Protein AF-A0A812Y363-F1 (afdb_monomer)

Structure (mmCIF, N/CA/C/O backbone):
data_AF-A0A812Y363-F1
#
_entry.id   AF-A0A812Y363-F1
#
loop_
_atom_site.group_PDB
_atom_site.id
_atom_site.type_symbol
_atom_site.label_atom_id
_atom_site.label_alt_id
_atom_site.label_comp_id
_atom_site.label_asym_id
_atom_site.label_entity_id
_atom_site.label_seq_id
_atom_site.pdbx_PDB_ins_code
_atom_site.Cartn_x
_atom_site.Cartn_y
_atom_site.Cartn_z
_atom_site.occupancy
_atom_site.B_iso_or_equiv
_atom_site.auth_seq_id
_atom_site.auth_comp_id
_atom_site.auth_asym_id
_atom_site.auth_atom_id
_atom_site.pdbx_PDB_model_num
ATOM 1 N N . MET A 1 1 ? 39.760 -36.441 30.097 1.00 37.94 1 MET A N 1
ATOM 2 C CA . MET A 1 1 ? 39.696 -36.985 28.723 1.00 37.94 1 MET A CA 1
ATOM 3 C C . MET A 1 1 ? 39.530 -35.816 27.764 1.00 37.94 1 MET A C 1
ATOM 5 O O . MET A 1 1 ? 38.514 -35.136 27.817 1.00 37.94 1 MET A O 1
ATOM 9 N N . SER A 1 2 ? 40.576 -35.492 27.008 1.00 33.28 2 SER A N 1
ATOM 10 C CA . SER A 1 2 ? 40.656 -34.321 26.126 1.00 33.28 2 SER A CA 1
ATOM 11 C C . SER A 1 2 ? 39.736 -34.474 24.907 1.00 33.28 2 SER A C 1
ATOM 13 O O . SER A 1 2 ? 39.828 -35.451 24.169 1.00 33.28 2 SER A O 1
ATOM 15 N N . ARG A 1 3 ? 38.835 -33.502 24.700 1.00 35.97 3 ARG A N 1
ATOM 16 C CA . ARG A 1 3 ? 38.007 -33.381 23.485 1.00 35.97 3 ARG A CA 1
ATOM 17 C C . ARG A 1 3 ? 38.892 -32.998 22.284 1.00 35.97 3 ARG A C 1
ATOM 19 O O . ARG A 1 3 ? 39.783 -32.166 22.458 1.00 35.97 3 ARG A O 1
ATOM 26 N N . PRO A 1 4 ? 38.647 -33.534 21.074 1.00 37.09 4 PRO A N 1
ATOM 27 C CA . PRO A 1 4 ? 39.371 -33.112 19.881 1.00 37.09 4 PRO A CA 1
ATOM 28 C C . PRO A 1 4 ? 38.900 -31.716 19.421 1.00 37.09 4 PRO A C 1
ATOM 30 O O . PRO A 1 4 ? 37.754 -31.333 19.684 1.00 37.09 4 PRO A O 1
ATOM 33 N N . PRO A 1 5 ? 39.760 -30.937 18.740 1.00 40.41 5 PRO A N 1
ATOM 34 C CA . PRO A 1 5 ? 39.480 -29.546 18.401 1.00 40.41 5 PRO A CA 1
ATOM 35 C C . PRO A 1 5 ? 38.419 -29.407 17.297 1.00 40.41 5 PRO A C 1
ATOM 37 O O . PRO A 1 5 ? 38.367 -30.175 16.334 1.00 40.41 5 PRO A O 1
ATOM 40 N N . ALA A 1 6 ? 37.599 -28.356 17.413 1.00 46.00 6 ALA A N 1
ATOM 41 C CA . ALA A 1 6 ? 36.498 -27.995 16.510 1.00 46.00 6 ALA A CA 1
ATOM 42 C C . ALA A 1 6 ? 36.908 -27.761 15.037 1.00 46.00 6 ALA A C 1
ATOM 44 O O . ALA A 1 6 ? 36.050 -27.639 14.161 1.00 46.00 6 ALA A O 1
ATOM 45 N N . THR A 1 7 ? 38.207 -27.726 14.737 1.00 41.59 7 THR A N 1
ATOM 46 C CA . THR A 1 7 ? 38.757 -27.574 13.384 1.00 41.59 7 THR A CA 1
ATOM 47 C C . THR A 1 7 ? 38.504 -28.799 12.500 1.00 41.59 7 THR A C 1
ATOM 49 O O . THR A 1 7 ? 38.258 -28.635 11.308 1.00 41.59 7 THR A O 1
ATOM 52 N N . SER A 1 8 ? 38.437 -30.007 13.071 1.00 41.34 8 SER A N 1
ATOM 53 C CA . SER A 1 8 ? 38.170 -31.250 12.324 1.00 41.34 8 SER A CA 1
ATOM 54 C C . SER A 1 8 ? 36.783 -31.264 11.652 1.00 41.34 8 SER A C 1
ATOM 56 O O . SER A 1 8 ? 36.654 -31.684 10.504 1.00 41.34 8 SER A O 1
ATOM 58 N N . ARG A 1 9 ? 35.750 -30.703 12.302 1.00 51.31 9 ARG A N 1
ATOM 59 C CA . ARG A 1 9 ? 34.360 -30.713 11.795 1.00 51.31 9 ARG A CA 1
ATOM 60 C C . ARG A 1 9 ? 34.139 -29.803 10.583 1.00 51.31 9 ARG A C 1
ATOM 62 O O . ARG A 1 9 ? 33.285 -30.087 9.746 1.00 51.31 9 ARG A O 1
ATOM 69 N N . LYS A 1 10 ? 34.910 -28.715 10.468 1.00 50.72 10 LYS A N 1
ATOM 70 C CA . LYS A 1 10 ? 34.841 -27.802 9.314 1.00 50.72 10 LYS A CA 1
ATOM 71 C C . LYS A 1 10 ? 35.502 -28.413 8.077 1.00 50.72 10 LYS A C 1
ATOM 73 O O . LYS A 1 10 ? 34.978 -28.258 6.980 1.00 50.72 10 LYS A O 1
ATOM 78 N N . VAL A 1 11 ? 36.588 -29.165 8.262 1.00 54.19 11 VAL A N 1
ATOM 79 C CA . VAL A 1 11 ? 37.306 -29.834 7.166 1.00 54.19 11 VAL A CA 1
ATOM 80 C C . VAL A 1 11 ? 36.433 -30.907 6.512 1.00 54.19 11 VAL A C 1
ATOM 82 O O . VAL A 1 11 ? 36.344 -30.943 5.290 1.00 54.19 11 VAL A O 1
ATOM 85 N N . THR A 1 12 ? 35.696 -31.703 7.293 1.00 53.25 12 THR A N 1
ATOM 86 C CA . THR A 1 12 ? 34.799 -32.732 6.738 1.00 53.25 12 THR A CA 1
ATOM 87 C C . THR A 1 12 ? 33.668 -32.133 5.897 1.00 53.25 12 THR A C 1
ATOM 89 O O . THR A 1 12 ? 33.399 -32.623 4.805 1.00 53.25 12 THR A O 1
ATOM 92 N N . ARG A 1 13 ? 33.045 -31.027 6.339 1.00 58.22 13 ARG A N 1
ATOM 93 C CA . ARG A 1 13 ? 31.999 -30.337 5.554 1.00 58.22 13 ARG A CA 1
ATOM 94 C C . ARG A 1 13 ? 32.541 -29.746 4.249 1.00 58.22 13 ARG A C 1
ATOM 96 O O . ARG A 1 13 ? 31.881 -29.845 3.221 1.00 58.22 13 ARG A O 1
ATOM 103 N N . VAL A 1 14 ? 33.749 -29.180 4.275 1.00 61.00 14 VAL A N 1
ATOM 104 C CA . VAL A 1 14 ? 34.405 -28.648 3.069 1.00 61.00 14 VAL A CA 1
ATOM 105 C C . VAL A 1 14 ? 34.758 -29.772 2.092 1.00 61.00 14 VAL A C 1
ATOM 107 O O . VAL A 1 14 ? 34.516 -29.622 0.900 1.00 61.00 14 VAL A O 1
ATOM 110 N N . LEU A 1 15 ? 35.252 -30.916 2.576 1.00 59.03 15 LEU A N 1
ATOM 111 C CA . LEU A 1 15 ? 35.575 -32.069 1.727 1.00 59.03 15 LEU A CA 1
ATOM 112 C C . LEU A 1 15 ? 34.332 -32.688 1.069 1.00 59.03 15 LEU A C 1
ATOM 114 O O . LEU A 1 15 ? 34.393 -33.052 -0.103 1.00 59.03 15 LEU A O 1
ATOM 118 N N . VAL A 1 16 ? 33.197 -32.746 1.775 1.00 64.94 16 VAL A N 1
ATOM 119 C CA . VAL A 1 16 ? 31.916 -33.221 1.214 1.00 64.94 16 VAL A CA 1
ATOM 120 C C . VAL A 1 16 ? 31.408 -32.285 0.113 1.00 64.94 16 VAL A C 1
ATOM 122 O O . VAL A 1 16 ? 31.011 -32.752 -0.952 1.00 64.94 16 VAL A O 1
ATOM 125 N N . LEU A 1 17 ? 31.478 -30.966 0.322 1.00 60.25 17 LEU A N 1
ATOM 126 C CA . LEU A 1 17 ? 31.094 -29.983 -0.697 1.00 60.25 17 LEU A CA 1
ATOM 127 C C . LEU A 1 17 ? 32.031 -30.012 -1.914 1.00 60.25 17 LEU A C 1
ATOM 129 O O . LEU A 1 17 ? 31.566 -29.894 -3.046 1.00 60.25 17 LEU A O 1
ATOM 133 N N . LEU A 1 18 ? 33.335 -30.222 -1.700 1.00 60.25 18 LEU A N 1
ATOM 134 C CA . LEU A 1 18 ? 34.309 -30.354 -2.784 1.00 60.25 18 LEU A CA 1
ATOM 135 C C . LEU A 1 18 ? 34.063 -31.627 -3.612 1.00 60.25 18 LEU A C 1
ATOM 137 O O . LEU A 1 18 ? 34.147 -31.586 -4.837 1.00 60.25 18 LEU A O 1
ATOM 141 N N . ALA A 1 19 ? 33.722 -32.741 -2.956 1.00 64.62 19 ALA A N 1
ATOM 142 C CA . ALA A 1 19 ? 33.373 -33.992 -3.623 1.00 64.62 19 ALA A CA 1
ATOM 143 C C . ALA A 1 19 ? 32.093 -33.847 -4.464 1.00 64.62 19 ALA A C 1
ATOM 145 O O . ALA A 1 19 ? 32.099 -34.210 -5.638 1.00 64.62 19 ALA A O 1
ATOM 146 N N . LEU A 1 20 ? 31.038 -33.233 -3.913 1.00 61.38 20 LEU A N 1
ATOM 147 C CA . LEU A 1 20 ? 29.800 -32.911 -4.640 1.00 61.38 20 LEU A CA 1
ATOM 148 C C . LEU A 1 20 ? 30.060 -32.013 -5.857 1.00 61.38 20 LEU A C 1
ATOM 150 O O . LEU A 1 20 ? 29.570 -32.291 -6.948 1.00 61.38 20 LEU A O 1
ATOM 154 N N . PHE A 1 21 ? 30.886 -30.977 -5.699 1.00 64.94 21 PHE A N 1
ATOM 155 C CA . PHE A 1 21 ? 31.259 -30.086 -6.798 1.00 64.94 21 PHE A CA 1
ATOM 156 C C . PHE A 1 21 ? 32.015 -30.820 -7.918 1.00 64.94 21 PHE A C 1
ATOM 158 O O . PHE A 1 21 ? 31.725 -30.623 -9.101 1.00 64.94 21 PHE A O 1
ATOM 165 N N . LEU A 1 22 ? 32.961 -31.696 -7.564 1.00 65.12 22 LEU A N 1
ATOM 166 C CA . LEU A 1 22 ? 33.711 -32.495 -8.535 1.00 65.12 22 LEU A CA 1
ATOM 167 C C . LEU A 1 22 ? 32.818 -33.507 -9.265 1.00 65.12 22 LEU A C 1
ATOM 169 O O . LEU A 1 22 ? 33.004 -33.701 -10.466 1.00 65.12 22 LEU A O 1
ATOM 173 N N . VAL A 1 23 ? 31.833 -34.096 -8.580 1.00 63.78 23 VAL A N 1
ATOM 174 C CA . VAL A 1 23 ? 30.829 -34.980 -9.193 1.00 63.78 23 VAL A CA 1
ATOM 175 C C . VAL A 1 23 ? 29.971 -34.201 -10.188 1.00 63.78 23 VAL A C 1
ATOM 177 O O . VAL A 1 23 ? 29.952 -34.564 -11.359 1.00 63.78 23 VAL A O 1
ATOM 180 N N . CYS A 1 24 ? 29.369 -33.075 -9.786 1.00 59.78 24 CYS A N 1
ATOM 181 C CA . CYS A 1 24 ? 28.545 -32.246 -10.677 1.00 59.78 24 CYS A CA 1
ATOM 182 C C . CYS A 1 24 ? 29.315 -31.775 -11.918 1.00 59.78 24 CYS A C 1
ATOM 184 O O . CYS A 1 24 ? 28.791 -31.816 -13.031 1.00 59.78 24 CYS A O 1
ATOM 186 N N . ARG A 1 25 ? 30.585 -31.381 -11.752 1.00 61.69 25 ARG A N 1
ATOM 187 C CA . ARG A 1 25 ? 31.450 -30.991 -12.873 1.00 61.69 25 ARG A CA 1
ATOM 188 C C . ARG A 1 25 ? 31.700 -32.153 -13.835 1.00 61.69 25 ARG A C 1
ATOM 190 O O . ARG A 1 25 ? 31.688 -31.943 -15.045 1.00 61.69 25 ARG A O 1
ATOM 197 N N . ARG A 1 26 ? 31.920 -33.365 -13.320 1.00 58.66 26 ARG A N 1
ATOM 198 C CA . ARG A 1 26 ? 32.163 -34.557 -14.145 1.00 58.66 26 ARG A CA 1
ATOM 199 C C . ARG A 1 26 ? 30.892 -34.984 -14.881 1.00 58.66 26 ARG A C 1
ATOM 201 O O . ARG A 1 26 ? 30.965 -35.261 -16.070 1.00 58.66 26 ARG A O 1
ATOM 208 N N . THR A 1 27 ? 29.733 -34.935 -14.225 1.00 57.56 27 THR A N 1
ATOM 209 C CA . THR A 1 27 ? 28.427 -35.218 -14.843 1.00 57.56 27 THR A CA 1
ATOM 210 C C . THR A 1 27 ? 28.096 -34.214 -15.948 1.00 57.56 27 THR A C 1
ATOM 212 O O . THR A 1 27 ? 27.679 -34.616 -17.029 1.00 57.56 27 THR A O 1
ATOM 215 N N . ALA A 1 28 ? 28.367 -32.922 -15.731 1.00 52.16 28 ALA A N 1
ATOM 216 C CA . ALA A 1 28 ? 28.175 -31.885 -16.746 1.00 52.16 28 ALA A CA 1
ATOM 217 C C . ALA A 1 28 ? 29.106 -32.064 -17.959 1.00 52.16 28 ALA A C 1
ATOM 219 O O . ALA A 1 28 ? 28.674 -31.902 -19.097 1.00 52.16 28 ALA A O 1
ATOM 220 N N . GLN A 1 29 ? 30.368 -32.448 -17.736 1.00 54.62 29 GLN A N 1
ATOM 221 C CA . GLN A 1 29 ? 31.315 -32.748 -18.818 1.00 54.62 29 GLN A CA 1
ATOM 222 C C . GLN A 1 29 ? 30.896 -33.982 -19.631 1.00 54.62 29 GLN A C 1
ATOM 224 O O . GLN A 1 29 ? 31.010 -33.968 -20.855 1.00 54.62 29 GLN A O 1
ATOM 229 N N . THR A 1 30 ? 30.360 -35.017 -18.979 1.00 54.44 30 THR A N 1
ATOM 230 C CA . THR A 1 30 ? 29.827 -36.209 -19.657 1.00 54.44 30 THR A CA 1
ATOM 231 C C . THR A 1 30 ? 28.543 -35.897 -20.432 1.00 54.44 30 THR A C 1
ATOM 233 O O . THR A 1 30 ? 28.397 -36.343 -21.565 1.00 54.44 30 THR A O 1
ATOM 236 N N . ALA A 1 31 ? 27.641 -35.081 -19.875 1.00 46.03 31 ALA A N 1
ATOM 237 C CA . ALA A 1 31 ? 26.423 -34.642 -20.559 1.00 46.03 31 ALA A CA 1
ATOM 238 C C . ALA A 1 31 ? 26.731 -33.788 -21.802 1.00 46.03 31 ALA A C 1
ATOM 240 O O . ALA A 1 31 ? 26.140 -34.000 -22.856 1.00 46.03 31 ALA A O 1
ATOM 241 N N . LEU A 1 32 ? 27.713 -32.882 -21.718 1.00 48.62 32 LEU A N 1
ATOM 242 C CA . LEU A 1 32 ? 28.187 -32.092 -22.862 1.00 48.62 32 LEU A CA 1
ATOM 243 C C . LEU A 1 32 ? 28.830 -32.959 -23.955 1.00 48.62 32 LEU A C 1
ATOM 245 O O . LEU A 1 32 ? 28.656 -32.672 -25.135 1.00 48.62 32 LEU A O 1
ATOM 249 N N . ALA A 1 33 ? 29.532 -34.033 -23.582 1.00 48.22 33 ALA A N 1
ATOM 250 C CA . ALA A 1 33 ? 30.085 -34.987 -24.542 1.00 48.22 33 ALA A CA 1
ATOM 251 C C . ALA A 1 33 ? 28.998 -35.837 -25.230 1.00 48.22 33 ALA A C 1
ATOM 253 O O . ALA A 1 33 ? 29.151 -36.190 -26.396 1.00 48.22 33 ALA A O 1
ATOM 254 N N . LEU A 1 34 ? 27.895 -36.136 -24.534 1.00 40.84 34 LEU A N 1
ATOM 255 C CA . LEU A 1 34 ? 26.758 -36.897 -25.070 1.00 40.84 34 LEU A CA 1
ATOM 256 C C . LEU A 1 34 ? 25.835 -36.052 -25.961 1.00 40.84 34 LEU A C 1
ATOM 258 O O . LEU A 1 34 ? 25.282 -36.569 -26.925 1.00 40.84 34 LEU A O 1
ATOM 262 N N . LEU A 1 35 ? 25.697 -34.755 -25.680 1.00 47.16 35 LEU A N 1
ATOM 263 C CA . LEU A 1 35 ? 24.858 -33.834 -26.460 1.00 47.16 35 LEU A CA 1
ATOM 264 C C . LEU A 1 35 ? 25.543 -33.299 -27.734 1.00 47.16 35 LEU A C 1
ATOM 266 O O . LEU A 1 35 ? 24.899 -32.643 -28.547 1.00 47.16 35 LEU A O 1
ATOM 270 N N . GLY A 1 36 ? 26.834 -33.588 -27.932 1.00 39.09 36 GLY A N 1
ATOM 271 C CA . GLY A 1 36 ? 27.614 -33.170 -29.103 1.00 39.09 36 GLY A CA 1
ATOM 272 C C . GLY A 1 36 ? 27.433 -34.026 -30.365 1.00 39.09 36 GLY A C 1
ATOM 273 O O . GLY A 1 36 ? 28.082 -33.746 -31.370 1.00 39.09 36 GLY A O 1
ATOM 274 N N . VAL A 1 37 ? 26.580 -35.056 -30.346 1.00 38.34 37 VAL A N 1
ATOM 275 C CA . VAL A 1 37 ? 26.330 -35.933 -31.503 1.00 38.34 37 VAL A CA 1
ATOM 276 C C . VAL A 1 37 ? 24.834 -35.933 -31.842 1.00 38.34 37 VAL A C 1
ATOM 278 O O . VAL A 1 37 ? 24.033 -36.531 -31.138 1.00 38.34 37 VAL A O 1
ATOM 281 N N . GLY A 1 38 ? 24.493 -35.210 -32.917 1.00 35.12 38 GLY A N 1
ATOM 282 C CA . GLY A 1 38 ? 23.247 -35.213 -33.707 1.00 35.12 38 GLY A CA 1
ATOM 283 C C . GLY A 1 38 ? 21.945 -35.719 -33.068 1.00 35.12 38 GLY A C 1
ATOM 284 O O . GLY A 1 38 ? 21.691 -36.920 -33.025 1.00 35.12 38 GLY A O 1
ATOM 285 N N . ALA A 1 39 ? 21.055 -34.793 -32.701 1.00 30.48 39 ALA A N 1
ATOM 286 C CA . ALA A 1 39 ? 19.689 -35.095 -32.277 1.00 30.48 39 ALA A CA 1
ATOM 287 C C . ALA A 1 39 ? 18.778 -35.478 -33.466 1.00 30.48 39 ALA A C 1
ATOM 289 O O . ALA A 1 39 ? 18.640 -34.720 -34.425 1.00 30.48 39 ALA A O 1
ATOM 290 N N . VAL A 1 40 ? 18.108 -36.630 -33.358 1.00 29.97 40 VAL A N 1
ATOM 291 C CA . VAL A 1 40 ? 16.966 -37.053 -34.192 1.00 29.97 40 VAL A CA 1
ATOM 292 C C . VAL A 1 40 ? 15.673 -36.795 -33.398 1.00 29.97 40 VAL A C 1
ATOM 294 O O . VAL A 1 40 ? 15.645 -37.116 -32.208 1.00 29.97 40 VAL A O 1
ATOM 297 N N . PRO A 1 41 ? 14.594 -36.239 -33.987 1.00 38.56 41 PRO A N 1
ATOM 298 C CA . PRO A 1 41 ? 13.365 -35.953 -33.253 1.00 38.56 41 PRO A CA 1
ATOM 299 C C . PRO A 1 41 ? 12.438 -37.178 -33.207 1.00 38.56 41 PRO A C 1
ATOM 301 O O . PRO A 1 41 ? 12.163 -37.798 -34.232 1.00 38.56 41 PRO A O 1
ATOM 304 N N . PHE A 1 42 ? 11.889 -37.484 -32.029 1.00 28.69 42 PHE A N 1
ATOM 305 C CA . PHE A 1 42 ? 10.744 -38.388 -31.880 1.00 28.69 42 PHE A CA 1
ATOM 306 C C . PHE A 1 42 ? 9.454 -37.591 -31.650 1.00 28.69 42 PHE A C 1
ATOM 308 O O . PHE A 1 42 ? 9.410 -36.668 -30.837 1.00 28.69 42 PHE A O 1
ATOM 315 N N . CYS A 1 43 ? 8.389 -37.977 -32.358 1.00 28.92 43 CYS A N 1
ATOM 316 C CA . CYS A 1 43 ? 7.030 -37.459 -32.201 1.00 28.92 43 CYS A CA 1
ATOM 317 C C . CYS A 1 43 ? 6.084 -38.470 -31.519 1.00 28.92 43 CYS A C 1
ATOM 319 O O . CYS A 1 43 ? 6.247 -39.676 -31.686 1.00 28.92 43 CYS A O 1
ATOM 321 N N . ARG A 1 44 ? 5.002 -37.898 -30.950 1.00 30.64 44 ARG A N 1
ATOM 322 C CA . ARG A 1 44 ? 3.615 -38.399 -30.730 1.00 30.64 44 ARG A CA 1
ATOM 323 C C . ARG A 1 44 ? 3.162 -38.848 -29.320 1.00 30.64 44 ARG A C 1
ATOM 325 O O . ARG A 1 44 ? 3.346 -39.983 -28.915 1.00 30.64 44 ARG A O 1
ATOM 332 N N . SER A 1 45 ? 2.463 -37.908 -28.663 1.00 30.86 45 SER A N 1
ATOM 333 C CA . SER A 1 45 ? 1.036 -37.885 -28.230 1.00 30.86 45 SER A CA 1
ATOM 334 C C . SER A 1 45 ? 0.351 -39.076 -27.529 1.00 30.86 45 SER A C 1
ATOM 336 O O . SER A 1 45 ? 0.258 -40.159 -28.101 1.00 30.86 45 SER A O 1
ATOM 338 N N . VAL A 1 46 ? -0.365 -38.767 -26.430 1.00 29.20 46 VAL A N 1
ATOM 339 C CA . VAL A 1 46 ? -1.549 -39.492 -25.901 1.00 29.20 46 VAL A CA 1
ATOM 340 C C . VAL A 1 46 ? -2.628 -38.466 -25.443 1.00 29.20 46 VAL A C 1
ATOM 342 O O . VAL A 1 46 ? -2.232 -37.409 -24.951 1.00 29.20 46 VAL A O 1
ATOM 345 N N . PRO A 1 47 ? -3.955 -38.703 -25.612 1.00 33.72 47 PRO A N 1
ATOM 346 C CA . PRO A 1 47 ? -5.034 -37.724 -25.365 1.00 33.72 47 PRO A CA 1
ATOM 347 C C . PRO A 1 47 ? -5.647 -37.766 -23.939 1.00 33.72 47 PRO A C 1
ATOM 349 O O . PRO A 1 47 ? -5.357 -38.688 -23.177 1.00 33.72 47 PRO A O 1
ATOM 352 N N . PRO A 1 48 ? -6.523 -36.794 -23.581 1.00 32.47 48 PRO A N 1
ATOM 353 C CA . PRO A 1 48 ? -6.943 -36.503 -22.206 1.00 32.47 48 PRO A CA 1
ATOM 354 C C . PRO A 1 48 ? -8.202 -37.263 -21.744 1.00 32.47 48 PRO A C 1
ATOM 356 O O . PRO A 1 48 ? -9.125 -37.512 -22.520 1.00 32.47 48 PRO A O 1
ATOM 359 N N . GLY A 1 49 ? -8.251 -37.579 -20.444 1.00 28.47 49 GLY A N 1
ATOM 360 C CA . GLY A 1 49 ? -9.376 -38.222 -19.758 1.00 28.47 49 GLY A CA 1
ATOM 361 C C . GLY A 1 49 ? -10.222 -37.240 -18.939 1.00 28.47 49 GLY A C 1
ATOM 362 O O . GLY A 1 49 ? -9.705 -36.476 -18.130 1.00 28.47 49 GLY A O 1
ATOM 363 N N . ALA A 1 50 ? -11.528 -37.297 -19.183 1.00 27.44 50 ALA A N 1
ATOM 364 C CA . ALA A 1 50 ? -12.618 -36.469 -18.676 1.00 27.44 50 ALA A CA 1
ATOM 365 C C . ALA A 1 50 ? -12.865 -36.531 -17.164 1.00 27.44 50 ALA A C 1
ATOM 367 O O . ALA A 1 50 ? -12.956 -37.636 -16.654 1.00 27.44 50 ALA A O 1
ATOM 368 N N . TRP A 1 51 ? -13.178 -35.390 -16.527 1.00 29.81 51 TRP A N 1
ATOM 369 C CA . TRP A 1 51 ? -14.178 -35.277 -15.448 1.00 29.81 51 TRP A CA 1
ATOM 370 C C . TRP A 1 51 ? -14.895 -33.919 -15.563 1.00 29.81 51 TRP A C 1
ATOM 372 O O . TRP A 1 51 ? -14.282 -32.864 -15.430 1.00 29.81 51 TRP A O 1
ATOM 382 N N . ALA A 1 52 ? -16.202 -33.962 -15.826 1.00 29.86 52 ALA A N 1
ATOM 383 C CA . ALA A 1 52 ? -17.138 -32.853 -15.647 1.00 29.86 52 ALA A CA 1
ATOM 384 C C . ALA A 1 52 ? -17.911 -33.054 -14.330 1.00 29.86 52 ALA A C 1
ATOM 386 O O . ALA A 1 52 ? -18.010 -34.186 -13.846 1.00 29.86 52 ALA A O 1
ATOM 387 N N . PRO A 1 53 ? -18.550 -31.995 -13.806 1.00 34.06 53 PRO A N 1
ATOM 388 C CA . PRO A 1 53 ? -20.004 -32.087 -13.695 1.00 34.06 53 PRO A CA 1
ATOM 389 C C . PRO A 1 53 ? -20.770 -30.831 -14.164 1.00 34.06 53 PRO A C 1
ATOM 391 O O . PRO A 1 53 ? -20.416 -29.694 -13.867 1.00 34.06 53 PRO A O 1
ATOM 394 N N . ASN A 1 54 ? -21.860 -31.131 -14.881 1.00 29.28 54 ASN A N 1
ATOM 395 C CA . ASN A 1 54 ? -23.130 -30.416 -15.116 1.00 29.28 54 ASN A CA 1
ATOM 396 C C . ASN A 1 54 ? -23.579 -29.482 -13.963 1.00 29.28 54 ASN A C 1
ATOM 398 O O . ASN A 1 54 ? -23.266 -29.760 -12.814 1.00 29.28 54 ASN A O 1
ATOM 402 N N . SER A 1 55 ? -24.421 -28.448 -14.095 1.00 26.52 55 SER A N 1
ATOM 403 C CA . SER A 1 55 ? -25.278 -27.869 -15.154 1.00 26.52 55 SER A CA 1
ATOM 404 C C . SER A 1 55 ? -26.036 -26.669 -14.547 1.00 26.52 55 SER A C 1
ATOM 406 O O . SER A 1 55 ? -26.261 -26.697 -13.341 1.00 26.52 55 SER A O 1
ATOM 408 N N . LEU A 1 56 ? -26.504 -25.716 -15.374 1.00 27.20 56 LEU A N 1
ATOM 409 C CA . LEU A 1 56 ? -27.790 -24.954 -15.330 1.00 27.20 56 LEU A CA 1
ATOM 410 C C . LEU A 1 56 ? -27.698 -23.858 -16.435 1.00 27.20 56 LEU A C 1
ATOM 412 O O . LEU A 1 56 ? -26.839 -22.992 -16.340 1.00 27.20 56 LEU A O 1
ATOM 416 N N . VAL A 1 57 ? -28.290 -23.984 -17.642 1.00 28.81 57 VAL A N 1
ATOM 417 C CA . VAL A 1 57 ? -29.689 -23.667 -18.070 1.00 28.81 57 VAL A CA 1
ATOM 418 C C . VAL A 1 57 ? -30.120 -22.251 -17.626 1.00 28.81 57 VAL A C 1
ATOM 420 O O . VAL A 1 57 ? -30.073 -21.990 -16.435 1.00 28.81 57 VAL A O 1
ATOM 423 N N . ALA A 1 58 ? -30.592 -21.272 -18.420 1.00 28.00 58 ALA A N 1
ATOM 424 C CA . ALA A 1 58 ? -30.999 -21.064 -19.827 1.00 28.00 58 ALA A CA 1
ATOM 425 C C . ALA A 1 58 ? -30.921 -19.536 -20.125 1.00 28.00 58 ALA A C 1
ATOM 427 O O . ALA A 1 58 ? -31.014 -18.735 -19.201 1.00 28.00 58 ALA A O 1
ATOM 428 N N . SER A 1 59 ? -30.734 -19.030 -21.352 1.00 28.53 59 SER A N 1
ATOM 429 C CA . SER A 1 59 ? -31.769 -18.679 -22.364 1.00 28.53 59 SER A CA 1
ATOM 430 C C . SER A 1 59 ? -31.046 -17.811 -23.427 1.00 28.53 59 SER A C 1
ATOM 432 O O . SER A 1 59 ? -30.265 -16.948 -23.056 1.00 28.53 59 SER A O 1
ATOM 434 N N . ARG A 1 60 ? -30.968 -18.133 -24.726 1.00 27.97 60 ARG A N 1
ATOM 435 C CA . ARG A 1 60 ? -31.931 -18.156 -25.853 1.00 27.97 60 ARG A CA 1
ATOM 436 C C . ARG A 1 60 ? -32.446 -16.782 -26.337 1.00 27.97 60 ARG A C 1
ATOM 438 O O . ARG A 1 60 ? -33.483 -16.327 -25.879 1.00 27.97 60 ARG A O 1
ATOM 445 N N . ALA A 1 61 ? -31.796 -16.262 -27.385 1.00 28.83 61 ALA A N 1
ATOM 446 C CA . ALA A 1 61 ? -32.351 -15.539 -28.550 1.00 28.83 61 ALA A CA 1
ATOM 447 C C . ALA A 1 61 ? -31.263 -15.624 -29.658 1.00 28.83 61 ALA A C 1
ATOM 449 O O . ALA A 1 61 ? -30.137 -15.221 -29.401 1.00 28.83 61 ALA A O 1
ATOM 450 N N . LYS A 1 62 ? -31.370 -16.410 -30.751 1.00 30.00 62 LYS A N 1
ATOM 451 C CA . LYS A 1 62 ? -32.110 -16.183 -32.022 1.00 30.00 62 LYS A CA 1
ATOM 452 C C . LYS A 1 62 ? -32.199 -14.703 -32.400 1.00 30.00 62 LYS A C 1
ATOM 454 O O . LYS A 1 62 ? -32.659 -13.930 -31.578 1.00 30.00 62 LYS A O 1
ATOM 459 N N . ALA A 1 63 ? -31.956 -14.247 -33.617 1.00 29.70 63 ALA A N 1
ATOM 460 C CA . ALA A 1 63 ? -31.397 -14.716 -34.888 1.00 29.70 63 ALA A CA 1
ATOM 461 C C . ALA A 1 63 ? -31.599 -13.489 -35.800 1.00 29.70 63 ALA A C 1
ATOM 463 O O . ALA A 1 63 ? -32.626 -12.844 -35.628 1.00 29.70 63 ALA A O 1
ATOM 464 N N . GLU A 1 64 ? -30.712 -13.187 -36.747 1.00 30.03 64 GLU A N 1
ATOM 465 C CA . GLU A 1 64 ? -31.139 -12.731 -38.081 1.00 30.03 64 GLU A CA 1
ATOM 466 C C . GLU A 1 64 ? -29.952 -12.594 -39.038 1.00 30.03 64 GLU A C 1
ATOM 468 O O . GLU A 1 64 ? -28.946 -11.940 -38.777 1.00 30.03 64 GLU A O 1
ATOM 473 N N . SER A 1 65 ? -30.122 -13.320 -40.132 1.00 32.78 65 SER A N 1
ATOM 474 C CA . SER A 1 65 ? -29.431 -13.336 -41.409 1.00 32.78 65 SER A CA 1
ATOM 475 C C . SER A 1 65 ? -29.742 -12.089 -42.229 1.00 32.78 65 SER A C 1
ATOM 477 O O . SER A 1 65 ? -30.912 -11.715 -42.297 1.00 32.78 65 SER A O 1
ATOM 479 N N . ILE A 1 66 ? -28.760 -11.562 -42.963 1.00 34.09 66 ILE A N 1
ATOM 480 C CA . ILE A 1 66 ? -29.009 -10.871 -44.235 1.00 34.09 66 ILE A CA 1
ATOM 481 C C . ILE A 1 66 ? -27.955 -11.338 -45.248 1.00 34.09 66 ILE A C 1
ATOM 483 O O . ILE A 1 66 ? -26.753 -11.217 -45.013 1.00 34.09 66 ILE A O 1
ATOM 487 N N . GLU A 1 67 ? -28.469 -11.932 -46.322 1.00 33.19 67 GLU A N 1
ATOM 488 C CA . GLU A 1 67 ? -27.813 -12.316 -47.571 1.00 33.19 67 GLU A CA 1
ATOM 489 C C . GLU A 1 67 ? -27.622 -11.110 -48.513 1.00 33.19 67 GLU A C 1
ATOM 491 O O . GLU A 1 67 ? -28.323 -10.106 -48.393 1.00 33.19 67 GLU A O 1
ATOM 496 N N . ASP A 1 68 ? -26.718 -11.317 -49.479 1.00 31.44 68 ASP A N 1
ATOM 497 C CA . ASP A 1 68 ? -26.666 -10.760 -50.841 1.00 31.44 68 ASP A CA 1
ATOM 498 C C . ASP A 1 68 ? -26.421 -9.249 -51.040 1.00 31.44 68 ASP A C 1
ATOM 500 O O . ASP A 1 68 ? -27.152 -8.389 -50.564 1.00 31.44 68 ASP A O 1
ATOM 504 N N . ASP A 1 69 ? -25.423 -8.866 -51.852 1.00 29.80 69 ASP A N 1
ATOM 505 C CA . ASP A 1 69 ? -25.517 -8.964 -53.318 1.00 29.80 69 ASP A CA 1
ATOM 506 C C . ASP A 1 69 ? -24.266 -8.386 -54.039 1.00 29.80 69 ASP A C 1
ATOM 508 O O . ASP A 1 69 ? -23.691 -7.379 -53.631 1.00 29.80 69 ASP A O 1
ATOM 512 N N . LYS A 1 70 ? -23.947 -8.998 -55.190 1.00 31.23 70 LYS A N 1
ATOM 513 C CA . LYS A 1 70 ? -23.362 -8.424 -56.430 1.00 31.23 70 LYS A CA 1
ATOM 514 C C . LYS A 1 70 ? -21.929 -7.851 -56.509 1.00 31.23 70 LYS A C 1
ATOM 516 O O . LYS A 1 70 ? -21.626 -6.726 -56.127 1.00 31.23 70 LYS A O 1
ATOM 521 N N . ALA A 1 71 ? -21.119 -8.586 -57.280 1.00 29.02 71 ALA A N 1
ATOM 522 C CA . ALA A 1 71 ? -20.093 -8.080 -58.209 1.00 29.02 71 ALA A CA 1
ATOM 523 C C . ALA A 1 71 ? -20.751 -7.385 -59.445 1.00 29.02 71 ALA A C 1
ATOM 525 O O . ALA A 1 71 ? -21.973 -7.521 -59.587 1.00 29.02 71 ALA A O 1
ATOM 526 N N . PRO A 1 72 ? -20.028 -6.685 -60.365 1.00 47.09 72 PRO A N 1
ATOM 527 C CA . PRO A 1 72 ? -19.045 -7.335 -61.257 1.00 47.09 72 PRO A CA 1
ATOM 528 C C . PRO A 1 72 ? -17.830 -6.496 -61.758 1.00 47.09 72 PRO A C 1
ATOM 530 O O . PRO A 1 72 ? -17.826 -5.272 -61.733 1.00 47.09 72 PRO A O 1
ATOM 533 N N . SER A 1 73 ? -16.850 -7.253 -62.281 1.00 30.39 73 SER A N 1
ATOM 534 C CA . SER A 1 73 ? -15.998 -7.040 -63.480 1.00 30.39 73 SER A CA 1
ATOM 535 C C . SER A 1 73 ? -15.083 -5.814 -63.646 1.00 30.39 73 SER A C 1
ATOM 537 O O . SER A 1 73 ? -15.571 -4.704 -63.792 1.00 30.39 73 SER A O 1
ATOM 539 N N . GLU A 1 74 ? -13.777 -6.076 -63.822 1.00 31.12 74 GLU A N 1
ATOM 540 C CA . GLU A 1 74 ? -12.938 -5.879 -65.044 1.00 31.12 74 GLU A CA 1
ATOM 541 C C . GLU A 1 74 ? -11.450 -6.037 -64.634 1.00 31.12 74 GLU A C 1
ATOM 543 O O . GLU A 1 74 ? -11.015 -5.444 -63.655 1.00 31.12 74 GLU A O 1
ATOM 548 N N . LYS A 1 75 ? -10.734 -7.082 -65.085 1.00 31.80 75 LYS A N 1
ATOM 549 C CA . LYS A 1 75 ? -9.862 -7.133 -66.283 1.00 31.80 75 LYS A CA 1
ATOM 550 C C . LYS A 1 75 ? -8.752 -6.065 -66.300 1.00 31.80 75 LYS A C 1
ATOM 552 O O . LYS A 1 75 ? -9.033 -4.913 -66.584 1.00 31.80 75 LYS A O 1
ATOM 557 N N . ASP A 1 76 ? -7.508 -6.440 -65.984 1.00 30.52 76 ASP A N 1
ATOM 558 C CA . ASP A 1 76 ? -6.452 -6.736 -66.975 1.00 30.52 76 ASP A CA 1
ATOM 559 C C . ASP A 1 76 ? -5.091 -7.042 -66.301 1.00 30.52 76 ASP A C 1
ATOM 561 O O . ASP A 1 76 ? -4.753 -6.485 -65.260 1.00 30.52 76 ASP A O 1
ATOM 565 N N . GLU A 1 77 ? -4.415 -8.034 -66.896 1.00 33.88 77 GLU A N 1
ATOM 566 C CA . GLU A 1 77 ? -2.972 -8.295 -67.119 1.00 33.88 77 GLU A CA 1
ATOM 567 C C . GLU A 1 77 ? -1.942 -7.521 -66.251 1.00 33.88 77 GLU A C 1
ATOM 569 O O . GLU A 1 77 ? -2.027 -6.315 -66.069 1.00 33.88 77 GLU A O 1
ATOM 574 N N . VAL A 1 78 ? -0.894 -8.134 -65.682 1.00 31.73 78 VAL A N 1
ATOM 575 C CA . VAL A 1 78 ? 0.300 -8.674 -66.371 1.00 31.73 78 VAL A CA 1
ATOM 576 C C . VAL A 1 78 ? 1.135 -9.522 -65.380 1.00 31.73 78 VAL A C 1
ATOM 578 O O . VAL A 1 78 ? 1.292 -9.157 -64.215 1.00 31.73 78 VAL A O 1
ATOM 581 N N . GLU A 1 79 ? 1.671 -10.645 -65.871 1.00 32.28 79 GLU A N 1
ATOM 582 C CA . GLU A 1 79 ? 2.650 -11.544 -65.237 1.00 32.28 79 GLU A CA 1
ATOM 583 C C . GLU A 1 79 ? 4.020 -10.886 -65.000 1.00 32.28 79 GLU A C 1
ATOM 585 O O . GLU A 1 79 ? 4.585 -10.317 -65.927 1.00 32.28 79 GLU A O 1
ATOM 590 N N . GLU A 1 80 ? 4.629 -11.111 -63.830 1.00 31.20 80 GLU A N 1
ATOM 591 C CA . GLU A 1 80 ? 6.066 -11.423 -63.730 1.00 31.20 80 GLU A CA 1
ATOM 592 C C . GLU A 1 80 ? 6.343 -12.115 -62.382 1.00 31.20 80 GLU A C 1
ATOM 594 O O . GLU A 1 80 ? 6.243 -11.509 -61.314 1.00 31.20 80 GLU A O 1
ATOM 599 N N . ALA A 1 81 ? 6.632 -13.419 -62.420 1.00 31.69 81 ALA A N 1
ATOM 600 C CA . ALA A 1 81 ? 6.959 -14.232 -61.253 1.00 31.69 81 ALA A CA 1
ATOM 601 C C . ALA A 1 81 ? 8.432 -14.652 -61.303 1.00 31.69 81 ALA A C 1
ATOM 603 O O . ALA A 1 81 ? 8.861 -15.346 -62.225 1.00 31.69 81 ALA A O 1
ATOM 604 N N . THR A 1 82 ? 9.190 -14.269 -60.276 1.00 31.09 82 THR A N 1
ATOM 605 C CA . THR A 1 82 ? 10.537 -14.762 -59.988 1.00 31.09 82 THR A CA 1
ATOM 606 C C . THR A 1 82 ? 10.489 -15.826 -58.887 1.00 31.09 82 THR A C 1
ATOM 608 O O . THR A 1 82 ? 10.115 -15.587 -57.744 1.00 31.09 82 THR A O 1
ATOM 611 N N . THR A 1 83 ? 10.813 -17.040 -59.321 1.00 28.80 83 THR A N 1
ATOM 612 C CA . THR A 1 83 ? 11.565 -18.129 -58.682 1.00 28.80 83 THR A CA 1
ATOM 613 C C . THR A 1 83 ? 11.974 -17.962 -57.208 1.00 28.80 83 THR A C 1
ATOM 615 O O . THR A 1 83 ? 12.791 -17.107 -56.895 1.00 28.80 83 THR A O 1
ATOM 618 N N . GLU A 1 84 ? 11.513 -18.861 -56.327 1.00 29.80 84 GLU A N 1
ATOM 619 C CA . GLU A 1 84 ? 12.344 -19.852 -55.604 1.00 29.80 84 GLU A CA 1
ATOM 620 C C . GLU A 1 84 ? 11.585 -20.530 -54.440 1.00 29.80 84 GLU A C 1
ATOM 622 O O . GLU A 1 84 ? 10.814 -19.914 -53.712 1.00 29.80 84 GLU A O 1
ATOM 627 N N . ALA A 1 85 ? 11.898 -21.817 -54.245 1.00 28.20 85 ALA A N 1
ATOM 628 C CA . ALA A 1 85 ? 11.701 -22.625 -53.034 1.00 28.20 85 ALA A CA 1
ATOM 629 C C . ALA A 1 85 ? 10.311 -23.237 -52.734 1.00 28.20 85 ALA A C 1
ATOM 631 O O . ALA A 1 85 ? 9.606 -22.805 -51.825 1.00 28.20 85 ALA A O 1
ATOM 632 N N . LYS A 1 86 ? 10.015 -24.393 -53.358 1.00 29.81 86 LYS A N 1
ATOM 633 C CA . LYS A 1 86 ? 9.576 -25.616 -52.637 1.00 29.81 86 LYS A CA 1
ATOM 634 C C . LYS A 1 86 ? 9.419 -26.819 -53.576 1.00 29.81 86 LYS A C 1
ATOM 636 O O . LYS A 1 86 ? 8.440 -26.910 -54.304 1.00 29.81 86 LYS A O 1
ATOM 641 N N . ALA A 1 87 ? 10.336 -27.782 -53.492 1.00 28.95 87 ALA A N 1
ATOM 642 C CA . ALA A 1 87 ? 10.105 -29.144 -53.971 1.00 28.95 87 ALA A CA 1
ATOM 643 C C . ALA A 1 87 ? 10.966 -30.143 -53.180 1.00 28.95 87 ALA A C 1
ATOM 645 O O . ALA A 1 87 ? 12.123 -30.372 -53.511 1.00 28.95 87 ALA A O 1
ATOM 646 N N . ILE A 1 88 ? 10.387 -30.737 -52.133 1.00 32.38 88 ILE A N 1
ATOM 647 C CA . ILE A 1 88 ? 10.750 -32.075 -51.639 1.00 32.38 88 ILE A CA 1
ATOM 648 C C . ILE A 1 88 ? 9.440 -32.753 -51.238 1.00 32.38 88 ILE A C 1
ATOM 650 O O . ILE A 1 88 ? 9.031 -32.644 -50.088 1.00 32.38 88 ILE A O 1
ATOM 654 N N . PHE A 1 89 ? 8.759 -33.364 -52.208 1.00 28.22 89 PHE A N 1
ATOM 655 C CA . PHE A 1 89 ? 7.985 -34.608 -52.086 1.00 28.22 89 PHE A CA 1
ATOM 656 C C . PHE A 1 89 ? 7.256 -34.837 -53.418 1.00 28.22 89 PHE A C 1
ATOM 658 O O . PHE A 1 89 ? 6.283 -34.154 -53.706 1.00 28.22 89 PHE A O 1
ATOM 665 N N . ASP A 1 90 ? 7.773 -35.721 -54.269 1.00 27.67 90 ASP A N 1
ATOM 666 C CA . ASP A 1 90 ? 7.007 -36.902 -54.676 1.00 27.67 90 ASP A CA 1
ATOM 667 C C . ASP A 1 90 ? 7.830 -37.792 -55.607 1.00 27.67 90 ASP A C 1
ATOM 669 O O . ASP A 1 90 ? 8.243 -37.430 -56.709 1.00 27.67 90 ASP A O 1
ATOM 673 N N . GLN A 1 91 ? 8.055 -39.002 -55.113 1.00 31.61 91 GLN A N 1
ATOM 674 C CA . GLN A 1 91 ? 8.546 -40.142 -55.854 1.00 31.61 91 GLN A CA 1
ATOM 675 C C . GLN A 1 91 ? 7.305 -40.925 -56.279 1.00 31.61 91 GLN A C 1
ATOM 677 O O . GLN A 1 91 ? 6.681 -41.601 -55.467 1.00 31.61 91 GLN A O 1
ATOM 682 N N . GLY A 1 92 ? 6.920 -40.830 -57.547 1.00 31.53 92 GLY A N 1
ATOM 683 C CA . GLY A 1 92 ? 5.783 -41.594 -58.034 1.00 31.53 92 GLY A CA 1
ATOM 684 C C . GLY A 1 92 ? 5.566 -41.440 -59.525 1.00 31.53 92 GLY A C 1
ATOM 685 O O . GLY A 1 92 ? 5.091 -40.405 -59.974 1.00 31.53 92 GLY A O 1
ATOM 686 N N . SER A 1 93 ? 5.799 -42.536 -60.251 1.00 32.00 93 SER A N 1
ATOM 687 C CA . SER A 1 93 ? 5.305 -42.828 -61.611 1.00 32.00 93 SER A CA 1
ATOM 688 C C . SER A 1 93 ? 6.304 -42.628 -62.755 1.00 32.00 93 SER A C 1
ATOM 690 O O . SER A 1 93 ? 6.267 -41.666 -63.513 1.00 32.00 93 SER A O 1
ATOM 692 N N . ARG A 1 94 ? 7.135 -43.658 -62.955 1.00 32.78 94 ARG A N 1
ATOM 693 C CA . ARG A 1 94 ? 7.640 -44.051 -64.278 1.00 32.78 94 ARG A CA 1
ATOM 694 C C . ARG A 1 94 ? 6.467 -44.539 -65.134 1.00 32.78 94 ARG A C 1
ATOM 696 O O . ARG A 1 94 ? 5.774 -45.463 -64.723 1.00 32.78 94 ARG A O 1
ATOM 703 N N . THR A 1 95 ? 6.319 -44.023 -66.351 1.00 34.66 95 THR A N 1
ATOM 704 C CA . THR A 1 95 ? 6.040 -44.833 -67.553 1.00 34.66 95 THR A CA 1
ATOM 705 C C . THR A 1 95 ? 6.277 -44.011 -68.824 1.00 34.66 95 THR A C 1
ATOM 707 O O . THR A 1 95 ? 5.657 -42.971 -68.997 1.00 34.66 95 THR A O 1
ATOM 710 N N . LYS A 1 96 ? 7.095 -44.580 -69.730 1.00 35.09 96 LYS A N 1
ATOM 711 C CA . LYS A 1 96 ? 7.334 -44.208 -71.146 1.00 35.09 96 LYS A CA 1
ATOM 712 C C . LYS A 1 96 ? 8.105 -42.885 -71.347 1.00 35.09 96 LYS A C 1
ATOM 714 O O . LYS A 1 96 ? 7.726 -41.871 -70.798 1.00 35.09 96 LYS A O 1
ATOM 719 N N . ALA A 1 97 ? 9.195 -42.795 -72.103 1.00 30.02 97 ALA A N 1
ATOM 720 C CA . ALA A 1 97 ? 9.690 -43.604 -73.208 1.00 30.02 97 ALA A CA 1
ATOM 721 C C . ALA A 1 97 ? 11.230 -43.654 -73.186 1.00 30.02 97 ALA A C 1
ATOM 723 O O . ALA A 1 97 ? 11.885 -42.676 -72.830 1.00 30.02 97 ALA A O 1
ATOM 724 N N . VAL A 1 98 ? 11.774 -44.811 -73.555 1.00 35.44 98 VAL A N 1
ATOM 725 C CA . VAL A 1 98 ? 13.175 -45.031 -73.918 1.00 35.44 98 VAL A CA 1
ATOM 726 C C . VAL A 1 98 ? 13.159 -45.376 -75.398 1.00 35.44 98 VAL A C 1
ATOM 728 O O . VAL A 1 98 ? 12.437 -46.292 -75.767 1.00 35.44 98 VAL A O 1
ATOM 731 N N . ASP A 1 99 ? 13.909 -44.600 -76.168 1.00 34.72 99 ASP A N 1
ATOM 732 C CA . ASP A 1 99 ? 14.512 -44.826 -77.489 1.00 34.72 99 ASP A CA 1
ATOM 733 C C . ASP A 1 99 ? 15.357 -43.541 -77.655 1.00 34.72 99 ASP A C 1
ATOM 735 O O . ASP A 1 99 ? 14.832 -42.449 -77.462 1.00 34.72 99 ASP A O 1
ATOM 739 N N . GLU A 1 100 ? 16.676 -43.492 -77.809 1.00 34.09 100 GLU A N 1
ATOM 740 C CA . GLU A 1 100 ? 17.664 -44.340 -78.464 1.00 34.09 100 GLU A CA 1
ATOM 741 C C . GLU A 1 100 ? 19.071 -43.939 -77.958 1.00 34.09 100 GLU A C 1
ATOM 743 O O . GLU A 1 100 ? 19.250 -42.901 -77.320 1.00 34.09 100 GLU A O 1
ATOM 748 N N . ALA A 1 101 ? 20.070 -44.733 -78.359 1.00 32.34 101 ALA A N 1
ATOM 749 C CA . ALA A 1 101 ? 21.514 -44.469 -78.332 1.00 32.34 101 ALA A CA 1
ATOM 750 C C . ALA A 1 101 ? 22.280 -44.856 -77.054 1.00 32.34 101 ALA A C 1
ATOM 752 O O . ALA A 1 101 ? 22.865 -44.037 -76.348 1.00 32.34 101 ALA A O 1
ATOM 753 N N . ALA A 1 102 ? 22.394 -46.171 -76.854 1.00 37.94 102 ALA A N 1
ATOM 754 C CA . ALA A 1 102 ? 23.600 -46.759 -76.285 1.00 37.94 102 ALA A CA 1
ATOM 755 C C . ALA A 1 102 ? 24.713 -46.789 -77.348 1.00 37.94 102 ALA A C 1
ATOM 757 O O . ALA A 1 102 ? 24.488 -47.246 -78.469 1.00 37.94 102 ALA A O 1
ATOM 758 N N . SER A 1 103 ? 25.927 -46.384 -76.974 1.00 35.84 103 SER A N 1
ATOM 759 C CA . SER A 1 103 ? 27.149 -46.806 -77.663 1.00 35.84 103 SER A CA 1
ATOM 760 C C . SER A 1 103 ? 28.259 -47.072 -76.645 1.00 35.84 103 SER A C 1
ATOM 762 O O . SER A 1 103 ? 28.871 -46.146 -76.133 1.00 35.84 103 SER A O 1
ATOM 764 N N . ALA A 1 104 ? 28.413 -48.370 -76.369 1.00 42.53 104 ALA A N 1
ATOM 765 C CA . ALA A 1 104 ? 29.588 -49.189 -76.046 1.00 42.53 104 ALA A CA 1
ATOM 766 C C . ALA A 1 104 ? 30.830 -48.621 -75.318 1.00 42.53 104 ALA A C 1
ATOM 768 O O . ALA A 1 104 ? 31.342 -47.561 -75.658 1.00 42.53 104 ALA A O 1
ATOM 769 N N . GLN A 1 105 ? 31.413 -49.533 -74.510 1.00 42.56 105 GLN A N 1
ATOM 770 C CA . GLN A 1 105 ? 32.673 -49.517 -73.727 1.00 42.56 105 GLN A CA 1
ATOM 771 C C . GLN A 1 105 ? 32.432 -49.060 -72.274 1.00 42.56 105 GLN A C 1
ATOM 773 O O . GLN A 1 105 ? 31.965 -47.954 -72.067 1.00 42.56 105 GLN A O 1
ATOM 778 N N . THR A 1 106 ? 32.633 -49.824 -71.196 1.00 47.09 106 THR A N 1
ATOM 779 C CA . THR A 1 106 ? 33.430 -51.022 -70.867 1.00 47.09 106 THR A CA 1
ATOM 780 C C . THR A 1 106 ? 32.721 -51.764 -69.717 1.00 47.09 106 THR A C 1
ATOM 782 O O . THR A 1 106 ? 32.455 -51.154 -68.685 1.00 47.09 106 THR A O 1
ATOM 785 N N . ALA A 1 107 ? 32.388 -53.050 -69.876 1.00 51.00 107 ALA A N 1
ATOM 786 C CA . ALA A 1 107 ? 31.608 -53.805 -68.881 1.00 51.00 107 ALA A CA 1
ATOM 787 C C . ALA A 1 107 ? 32.452 -54.466 -67.771 1.00 51.00 107 ALA A C 1
ATOM 789 O O . ALA A 1 107 ? 31.891 -54.845 -66.752 1.00 51.00 107 ALA A O 1
ATOM 790 N N . ASP A 1 108 ? 33.779 -54.529 -67.911 1.00 49.81 108 ASP A N 1
ATOM 791 C CA . ASP A 1 108 ? 34.643 -55.236 -66.948 1.00 49.81 108 ASP A CA 1
ATOM 792 C C . ASP A 1 108 ? 35.114 -54.372 -65.759 1.00 49.81 108 ASP A C 1
ATOM 794 O O . ASP A 1 108 ? 35.753 -54.888 -64.856 1.00 49.81 108 ASP A O 1
ATOM 798 N N . SER A 1 109 ? 34.810 -53.066 -65.713 1.00 54.53 109 SER A N 1
ATOM 799 C CA . SER A 1 109 ? 35.271 -52.166 -64.632 1.00 54.53 109 SER A CA 1
ATOM 800 C C . SER A 1 109 ? 34.187 -51.769 -63.622 1.00 54.53 109 SER A C 1
ATOM 802 O O . SER A 1 109 ? 34.441 -50.943 -62.747 1.00 54.53 109 SER A O 1
ATOM 804 N N . VAL A 1 110 ? 32.957 -52.271 -63.778 1.00 57.06 110 VAL A N 1
ATOM 805 C CA . VAL A 1 110 ? 31.817 -51.905 -62.916 1.00 57.06 110 VAL A CA 1
ATOM 806 C C . VAL A 1 110 ? 31.613 -52.922 -61.791 1.00 57.06 110 VAL A C 1
ATOM 808 O O . VAL A 1 110 ? 31.220 -52.519 -60.700 1.00 57.06 110 VAL A O 1
ATOM 811 N N . GLU A 1 111 ? 31.925 -54.202 -62.018 1.00 57.56 111 GLU A N 1
ATOM 812 C CA . GLU A 1 111 ? 31.839 -55.229 -60.968 1.00 57.56 111 GLU A CA 1
ATOM 813 C C . GLU A 1 111 ? 32.916 -55.020 -59.891 1.00 57.56 111 GLU A C 1
ATOM 815 O O . GLU A 1 111 ? 32.578 -54.977 -58.710 1.00 57.56 111 GLU A O 1
ATOM 820 N N . ASP A 1 112 ? 34.163 -54.720 -60.276 1.00 59.66 112 ASP A N 1
ATOM 821 C CA . ASP A 1 112 ? 35.247 -54.442 -59.316 1.00 59.66 112 ASP A CA 1
ATOM 822 C C . ASP A 1 112 ? 34.960 -53.209 -58.432 1.00 59.66 112 ASP A C 1
ATOM 824 O O . ASP A 1 112 ? 35.224 -53.214 -57.229 1.00 59.66 112 ASP A O 1
ATOM 828 N N . ALA A 1 113 ? 34.356 -52.160 -59.002 1.00 64.12 113 ALA A N 1
ATOM 829 C CA . ALA A 1 113 ? 33.992 -50.950 -58.258 1.00 64.12 113 ALA A CA 1
ATOM 830 C C . ALA A 1 113 ? 32.795 -51.171 -57.313 1.00 64.12 113 ALA A C 1
ATOM 832 O O . ALA A 1 113 ? 32.717 -50.554 -56.249 1.00 64.12 113 ALA A O 1
ATOM 833 N N . GLN A 1 114 ? 31.858 -52.051 -57.682 1.00 68.31 114 GLN A N 1
ATOM 834 C CA . GLN A 1 114 ? 30.745 -52.429 -56.808 1.00 68.31 114 GLN A CA 1
ATOM 835 C C . GLN A 1 114 ? 31.214 -53.308 -55.648 1.00 68.31 114 GLN A C 1
ATOM 837 O O . GLN A 1 114 ? 30.724 -53.134 -54.530 1.00 68.31 114 GLN A O 1
ATOM 842 N N . ASP A 1 115 ? 32.185 -54.189 -55.882 1.00 71.56 115 ASP A N 1
ATOM 843 C CA . ASP A 1 115 ? 32.759 -55.036 -54.840 1.00 71.56 115 ASP A CA 1
ATOM 844 C C . ASP A 1 115 ? 33.627 -54.239 -53.852 1.00 71.56 115 ASP A C 1
ATOM 846 O O . ASP A 1 115 ? 33.499 -54.450 -52.642 1.00 71.56 115 ASP A O 1
ATOM 850 N N . GLU A 1 116 ? 34.418 -53.257 -54.307 1.00 74.19 116 GLU A N 1
ATOM 851 C CA . GLU A 1 116 ? 35.135 -52.333 -53.407 1.00 74.19 116 GLU A CA 1
ATOM 852 C C . GLU A 1 116 ? 34.171 -51.508 -52.547 1.00 74.19 116 GLU A C 1
ATOM 854 O O . GLU A 1 116 ? 34.332 -51.435 -51.325 1.00 74.19 116 GLU A O 1
ATOM 859 N N . GLN A 1 117 ? 33.112 -50.956 -53.144 1.00 75.56 117 GLN A N 1
ATOM 860 C CA . GLN A 1 117 ? 32.129 -50.165 -52.406 1.00 75.56 117 GLN A CA 1
ATOM 861 C C . GLN A 1 117 ? 31.307 -51.025 -51.428 1.00 75.56 117 GLN A C 1
ATOM 863 O O . GLN A 1 117 ? 30.903 -50.565 -50.356 1.00 75.56 117 GLN A O 1
ATOM 868 N N . LEU A 1 118 ? 31.060 -52.297 -51.753 1.00 78.81 118 LEU A N 1
ATOM 869 C CA . LEU A 1 118 ? 30.420 -53.244 -50.840 1.00 78.81 118 LEU A CA 1
ATOM 870 C C . LEU A 1 118 ? 31.346 -53.620 -49.672 1.00 78.81 118 LEU A C 1
ATOM 872 O O . LEU A 1 118 ? 30.867 -53.821 -48.553 1.00 78.81 118 LEU A O 1
ATOM 876 N N . GLN A 1 119 ? 32.654 -53.715 -49.917 1.00 79.38 119 GLN A N 1
ATOM 877 C CA . GLN A 1 119 ? 33.658 -53.986 -48.892 1.00 79.38 119 GLN A CA 1
ATOM 878 C C . GLN A 1 119 ? 33.794 -52.801 -47.921 1.00 79.38 119 GLN A C 1
ATOM 880 O O . GLN A 1 119 ? 33.730 -53.006 -46.709 1.00 79.38 119 GLN A O 1
ATOM 885 N N . GLU A 1 120 ? 33.865 -51.571 -48.437 1.00 80.06 120 GLU A N 1
ATOM 886 C CA . GLU A 1 120 ? 33.923 -50.336 -47.641 1.00 80.06 120 GLU A CA 1
ATOM 887 C C . GLU A 1 120 ? 32.676 -50.184 -46.751 1.00 80.06 120 GLU A C 1
ATOM 889 O O . GLU A 1 120 ? 32.779 -50.013 -45.536 1.00 80.06 120 GLU A O 1
ATOM 894 N N . ASN A 1 121 ? 31.482 -50.413 -47.310 1.00 78.94 121 ASN A N 1
ATOM 895 C CA . ASN A 1 121 ? 30.232 -50.385 -46.542 1.00 78.94 121 ASN A CA 1
ATOM 896 C C . ASN A 1 121 ? 30.178 -51.446 -45.423 1.00 78.94 121 ASN A C 1
ATOM 898 O O . ASN A 1 121 ? 29.567 -51.218 -44.374 1.00 78.94 121 ASN A O 1
ATOM 902 N N . LYS A 1 122 ? 30.797 -52.620 -45.617 1.00 85.56 122 LYS A N 1
ATOM 903 C CA . LYS A 1 122 ? 30.890 -53.654 -44.570 1.00 85.56 122 LYS A CA 1
ATOM 904 C C . LYS A 1 122 ? 31.837 -53.236 -43.447 1.00 85.56 122 LYS A C 1
ATOM 906 O O . LYS A 1 122 ? 31.551 -53.526 -42.282 1.00 85.56 122 LYS A O 1
ATOM 911 N N . GLU A 1 123 ? 32.939 -52.567 -43.773 1.00 86.00 123 GLU A N 1
ATOM 912 C CA . GLU A 1 123 ? 33.883 -52.051 -42.780 1.00 86.00 123 GLU A CA 1
ATOM 913 C C . GLU A 1 123 ? 33.276 -50.909 -41.959 1.00 86.00 123 GLU A C 1
ATOM 915 O O . GLU A 1 123 ? 33.368 -50.937 -40.726 1.00 86.00 123 GLU A O 1
ATOM 920 N N . ASP A 1 124 ? 32.561 -49.987 -42.604 1.00 81.06 124 ASP A N 1
ATOM 921 C CA . ASP A 1 124 ? 31.838 -48.902 -41.936 1.00 81.06 124 ASP A CA 1
ATOM 922 C C . ASP A 1 124 ? 30.729 -49.427 -41.019 1.00 81.06 124 ASP A C 1
ATOM 924 O O . ASP A 1 124 ? 30.592 -48.987 -39.871 1.00 81.06 124 ASP A O 1
ATOM 928 N N . LEU A 1 125 ? 29.977 -50.439 -41.465 1.00 83.31 125 LEU A N 1
ATOM 929 C CA . LEU A 1 125 ? 28.960 -51.086 -40.637 1.00 83.31 125 LEU A CA 1
ATOM 930 C C . LEU A 1 125 ? 29.583 -51.777 -39.413 1.00 83.31 125 LEU A C 1
ATOM 932 O O . LEU A 1 125 ? 29.061 -51.660 -38.299 1.00 83.31 125 LEU A O 1
ATOM 936 N N . ALA A 1 126 ? 30.723 -52.451 -39.586 1.00 85.69 126 ALA A N 1
ATOM 937 C CA . ALA A 1 126 ? 31.456 -53.066 -38.483 1.00 85.69 126 ALA A CA 1
ATOM 938 C C . ALA A 1 126 ? 32.031 -52.013 -37.515 1.00 85.69 126 ALA A C 1
ATOM 940 O O . ALA A 1 126 ? 32.031 -52.218 -36.297 1.00 85.69 126 ALA A O 1
ATOM 941 N N . ALA A 1 127 ? 32.495 -50.866 -38.018 1.00 83.75 127 ALA A N 1
ATOM 942 C CA . ALA A 1 127 ? 32.963 -49.754 -37.196 1.00 83.75 127 ALA A CA 1
ATOM 943 C C . ALA A 1 127 ? 31.820 -49.122 -36.383 1.00 83.75 127 ALA A C 1
ATOM 945 O O . ALA A 1 127 ? 31.987 -48.873 -35.182 1.00 83.75 127 ALA A O 1
ATOM 946 N N . ALA A 1 128 ? 30.647 -48.941 -36.996 1.00 75.88 128 ALA A N 1
ATOM 947 C CA . ALA A 1 128 ? 29.442 -48.445 -36.337 1.00 75.88 128 ALA A CA 1
ATOM 948 C C . ALA A 1 128 ? 28.949 -49.403 -35.238 1.00 75.88 128 ALA A C 1
ATOM 950 O O . ALA A 1 128 ? 28.632 -48.957 -34.133 1.00 75.88 128 ALA A O 1
ATOM 951 N N . GLN A 1 129 ? 28.970 -50.718 -35.484 1.00 82.81 129 GLN A N 1
ATOM 952 C CA . GLN A 1 129 ? 28.644 -51.728 -34.468 1.00 82.81 129 GLN A CA 1
ATOM 953 C C . GLN A 1 129 ? 29.603 -51.661 -33.271 1.00 82.81 129 GLN A C 1
ATOM 955 O O . GLN A 1 129 ? 29.158 -51.543 -32.133 1.00 82.81 129 GLN A O 1
ATOM 960 N N . ARG A 1 130 ? 30.922 -51.582 -33.503 1.00 89.56 130 ARG A N 1
ATOM 961 C CA . ARG A 1 130 ? 31.903 -51.408 -32.412 1.00 89.56 130 ARG A CA 1
ATOM 962 C C . ARG A 1 130 ? 31.730 -50.085 -31.656 1.00 89.56 130 ARG A C 1
ATOM 964 O O . ARG A 1 130 ? 32.089 -49.992 -30.481 1.00 89.56 130 ARG A O 1
ATOM 971 N N . ALA A 1 131 ? 31.267 -49.020 -32.312 1.00 78.31 131 ALA A N 1
ATOM 972 C CA . ALA A 1 131 ? 30.964 -47.751 -31.649 1.00 78.31 131 ALA A CA 1
ATOM 973 C C . ALA A 1 131 ? 29.727 -47.875 -30.746 1.00 78.31 131 ALA A C 1
ATOM 975 O O . ALA A 1 131 ? 29.774 -47.436 -29.595 1.00 78.31 131 ALA A O 1
ATOM 976 N N . ARG A 1 132 ? 28.678 -48.548 -31.228 1.00 86.00 132 ARG A N 1
ATOM 977 C CA . ARG A 1 132 ? 27.476 -48.861 -30.451 1.00 86.00 132 ARG A CA 1
ATOM 978 C C . ARG A 1 132 ? 27.794 -49.724 -29.229 1.00 86.00 132 ARG A C 1
ATOM 980 O O . ARG A 1 132 ? 27.439 -49.331 -28.123 1.00 86.00 132 ARG A O 1
ATOM 987 N N . ASP A 1 133 ? 28.544 -50.811 -29.391 1.00 86.56 133 ASP A N 1
ATOM 988 C CA . ASP A 1 133 ? 28.911 -51.701 -28.278 1.00 86.56 133 ASP A CA 1
ATOM 989 C C . ASP A 1 133 ? 29.737 -50.967 -27.207 1.00 86.56 133 ASP A C 1
ATOM 991 O O . ASP A 1 133 ? 29.617 -51.223 -26.005 1.00 86.56 133 ASP A O 1
ATOM 995 N N . ARG A 1 134 ? 30.583 -50.009 -27.615 1.00 84.00 134 ARG A N 1
ATOM 996 C CA . ARG A 1 134 ? 31.325 -49.147 -26.680 1.00 84.00 134 ARG A CA 1
ATOM 997 C C . ARG A 1 134 ? 30.408 -48.185 -25.927 1.00 84.00 134 ARG A C 1
ATOM 999 O O . ARG A 1 134 ? 30.646 -47.962 -24.738 1.00 84.00 134 ARG A O 1
ATOM 1006 N N . ALA A 1 135 ? 29.390 -47.637 -26.589 1.00 74.75 135 ALA A N 1
ATOM 1007 C CA . ALA A 1 135 ? 28.396 -46.772 -25.964 1.00 74.75 135 ALA A CA 1
ATOM 1008 C C . ALA A 1 135 ? 27.518 -47.552 -24.973 1.00 74.75 135 ALA A C 1
ATOM 1010 O O . ALA A 1 135 ? 27.385 -47.128 -23.828 1.00 74.75 135 ALA A O 1
ATOM 1011 N N . GLU A 1 136 ? 27.019 -48.733 -25.349 1.00 83.44 136 GLU A N 1
ATOM 1012 C CA . GLU A 1 136 ? 26.229 -49.601 -24.462 1.00 83.44 136 GLU A CA 1
ATOM 1013 C C . GLU A 1 136 ? 27.040 -50.005 -23.214 1.00 83.44 136 GLU A C 1
ATOM 1015 O O . GLU A 1 136 ? 26.578 -49.844 -22.084 1.00 83.44 136 GLU A O 1
ATOM 1020 N N . ASN A 1 137 ? 28.313 -50.387 -23.375 1.00 82.81 137 ASN A N 1
ATOM 1021 C CA . ASN A 1 137 ? 29.208 -50.664 -22.241 1.00 82.81 137 ASN A CA 1
ATOM 1022 C C . ASN A 1 137 ? 29.545 -49.427 -21.385 1.00 82.81 137 ASN A C 1
ATOM 1024 O O . ASN A 1 137 ? 29.955 -49.558 -20.226 1.00 82.81 137 ASN A O 1
ATOM 1028 N N . ALA A 1 138 ? 29.461 -48.214 -21.936 1.00 75.38 138 ALA A N 1
ATOM 1029 C CA . ALA A 1 138 ? 29.626 -46.982 -21.166 1.00 75.38 138 ALA A CA 1
ATOM 1030 C C . ALA A 1 138 ? 28.377 -46.684 -20.325 1.00 75.38 138 ALA A C 1
ATOM 1032 O O . ALA A 1 138 ? 28.526 -46.325 -19.158 1.00 75.38 138 ALA A O 1
ATOM 1033 N N . VAL A 1 139 ? 27.181 -46.915 -20.877 1.00 78.62 139 VAL A N 1
ATOM 1034 C CA . VAL A 1 139 ? 25.903 -46.789 -20.158 1.00 78.62 139 VAL A CA 1
ATOM 1035 C C . VAL A 1 139 ? 25.849 -47.763 -18.983 1.00 78.62 139 VAL A C 1
ATOM 1037 O O . VAL A 1 139 ? 25.655 -47.330 -17.854 1.00 78.62 139 VAL A O 1
ATOM 1040 N N . VAL A 1 140 ? 26.174 -49.044 -19.195 1.00 84.50 140 VAL A N 1
ATOM 1041 C CA . VAL A 1 140 ? 26.191 -50.049 -18.110 1.00 84.50 140 VAL A CA 1
ATOM 1042 C C . VAL A 1 140 ? 27.147 -49.658 -16.972 1.00 84.50 140 VAL A C 1
ATOM 1044 O O . VAL A 1 140 ? 26.851 -49.861 -15.794 1.00 84.50 140 VAL A O 1
ATOM 1047 N N . ARG A 1 141 ? 28.304 -49.063 -17.295 1.00 79.88 141 ARG A N 1
ATOM 1048 C CA . ARG A 1 141 ? 29.246 -48.560 -16.279 1.00 79.88 141 ARG A CA 1
ATOM 1049 C C . ARG A 1 141 ? 28.723 -47.320 -15.553 1.00 79.88 141 ARG A C 1
ATOM 1051 O O . ARG A 1 141 ? 28.995 -47.181 -14.363 1.00 79.88 141 ARG A O 1
ATOM 1058 N N . ALA A 1 142 ? 28.004 -46.440 -16.247 1.00 69.56 142 ALA A N 1
ATOM 1059 C CA . ALA A 1 142 ? 27.372 -45.273 -15.643 1.00 69.56 142 ALA A CA 1
ATOM 1060 C C . ALA A 1 142 ? 26.250 -45.689 -14.681 1.00 69.56 142 ALA A C 1
ATOM 1062 O O . ALA A 1 142 ? 26.256 -45.239 -13.540 1.00 69.56 142 ALA A O 1
ATOM 1063 N N . ASP A 1 143 ? 25.380 -46.617 -15.082 1.00 75.00 143 ASP A N 1
ATOM 1064 C CA . ASP A 1 143 ? 24.295 -47.135 -14.236 1.00 75.00 143 ASP A CA 1
ATOM 1065 C C . ASP A 1 143 ? 24.833 -47.814 -12.973 1.00 75.00 143 ASP A C 1
ATOM 1067 O O . ASP A 1 143 ? 24.335 -47.589 -11.866 1.00 75.00 143 ASP A O 1
ATOM 1071 N N . LYS A 1 144 ? 25.920 -48.587 -13.107 1.00 85.19 144 LYS A N 1
ATOM 1072 C CA . LYS A 1 144 ? 26.612 -49.168 -11.952 1.00 85.19 144 LYS A CA 1
ATOM 1073 C C . LYS A 1 144 ? 27.143 -48.087 -11.001 1.00 85.19 144 LYS A C 1
ATOM 1075 O O . LYS A 1 144 ? 26.957 -48.203 -9.795 1.00 85.19 144 LYS A O 1
ATOM 1080 N N . ALA A 1 145 ? 27.765 -47.031 -11.528 1.00 71.31 145 ALA A N 1
ATOM 1081 C CA . ALA A 1 145 ? 28.285 -45.933 -10.713 1.00 71.31 145 ALA A CA 1
ATOM 1082 C C . ALA A 1 145 ? 27.172 -45.117 -10.031 1.00 71.31 145 ALA A C 1
ATOM 1084 O O . ALA A 1 145 ? 27.359 -44.669 -8.903 1.00 71.31 145 ALA A O 1
ATOM 1085 N N . VAL A 1 146 ? 26.020 -44.938 -10.688 1.00 74.38 146 VAL A N 1
ATOM 1086 C CA . VAL A 1 146 ? 24.834 -44.302 -10.090 1.00 74.38 146 VAL A CA 1
ATOM 1087 C C . VAL A 1 146 ? 24.310 -45.145 -8.931 1.00 74.38 146 VAL A C 1
ATOM 1089 O O . VAL A 1 146 ? 24.095 -44.611 -7.849 1.00 74.38 146 VAL A O 1
ATOM 1092 N N . THR A 1 147 ? 24.207 -46.462 -9.119 1.00 79.56 147 THR A N 1
ATOM 1093 C CA . THR A 1 147 ? 23.754 -47.383 -8.064 1.00 79.56 147 THR A CA 1
ATOM 1094 C C . THR A 1 147 ? 24.698 -47.363 -6.853 1.00 79.56 147 THR A C 1
ATOM 1096 O O . THR A 1 147 ? 24.250 -47.237 -5.717 1.00 79.56 147 THR A O 1
ATOM 1099 N N . GLU A 1 148 ? 26.017 -47.398 -7.079 1.00 84.19 148 GLU A N 1
ATOM 1100 C CA . GLU A 1 148 ? 27.016 -47.278 -6.004 1.00 84.19 148 GLU A CA 1
ATOM 1101 C C . GLU A 1 148 ? 26.938 -45.916 -5.282 1.00 84.19 148 GLU A C 1
ATOM 1103 O O . GLU A 1 148 ? 27.177 -45.833 -4.076 1.00 84.19 148 GLU A O 1
ATOM 1108 N N . LEU A 1 149 ? 26.588 -44.837 -5.994 1.00 74.69 149 LEU A N 1
ATOM 1109 C CA . LEU A 1 149 ? 26.396 -43.512 -5.401 1.00 74.69 149 LEU A CA 1
ATOM 1110 C C . LEU A 1 149 ? 25.136 -43.462 -4.525 1.00 74.69 149 LEU A C 1
ATOM 1112 O O . LEU A 1 149 ? 25.183 -42.897 -3.430 1.00 74.69 149 LEU A O 1
ATOM 1116 N N . ASP A 1 150 ? 24.038 -44.062 -4.983 1.00 74.44 150 ASP A N 1
ATOM 1117 C CA . ASP A 1 150 ? 22.786 -44.150 -4.228 1.00 74.44 150 ASP A CA 1
ATOM 1118 C C . ASP A 1 150 ? 22.983 -44.913 -2.912 1.00 74.44 150 ASP A C 1
ATOM 1120 O O . ASP A 1 150 ? 22.515 -44.459 -1.863 1.00 74.44 150 ASP A O 1
ATOM 1124 N N . ASP A 1 151 ? 23.768 -45.994 -2.926 1.00 84.69 151 ASP A N 1
ATOM 1125 C CA . ASP A 1 151 ? 24.139 -46.737 -1.718 1.00 84.69 151 ASP A CA 1
ATOM 1126 C C . ASP A 1 151 ? 24.931 -45.866 -0.724 1.00 84.69 151 ASP A C 1
ATOM 1128 O O . ASP A 1 151 ? 24.646 -45.855 0.481 1.00 84.69 151 ASP A O 1
ATOM 1132 N N . VAL A 1 152 ? 25.890 -45.067 -1.211 1.00 81.94 152 VAL A N 1
ATOM 1133 C CA . VAL A 1 152 ? 26.668 -44.134 -0.375 1.00 81.94 152 VAL A CA 1
ATOM 1134 C C . VAL A 1 152 ? 25.783 -43.026 0.202 1.00 81.94 152 VAL A C 1
ATOM 1136 O O . VAL A 1 152 ? 25.912 -42.678 1.380 1.00 81.94 152 VAL A O 1
ATOM 1139 N N . VAL A 1 153 ? 24.863 -42.471 -0.591 1.00 78.19 153 VAL A N 1
ATOM 1140 C CA . VAL A 1 153 ? 23.908 -41.451 -0.130 1.00 78.19 153 VAL A CA 1
ATOM 1141 C C . VAL A 1 153 ? 22.954 -42.033 0.914 1.00 78.19 153 VAL A C 1
ATOM 1143 O O . VAL A 1 153 ? 22.675 -41.373 1.920 1.00 78.19 153 VAL A O 1
ATOM 1146 N N . ALA A 1 154 ? 22.486 -43.267 0.725 1.00 79.50 154 ALA A N 1
ATOM 1147 C CA . ALA A 1 154 ? 21.641 -43.964 1.686 1.00 79.50 154 ALA A CA 1
ATOM 1148 C C . ALA A 1 154 ? 22.371 -44.211 3.019 1.00 79.50 154 ALA A C 1
ATOM 1150 O O . ALA A 1 154 ? 21.787 -44.003 4.086 1.00 79.50 154 ALA A O 1
ATOM 1151 N N . GLU A 1 155 ? 23.651 -44.594 2.979 1.00 86.00 155 GLU A N 1
ATOM 1152 C CA . GLU A 1 155 ? 24.491 -44.754 4.175 1.00 86.00 155 GLU A CA 1
ATOM 1153 C C . GLU A 1 155 ? 24.714 -43.416 4.899 1.00 86.00 155 GLU A C 1
ATOM 1155 O O . GLU A 1 155 ? 24.535 -43.326 6.115 1.00 86.00 155 GLU A O 1
ATOM 1160 N N . LEU A 1 156 ? 25.026 -42.343 4.162 1.00 78.88 156 LEU A N 1
ATOM 1161 C CA . LEU A 1 156 ? 25.184 -41.002 4.734 1.00 78.88 156 LEU A CA 1
ATOM 1162 C C . LEU A 1 156 ? 23.886 -40.487 5.362 1.00 78.88 156 LEU A C 1
ATOM 1164 O O . LEU A 1 156 ? 23.927 -39.914 6.451 1.00 78.88 156 LEU A O 1
ATOM 1168 N N . ARG A 1 157 ? 22.731 -40.726 4.724 1.00 78.19 157 ARG A N 1
ATOM 1169 C CA . ARG A 1 157 ? 21.417 -40.408 5.302 1.00 78.19 157 ARG A CA 1
ATOM 1170 C C . ARG A 1 157 ? 21.169 -41.180 6.591 1.00 78.19 157 ARG A C 1
ATOM 1172 O O . ARG A 1 157 ? 20.748 -40.563 7.565 1.00 78.19 157 ARG A O 1
ATOM 1179 N N . ARG A 1 158 ? 21.447 -42.490 6.627 1.00 84.25 158 ARG A N 1
ATOM 1180 C CA . ARG A 1 158 ? 21.298 -43.309 7.845 1.00 84.25 158 ARG A CA 1
ATOM 1181 C C . ARG A 1 158 ? 22.170 -42.780 8.982 1.00 84.25 158 ARG A C 1
ATOM 1183 O O . ARG A 1 158 ? 21.667 -42.583 10.085 1.00 84.25 158 ARG A O 1
ATOM 1190 N N . ARG A 1 159 ? 23.437 -42.472 8.700 1.00 79.81 159 ARG A N 1
ATOM 1191 C CA . ARG A 1 159 ? 24.374 -41.933 9.692 1.00 79.81 159 ARG A CA 1
ATOM 1192 C C . ARG A 1 159 ? 23.959 -40.556 10.207 1.00 79.81 159 ARG A C 1
ATOM 1194 O O . ARG A 1 1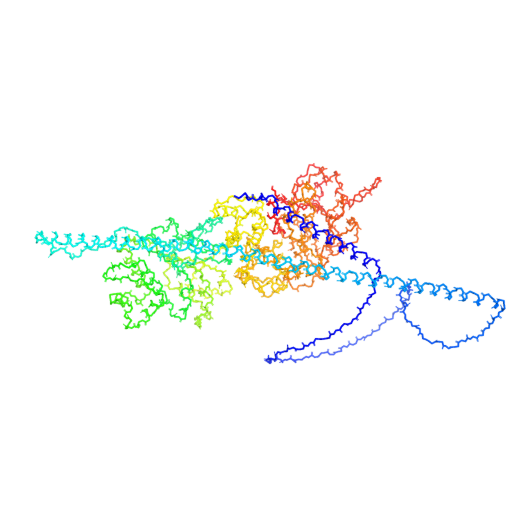59 ? 23.978 -40.330 11.411 1.00 79.81 159 ARG A O 1
ATOM 1201 N N . TRP A 1 160 ? 23.539 -39.660 9.315 1.00 80.25 160 TRP A N 1
ATOM 1202 C CA . TRP A 1 160 ? 23.058 -38.333 9.697 1.00 80.25 160 TRP A CA 1
ATOM 1203 C C . TRP A 1 160 ? 21.786 -38.406 10.550 1.00 80.25 160 TRP A C 1
ATOM 1205 O O . TRP A 1 160 ? 21.687 -37.719 11.561 1.00 80.25 160 TRP A O 1
ATOM 1215 N N . LEU A 1 161 ? 20.837 -39.278 10.187 1.00 76.62 161 LEU A N 1
ATOM 1216 C CA . LEU A 1 161 ? 19.603 -39.472 10.952 1.00 76.62 161 LEU A CA 1
ATOM 1217 C C . LEU A 1 161 ? 19.893 -40.003 12.364 1.00 76.62 161 LEU A C 1
ATOM 1219 O O . LEU A 1 161 ? 19.243 -39.588 13.319 1.00 76.62 161 LEU A O 1
ATOM 1223 N N . GLN A 1 162 ? 20.883 -40.887 12.497 1.00 81.75 162 GLN A N 1
ATOM 1224 C CA . GLN A 1 162 ? 21.311 -41.429 13.783 1.00 81.75 162 GLN A CA 1
ATOM 1225 C C . GLN A 1 162 ? 21.998 -40.367 14.658 1.00 81.75 162 GLN A C 1
ATOM 1227 O O . GLN A 1 162 ? 21.631 -40.214 15.820 1.00 81.75 162 GLN A O 1
ATOM 1232 N N . GLU A 1 163 ? 22.928 -39.585 14.096 1.00 76.50 163 GLU A N 1
ATOM 1233 C CA . GLU A 1 163 ? 23.588 -38.477 14.808 1.00 76.50 163 GLU A CA 1
ATOM 1234 C C . GLU A 1 163 ? 22.569 -37.414 15.265 1.00 76.50 163 GLU A C 1
ATOM 1236 O O . GLU A 1 163 ? 22.618 -36.965 16.409 1.00 76.50 163 GLU A O 1
ATOM 1241 N N . PHE A 1 164 ? 21.588 -37.079 14.420 1.00 72.38 164 PHE A N 1
ATOM 1242 C CA . PHE A 1 164 ? 20.515 -36.140 14.755 1.00 72.38 164 PHE A CA 1
ATOM 1243 C C . PHE A 1 164 ? 19.600 -36.660 15.876 1.00 72.38 164 PHE A C 1
ATOM 1245 O O . PHE A 1 164 ? 19.266 -35.922 16.801 1.00 72.38 164 PHE A O 1
ATOM 1252 N N . GLN A 1 165 ? 19.206 -37.939 15.832 1.00 80.94 165 GLN A N 1
ATOM 1253 C CA . GLN A 1 165 ? 18.390 -38.546 16.890 1.00 80.94 165 GLN A CA 1
ATOM 1254 C C . GLN A 1 165 ? 19.120 -38.578 18.240 1.00 80.94 165 GLN A C 1
ATOM 1256 O O . GLN A 1 165 ? 18.491 -38.350 19.275 1.00 80.94 165 GLN A O 1
ATOM 1261 N N . ASP A 1 166 ? 20.431 -38.829 18.240 1.00 79.69 166 ASP A N 1
ATOM 1262 C CA . ASP A 1 166 ? 21.242 -38.822 19.458 1.00 79.69 166 ASP A CA 1
ATOM 1263 C C . ASP A 1 166 ? 21.416 -37.407 20.036 1.00 79.69 166 ASP A C 1
ATOM 1265 O O . ASP A 1 166 ? 21.347 -37.246 21.257 1.00 79.69 166 ASP A O 1
ATOM 1269 N N . GLU A 1 167 ? 21.579 -36.379 19.193 1.00 75.00 167 GLU A N 1
ATOM 1270 C CA . GLU A 1 167 ? 21.629 -34.970 19.621 1.00 75.00 167 GLU A CA 1
ATOM 1271 C C . GLU A 1 167 ? 20.300 -34.525 20.247 1.00 75.00 167 GLU A C 1
ATOM 1273 O O . GLU A 1 167 ? 20.285 -34.080 21.398 1.00 75.00 167 GLU A O 1
ATOM 1278 N N . VAL A 1 168 ? 19.174 -34.757 19.560 1.00 75.81 168 VAL A N 1
ATOM 1279 C CA . VAL A 1 168 ? 17.833 -34.422 20.076 1.00 75.81 168 VAL A CA 1
ATOM 1280 C C . VAL A 1 168 ? 17.558 -35.146 21.394 1.00 75.81 168 VAL A C 1
ATOM 1282 O O . VAL A 1 168 ? 17.015 -34.562 22.328 1.00 75.81 168 VAL A O 1
ATOM 1285 N N . LYS A 1 169 ? 17.970 -36.412 21.522 1.00 79.38 169 LYS A N 1
ATOM 1286 C CA . LYS A 1 169 ? 17.801 -37.187 22.759 1.00 79.38 169 LYS A CA 1
ATOM 1287 C C . LYS A 1 169 ? 18.634 -36.640 23.924 1.00 79.38 169 LYS A C 1
ATOM 1289 O O . LYS A 1 169 ? 18.217 -36.794 25.074 1.00 79.38 169 LYS A O 1
ATOM 1294 N N . GLN A 1 170 ? 19.798 -36.038 23.664 1.00 77.38 170 GLN A N 1
ATOM 1295 C CA . GLN A 1 170 ? 20.599 -35.389 24.706 1.00 77.38 170 GLN A CA 1
ATOM 1296 C C . GLN A 1 170 ? 20.009 -34.046 25.137 1.00 77.38 170 GLN A C 1
ATOM 1298 O O . GLN A 1 170 ? 19.927 -33.814 26.343 1.00 77.38 170 GLN A O 1
ATOM 1303 N N . GLU A 1 171 ? 19.548 -33.217 24.198 1.00 76.56 171 GLU A N 1
ATOM 1304 C CA . GLU A 1 171 ? 18.865 -31.951 24.508 1.00 76.56 171 GLU A CA 1
ATOM 1305 C C . GLU A 1 171 ? 17.592 -32.200 25.321 1.00 76.56 171 GLU A C 1
ATOM 1307 O O . GLU A 1 171 ? 17.460 -31.682 26.426 1.00 76.56 171 GLU A O 1
ATOM 1312 N N . LEU A 1 172 ? 16.735 -33.132 24.884 1.00 71.75 172 LEU A N 1
ATOM 1313 C CA . LEU A 1 172 ? 15.508 -33.475 25.615 1.00 71.75 172 LEU A CA 1
ATOM 1314 C C . LEU A 1 172 ? 15.782 -33.980 27.038 1.00 71.75 172 LEU A C 1
ATOM 1316 O O . LEU A 1 172 ? 14.958 -33.820 27.937 1.00 71.75 172 LEU A O 1
ATOM 1320 N N . LYS A 1 173 ? 16.927 -34.636 27.255 1.00 83.44 173 LYS A N 1
ATOM 1321 C CA . LYS A 1 173 ? 17.329 -35.110 28.581 1.00 83.44 173 LYS A CA 1
ATOM 1322 C C . LYS A 1 173 ? 17.769 -33.954 29.480 1.00 83.44 173 LYS A C 1
ATOM 1324 O O . LYS A 1 173 ? 17.483 -34.018 30.676 1.00 83.44 173 LYS A O 1
ATOM 1329 N N . HIS A 1 174 ? 18.444 -32.950 28.922 1.00 79.75 174 HIS A N 1
ATOM 1330 C CA . HIS A 1 174 ? 18.824 -31.733 29.636 1.00 79.75 174 HIS A CA 1
ATOM 1331 C C . HIS A 1 174 ? 17.579 -30.916 29.999 1.00 79.75 174 HIS A C 1
ATOM 1333 O O . HIS A 1 174 ? 17.351 -30.662 31.177 1.00 79.75 174 HIS A O 1
ATOM 1339 N N . ASP A 1 175 ? 16.699 -30.659 29.030 1.00 75.62 175 ASP A N 1
ATOM 1340 C CA . ASP A 1 175 ? 15.450 -29.917 29.243 1.00 75.62 175 ASP A CA 1
ATOM 1341 C C . ASP A 1 175 ? 14.546 -30.607 30.274 1.00 75.62 175 ASP A C 1
ATOM 1343 O O . ASP A 1 175 ? 13.938 -29.967 31.129 1.00 75.62 175 ASP A O 1
ATOM 1347 N N . LEU A 1 176 ? 14.493 -31.945 30.261 1.00 81.06 176 LEU A N 1
ATOM 1348 C CA . LEU A 1 176 ? 13.759 -32.712 31.269 1.00 81.06 176 LEU A CA 1
ATOM 1349 C C . LEU A 1 176 ? 14.385 -32.600 32.670 1.00 81.06 176 LEU A C 1
ATOM 1351 O O . LEU A 1 176 ? 13.665 -32.718 33.664 1.00 81.06 176 LEU A O 1
ATOM 1355 N N . GLN A 1 177 ? 15.706 -32.442 32.782 1.00 85.00 177 GLN A N 1
ATOM 1356 C CA . GLN A 1 177 ? 16.364 -32.203 34.070 1.00 85.00 177 GLN A CA 1
ATOM 1357 C C . GLN A 1 177 ? 16.089 -30.787 34.576 1.00 85.00 177 GLN A C 1
ATOM 1359 O O . GLN A 1 177 ? 15.728 -30.650 35.745 1.00 85.00 177 GLN A O 1
ATOM 1364 N N . ASP A 1 178 ? 16.168 -29.786 33.703 1.00 82.12 178 ASP A N 1
ATOM 1365 C CA . ASP A 1 178 ? 15.879 -28.390 34.040 1.00 82.12 178 ASP A CA 1
ATOM 1366 C C . ASP A 1 178 ? 14.416 -28.230 34.474 1.00 82.12 178 ASP A C 1
ATOM 1368 O O . ASP A 1 178 ? 14.146 -27.759 35.577 1.00 82.12 178 ASP A O 1
ATOM 1372 N N . ALA A 1 179 ? 13.467 -28.780 33.710 1.00 73.38 179 ALA A N 1
ATOM 1373 C CA . ALA A 1 179 ? 12.047 -28.760 34.064 1.00 73.38 179 ALA A CA 1
ATOM 1374 C C . ALA A 1 179 ? 11.747 -29.473 35.399 1.00 73.38 179 ALA A C 1
ATOM 1376 O O . ALA A 1 179 ? 10.852 -29.078 36.149 1.00 73.38 179 ALA A O 1
ATOM 1377 N N . LYS A 1 180 ? 12.490 -30.539 35.735 1.00 84.81 180 LYS A N 1
ATOM 1378 C CA . LYS A 1 180 ? 12.372 -31.205 37.045 1.00 84.81 180 LYS A CA 1
ATOM 1379 C C . LYS A 1 180 ? 12.901 -30.339 38.184 1.00 84.81 180 LYS A C 1
ATOM 1381 O O . LYS A 1 180 ? 12.355 -30.423 39.286 1.00 84.81 180 LYS A O 1
ATOM 1386 N N . GLN A 1 181 ? 13.955 -29.568 37.936 1.00 88.38 181 GLN A N 1
ATOM 1387 C CA . GLN A 1 181 ? 14.523 -28.650 38.912 1.00 88.38 181 GLN A CA 1
ATOM 1388 C C . GLN A 1 181 ? 13.583 -27.457 39.137 1.00 88.38 181 GLN A C 1
ATOM 1390 O O . GLN A 1 181 ? 13.214 -27.207 40.280 1.00 88.38 181 GLN A O 1
ATOM 1395 N N . GLU A 1 182 ? 13.057 -26.845 38.073 1.00 80.56 182 GLU A N 1
ATOM 1396 C CA . GLU A 1 182 ? 12.052 -25.773 38.168 1.00 80.56 182 GLU A CA 1
ATOM 1397 C C . GLU A 1 182 ? 10.786 -26.223 38.913 1.00 80.56 182 GLU A C 1
ATOM 1399 O O . GLU A 1 182 ? 10.273 -25.512 39.775 1.00 80.56 182 GLU A O 1
ATOM 1404 N N . LEU A 1 183 ? 10.302 -27.447 38.659 1.00 81.56 183 LEU A N 1
ATOM 1405 C CA . LEU A 1 183 ? 9.164 -28.012 39.394 1.00 81.56 183 LEU A CA 1
ATOM 1406 C C . LEU A 1 183 ? 9.458 -28.167 40.896 1.00 81.56 183 LEU A C 1
ATOM 1408 O O . LEU A 1 183 ? 8.549 -28.061 41.724 1.00 81.56 183 LEU A O 1
ATOM 1412 N N . LYS A 1 184 ? 10.704 -28.490 41.257 1.00 89.00 184 LYS A N 1
ATOM 1413 C CA . LYS A 1 184 ? 11.124 -28.629 42.653 1.00 89.00 184 LYS A CA 1
ATOM 1414 C C . LYS A 1 184 ? 11.161 -27.266 43.342 1.00 89.00 184 LYS A C 1
ATOM 1416 O O . LYS A 1 184 ? 10.651 -27.165 44.455 1.00 89.00 184 LYS A O 1
ATOM 1421 N N . ASP A 1 185 ? 11.688 -26.253 42.665 1.00 85.69 185 ASP A N 1
ATOM 1422 C CA . ASP A 1 185 ? 11.789 -24.890 43.187 1.00 85.69 185 ASP A CA 1
ATOM 1423 C C . ASP A 1 185 ? 10.389 -24.267 43.341 1.00 85.69 185 ASP A C 1
ATOM 1425 O O . ASP A 1 185 ? 10.030 -23.823 44.426 1.00 85.69 185 ASP A O 1
ATOM 1429 N N . ALA A 1 186 ? 9.505 -24.426 42.349 1.00 76.56 186 ALA A N 1
ATOM 1430 C CA . ALA A 1 186 ? 8.113 -23.975 42.444 1.00 76.56 186 ALA A CA 1
ATOM 1431 C C . ALA A 1 186 ? 7.321 -24.645 43.589 1.00 76.56 186 ALA A C 1
ATOM 1433 O O . ALA A 1 186 ? 6.427 -24.042 44.188 1.00 76.56 186 ALA A O 1
ATOM 1434 N N . LYS A 1 187 ? 7.623 -25.911 43.916 1.00 83.75 187 LYS A N 1
ATOM 1435 C CA . LYS A 1 187 ? 7.033 -26.588 45.087 1.00 83.75 187 LYS A CA 1
ATOM 1436 C C . LYS A 1 187 ? 7.545 -26.016 46.405 1.00 83.75 187 LYS A C 1
ATOM 1438 O O . LYS A 1 187 ? 6.789 -26.028 47.375 1.00 83.75 187 LYS A O 1
ATOM 1443 N N . GLN A 1 188 ? 8.799 -25.574 46.445 1.00 88.69 188 GLN A N 1
ATOM 1444 C CA . GLN A 1 188 ? 9.374 -24.920 47.612 1.00 88.69 188 GLN A CA 1
ATOM 1445 C C . GLN A 1 188 ? 8.711 -23.555 47.827 1.00 88.69 188 GLN A C 1
ATOM 1447 O O . GLN A 1 188 ? 8.144 -23.344 48.895 1.00 88.69 188 GLN A O 1
ATOM 1452 N N . ASP A 1 189 ? 8.627 -22.724 46.785 1.00 80.44 189 ASP A N 1
ATOM 1453 C CA . ASP A 1 189 ? 7.967 -21.411 46.837 1.00 80.44 189 ASP A CA 1
ATOM 1454 C C . ASP A 1 189 ? 6.503 -21.517 47.295 1.00 80.44 189 ASP A C 1
ATOM 1456 O O . ASP A 1 189 ? 6.017 -20.723 48.100 1.00 80.44 189 ASP A O 1
ATOM 1460 N N . LEU A 1 190 ? 5.781 -22.546 46.830 1.00 79.94 190 LEU A N 1
ATOM 1461 C CA . LEU A 1 190 ? 4.407 -22.806 47.266 1.00 79.94 190 LEU A CA 1
ATOM 1462 C C . LEU A 1 190 ? 4.314 -23.138 48.764 1.00 79.94 190 LEU A C 1
ATOM 1464 O O . LEU A 1 190 ? 3.316 -22.804 49.406 1.00 79.94 190 LEU A O 1
ATOM 1468 N N . ASN A 1 191 ? 5.299 -23.846 49.317 1.00 86.56 191 ASN A N 1
ATOM 1469 C CA . ASN A 1 191 ? 5.329 -24.155 50.744 1.00 86.56 191 ASN A CA 1
ATOM 1470 C C . ASN A 1 191 ? 5.665 -22.910 51.568 1.00 86.56 191 ASN A C 1
ATOM 1472 O O . ASN A 1 191 ? 5.012 -22.682 52.585 1.00 86.56 191 ASN A O 1
ATOM 1476 N N . ASP A 1 192 ? 6.599 -22.089 51.094 1.00 86.81 192 ASP A N 1
ATOM 1477 C CA . ASP A 1 192 ? 6.988 -20.841 51.749 1.00 86.81 192 ASP A CA 1
ATOM 1478 C C . ASP A 1 192 ? 5.801 -19.857 51.774 1.00 86.81 192 ASP A C 1
ATOM 1480 O O . ASP A 1 192 ? 5.415 -19.374 52.837 1.00 86.81 192 ASP A O 1
ATOM 1484 N N . ALA A 1 193 ? 5.084 -19.695 50.656 1.00 79.00 193 ALA A N 1
ATOM 1485 C CA . ALA A 1 193 ? 3.870 -18.873 50.591 1.00 79.00 193 ALA A CA 1
ATOM 1486 C C . ALA A 1 193 ? 2.737 -19.378 51.510 1.00 79.00 193 ALA A C 1
ATOM 1488 O O . ALA A 1 193 ? 1.968 -18.593 52.072 1.00 79.00 193 ALA A O 1
ATOM 1489 N N . LYS A 1 194 ? 2.603 -20.701 51.690 1.00 84.81 194 LYS A N 1
ATOM 1490 C CA . LYS A 1 194 ? 1.647 -21.272 52.657 1.00 84.81 194 LYS A CA 1
ATOM 1491 C C . LYS A 1 194 ? 2.037 -20.955 54.097 1.00 84.81 194 LYS A C 1
ATOM 1493 O O . LYS A 1 194 ? 1.141 -20.772 54.923 1.00 84.81 194 LYS A O 1
ATOM 1498 N N . GLN A 1 195 ? 3.333 -20.925 54.392 1.00 88.69 195 GLN A N 1
ATOM 1499 C CA . GLN A 1 195 ? 3.837 -20.555 55.706 1.00 88.69 195 GLN A CA 1
ATOM 1500 C C . GLN A 1 195 ? 3.559 -19.074 55.985 1.00 88.69 195 GLN A C 1
ATOM 1502 O O . GLN A 1 195 ? 2.911 -18.775 56.984 1.00 88.69 195 GLN A O 1
ATOM 1507 N N . GLU A 1 196 ? 3.892 -18.179 55.050 1.00 84.94 196 GLU A N 1
ATOM 1508 C CA . GLU A 1 196 ? 3.592 -16.743 55.162 1.00 84.94 196 GLU A CA 1
ATOM 1509 C C . GLU A 1 196 ? 2.092 -16.474 55.358 1.00 84.94 196 GLU A C 1
ATOM 1511 O O . GLU A 1 196 ? 1.697 -15.653 56.185 1.00 84.94 196 GLU A O 1
ATOM 1516 N N . LEU A 1 197 ? 1.224 -17.208 54.651 1.00 83.50 197 LEU A N 1
ATOM 1517 C CA . LEU A 1 197 ? -0.225 -17.099 54.831 1.00 83.50 197 LEU A CA 1
ATOM 1518 C C . LEU A 1 197 ? -0.676 -17.516 56.241 1.00 83.50 197 LEU A C 1
ATOM 1520 O O . LEU A 1 197 ? -1.628 -16.945 56.778 1.00 83.50 197 LEU A O 1
ATOM 1524 N N . ASN A 1 198 ? -0.049 -18.535 56.829 1.00 86.31 198 ASN A N 1
ATOM 1525 C CA . ASN A 1 198 ? -0.358 -18.958 58.193 1.00 86.31 198 ASN A CA 1
ATOM 1526 C C . ASN A 1 198 ? 0.127 -17.932 59.220 1.00 86.31 198 ASN A C 1
ATOM 1528 O O . ASN A 1 198 ? -0.616 -17.634 60.156 1.00 86.31 198 ASN A O 1
ATOM 1532 N N . ASP A 1 199 ? 1.310 -17.361 59.011 1.00 87.25 199 ASP A N 1
ATOM 1533 C CA . ASP A 1 199 ? 1.870 -16.320 59.871 1.00 87.25 199 ASP A CA 1
ATOM 1534 C C . ASP A 1 199 ? 0.984 -15.061 59.825 1.00 87.25 199 ASP A C 1
ATOM 1536 O O . ASP A 1 199 ? 0.521 -14.585 60.862 1.00 87.25 199 ASP A O 1
ATOM 1540 N N . ALA A 1 200 ? 0.579 -14.621 58.628 1.00 80.00 200 AL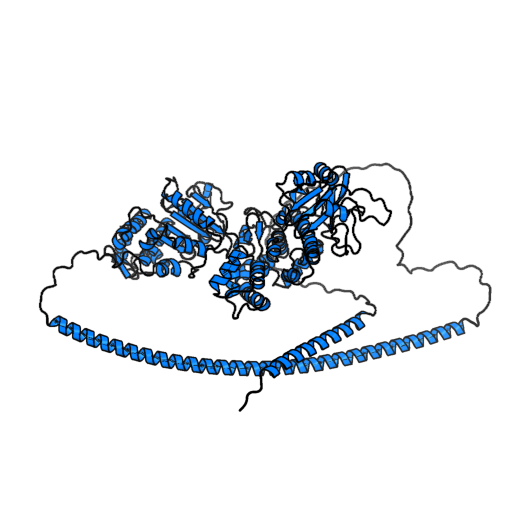A A N 1
ATOM 1541 C CA . ALA A 1 200 ? -0.355 -13.508 58.444 1.00 80.00 200 ALA A CA 1
ATOM 1542 C C . ALA A 1 200 ? -1.731 -13.759 59.092 1.00 80.00 200 ALA A C 1
ATOM 1544 O O . ALA A 1 200 ? -2.356 -12.842 59.629 1.00 80.00 200 ALA A O 1
ATOM 1545 N N . LYS A 1 201 ? -2.227 -15.005 59.080 1.00 83.81 201 LYS A N 1
ATOM 1546 C CA . LYS A 1 201 ? -3.463 -15.372 59.796 1.00 83.81 201 LYS A CA 1
ATOM 1547 C C . LYS A 1 201 ? -3.300 -15.276 61.311 1.00 83.81 201 LYS A C 1
ATOM 1549 O O . LYS A 1 201 ? -4.239 -14.852 61.984 1.00 83.81 201 LYS A O 1
ATOM 1554 N N . GLN A 1 202 ? -2.147 -15.667 61.851 1.00 83.62 202 GLN A N 1
ATOM 1555 C CA . GLN A 1 202 ? -1.866 -15.515 63.278 1.00 83.62 202 GLN A CA 1
ATOM 1556 C C . GLN A 1 202 ? -1.767 -14.041 63.668 1.00 83.62 202 GLN A C 1
ATOM 1558 O O . GLN A 1 202 ? -2.385 -13.643 64.654 1.00 83.62 202 GLN A O 1
ATOM 1563 N N . GLU A 1 203 ? -1.070 -13.225 62.877 1.00 83.56 203 GLU A N 1
ATOM 1564 C CA . GLU A 1 203 ? -1.001 -11.775 63.078 1.00 83.56 203 GLU A CA 1
ATOM 1565 C C . GLU A 1 203 ? -2.388 -11.127 63.015 1.00 83.56 203 GLU A C 1
ATOM 1567 O O . GLU A 1 203 ? -2.729 -10.304 63.865 1.00 83.56 203 GLU A O 1
ATOM 1572 N N . TYR A 1 204 ? -3.231 -11.543 62.066 1.00 82.00 204 TYR A N 1
ATOM 1573 C CA . TYR A 1 204 ? -4.613 -11.079 61.970 1.00 82.00 204 TYR A CA 1
ATOM 1574 C C . TYR A 1 204 ? -5.429 -11.418 63.224 1.00 82.00 204 TYR A C 1
ATOM 1576 O O . TYR A 1 204 ? -6.119 -10.549 63.756 1.00 82.00 204 TYR A O 1
ATOM 1584 N N . GLU A 1 205 ? -5.355 -12.651 63.733 1.00 80.38 205 GLU A N 1
ATOM 1585 C CA . GLU A 1 205 ? -6.078 -13.027 64.954 1.00 80.38 205 GLU A CA 1
ATOM 1586 C C . GLU A 1 205 ? -5.512 -12.326 66.204 1.00 80.38 205 GLU A C 1
ATOM 1588 O O . GLU A 1 205 ? -6.284 -11.924 67.075 1.00 80.38 205 GLU A O 1
ATOM 1593 N N . GLN A 1 206 ? -4.199 -12.070 66.273 1.00 77.56 206 GLN A N 1
ATOM 1594 C CA . GLN A 1 206 ? -3.593 -11.247 67.331 1.00 77.56 206 GLN A CA 1
ATOM 1595 C C . GLN A 1 206 ? -4.058 -9.783 67.264 1.00 77.56 206 GLN A C 1
ATOM 1597 O O . GLN A 1 206 ? -4.410 -9.189 68.288 1.00 77.56 206 GLN A O 1
ATOM 1602 N N . ALA A 1 207 ? -4.115 -9.200 66.064 1.00 72.88 207 ALA A N 1
ATOM 1603 C CA . ALA A 1 207 ? -4.616 -7.847 65.837 1.00 72.88 207 ALA A CA 1
ATOM 1604 C C . ALA A 1 207 ? -6.114 -7.741 66.152 1.00 72.88 207 ALA A C 1
ATOM 1606 O O . ALA A 1 207 ? -6.558 -6.768 66.757 1.00 72.88 207 ALA A O 1
ATOM 1607 N N . LYS A 1 208 ? -6.895 -8.768 65.810 1.00 78.75 208 LYS A N 1
ATOM 1608 C CA . LYS A 1 208 ? -8.323 -8.875 66.125 1.00 78.75 208 LYS A CA 1
ATOM 1609 C C . LYS A 1 208 ? -8.571 -9.014 67.628 1.00 78.75 208 LYS A C 1
ATOM 1611 O O . LYS A 1 208 ? -9.450 -8.331 68.148 1.00 78.75 208 LYS A O 1
ATOM 1616 N N . ALA A 1 209 ? -7.775 -9.814 68.340 1.00 72.19 209 ALA A N 1
ATOM 1617 C CA . ALA A 1 209 ? -7.816 -9.895 69.801 1.00 72.19 209 ALA A CA 1
ATOM 1618 C C . ALA A 1 209 ? -7.425 -8.558 70.461 1.00 72.19 209 ALA A C 1
ATOM 1620 O O . ALA A 1 209 ? -8.064 -8.129 71.421 1.00 72.19 209 ALA A O 1
ATOM 1621 N N . SER A 1 210 ? -6.443 -7.850 69.894 1.00 66.25 210 SER A N 1
ATOM 1622 C CA . SER A 1 210 ? -6.031 -6.511 70.341 1.00 66.25 210 SER A CA 1
ATOM 1623 C C . SER A 1 210 ? -7.105 -5.446 70.074 1.00 66.25 210 SER A C 1
ATOM 1625 O O . SER A 1 210 ? -7.338 -4.575 70.909 1.00 66.25 210 SER A O 1
ATOM 1627 N N . ALA A 1 211 ? -7.823 -5.542 68.951 1.00 60.47 211 ALA A N 1
ATOM 1628 C CA . ALA A 1 211 ? -8.935 -4.656 68.605 1.00 60.47 211 ALA A CA 1
ATOM 1629 C C . ALA A 1 211 ? -10.183 -4.880 69.481 1.00 60.47 211 ALA A C 1
ATOM 1631 O O . ALA A 1 211 ? -10.981 -3.963 69.657 1.00 60.47 211 ALA A O 1
ATOM 1632 N N . GLN A 1 212 ? -10.348 -6.071 70.066 1.00 58.81 212 GLN A N 1
ATOM 1633 C CA . GLN A 1 212 ? -11.451 -6.392 70.983 1.00 58.81 212 GLN A CA 1
ATOM 1634 C C . GLN A 1 212 ? -11.209 -5.925 72.434 1.00 58.81 212 GLN A C 1
ATOM 1636 O O . GLN A 1 212 ? -12.139 -5.960 73.238 1.00 58.81 212 GLN A O 1
ATOM 1641 N N . ALA A 1 213 ? -10.005 -5.439 72.767 1.00 51.19 213 ALA A N 1
ATOM 1642 C CA . ALA A 1 213 ? -9.638 -4.957 74.105 1.00 51.19 213 ALA A CA 1
ATOM 1643 C C . ALA A 1 213 ? -9.691 -3.418 74.281 1.00 51.19 213 ALA A C 1
ATOM 1645 O O . ALA A 1 213 ? -9.518 -2.924 75.394 1.00 51.19 213 ALA A O 1
ATOM 1646 N N . GLY A 1 214 ? -9.950 -2.645 73.221 1.00 46.91 214 GLY A N 1
ATOM 1647 C CA . GLY A 1 214 ? -10.075 -1.181 73.264 1.00 46.91 214 GLY A CA 1
ATOM 1648 C C . GLY A 1 214 ? -11.531 -0.753 73.054 1.00 46.91 214 GLY A C 1
ATOM 1649 O O . GLY A 1 214 ? -12.009 -0.804 71.922 1.00 46.91 214 GLY A O 1
ATOM 1650 N N . PRO A 1 215 ? -12.275 -0.393 74.111 1.00 51.44 215 PRO A N 1
ATOM 1651 C CA . PRO A 1 215 ? -13.730 -0.369 74.088 1.00 51.44 215 PRO A CA 1
ATOM 1652 C C . PRO A 1 215 ? -14.305 0.817 73.305 1.00 51.44 215 PRO A C 1
ATOM 1654 O O . PRO A 1 215 ? -13.781 1.923 73.348 1.00 51.44 215 PRO A O 1
ATOM 1657 N N . ALA A 1 216 ? -15.458 0.555 72.679 1.00 45.72 216 ALA A N 1
ATOM 1658 C CA . ALA A 1 216 ? -16.584 1.473 72.505 1.00 45.72 216 ALA A CA 1
ATOM 1659 C C . ALA A 1 216 ? -16.260 2.924 72.092 1.00 45.72 216 ALA A C 1
ATOM 1661 O O . ALA A 1 216 ? -16.082 3.751 72.975 1.00 45.72 216 ALA A O 1
ATOM 1662 N N . GLN A 1 217 ? -16.315 3.245 70.783 1.00 43.41 217 GLN A N 1
ATOM 1663 C CA . GLN A 1 217 ? -16.792 4.547 70.240 1.00 43.41 217 GLN A CA 1
ATOM 1664 C C . GLN A 1 217 ? -16.577 4.740 68.714 1.00 43.41 217 GLN A C 1
ATOM 1666 O O . GLN A 1 217 ? -16.104 5.785 68.300 1.00 43.41 217 GLN A O 1
ATOM 1671 N N . VAL A 1 218 ? -16.942 3.818 67.809 1.00 43.22 218 VAL A N 1
ATOM 1672 C CA . VAL A 1 218 ? -17.020 4.188 66.365 1.00 43.22 218 VAL A CA 1
ATOM 1673 C C . VAL A 1 218 ? -18.099 3.396 65.624 1.00 43.22 218 VAL A C 1
ATOM 1675 O O . VAL A 1 218 ? -17.835 2.692 64.656 1.00 43.22 218 VAL A O 1
ATOM 1678 N N . LEU A 1 219 ? -19.349 3.482 66.081 1.00 38.56 219 LEU A N 1
ATOM 1679 C CA . LEU A 1 219 ? -20.477 2.876 65.367 1.00 38.56 219 LEU A CA 1
ATOM 1680 C C . LEU A 1 219 ? -21.650 3.852 65.260 1.00 38.56 219 LEU A C 1
ATOM 1682 O O . LEU A 1 219 ? -22.751 3.563 65.708 1.00 38.56 219 LEU A O 1
ATOM 1686 N N . GLN A 1 220 ? -21.393 5.042 64.701 1.00 37.97 220 GLN A N 1
ATOM 1687 C CA . GLN A 1 220 ? -22.457 5.959 64.260 1.00 37.97 220 GLN A CA 1
ATOM 1688 C C . GLN A 1 220 ? -22.001 7.066 63.283 1.00 37.97 220 GLN A C 1
ATOM 1690 O O . GLN A 1 220 ? -22.542 8.166 63.296 1.00 37.97 220 GLN A O 1
ATOM 1695 N N . ALA A 1 221 ? -21.025 6.807 62.402 1.00 37.38 221 ALA A N 1
ATOM 1696 C CA . ALA A 1 221 ? -20.587 7.810 61.417 1.00 37.38 221 ALA A CA 1
ATOM 1697 C C . ALA A 1 221 ? -20.133 7.208 60.076 1.00 37.38 221 ALA A C 1
ATOM 1699 O O . ALA A 1 221 ? -19.056 7.515 59.570 1.00 37.38 221 ALA A O 1
ATOM 1700 N N . THR A 1 222 ? -20.936 6.331 59.470 1.00 37.22 222 THR A N 1
ATOM 1701 C CA . THR A 1 222 ? -20.658 5.863 58.097 1.00 37.22 222 THR A CA 1
ATOM 1702 C C . THR A 1 222 ? -21.936 5.777 57.274 1.00 37.22 222 THR A C 1
ATOM 1704 O O . THR A 1 222 ? -22.314 4.738 56.748 1.00 37.22 222 THR A O 1
ATOM 1707 N N . GLN A 1 223 ? -22.616 6.916 57.156 1.00 38.28 223 GLN A N 1
ATOM 1708 C CA . GLN A 1 223 ? -23.475 7.194 56.013 1.00 38.28 223 GLN A CA 1
ATOM 1709 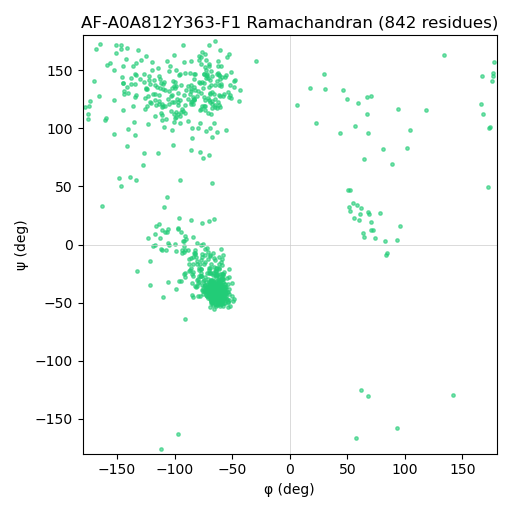C C . GLN A 1 223 ? -22.876 8.356 55.223 1.00 38.28 223 GLN A C 1
ATOM 1711 O O . GLN A 1 223 ? -22.603 9.420 55.769 1.00 38.28 223 GLN A O 1
ATOM 1716 N N . ARG A 1 224 ? -22.732 8.111 53.916 1.00 44.22 224 ARG A N 1
ATOM 1717 C CA . ARG A 1 224 ? -22.520 9.089 52.840 1.00 44.22 224 ARG A CA 1
ATOM 1718 C C . ARG A 1 224 ? -21.209 9.872 52.889 1.00 44.22 224 ARG A C 1
ATOM 1720 O O . ARG A 1 224 ? -21.186 11.085 53.052 1.00 44.22 224 ARG A O 1
ATOM 1727 N N . GLN A 1 225 ? -20.128 9.184 52.545 1.00 36.97 225 GLN A N 1
ATOM 1728 C CA . GLN A 1 225 ? -19.124 9.796 51.682 1.00 36.97 225 GLN A CA 1
ATOM 1729 C C . GLN A 1 225 ? -18.934 8.896 50.470 1.00 36.97 225 GLN A C 1
ATOM 1731 O O . GLN A 1 225 ? -18.566 7.731 50.604 1.00 36.97 225 GLN A O 1
ATOM 1736 N N . VAL A 1 226 ? -19.212 9.448 49.288 1.00 45.56 226 VAL A N 1
ATOM 1737 C CA . VAL A 1 226 ? -18.692 8.933 48.022 1.00 45.56 226 VAL A CA 1
ATOM 1738 C C . VAL A 1 226 ? -17.179 8.909 48.202 1.00 45.56 226 VAL A C 1
ATOM 1740 O O . VAL A 1 226 ? -16.532 9.955 48.129 1.00 45.56 226 VAL A O 1
ATOM 1743 N N . LYS A 1 227 ? -16.605 7.747 48.534 1.00 47.50 227 LYS A N 1
ATOM 1744 C CA . LYS A 1 227 ? -15.159 7.566 48.438 1.00 47.50 227 LYS A CA 1
ATOM 1745 C C . LYS A 1 227 ? -14.856 7.715 46.956 1.00 47.50 227 LYS A C 1
ATOM 1747 O O . LYS A 1 227 ? -15.051 6.776 46.190 1.00 47.50 227 LYS A O 1
ATOM 1752 N N . LYS A 1 228 ? -14.441 8.924 46.556 1.00 54.19 228 LYS A N 1
ATOM 1753 C CA . LYS A 1 228 ? -13.712 9.122 45.305 1.00 54.19 228 LYS A CA 1
ATOM 1754 C C . LYS A 1 228 ? -12.694 7.995 45.228 1.00 54.19 228 LYS A C 1
ATOM 1756 O O . LYS A 1 228 ? -12.034 7.707 46.232 1.00 54.19 228 LYS A O 1
ATOM 1761 N N . LEU A 1 229 ? -12.626 7.352 44.069 1.00 59.59 229 LEU A N 1
ATOM 1762 C CA . LEU A 1 229 ? -11.591 6.375 43.781 1.00 59.59 229 LEU A CA 1
ATOM 1763 C C . LEU A 1 229 ? -10.247 6.946 44.265 1.00 59.59 229 LEU A C 1
ATOM 1765 O O . LEU A 1 229 ? -9.938 8.098 43.937 1.00 59.59 229 LEU A O 1
ATOM 1769 N N . PRO A 1 230 ? -9.512 6.237 45.143 1.00 48.53 230 PRO A N 1
ATOM 1770 C CA . PRO A 1 230 ? -8.234 6.716 45.648 1.00 48.53 230 PRO A CA 1
ATOM 1771 C C . PRO A 1 230 ? -7.247 6.726 44.476 1.00 48.53 230 PRO A C 1
ATOM 1773 O O . PRO A 1 230 ? -6.654 5.710 44.137 1.00 48.53 230 PRO A O 1
ATOM 1776 N N . GLY A 1 231 ? -7.156 7.879 43.815 1.00 56.66 231 GLY A N 1
ATOM 1777 C CA . GLY A 1 231 ? -6.494 8.060 42.526 1.00 56.66 231 GLY A CA 1
ATOM 1778 C C . GLY A 1 231 ? -7.495 8.542 41.476 1.00 56.66 231 GLY A C 1
ATOM 1779 O O . GLY A 1 231 ? -8.434 7.837 41.124 1.00 56.66 231 GLY A O 1
ATOM 1780 N N . SER A 1 232 ? -7.299 9.753 40.953 1.00 59.47 232 SER A N 1
ATOM 1781 C CA . SER A 1 232 ? -8.101 10.356 39.873 1.00 59.47 232 SER A CA 1
ATOM 1782 C C . SER A 1 232 ? -7.888 9.692 38.502 1.00 59.47 232 SER A C 1
ATOM 1784 O O . SER A 1 232 ? -8.110 10.315 37.467 1.00 59.47 232 SER A O 1
ATOM 1786 N N . GLU A 1 233 ? -7.381 8.463 38.472 1.00 65.56 233 GLU A N 1
ATOM 1787 C CA . GLU A 1 233 ? -6.904 7.798 37.268 1.00 65.56 233 GLU A CA 1
ATOM 1788 C C . GLU A 1 233 ? -7.239 6.307 37.336 1.00 65.56 233 GLU A C 1
ATOM 1790 O O . GLU A 1 233 ? -7.018 5.650 38.354 1.00 65.56 233 GLU A O 1
ATOM 1795 N N . ILE A 1 234 ? -7.801 5.774 36.249 1.00 71.19 234 ILE A N 1
ATOM 1796 C CA . ILE A 1 234 ? -8.045 4.338 36.096 1.00 71.19 234 ILE A CA 1
ATOM 1797 C C . ILE A 1 234 ? -6.679 3.642 36.048 1.00 71.19 234 ILE A C 1
ATOM 1799 O O . ILE A 1 234 ? -5.985 3.697 35.029 1.00 71.19 234 ILE A O 1
ATOM 1803 N N . SER A 1 235 ? -6.285 2.980 37.138 1.00 68.88 235 SER A N 1
ATOM 1804 C CA . SER A 1 235 ? -5.077 2.154 37.146 1.00 68.88 235 SER A CA 1
ATOM 1805 C C . SER A 1 235 ? -5.195 1.049 36.088 1.00 68.88 235 SER A C 1
ATOM 1807 O O . SER A 1 235 ? -6.260 0.460 35.880 1.00 68.88 235 SER A O 1
ATOM 1809 N N . ASN A 1 236 ? -4.101 0.792 35.368 1.00 79.94 236 ASN A N 1
ATOM 1810 C CA . ASN A 1 236 ? -4.028 -0.203 34.291 1.00 79.94 236 ASN A CA 1
ATOM 1811 C C . ASN A 1 236 ? -5.040 0.031 33.147 1.00 79.94 236 ASN A C 1
ATOM 1813 O O . ASN A 1 236 ? -5.539 -0.927 32.553 1.00 79.94 236 ASN A O 1
ATOM 1817 N N . TRP A 1 237 ? -5.363 1.291 32.816 1.00 82.69 237 TRP A N 1
ATOM 1818 C CA . TRP A 1 237 ? -6.265 1.610 31.697 1.00 82.69 237 TRP A CA 1
ATOM 1819 C C . TRP A 1 237 ? -5.834 0.942 30.385 1.00 82.69 237 TRP A C 1
ATOM 1821 O O . TRP A 1 237 ? -6.672 0.375 29.681 1.00 82.69 237 TRP A O 1
ATOM 1831 N N . ASP A 1 238 ? -4.530 0.948 30.091 1.00 82.12 238 ASP A N 1
ATOM 1832 C CA . ASP A 1 238 ? -3.971 0.290 28.908 1.00 82.12 238 ASP A CA 1
ATOM 1833 C C . ASP A 1 238 ? -4.346 -1.196 28.869 1.00 82.12 238 ASP A C 1
ATOM 1835 O O . ASP A 1 238 ? -4.738 -1.690 27.816 1.00 82.12 238 ASP A O 1
ATOM 1839 N N . ASP A 1 239 ? -4.323 -1.900 30.002 1.00 82.31 239 ASP A N 1
ATOM 1840 C CA . ASP A 1 239 ? -4.718 -3.308 30.060 1.00 82.31 239 ASP A CA 1
ATOM 1841 C C . ASP A 1 239 ? -6.228 -3.496 29.896 1.00 82.31 239 ASP A C 1
ATOM 1843 O O . ASP A 1 239 ? -6.679 -4.356 29.135 1.00 82.31 239 ASP A O 1
ATOM 1847 N N . ARG A 1 240 ? -7.017 -2.660 30.580 1.00 81.19 240 ARG A N 1
ATOM 1848 C CA . ARG A 1 240 ? -8.484 -2.771 30.638 1.00 81.19 240 ARG A CA 1
ATOM 1849 C C . ARG A 1 240 ? -9.188 -2.325 29.357 1.00 81.19 240 ARG A C 1
ATOM 1851 O O . ARG A 1 240 ? -10.279 -2.820 29.063 1.00 81.19 240 ARG A O 1
ATOM 1858 N N . VAL A 1 241 ? -8.619 -1.371 28.621 1.00 81.12 241 VAL A N 1
ATOM 1859 C CA . VAL A 1 241 ? -9.298 -0.704 27.498 1.00 81.12 241 VAL A CA 1
ATOM 1860 C C . VAL A 1 241 ? -8.556 -0.860 26.178 1.00 81.12 241 VAL A C 1
ATOM 1862 O O . VAL A 1 241 ? -9.222 -1.011 25.159 1.00 81.12 241 VAL A O 1
ATOM 1865 N N . LEU A 1 242 ? -7.221 -0.875 26.157 1.00 83.81 242 LEU A N 1
ATOM 1866 C CA . LEU A 1 242 ? -6.481 -1.133 24.918 1.00 83.81 242 LEU A CA 1
ATOM 1867 C C . LEU A 1 242 ? -6.190 -2.624 24.745 1.00 83.81 242 LEU A C 1
ATOM 1869 O O . LEU A 1 242 ? -6.711 -3.253 23.830 1.00 83.81 242 LEU A O 1
ATOM 1873 N N . ASN A 1 243 ? -5.395 -3.225 25.626 1.00 83.75 243 ASN A N 1
ATOM 1874 C CA . ASN A 1 243 ? -4.858 -4.577 25.445 1.00 83.75 243 ASN A CA 1
ATOM 1875 C C . ASN A 1 243 ? -5.937 -5.666 25.420 1.00 83.75 243 ASN A C 1
ATOM 1877 O O . ASN A 1 243 ? -5.719 -6.715 24.815 1.00 83.75 243 ASN A O 1
ATOM 1881 N N . SER A 1 244 ? -7.081 -5.433 26.066 1.00 79.56 244 SER A N 1
ATOM 1882 C CA . SER A 1 244 ? -8.229 -6.343 26.044 1.00 79.56 244 SER A CA 1
ATOM 1883 C C . SER A 1 244 ? -9.146 -6.155 24.829 1.00 79.56 244 SER A C 1
ATOM 1885 O O . SER A 1 244 ? -9.957 -7.037 24.555 1.00 79.56 244 SER A O 1
ATOM 1887 N N . ARG A 1 245 ? -9.050 -5.026 24.108 1.00 81.94 245 ARG A N 1
ATOM 1888 C CA . ARG A 1 245 ? -10.041 -4.633 23.088 1.00 81.94 245 ARG A CA 1
ATOM 1889 C C . ARG A 1 245 ? -9.495 -4.450 21.687 1.00 81.94 245 ARG A C 1
ATOM 1891 O O . ARG A 1 245 ? -10.302 -4.361 20.775 1.00 81.94 245 ARG A O 1
ATOM 1898 N N . ILE A 1 246 ? -8.179 -4.372 21.511 1.00 83.25 246 ILE A N 1
ATOM 1899 C CA . ILE A 1 246 ? -7.538 -4.381 20.194 1.00 83.25 246 ILE A CA 1
ATOM 1900 C C . ILE A 1 246 ? -6.567 -5.556 20.104 1.00 83.25 246 ILE A C 1
ATOM 1902 O O . ILE A 1 246 ? -5.798 -5.821 21.029 1.00 83.25 246 ILE A O 1
ATOM 1906 N N . ASN A 1 247 ? -6.563 -6.245 18.961 1.00 71.19 247 ASN A N 1
ATOM 1907 C CA . ASN A 1 247 ? -5.725 -7.431 18.739 1.00 71.19 247 ASN A CA 1
ATOM 1908 C C . ASN A 1 247 ? -4.209 -7.150 18.825 1.00 71.19 247 ASN A C 1
ATOM 1910 O O . ASN A 1 247 ? -3.411 -8.071 18.995 1.00 71.19 247 ASN A O 1
ATOM 1914 N N . ASN A 1 248 ? -3.783 -5.885 18.736 1.00 70.69 248 ASN A N 1
ATOM 1915 C CA . ASN A 1 248 ? -2.379 -5.495 18.828 1.00 70.69 248 ASN A CA 1
ATOM 1916 C C . ASN A 1 248 ? -2.029 -4.908 20.206 1.00 70.69 248 ASN A C 1
ATOM 1918 O O . ASN A 1 248 ? -2.232 -3.720 20.476 1.00 70.69 248 ASN A O 1
ATOM 1922 N N . LYS A 1 249 ? -1.458 -5.753 21.069 1.00 71.25 249 LYS A N 1
ATOM 1923 C CA . LYS A 1 249 ? -1.075 -5.385 22.442 1.00 71.25 249 LYS A CA 1
ATOM 1924 C C . LYS A 1 249 ? 0.241 -4.603 22.528 1.00 71.25 249 LYS A C 1
ATOM 1926 O O . LYS A 1 249 ? 0.470 -3.902 23.505 1.00 71.25 249 LYS A O 1
ATOM 1931 N N . ALA A 1 250 ? 1.105 -4.703 21.517 1.00 72.38 250 ALA A N 1
ATOM 1932 C CA . ALA A 1 250 ? 2.414 -4.059 21.541 1.00 72.38 250 ALA A CA 1
ATOM 1933 C C . ALA A 1 250 ? 2.308 -2.569 21.184 1.00 72.38 250 ALA A C 1
ATOM 1935 O O . ALA A 1 250 ? 1.708 -2.212 20.166 1.00 72.38 250 ALA A O 1
ATOM 1936 N N . ASN A 1 251 ? 2.940 -1.705 21.982 1.00 71.88 251 ASN A N 1
ATOM 1937 C CA . ASN A 1 251 ? 3.150 -0.316 21.593 1.00 71.88 251 ASN A CA 1
ATOM 1938 C C . ASN A 1 251 ? 4.245 -0.277 20.519 1.00 71.88 251 ASN A C 1
ATOM 1940 O O . ASN A 1 251 ? 5.350 -0.766 20.747 1.00 71.88 251 ASN A O 1
ATOM 1944 N N . ARG A 1 252 ? 3.918 0.220 19.323 1.00 78.00 252 ARG A N 1
ATOM 1945 C CA . ARG A 1 252 ? 4.826 0.194 18.167 1.00 78.00 252 ARG A CA 1
ATOM 1946 C C . ARG A 1 252 ? 5.229 1.617 17.797 1.00 78.00 252 ARG A C 1
ATOM 1948 O O . ARG A 1 252 ? 4.387 2.510 17.895 1.00 78.00 252 ARG A O 1
ATOM 1955 N N . PRO A 1 253 ? 6.474 1.836 17.343 1.00 75.94 253 PRO A N 1
ATOM 1956 C CA . PRO A 1 253 ? 6.888 3.149 16.883 1.00 75.94 253 PRO A CA 1
ATOM 1957 C C . PRO A 1 253 ? 6.046 3.592 15.686 1.00 75.94 253 PRO A C 1
ATOM 1959 O O . PRO A 1 253 ? 5.745 2.813 14.779 1.00 75.94 253 PRO A O 1
ATOM 1962 N N . ILE A 1 254 ? 5.651 4.860 15.711 1.00 82.31 254 ILE A N 1
ATOM 1963 C CA . ILE A 1 254 ? 4.817 5.492 14.690 1.00 82.31 254 ILE A CA 1
ATOM 1964 C C . ILE A 1 254 ? 5.746 6.305 13.807 1.00 82.31 254 ILE A C 1
ATOM 1966 O O . ILE A 1 254 ? 6.014 7.477 14.051 1.00 82.31 254 ILE A O 1
ATOM 1970 N N . LEU A 1 255 ? 6.309 5.634 12.812 1.00 86.06 255 LEU A N 1
ATOM 1971 C CA . LEU A 1 255 ? 7.240 6.247 11.875 1.00 86.06 255 LEU A CA 1
ATOM 1972 C C . LEU A 1 255 ? 6.475 6.723 10.644 1.00 86.06 255 LEU A C 1
ATOM 1974 O O . LEU A 1 255 ? 5.580 6.029 10.167 1.00 86.06 255 LEU A O 1
ATOM 1978 N N . GLU A 1 256 ? 6.803 7.927 10.171 1.00 88.31 256 GLU A N 1
ATOM 1979 C CA . GLU A 1 256 ? 6.218 8.538 8.963 1.00 88.31 256 GLU A CA 1
ATOM 1980 C C . GLU A 1 256 ? 4.688 8.652 8.969 1.00 88.31 256 GLU A C 1
ATOM 1982 O O . GLU A 1 256 ? 4.055 8.742 7.920 1.00 88.31 256 GLU A O 1
ATOM 1987 N N . ARG A 1 257 ? 4.055 8.648 10.150 1.00 91.62 257 ARG A N 1
ATOM 1988 C CA . ARG A 1 257 ? 2.602 8.875 10.278 1.00 91.62 257 ARG A CA 1
ATOM 1989 C C . ARG A 1 257 ? 2.250 10.177 10.972 1.00 91.62 257 ARG A C 1
ATOM 1991 O O . ARG A 1 257 ? 1.075 10.396 11.236 1.00 91.62 257 ARG A O 1
ATOM 1998 N N . ASN A 1 258 ? 3.227 11.026 11.288 1.00 90.62 258 ASN A N 1
ATOM 1999 C CA . ASN A 1 258 ? 2.976 12.257 12.037 1.00 90.62 258 ASN A CA 1
ATOM 2000 C C . ASN A 1 258 ? 1.942 13.143 11.336 1.00 90.62 258 ASN A C 1
ATOM 2002 O O . ASN A 1 258 ? 1.018 13.605 11.992 1.00 90.62 258 AS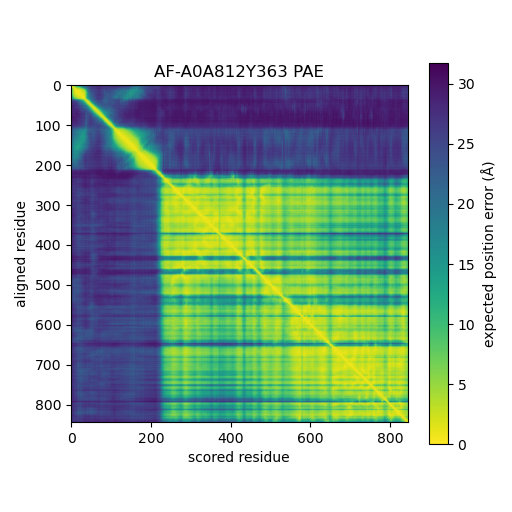N A O 1
ATOM 2006 N N . GLU A 1 259 ? 2.034 13.304 10.015 1.00 91.81 259 GLU A N 1
ATOM 2007 C CA . GLU A 1 259 ? 1.043 14.053 9.233 1.00 91.81 259 GLU A CA 1
ATOM 2008 C C . GLU A 1 259 ? -0.355 13.433 9.341 1.00 91.81 259 GLU A C 1
ATOM 2010 O O . GLU A 1 259 ? -1.316 14.131 9.648 1.00 91.81 259 GLU A O 1
ATOM 2015 N N . THR A 1 260 ? -0.471 12.108 9.192 1.00 92.75 260 THR A N 1
ATOM 2016 C CA . THR A 1 260 ? -1.750 11.402 9.366 1.00 92.75 260 THR A CA 1
ATOM 2017 C C . THR A 1 260 ? -2.303 11.561 10.782 1.00 92.75 260 THR A C 1
ATOM 2019 O O . THR A 1 260 ? -3.501 11.762 10.944 1.00 92.75 260 THR A O 1
ATOM 2022 N N . VAL A 1 261 ? -1.450 11.487 11.810 1.00 94.56 261 VAL A N 1
ATOM 2023 C CA . VAL A 1 261 ? -1.838 11.719 13.208 1.00 94.56 261 VAL A CA 1
ATOM 2024 C C . VAL A 1 261 ? -2.382 13.134 13.367 1.00 94.56 261 VAL A C 1
ATOM 2026 O O . VAL A 1 261 ? -3.493 13.288 13.862 1.00 94.56 261 VAL A O 1
ATOM 2029 N N . GLN A 1 262 ? -1.636 14.152 12.928 1.00 95.25 262 GLN A N 1
ATOM 2030 C CA . GLN A 1 262 ? -2.053 15.550 13.054 1.00 95.25 262 GLN A CA 1
ATOM 2031 C C . GLN A 1 262 ? -3.367 15.820 12.321 1.00 95.25 262 GLN A C 1
ATOM 2033 O O . GLN A 1 262 ? -4.244 16.478 12.875 1.00 95.25 262 GLN A O 1
ATOM 2038 N N . GLU A 1 263 ? -3.545 15.248 11.132 1.00 95.94 263 GLU A N 1
ATOM 2039 C CA . GLU A 1 263 ? -4.792 15.366 10.385 1.00 95.94 263 GLU A CA 1
ATOM 2040 C C . GLU A 1 263 ? -5.959 14.697 11.131 1.00 95.94 263 GLU A C 1
ATOM 2042 O O . GLU A 1 263 ? -7.001 15.319 11.317 1.00 95.94 263 GLU A O 1
ATOM 2047 N N . VAL A 1 264 ? -5.795 13.479 11.668 1.00 95.44 264 VAL A N 1
ATOM 2048 C CA . VAL A 1 264 ? -6.852 12.837 12.477 1.00 95.44 264 VAL A CA 1
ATOM 2049 C C . VAL A 1 264 ? -7.218 13.694 13.694 1.00 95.44 264 VAL A C 1
ATOM 2051 O O . VAL A 1 264 ? -8.405 13.903 13.957 1.00 95.44 264 VAL A O 1
ATOM 2054 N N . LEU A 1 265 ? -6.222 14.224 14.413 1.00 95.62 265 LEU A N 1
ATOM 2055 C CA . LEU A 1 265 ? -6.443 15.105 15.563 1.00 95.62 265 LEU A CA 1
ATOM 2056 C C . LEU A 1 265 ? -7.221 16.366 15.156 1.00 95.62 265 LEU A C 1
ATOM 2058 O O . LEU A 1 265 ? -8.204 16.719 15.813 1.00 95.62 265 LEU A O 1
ATOM 2062 N N . ALA A 1 266 ? -6.826 17.012 14.055 1.00 96.44 266 ALA A N 1
ATOM 2063 C CA . ALA A 1 266 ? -7.489 18.201 13.529 1.00 96.44 266 ALA A CA 1
ATOM 2064 C C . ALA A 1 266 ? -8.949 17.916 13.149 1.00 96.44 266 ALA A C 1
ATOM 2066 O O . ALA A 1 266 ? -9.845 18.688 13.496 1.00 96.44 266 ALA A O 1
ATOM 2067 N N . GLN A 1 267 ? -9.216 16.779 12.504 1.00 96.06 267 GLN A N 1
ATOM 2068 C CA . GLN A 1 267 ? -10.561 16.412 12.066 1.00 96.06 267 GLN A CA 1
ATOM 2069 C C . GLN A 1 267 ? -11.481 16.010 13.227 1.00 96.06 267 GLN A C 1
ATOM 2071 O O . GLN A 1 267 ? -12.667 16.363 13.227 1.00 96.06 267 GLN A O 1
ATOM 2076 N N . ILE A 1 268 ? -10.956 15.331 14.253 1.00 95.44 268 ILE A N 1
ATOM 2077 C CA . ILE A 1 268 ? -11.701 15.048 15.489 1.00 95.44 268 ILE A CA 1
ATOM 2078 C C . ILE A 1 268 ? -12.010 16.350 16.229 1.00 95.44 268 ILE A C 1
ATOM 2080 O O . ILE A 1 268 ? -13.157 16.564 16.616 1.00 95.44 268 ILE A O 1
ATOM 2084 N N . LYS A 1 269 ? -11.030 17.249 16.367 1.00 94.88 269 LYS A N 1
ATOM 2085 C CA . LYS A 1 269 ? -11.231 18.548 17.017 1.00 94.88 269 LYS A CA 1
ATOM 2086 C C . LYS A 1 269 ? -12.278 19.391 16.287 1.00 94.88 269 LYS A C 1
ATOM 2088 O O . LYS A 1 269 ? -13.222 19.873 16.901 1.00 94.88 269 LYS A O 1
ATOM 2093 N N . MET A 1 270 ? -12.197 19.465 14.958 1.00 95.00 270 MET A N 1
ATOM 2094 C CA . MET A 1 270 ? -13.216 20.122 14.134 1.00 95.00 270 MET A CA 1
ATOM 2095 C C . MET A 1 270 ? -14.614 19.530 14.374 1.00 95.00 270 MET A C 1
ATOM 2097 O O . MET A 1 270 ? -15.587 20.273 14.399 1.00 95.00 270 MET A O 1
ATOM 2101 N N . THR A 1 271 ? -14.720 18.210 14.573 1.00 93.19 271 THR A N 1
ATOM 2102 C CA . THR A 1 271 ? -15.988 17.527 14.902 1.00 93.19 271 THR A CA 1
ATOM 2103 C C . THR A 1 271 ? -16.576 17.977 16.241 1.00 93.19 271 THR A C 1
ATOM 2105 O O . THR A 1 271 ? -17.791 18.051 16.383 1.00 93.19 271 THR A O 1
ATOM 2108 N N . GLN A 1 272 ? -15.726 18.292 17.214 1.00 91.56 272 GLN A N 1
ATOM 2109 C CA . GLN A 1 272 ? -16.137 18.727 18.550 1.00 91.56 272 GLN A CA 1
ATOM 2110 C C . GLN A 1 272 ? -16.517 20.213 18.590 1.00 91.56 272 GLN A C 1
ATOM 2112 O O . GLN A 1 272 ? -17.445 20.589 19.310 1.00 91.56 272 GLN A O 1
ATOM 2117 N N . ASP A 1 273 ? -15.811 21.033 17.807 1.00 91.25 273 ASP A N 1
ATOM 2118 C CA . ASP A 1 273 ? -15.937 22.491 17.820 1.00 91.25 273 ASP A CA 1
ATOM 2119 C C . ASP A 1 273 ? -17.076 23.003 16.921 1.00 91.25 273 ASP A C 1
ATOM 2121 O O . ASP A 1 273 ? -17.706 24.013 17.239 1.00 91.25 273 ASP A O 1
ATOM 2125 N N . ALA A 1 274 ? -17.354 22.328 15.800 1.00 89.81 274 ALA A N 1
ATOM 2126 C CA . ALA A 1 274 ? -18.348 22.777 14.828 1.00 89.81 274 ALA A CA 1
ATOM 2127 C C . ALA A 1 274 ? -19.723 22.113 15.015 1.00 89.81 274 ALA A C 1
ATOM 2129 O O . ALA A 1 274 ? -19.845 20.932 15.341 1.00 89.81 274 ALA A O 1
ATOM 2130 N N . ASP A 1 275 ? -20.779 22.879 14.733 1.00 89.44 275 ASP A N 1
ATOM 2131 C CA . ASP A 1 275 ? -22.154 22.383 14.724 1.00 89.44 275 ASP A CA 1
ATOM 2132 C C . ASP A 1 275 ? -22.497 21.754 13.373 1.00 89.44 275 ASP A C 1
ATOM 2134 O O . ASP A 1 275 ? -22.951 22.409 12.433 1.00 89.44 275 ASP A O 1
ATOM 2138 N N . PHE A 1 276 ? -22.275 20.445 13.275 1.00 88.06 276 PHE A N 1
ATOM 2139 C CA . PHE A 1 276 ? -22.743 19.650 12.146 1.00 88.06 276 PHE A CA 1
ATOM 2140 C C . PHE A 1 276 ? -24.198 19.241 12.347 1.00 88.06 276 PHE A C 1
ATOM 2142 O O . PHE A 1 276 ? -24.597 18.826 13.426 1.00 88.06 276 PHE A O 1
ATOM 2149 N N . ASN A 1 277 ? -24.986 19.232 11.275 1.00 89.00 277 ASN A N 1
ATOM 2150 C CA . ASN A 1 277 ? -26.361 18.723 11.313 1.00 89.00 277 ASN A CA 1
ATOM 2151 C C . ASN A 1 277 ? -26.451 17.185 11.395 1.00 89.00 277 ASN A C 1
ATOM 2153 O O . ASN A 1 277 ? -27.553 16.636 11.468 1.00 89.00 277 ASN A O 1
ATOM 2157 N N . LYS A 1 278 ? -25.314 16.482 11.351 1.00 90.12 278 LYS A N 1
ATOM 2158 C CA . LYS A 1 278 ? -25.203 15.019 11.346 1.00 90.12 278 LYS A CA 1
ATOM 2159 C C . LYS A 1 278 ? -23.968 14.577 12.128 1.00 90.12 278 LYS A C 1
ATOM 2161 O O . LYS A 1 278 ? -23.001 15.336 12.180 1.00 90.12 278 LYS A O 1
ATOM 2166 N N . PRO A 1 279 ? -23.968 13.357 12.687 1.00 92.44 279 PRO A N 1
ATOM 2167 C CA . PRO A 1 279 ? -22.766 12.755 13.249 1.00 92.44 279 PRO A CA 1
ATOM 2168 C C . PRO A 1 279 ? -21.655 12.708 12.212 1.00 92.44 279 PRO A C 1
ATOM 2170 O O . PRO A 1 279 ? -21.915 12.537 11.014 1.00 92.44 279 PRO A O 1
ATOM 2173 N N . ARG A 1 280 ? -20.419 12.873 12.677 1.00 92.50 280 ARG A N 1
ATOM 2174 C CA . ARG A 1 280 ? -19.241 12.906 11.822 1.00 92.50 280 ARG A CA 1
ATOM 2175 C C . ARG A 1 280 ? -18.216 11.875 12.272 1.00 92.50 280 ARG A C 1
ATOM 2177 O O . ARG A 1 280 ? -17.919 11.762 13.455 1.00 92.50 280 ARG A O 1
ATOM 2184 N N . VAL A 1 281 ? -17.679 11.127 11.313 1.00 93.00 281 VAL A N 1
ATOM 2185 C CA . VAL A 1 281 ? -16.692 10.068 11.540 1.00 93.00 281 VAL A CA 1
ATOM 2186 C C . VAL A 1 281 ? -15.447 10.342 10.715 1.00 93.00 281 VAL A C 1
ATOM 2188 O O . VAL A 1 281 ? -15.539 10.640 9.524 1.00 93.00 281 VAL A O 1
ATOM 2191 N N . VAL A 1 282 ? -14.283 10.211 11.340 1.00 94.88 282 VAL A N 1
ATOM 2192 C CA . VAL A 1 282 ? -12.982 10.215 10.670 1.00 94.88 282 VAL A CA 1
ATOM 2193 C C . VAL A 1 282 ? -12.601 8.765 10.394 1.00 94.88 282 VAL A C 1
ATOM 2195 O O . VAL A 1 282 ? -12.408 7.991 11.328 1.00 94.88 282 VAL A O 1
ATOM 2198 N N . ALA A 1 283 ? -12.527 8.371 9.125 1.00 93.06 283 ALA A N 1
ATOM 2199 C CA . ALA A 1 283 ? -12.310 6.984 8.727 1.00 93.06 283 ALA A CA 1
ATOM 2200 C C . ALA A 1 283 ? -10.991 6.816 7.965 1.00 93.06 283 ALA A C 1
ATOM 2202 O O . ALA A 1 283 ? -10.773 7.458 6.937 1.00 93.06 283 ALA A O 1
ATOM 2203 N N . LEU A 1 284 ? -10.132 5.921 8.450 1.00 92.75 284 LEU A N 1
ATOM 2204 C CA . LEU A 1 284 ? -8.892 5.509 7.807 1.00 92.75 284 LEU A CA 1
ATOM 2205 C C . LEU A 1 284 ? -9.027 4.095 7.249 1.00 92.75 284 LEU A C 1
ATOM 2207 O O . LEU A 1 284 ? -8.988 3.106 7.984 1.00 92.75 284 LEU A O 1
ATOM 2211 N N . TRP A 1 285 ? -9.095 4.013 5.926 1.00 88.69 285 TRP A N 1
ATOM 2212 C CA . TRP A 1 285 ? -9.107 2.754 5.197 1.00 88.69 285 TRP A CA 1
ATOM 2213 C C . TRP A 1 285 ? -7.742 2.525 4.560 1.00 88.69 285 TRP A C 1
ATOM 2215 O O . TRP A 1 285 ? -7.262 3.361 3.801 1.00 88.69 285 TRP A O 1
ATOM 2225 N N . SER A 1 286 ? -7.072 1.427 4.893 1.00 88.00 286 SER A N 1
ATOM 2226 C CA . SER A 1 286 ? -5.720 1.148 4.389 1.00 88.00 286 SER A CA 1
ATOM 2227 C C . SER A 1 286 ? -5.457 -0.358 4.334 1.00 88.00 286 SER A C 1
ATOM 2229 O O . SER A 1 286 ? -6.001 -1.071 5.172 1.00 88.00 286 SER A O 1
ATOM 2231 N N . PRO A 1 287 ? -4.623 -0.879 3.416 1.00 86.62 287 PRO A N 1
ATOM 2232 C CA . PRO A 1 287 ? -4.402 -2.318 3.270 1.00 86.62 287 PRO A CA 1
ATOM 2233 C C . PRO A 1 287 ? -4.006 -3.063 4.544 1.00 86.62 287 PRO A C 1
ATOM 2235 O O . PRO A 1 287 ? -3.579 -2.504 5.564 1.00 86.62 287 PRO A O 1
ATOM 2238 N N . ARG A 1 288 ? -4.130 -4.386 4.493 1.00 84.62 288 ARG A N 1
ATOM 2239 C CA . ARG A 1 288 ? -3.803 -5.246 5.629 1.00 84.62 288 ARG A CA 1
ATOM 2240 C C . ARG A 1 288 ? -2.307 -5.158 5.941 1.00 84.62 288 ARG A C 1
ATOM 2242 O O . ARG A 1 288 ? -1.477 -5.431 5.091 1.00 84.62 288 ARG A O 1
ATOM 2249 N N . GLY A 1 289 ? -1.954 -4.834 7.186 1.00 86.38 289 GLY A N 1
ATOM 2250 C CA . GLY A 1 289 ? -0.556 -4.828 7.640 1.00 86.38 289 GLY A CA 1
ATOM 2251 C C . GLY A 1 289 ? 0.196 -3.494 7.540 1.00 86.38 289 GLY A C 1
ATOM 2252 O O . GLY A 1 289 ? 1.363 -3.441 7.919 1.00 86.38 289 GLY A O 1
ATOM 2253 N N . THR A 1 290 ? -0.462 -2.406 7.134 1.00 88.69 290 THR A N 1
ATOM 2254 C CA . THR A 1 290 ? 0.133 -1.054 7.030 1.00 88.69 290 THR A CA 1
ATOM 2255 C C . THR A 1 290 ? 0.307 -0.303 8.360 1.00 88.69 290 THR A C 1
ATOM 2257 O O . THR A 1 290 ? 0.811 0.821 8.378 1.00 88.69 290 THR A O 1
ATOM 2260 N N . GLY A 1 291 ? -0.094 -0.908 9.485 1.00 89.62 291 GLY A N 1
ATOM 2261 C CA . GLY A 1 291 ? 0.058 -0.327 10.826 1.00 89.62 291 GLY A CA 1
ATOM 2262 C C . GLY A 1 291 ? -1.163 0.429 11.367 1.00 89.62 291 GLY A C 1
ATOM 2263 O O . GLY A 1 291 ? -1.032 1.154 12.346 1.00 89.62 291 GLY A O 1
ATOM 2264 N N . LYS A 1 292 ? -2.356 0.247 10.785 1.00 91.00 292 LYS A N 1
ATOM 2265 C CA . LYS A 1 292 ? -3.605 0.905 11.224 1.00 91.00 292 LYS A CA 1
ATOM 2266 C C . LYS A 1 292 ? -3.912 0.758 12.719 1.00 91.00 292 LYS A C 1
ATOM 2268 O O . LYS A 1 292 ? -4.103 1.758 13.399 1.00 91.00 292 LYS A O 1
ATOM 2273 N N . THR A 1 293 ? -3.912 -0.470 13.243 1.00 91.06 293 THR A N 1
ATOM 2274 C CA . THR A 1 293 ? -4.179 -0.719 14.669 1.00 91.06 293 THR A CA 1
ATOM 2275 C C . THR A 1 293 ? -3.130 -0.049 15.558 1.00 91.06 293 THR A C 1
ATOM 2277 O O . THR A 1 293 ? -3.459 0.468 16.620 1.00 91.06 293 THR A O 1
ATOM 2280 N N . SER A 1 294 ? -1.865 -0.007 15.118 1.00 90.50 294 SER A N 1
ATOM 2281 C CA . SER A 1 294 ? -0.810 0.722 15.832 1.00 90.50 294 SER A CA 1
ATOM 2282 C C . SER A 1 294 ? -1.068 2.223 15.839 1.00 90.50 294 SER A C 1
ATOM 2284 O O . SER A 1 294 ? -0.925 2.839 16.888 1.00 90.50 294 SER A O 1
ATOM 2286 N N . LEU A 1 295 ? -1.511 2.797 14.716 1.00 92.69 295 LEU A N 1
ATOM 2287 C CA . LEU A 1 295 ? -1.918 4.199 14.643 1.00 92.69 295 LEU A CA 1
ATOM 2288 C C . LEU A 1 295 ? -3.084 4.506 15.585 1.00 92.69 295 LEU A C 1
ATOM 2290 O O . LEU A 1 295 ? -3.006 5.468 16.342 1.00 92.69 295 LEU A O 1
ATOM 2294 N N . LEU A 1 296 ? -4.133 3.679 15.578 1.00 93.75 296 LEU A N 1
ATOM 2295 C CA . LEU A 1 296 ? -5.276 3.831 16.480 1.00 93.75 296 LEU A CA 1
ATOM 2296 C C . LEU A 1 296 ? -4.835 3.773 17.946 1.00 93.75 296 LEU A C 1
ATOM 2298 O O . LEU A 1 296 ? -5.229 4.626 18.741 1.00 93.75 296 LEU A O 1
ATOM 2302 N N . ARG A 1 297 ? -3.975 2.809 18.297 1.00 92.44 297 ARG A N 1
ATOM 2303 C CA . ARG A 1 297 ? -3.402 2.694 19.642 1.00 92.44 297 ARG A CA 1
ATOM 2304 C C . ARG A 1 297 ? -2.611 3.941 20.025 1.00 92.44 297 ARG A C 1
ATOM 2306 O O . ARG A 1 297 ? -2.809 4.479 21.108 1.00 92.44 297 ARG A O 1
ATOM 2313 N N . HIS A 1 298 ? -1.740 4.410 19.137 1.00 92.31 298 HIS A N 1
ATOM 2314 C CA . HIS A 1 298 ? -0.936 5.599 19.381 1.00 92.31 298 HIS A CA 1
ATOM 2315 C C . HIS A 1 298 ? -1.805 6.832 19.587 1.00 92.31 298 HIS A C 1
ATOM 2317 O O . HIS A 1 298 ? -1.600 7.550 20.558 1.00 92.31 298 HIS A O 1
ATOM 2323 N N . LEU A 1 299 ? -2.813 7.036 18.731 1.00 93.44 299 LEU A N 1
ATOM 2324 C CA . LEU A 1 299 ? -3.803 8.096 18.903 1.00 93.44 299 LEU A CA 1
ATOM 2325 C C . LEU A 1 299 ? -4.459 7.990 20.281 1.00 93.44 299 LEU A C 1
ATOM 2327 O O . LEU A 1 299 ? -4.513 8.981 20.996 1.00 93.44 299 LEU A O 1
ATOM 2331 N N . ALA A 1 300 ? -4.880 6.796 20.705 1.00 92.50 300 ALA A N 1
ATOM 2332 C CA . ALA A 1 300 ? -5.518 6.597 22.007 1.00 92.50 300 ALA A CA 1
ATOM 2333 C C . ALA A 1 300 ? -4.594 6.927 23.199 1.00 92.50 300 ALA A C 1
ATOM 2335 O O . ALA A 1 300 ? -5.071 7.293 24.275 1.00 92.50 300 ALA A O 1
ATOM 2336 N N . GLN A 1 301 ? -3.276 6.820 23.005 1.00 91.69 301 GLN A N 1
ATOM 2337 C CA . GLN A 1 301 ? -2.242 7.098 24.006 1.00 91.69 301 GLN A CA 1
ATOM 2338 C C . GLN A 1 301 ? -1.695 8.539 23.962 1.00 91.69 301 GLN A C 1
ATOM 2340 O O . GLN A 1 301 ? -0.934 8.920 24.849 1.00 91.69 301 GLN A O 1
ATOM 2345 N N . ARG A 1 302 ? -2.103 9.370 22.992 1.00 92.00 302 ARG A N 1
ATOM 2346 C CA . ARG A 1 302 ? -1.677 10.777 22.878 1.00 92.00 302 ARG A CA 1
ATOM 2347 C C . ARG A 1 302 ? -2.053 11.615 24.105 1.00 92.00 302 ARG A C 1
ATOM 2349 O O . ARG A 1 302 ? -3.033 11.324 24.798 1.00 92.00 302 ARG A O 1
ATOM 2356 N N . GLU A 1 303 ? -1.284 12.678 24.339 1.00 91.00 303 GLU A N 1
ATOM 2357 C CA . GLU A 1 303 ? -1.527 13.644 25.420 1.00 91.00 303 GLU A CA 1
ATOM 2358 C C . GLU A 1 303 ? -2.805 14.459 25.193 1.00 91.00 303 GLU A C 1
ATOM 2360 O O . GLU A 1 303 ? -3.535 14.731 26.140 1.00 91.00 303 GLU A O 1
ATOM 2365 N N . GLU A 1 304 ? -3.161 14.757 23.939 1.00 91.62 304 GLU A N 1
ATOM 2366 C CA . GLU A 1 304 ? -4.408 15.459 23.602 1.00 91.62 304 GLU A CA 1
ATOM 2367 C C . GLU A 1 304 ? -5.663 14.738 24.104 1.00 91.62 304 GLU A C 1
ATOM 2369 O O . GLU A 1 304 ? -6.686 15.371 24.353 1.00 91.62 304 GLU A O 1
ATOM 2374 N N . TYR A 1 305 ? -5.585 13.416 24.266 1.00 91.81 305 TYR A N 1
ATOM 2375 C CA . TYR A 1 305 ? -6.670 12.590 24.788 1.00 91.81 305 TYR A CA 1
ATOM 2376 C C . TYR A 1 305 ? -6.360 12.024 26.172 1.00 91.81 305 TYR A C 1
ATOM 2378 O O . TYR A 1 305 ? -7.085 11.147 26.638 1.00 91.81 305 TYR A O 1
ATOM 2386 N N . ALA A 1 306 ? -5.316 12.515 26.852 1.00 90.12 306 ALA A N 1
ATOM 2387 C CA . ALA A 1 306 ? -4.953 12.051 28.186 1.00 90.12 306 ALA A CA 1
ATOM 2388 C C . ALA A 1 306 ? -6.091 12.265 29.185 1.00 90.12 306 ALA A C 1
ATOM 2390 O O . ALA A 1 306 ? -6.385 11.358 29.955 1.00 90.12 306 ALA A O 1
ATOM 2391 N N . GLU A 1 307 ? -6.781 13.408 29.146 1.00 90.31 307 GLU A N 1
ATOM 2392 C CA . GLU A 1 307 ? -7.931 13.648 30.025 1.00 90.31 307 GLU A CA 1
ATOM 2393 C C . GLU A 1 307 ? -9.064 12.659 29.729 1.00 90.31 307 GLU A C 1
ATOM 2395 O O . GLU A 1 307 ? -9.494 11.937 30.630 1.00 90.31 307 GLU A O 1
ATOM 2400 N N . SER A 1 308 ? -9.485 12.542 28.462 1.00 92.94 308 SER A N 1
ATOM 2401 C CA . SER A 1 308 ? -10.532 11.598 28.052 1.00 92.94 308 SER A CA 1
ATOM 2402 C C . SER A 1 308 ? -10.180 10.150 28.397 1.00 92.94 308 SER A C 1
ATOM 2404 O O . SER A 1 308 ? -11.049 9.370 28.781 1.00 92.94 308 SER A O 1
ATOM 2406 N N . ARG A 1 309 ? -8.903 9.777 28.295 1.00 91.06 309 ARG A N 1
ATOM 2407 C CA . ARG A 1 309 ? -8.386 8.466 28.690 1.00 91.06 309 ARG A CA 1
ATOM 2408 C C . ARG A 1 309 ? -8.499 8.259 30.202 1.00 91.06 309 ARG A C 1
ATOM 2410 O O . ARG A 1 309 ? -9.146 7.306 30.634 1.00 91.06 309 ARG A O 1
ATOM 2417 N N . LYS A 1 310 ? -7.935 9.176 30.997 1.00 88.06 310 LYS A N 1
ATOM 2418 C CA . LYS A 1 310 ? -7.885 9.108 32.469 1.00 88.06 310 LYS A CA 1
ATOM 2419 C C . LYS A 1 310 ? -9.264 9.000 33.102 1.00 88.06 310 LYS A C 1
ATOM 2421 O O . LYS A 1 310 ? -9.445 8.237 34.047 1.00 88.06 310 LYS A O 1
ATOM 2426 N N . CYS A 1 311 ? -10.239 9.721 32.554 1.00 90.56 311 CYS A N 1
ATOM 2427 C CA . CYS A 1 311 ? -11.594 9.740 33.085 1.00 90.56 311 CYS A CA 1
ATOM 2428 C C . CYS A 1 311 ? -12.566 8.787 32.365 1.00 90.56 311 CYS A C 1
ATOM 2430 O O . CYS A 1 311 ? -13.775 8.885 32.556 1.00 90.56 311 CYS A O 1
ATOM 2432 N N . GLY A 1 312 ? -12.066 7.849 31.550 1.00 91.69 312 GLY A N 1
ATOM 2433 C CA . GLY A 1 312 ? -12.896 6.808 30.932 1.00 91.69 312 GLY A CA 1
ATOM 2434 C C . GLY A 1 312 ? -13.891 7.328 29.889 1.00 91.69 312 GLY A C 1
ATOM 2435 O O . GLY A 1 312 ? -14.950 6.741 29.709 1.00 91.69 312 GLY A O 1
ATOM 2436 N N . ARG A 1 313 ? -13.584 8.439 29.215 1.00 94.88 313 ARG A N 1
ATOM 2437 C CA . ARG A 1 313 ? -14.361 9.045 28.113 1.00 94.88 313 ARG A CA 1
ATOM 2438 C C . ARG A 1 313 ? -13.920 8.607 26.725 1.00 94.88 313 ARG A C 1
ATOM 2440 O O . ARG A 1 313 ? -14.571 8.951 25.741 1.00 94.88 313 ARG A O 1
ATOM 2447 N N . LEU A 1 314 ? -12.817 7.872 26.650 1.00 95.88 314 LEU A N 1
ATOM 2448 C CA . LEU A 1 314 ? -12.322 7.247 25.436 1.00 95.88 314 LEU A CA 1
ATOM 2449 C C . LEU A 1 314 ? -12.736 5.774 25.405 1.00 95.88 314 LEU A C 1
ATOM 2451 O O . LEU A 1 314 ? -12.216 4.951 26.162 1.00 95.88 314 LEU A O 1
ATOM 2455 N N . LEU A 1 315 ? -13.655 5.443 24.502 1.00 95.94 315 LEU A N 1
ATOM 2456 C CA . LEU A 1 315 ? -14.072 4.076 24.221 1.00 95.94 315 LEU A CA 1
ATOM 2457 C C . LEU A 1 315 ? -13.280 3.538 23.037 1.00 95.94 315 LEU A C 1
ATOM 2459 O O . LEU A 1 315 ? -13.310 4.110 21.953 1.00 95.94 315 LEU A O 1
ATOM 2463 N N . VAL A 1 316 ? -12.616 2.404 23.241 1.00 95.56 316 VAL A N 1
ATOM 2464 C CA . VAL A 1 316 ? -11.948 1.650 22.176 1.00 95.56 316 VAL A CA 1
ATOM 2465 C C . VAL A 1 316 ? -12.707 0.347 21.931 1.00 95.56 316 VAL A C 1
ATOM 2467 O O . VAL A 1 316 ? -13.163 -0.288 22.890 1.00 95.56 316 VAL A O 1
ATOM 2470 N N . LEU A 1 317 ? -12.883 -0.023 20.662 1.00 94.19 317 LEU A N 1
ATOM 2471 C CA . LEU A 1 317 ? -13.640 -1.198 20.230 1.00 94.19 317 LEU A CA 1
ATOM 2472 C C . LEU A 1 317 ? -12.998 -1.847 18.998 1.00 94.19 317 LEU A C 1
ATOM 2474 O O . LEU A 1 317 ? -12.804 -1.171 17.996 1.00 94.19 317 LEU A O 1
ATOM 2478 N N . ASP A 1 318 ? -12.755 -3.154 19.024 1.00 94.19 318 ASP A N 1
ATOM 2479 C CA . ASP A 1 318 ? -12.583 -3.944 17.799 1.00 94.19 318 ASP A CA 1
ATOM 2480 C C . ASP A 1 318 ? -13.968 -4.381 17.300 1.00 94.19 318 ASP A C 1
ATOM 2482 O O . ASP A 1 318 ? -14.732 -5.032 18.020 1.00 94.19 318 ASP A O 1
ATOM 2486 N N . ALA A 1 319 ? -14.313 -3.994 16.072 1.00 94.19 319 ALA A N 1
ATOM 2487 C CA . ALA A 1 319 ? -15.593 -4.300 15.444 1.00 94.19 319 ALA A CA 1
ATOM 2488 C C . ALA A 1 319 ? -15.900 -5.804 15.374 1.00 94.19 319 ALA A C 1
ATOM 2490 O O . ALA A 1 319 ? -17.071 -6.186 15.344 1.00 94.19 319 ALA A O 1
ATOM 2491 N N . GLN A 1 320 ? -14.880 -6.666 15.404 1.00 92.69 320 GLN A N 1
ATOM 2492 C CA . GLN A 1 320 ? -15.063 -8.115 15.445 1.00 92.69 320 GLN A CA 1
ATOM 2493 C C . GLN A 1 320 ? -15.873 -8.565 16.674 1.00 92.69 320 GLN A C 1
ATOM 2495 O O . GLN A 1 320 ? -16.591 -9.556 16.589 1.00 92.69 320 GLN A O 1
ATOM 2500 N N . VAL A 1 321 ? -15.820 -7.821 17.788 1.00 92.81 321 VAL A N 1
ATOM 2501 C CA . VAL A 1 321 ? -16.578 -8.119 19.021 1.00 92.81 321 VAL A CA 1
ATOM 2502 C C . VAL A 1 321 ? -18.088 -7.978 18.818 1.00 92.81 321 VAL A C 1
ATOM 2504 O O . VAL A 1 321 ? -18.870 -8.683 19.454 1.00 92.81 321 VAL A O 1
ATOM 2507 N N . VAL A 1 322 ? -18.509 -7.064 17.942 1.00 93.88 322 VAL A N 1
ATOM 2508 C CA . VAL A 1 322 ? -19.928 -6.724 17.749 1.00 93.88 322 VAL A CA 1
ATOM 2509 C C . VAL A 1 322 ? -20.494 -7.257 16.436 1.00 93.88 322 VAL A C 1
ATOM 2511 O O . VAL A 1 322 ? -21.696 -7.145 16.205 1.00 93.88 322 VAL A O 1
ATOM 2514 N N . ARG A 1 323 ? -19.644 -7.863 15.597 1.00 92.25 323 ARG A N 1
ATOM 2515 C CA . ARG A 1 323 ? -20.000 -8.379 14.273 1.00 92.25 323 ARG A CA 1
ATOM 2516 C C . ARG A 1 323 ? -21.170 -9.361 14.319 1.00 92.25 323 ARG A C 1
ATOM 2518 O O . ARG A 1 323 ? -22.100 -9.211 13.542 1.00 92.25 323 ARG A O 1
ATOM 2525 N N . ASP A 1 324 ? -21.184 -10.290 15.269 1.00 93.12 324 ASP A N 1
ATOM 2526 C CA . ASP A 1 324 ? -22.242 -11.312 15.367 1.00 93.12 324 ASP A CA 1
ATOM 2527 C C . ASP A 1 324 ? -23.599 -10.745 15.838 1.00 93.12 324 ASP A C 1
ATOM 2529 O O . ASP A 1 324 ? -24.599 -11.457 15.920 1.00 93.12 324 ASP A O 1
ATOM 2533 N N . TYR A 1 325 ? -23.650 -9.449 16.160 1.00 93.69 325 TYR A N 1
ATOM 2534 C CA . TYR A 1 325 ? -24.830 -8.755 16.672 1.00 93.69 325 TYR A CA 1
ATOM 2535 C C . TYR A 1 325 ? -25.315 -7.640 15.738 1.00 93.69 325 TYR A C 1
ATOM 2537 O O . TYR A 1 325 ? -26.204 -6.880 16.121 1.00 93.69 325 TYR A O 1
ATOM 2545 N N . VAL A 1 326 ? -24.768 -7.535 14.522 1.00 89.94 326 VAL A N 1
ATOM 2546 C CA . VAL A 1 326 ? -25.139 -6.493 13.546 1.00 89.94 326 VAL A CA 1
ATOM 2547 C C . VAL A 1 326 ? -26.589 -6.575 13.077 1.00 89.94 326 VAL A C 1
ATOM 2549 O O . VAL A 1 326 ? -27.134 -5.554 12.672 1.00 89.94 326 VAL A O 1
ATOM 2552 N N . ASP A 1 327 ? -27.234 -7.739 13.176 1.00 87.44 327 ASP A N 1
ATOM 2553 C CA . ASP A 1 327 ? -28.660 -7.914 12.855 1.00 87.44 327 ASP A CA 1
ATOM 2554 C C . ASP A 1 327 ? -29.595 -7.358 13.939 1.00 87.44 327 ASP A C 1
ATOM 2556 O O . ASP A 1 327 ? -30.816 -7.324 13.779 1.00 87.44 327 ASP A O 1
ATOM 2560 N N . GLN A 1 328 ? -29.042 -6.947 15.082 1.00 89.50 328 GLN A N 1
ATOM 2561 C CA . GLN A 1 328 ? -29.814 -6.320 16.143 1.00 89.50 328 GLN A CA 1
ATOM 2562 C C . GLN A 1 328 ? -30.135 -4.863 15.801 1.00 89.50 328 GLN A C 1
ATOM 2564 O O . GLN A 1 328 ? -29.480 -4.211 14.989 1.00 89.50 328 GLN A O 1
ATOM 2569 N N . ASP A 1 329 ? -31.143 -4.333 16.491 1.00 91.25 329 ASP A N 1
ATOM 2570 C CA . ASP A 1 329 ? -31.472 -2.911 16.455 1.00 91.25 329 ASP A CA 1
ATOM 2571 C C . ASP A 1 329 ? -30.224 -2.042 16.766 1.00 91.25 329 ASP A C 1
ATOM 2573 O O . ASP A 1 329 ? -29.547 -2.291 17.772 1.00 91.25 329 ASP A O 1
ATOM 2577 N N . PRO A 1 330 ? -29.885 -1.036 15.936 1.00 91.31 330 PRO A N 1
ATOM 2578 C CA . PRO A 1 330 ? -28.650 -0.263 16.085 1.00 91.31 330 PRO A CA 1
ATOM 2579 C C . PRO A 1 330 ? -28.596 0.537 17.391 1.00 91.31 330 PRO A C 1
ATOM 2581 O O . PRO A 1 330 ? -27.523 0.655 17.985 1.00 91.31 330 PRO A O 1
ATOM 2584 N N . GLU A 1 331 ? -29.732 1.038 17.891 1.00 94.06 331 GLU A N 1
ATOM 2585 C CA . GLU A 1 331 ? -29.774 1.692 19.203 1.00 94.06 331 GLU A CA 1
ATOM 2586 C C . GLU A 1 331 ? -29.486 0.701 20.329 1.00 94.06 331 GLU A C 1
ATOM 2588 O O . GLU A 1 331 ? -28.750 1.010 21.269 1.00 94.06 331 GLU A O 1
ATOM 2593 N N . ARG A 1 332 ? -30.050 -0.509 20.255 1.00 95.06 332 ARG A N 1
ATOM 2594 C CA . ARG A 1 332 ? -29.738 -1.601 21.184 1.00 95.06 332 ARG A CA 1
ATOM 2595 C C . ARG A 1 332 ? -28.248 -1.938 21.164 1.00 95.06 332 ARG A C 1
ATOM 2597 O O . ARG A 1 332 ? -27.647 -2.037 22.233 1.00 95.06 332 ARG A O 1
ATOM 2604 N N . LEU A 1 333 ? -27.656 -2.078 19.980 1.00 95.44 333 LEU A N 1
ATOM 2605 C CA . LEU A 1 333 ? -26.241 -2.412 19.835 1.00 95.44 333 LEU A CA 1
ATOM 2606 C C . LEU A 1 333 ? -25.340 -1.315 20.417 1.00 95.44 333 LEU A C 1
ATOM 2608 O O . LEU A 1 333 ? -24.430 -1.604 21.193 1.00 95.44 333 LEU A O 1
ATOM 2612 N N . LEU A 1 334 ? -25.633 -0.047 20.120 1.00 95.94 334 LEU A N 1
ATOM 2613 C CA . LEU A 1 334 ? -24.881 1.090 20.648 1.00 95.94 334 LEU A CA 1
ATOM 2614 C C . LEU A 1 334 ? -24.980 1.193 22.176 1.00 95.94 334 LEU A C 1
ATOM 2616 O O . LEU A 1 334 ? -23.973 1.412 22.852 1.00 95.94 334 LEU A O 1
ATOM 2620 N N . ARG A 1 335 ? -26.174 0.978 22.742 1.00 96.50 335 ARG A N 1
ATOM 2621 C CA . ARG A 1 335 ? -26.350 0.907 24.199 1.00 96.50 335 ARG A CA 1
ATOM 2622 C C . ARG A 1 335 ? -25.503 -0.200 24.812 1.00 96.50 335 ARG A C 1
ATOM 2624 O O . ARG A 1 335 ? -24.834 0.049 25.810 1.00 96.50 335 ARG A O 1
ATOM 2631 N N . ALA A 1 336 ? -25.493 -1.389 24.210 1.00 96.44 336 ALA A N 1
ATOM 2632 C CA . ALA A 1 336 ? -24.678 -2.499 24.687 1.00 96.44 336 ALA A CA 1
ATOM 2633 C C . ALA A 1 336 ? -23.179 -2.180 24.640 1.00 96.44 336 ALA A C 1
ATOM 2635 O O . ALA A 1 336 ? -22.476 -2.468 25.602 1.00 96.44 336 ALA A O 1
ATOM 2636 N N . ILE A 1 337 ? -22.692 -1.520 23.584 1.00 96.50 337 ILE A N 1
ATOM 2637 C CA . ILE A 1 337 ? -21.288 -1.087 23.469 1.00 96.50 337 ILE A CA 1
ATOM 2638 C C . ILE A 1 337 ? -20.898 -0.146 24.613 1.00 96.50 337 ILE A C 1
ATOM 2640 O O . ILE A 1 337 ? -19.859 -0.344 25.248 1.00 96.50 337 ILE A O 1
ATOM 2644 N N . ILE A 1 338 ? -21.732 0.855 24.913 1.00 96.75 338 ILE A N 1
ATOM 2645 C CA . ILE A 1 338 ? -21.438 1.822 25.978 1.00 96.75 338 ILE A CA 1
ATOM 2646 C C . ILE A 1 338 ? -21.548 1.161 27.359 1.00 96.75 338 ILE A C 1
ATOM 2648 O O . ILE A 1 338 ? -20.658 1.338 28.188 1.00 96.75 338 ILE A O 1
ATOM 2652 N N . VAL A 1 339 ? -22.587 0.356 27.610 1.00 95.94 339 VAL A N 1
ATOM 2653 C CA . VAL A 1 339 ? -22.744 -0.381 28.878 1.00 95.94 339 VAL A CA 1
ATOM 2654 C C . VAL A 1 339 ? -21.581 -1.344 29.095 1.00 95.94 339 VAL A C 1
ATOM 2656 O O . VAL A 1 339 ? -21.011 -1.380 30.184 1.00 95.94 339 VAL A O 1
ATOM 2659 N N . TRP A 1 340 ? -21.173 -2.074 28.057 1.00 95.62 340 TRP A N 1
ATOM 2660 C CA . TRP A 1 340 ? -19.999 -2.935 28.112 1.00 95.62 340 TRP A CA 1
ATOM 2661 C C . TRP A 1 340 ? -18.742 -2.127 28.436 1.00 95.62 340 TRP A C 1
ATOM 2663 O O . TRP A 1 340 ? -17.984 -2.516 29.317 1.00 95.62 340 TRP A O 1
ATOM 2673 N N . HIS A 1 341 ? -18.547 -0.955 27.822 1.00 95.50 341 HIS A N 1
ATOM 2674 C CA . HIS A 1 341 ? -17.428 -0.081 28.170 1.00 95.50 341 HIS A CA 1
ATOM 2675 C C . HIS A 1 341 ? -17.443 0.343 29.649 1.00 95.50 341 HIS A C 1
ATOM 2677 O O . HIS A 1 341 ? -16.402 0.227 30.298 1.00 95.50 341 HIS A O 1
ATOM 2683 N N . LEU A 1 342 ? -18.600 0.748 30.184 1.00 95.06 342 LEU A N 1
ATOM 2684 C CA . LEU A 1 342 ? -18.771 1.131 31.592 1.00 95.06 342 LEU A CA 1
ATOM 2685 C C . LEU A 1 342 ? -18.451 -0.021 32.555 1.00 95.06 342 LEU A C 1
ATOM 2687 O O . LEU A 1 342 ? -17.736 0.178 33.537 1.00 95.06 342 LEU A O 1
ATOM 2691 N N . LEU A 1 343 ? -18.915 -1.235 32.245 1.00 93.50 343 LEU A N 1
ATOM 2692 C CA . LEU A 1 343 ? -18.654 -2.434 33.051 1.00 93.50 343 LEU A CA 1
ATOM 2693 C C . LEU A 1 343 ? -17.167 -2.775 33.143 1.00 93.50 343 LEU A C 1
ATOM 2695 O O . LEU A 1 343 ? -16.711 -3.265 34.172 1.00 93.50 343 LEU A O 1
ATOM 2699 N N . GLN A 1 344 ? -16.406 -2.490 32.088 1.00 91.75 344 GLN A N 1
ATOM 2700 C CA . GLN A 1 344 ? -14.964 -2.719 32.067 1.00 91.75 344 GLN A CA 1
ATOM 2701 C C . GLN A 1 344 ? -14.191 -1.629 32.825 1.00 91.75 344 GLN A C 1
ATOM 2703 O O . GLN A 1 344 ? -13.292 -1.950 33.601 1.00 91.75 344 GLN A O 1
ATOM 2708 N N . ILE A 1 345 ? -14.521 -0.342 32.634 1.00 92.75 345 ILE A N 1
ATOM 2709 C CA . ILE A 1 345 ? -13.779 0.741 33.310 1.00 92.75 345 ILE A CA 1
ATOM 2710 C C . ILE A 1 345 ? -14.043 0.760 34.819 1.00 92.75 345 ILE A C 1
ATOM 2712 O O . ILE A 1 345 ? -13.123 1.016 35.590 1.00 92.75 345 ILE A O 1
ATOM 2716 N N . PHE A 1 346 ? -15.262 0.414 35.244 1.00 92.50 346 PHE A N 1
ATOM 2717 C CA . PHE A 1 346 ? -15.644 0.352 36.654 1.00 92.50 346 PHE A CA 1
ATOM 2718 C C . PHE A 1 346 ? -15.568 -1.056 37.244 1.00 92.50 346 PHE A C 1
ATOM 2720 O O . PHE A 1 346 ? -16.074 -1.273 38.338 1.00 92.50 346 PHE A O 1
ATOM 2727 N N . HIS A 1 347 ? -14.928 -2.016 36.571 1.00 90.69 347 HIS A N 1
ATOM 2728 C CA . HIS A 1 347 ? -14.804 -3.377 37.090 1.00 90.69 347 HIS A CA 1
ATOM 2729 C C . HIS A 1 347 ? -14.275 -3.381 38.533 1.00 90.69 347 HIS A C 1
ATOM 2731 O O . HIS A 1 347 ? -13.234 -2.772 38.794 1.00 90.69 347 HIS A O 1
ATOM 2737 N N . GLU A 1 348 ? -15.021 -4.049 39.425 1.00 88.62 348 GLU A N 1
ATOM 2738 C CA . GLU A 1 348 ? -14.779 -4.180 40.877 1.00 88.62 348 GLU A CA 1
ATOM 2739 C C . GLU A 1 348 ? -15.050 -2.910 41.696 1.00 88.62 348 GLU A C 1
ATOM 2741 O O . GLU A 1 348 ? -14.734 -2.841 42.881 1.00 88.62 348 GLU A O 1
ATOM 2746 N N . HIS A 1 349 ? -15.697 -1.913 41.094 1.00 90.12 349 HIS A N 1
ATOM 2747 C CA . HIS A 1 349 ? -16.033 -0.658 41.751 1.00 90.12 349 HIS A CA 1
ATOM 2748 C C . HIS A 1 349 ? -17.540 -0.482 41.892 1.00 90.12 349 HIS A C 1
ATOM 2750 O O . HIS A 1 349 ? -18.336 -0.975 41.091 1.00 90.12 349 HIS A O 1
ATOM 2756 N N . THR A 1 350 ? -17.928 0.258 42.930 1.00 92.44 350 THR A N 1
ATOM 2757 C CA . THR A 1 350 ? -19.312 0.682 43.144 1.00 92.44 350 THR A CA 1
ATOM 2758 C C . THR A 1 350 ? -19.411 2.184 42.921 1.00 92.44 350 THR A C 1
ATOM 2760 O O . THR A 1 350 ? -18.754 2.954 43.619 1.00 92.44 350 THR A O 1
ATOM 2763 N N . VAL A 1 351 ? -20.220 2.600 41.946 1.00 92.31 351 VAL A N 1
ATOM 2764 C CA . VAL A 1 351 ? -20.461 4.010 41.606 1.00 92.31 351 VAL A CA 1
ATOM 2765 C C . VAL A 1 351 ? -21.963 4.252 41.646 1.00 92.31 351 VAL A C 1
ATOM 2767 O O . VAL A 1 351 ? -22.709 3.528 40.996 1.00 92.31 351 VAL A O 1
ATOM 2770 N N . ASN A 1 352 ? -22.414 5.252 42.410 1.00 91.00 352 ASN A N 1
ATOM 2771 C CA . ASN A 1 352 ? -23.841 5.550 42.608 1.00 91.00 352 ASN A CA 1
ATOM 2772 C C . ASN A 1 352 ? -24.661 4.309 43.015 1.00 91.00 352 ASN A C 1
ATOM 2774 O O . ASN A 1 352 ? -25.696 4.022 42.422 1.00 91.00 352 ASN A O 1
ATOM 2778 N N . ASP A 1 353 ? -24.156 3.547 43.992 1.00 91.25 353 ASP A N 1
ATOM 2779 C CA . ASP A 1 353 ? -24.761 2.306 44.513 1.00 91.25 353 ASP A CA 1
ATOM 2780 C C . ASP A 1 353 ? -24.874 1.146 43.496 1.00 91.25 353 ASP A C 1
ATOM 2782 O O . ASP A 1 353 ? -25.466 0.099 43.780 1.00 91.25 353 ASP A O 1
ATOM 2786 N N . VAL A 1 354 ? -24.242 1.286 42.327 1.00 91.56 354 VAL A N 1
ATOM 2787 C CA . VAL A 1 354 ? -24.147 0.249 41.297 1.00 91.56 354 VAL A CA 1
ATOM 2788 C C . VAL A 1 354 ? -22.767 -0.383 41.336 1.00 91.56 354 VAL A C 1
ATOM 2790 O O . VAL A 1 354 ? -21.770 0.276 41.049 1.00 91.56 354 VAL A O 1
ATOM 2793 N N . THR A 1 355 ? -22.700 -1.669 41.675 1.00 92.12 355 THR A N 1
ATOM 2794 C CA . THR A 1 355 ? -21.461 -2.451 41.595 1.00 92.12 355 THR A CA 1
ATOM 2795 C C . THR A 1 355 ? -21.274 -2.966 40.171 1.00 92.12 355 THR A C 1
ATOM 2797 O O . THR A 1 355 ? -22.124 -3.699 39.658 1.00 92.12 355 THR A O 1
ATOM 2800 N N . PHE A 1 356 ? -20.168 -2.595 39.530 1.00 92.88 356 PHE A N 1
ATOM 2801 C CA . PHE A 1 356 ? -19.856 -2.973 38.154 1.00 92.88 356 PHE A CA 1
ATOM 2802 C C . PHE A 1 356 ? -18.928 -4.194 38.124 1.00 92.88 356 PHE A C 1
ATOM 2804 O O . PHE A 1 356 ? -17.884 -4.236 38.779 1.00 92.88 356 PHE A O 1
ATOM 2811 N N . GLN A 1 357 ? -19.298 -5.193 37.324 1.00 91.44 357 GLN A N 1
ATOM 2812 C CA . GLN A 1 357 ? -18.516 -6.406 37.101 1.00 91.44 357 GLN A CA 1
ATOM 2813 C C . GLN A 1 357 ? -18.241 -6.552 35.604 1.00 91.44 357 GLN A C 1
ATOM 2815 O O . GLN A 1 357 ? -19.169 -6.492 34.796 1.00 91.44 357 GLN A O 1
ATOM 2820 N N . ALA A 1 358 ? -16.971 -6.733 35.234 1.00 91.19 358 ALA A N 1
ATOM 2821 C CA . ALA A 1 358 ? -16.594 -7.009 33.859 1.00 91.19 358 ALA A CA 1
ATOM 2822 C C . ALA A 1 358 ? -17.266 -8.306 33.394 1.00 91.19 358 ALA A C 1
ATOM 2824 O O . ALA A 1 358 ? -17.301 -9.301 34.116 1.00 91.19 358 ALA A O 1
ATOM 2825 N N . THR A 1 359 ? -17.802 -8.283 32.180 1.00 92.06 359 THR A N 1
ATOM 2826 C CA . THR A 1 359 ? -18.478 -9.430 31.574 1.00 92.06 359 THR A CA 1
ATOM 2827 C C . THR A 1 359 ? -18.257 -9.448 30.061 1.00 92.06 359 THR A C 1
ATOM 2829 O O . THR A 1 359 ? -17.701 -8.500 29.485 1.00 92.06 359 THR A O 1
ATOM 2832 N N . SER A 1 360 ? -18.681 -10.529 29.409 1.00 93.00 360 SER A N 1
ATOM 2833 C CA . SER A 1 360 ? -18.610 -10.658 27.958 1.00 93.00 360 SER A CA 1
ATOM 2834 C C . SER A 1 360 ? -19.600 -9.715 27.264 1.00 93.00 360 SER A C 1
ATOM 2836 O O . SER A 1 360 ? -20.643 -9.351 27.812 1.00 93.00 360 SER A O 1
ATOM 2838 N N . PHE A 1 361 ? -19.297 -9.322 26.025 1.00 94.56 361 PHE A N 1
ATOM 2839 C CA . PHE A 1 361 ? -20.225 -8.513 25.230 1.00 94.56 361 PHE A CA 1
ATOM 2840 C C . PHE A 1 361 ? -21.557 -9.246 24.978 1.00 94.56 361 PHE A C 1
ATOM 2842 O O . PHE A 1 361 ? -22.616 -8.622 24.997 1.00 94.56 361 PHE A O 1
ATOM 2849 N N . ALA A 1 362 ? -21.512 -10.575 24.825 1.00 94.75 362 ALA A N 1
ATOM 2850 C CA . ALA A 1 362 ? -22.690 -11.425 24.662 1.00 94.75 362 ALA A CA 1
ATOM 2851 C C . ALA A 1 362 ? -23.664 -11.296 25.842 1.00 94.75 362 ALA A C 1
ATOM 2853 O O . ALA A 1 362 ? -24.867 -11.131 25.648 1.00 94.75 362 ALA A O 1
ATOM 2854 N N . ASP A 1 363 ? -23.141 -11.293 27.068 1.00 93.69 363 ASP A N 1
ATOM 2855 C CA . ASP A 1 363 ? -23.964 -11.169 28.272 1.00 93.69 363 ASP A CA 1
ATOM 2856 C C . ASP A 1 363 ? -24.599 -9.781 28.364 1.00 93.69 363 ASP A C 1
ATOM 2858 O O . ASP A 1 363 ? -25.778 -9.656 28.695 1.00 93.69 363 ASP A O 1
ATOM 2862 N N . VAL A 1 364 ? -23.852 -8.728 28.006 1.00 94.38 364 VAL A N 1
ATOM 2863 C CA . VAL A 1 364 ? -24.411 -7.369 27.923 1.00 94.38 364 VAL A CA 1
ATOM 2864 C C . VAL A 1 364 ? -25.518 -7.307 26.874 1.00 94.38 364 VAL A C 1
ATOM 2866 O O . VAL A 1 364 ? -26.558 -6.702 27.118 1.00 94.38 364 VAL A O 1
ATOM 2869 N N . MET A 1 365 ? -25.354 -7.965 25.726 1.00 95.19 365 MET A N 1
ATOM 2870 C CA . MET A 1 365 ? -26.408 -8.031 24.715 1.00 95.19 365 MET A CA 1
ATOM 2871 C C . MET A 1 365 ? -27.680 -8.703 25.245 1.00 95.19 365 MET A C 1
ATOM 2873 O O . MET A 1 365 ? -28.778 -8.224 24.955 1.00 95.19 365 MET A O 1
ATOM 2877 N N . GLU A 1 366 ? -27.569 -9.760 26.052 1.00 92.88 366 GLU A N 1
ATOM 2878 C CA . GLU A 1 366 ? -28.728 -10.391 26.698 1.00 92.88 366 GLU A CA 1
ATOM 2879 C C . GLU A 1 366 ? -29.381 -9.480 27.756 1.00 92.88 366 GLU A C 1
ATOM 2881 O O . GLU A 1 366 ? -30.614 -9.406 27.815 1.00 92.88 366 GLU A O 1
ATOM 2886 N N . LEU A 1 367 ? -28.584 -8.707 28.507 1.00 91.94 367 LEU A N 1
ATOM 2887 C CA . LEU A 1 367 ? -29.078 -7.683 29.436 1.00 91.94 367 LEU A CA 1
ATOM 2888 C C . LEU A 1 367 ? -29.890 -6.602 28.705 1.00 91.94 367 LEU A C 1
ATOM 2890 O O . LEU A 1 367 ? -31.017 -6.297 29.096 1.00 91.94 367 LEU A O 1
ATOM 2894 N N . VAL A 1 368 ? -29.361 -6.051 27.607 1.00 92.88 368 VAL A N 1
ATOM 2895 C CA . VAL A 1 368 ? -30.033 -4.987 26.835 1.00 92.88 368 VAL A CA 1
ATOM 2896 C C . VAL A 1 368 ? -31.282 -5.514 26.105 1.00 92.88 368 VAL A C 1
ATOM 2898 O O . VAL A 1 368 ? -32.224 -4.754 25.864 1.00 92.88 368 VAL A O 1
ATOM 2901 N N . LYS A 1 369 ? -31.359 -6.819 25.802 1.00 91.75 369 LYS A N 1
ATOM 2902 C CA . LYS A 1 369 ? -32.579 -7.470 25.279 1.00 91.75 369 LYS A CA 1
ATOM 2903 C C . LYS A 1 369 ? -33.700 -7.598 26.321 1.00 91.75 369 LYS A C 1
ATOM 2905 O O . LYS A 1 369 ? -34.830 -7.885 25.933 1.00 91.75 369 LYS A O 1
ATOM 2910 N N . GLY A 1 370 ? -33.424 -7.373 27.608 1.00 85.31 370 GLY A N 1
ATOM 2911 C CA . GLY A 1 370 ? -34.436 -7.388 28.667 1.00 85.31 370 GLY A CA 1
ATOM 2912 C C . GLY A 1 370 ? -34.862 -8.786 29.120 1.00 85.31 370 GLY A C 1
ATOM 2913 O O . GLY A 1 370 ? -35.985 -8.956 29.597 1.00 85.31 370 GLY A O 1
ATOM 2914 N N . LYS A 1 371 ? -33.999 -9.805 28.986 1.00 76.25 371 LYS A N 1
ATOM 2915 C CA . LYS A 1 371 ? -34.262 -11.117 29.600 1.00 76.25 371 LYS A CA 1
ATOM 2916 C C . LYS A 1 371 ? -34.139 -10.988 31.125 1.00 76.25 371 LYS A C 1
ATOM 2918 O O . LYS A 1 371 ? -33.047 -10.938 31.678 1.00 76.25 371 LYS A O 1
ATOM 2923 N N . ALA A 1 372 ? -35.288 -10.881 31.793 1.00 54.84 372 ALA A N 1
ATOM 2924 C CA . ALA A 1 372 ? -35.422 -10.385 33.167 1.00 54.84 372 ALA A CA 1
ATOM 2925 C C . ALA A 1 372 ? -34.762 -11.241 34.274 1.00 54.84 372 ALA A C 1
ATOM 2927 O O . ALA A 1 372 ? -34.414 -10.697 35.323 1.00 54.84 372 ALA A O 1
ATOM 2928 N N . ASN A 1 373 ? -34.536 -12.539 34.042 1.00 65.12 373 ASN A N 1
ATOM 2929 C CA . ASN A 1 373 ? -34.109 -13.499 35.075 1.00 65.12 373 ASN A CA 1
ATOM 2930 C C . ASN A 1 373 ? -32.660 -13.981 34.929 1.00 65.12 373 ASN A C 1
ATOM 2932 O O . ASN A 1 373 ? -32.346 -15.123 35.249 1.00 65.12 373 ASN A O 1
ATOM 2936 N N . ASP A 1 374 ? -31.771 -13.133 34.421 1.00 70.94 374 ASP A N 1
ATOM 2937 C CA . ASP A 1 374 ? -30.364 -13.496 34.317 1.00 70.94 374 ASP A CA 1
ATOM 2938 C C . ASP A 1 374 ? -29.611 -13.207 35.626 1.00 70.94 374 ASP A C 1
ATOM 2940 O O . ASP A 1 374 ? -29.244 -12.064 35.919 1.00 70.94 374 ASP A O 1
ATOM 2944 N N . ASP A 1 375 ? -29.390 -14.255 36.421 1.00 80.81 375 ASP A N 1
ATOM 2945 C CA . ASP A 1 375 ? -28.657 -14.194 37.692 1.00 80.81 375 ASP A CA 1
ATOM 2946 C C . ASP A 1 375 ? -27.166 -13.856 37.519 1.00 80.81 375 ASP A C 1
ATOM 2948 O O . ASP A 1 375 ? -26.482 -13.574 38.503 1.00 80.81 375 ASP A O 1
ATOM 2952 N N . ARG A 1 376 ? -26.661 -13.798 36.275 1.00 84.25 376 ARG A N 1
ATOM 2953 C CA . ARG A 1 376 ? -25.289 -13.364 35.964 1.00 84.25 376 ARG A CA 1
ATOM 2954 C C . ARG A 1 376 ? -25.029 -11.891 36.296 1.00 84.25 376 ARG A C 1
ATOM 2956 O O . ARG A 1 376 ? -23.873 -11.503 36.439 1.00 84.25 376 ARG A O 1
ATOM 2963 N N . PHE A 1 377 ? -26.075 -11.070 36.430 1.00 86.62 377 PHE A N 1
ATOM 2964 C CA . PHE A 1 377 ? -25.961 -9.655 36.788 1.00 86.62 377 PHE A CA 1
ATOM 2965 C C . PHE A 1 377 ? -26.538 -9.377 38.175 1.00 86.62 377 PHE A C 1
ATOM 2967 O O . PHE A 1 377 ? -27.663 -9.778 38.494 1.00 86.62 377 PHE A O 1
ATOM 2974 N N . ASN A 1 378 ? -25.816 -8.606 38.992 1.00 87.94 378 ASN A N 1
ATOM 2975 C CA . ASN A 1 378 ? -26.341 -8.193 40.291 1.00 87.94 378 ASN A CA 1
ATOM 2976 C C . ASN A 1 378 ? -27.614 -7.328 40.142 1.00 87.94 378 ASN A C 1
ATOM 2978 O O . ASN A 1 378 ? -27.852 -6.678 39.116 1.00 87.94 378 ASN A O 1
ATOM 2982 N N . THR A 1 379 ? -28.460 -7.343 41.173 1.00 88.62 379 THR A N 1
ATOM 2983 C CA . THR A 1 379 ? -29.769 -6.672 41.165 1.00 88.62 379 THR A CA 1
ATOM 2984 C C . THR A 1 379 ? -29.650 -5.158 40.967 1.00 88.62 379 THR A C 1
ATOM 2986 O O . THR A 1 379 ? -30.478 -4.563 40.276 1.00 88.62 379 THR A O 1
ATOM 2989 N N . ASN A 1 380 ? -28.598 -4.533 41.505 1.00 89.75 380 ASN A N 1
ATOM 2990 C CA . ASN A 1 380 ? -28.394 -3.084 41.425 1.00 89.75 380 ASN A CA 1
ATOM 2991 C C . ASN A 1 380 ? -28.061 -2.630 39.998 1.00 89.75 380 ASN A C 1
ATOM 2993 O O . ASN A 1 380 ? -28.642 -1.663 39.517 1.00 89.75 380 ASN A O 1
ATOM 2997 N N . LEU A 1 381 ? -27.191 -3.355 39.292 1.00 90.62 381 LEU A N 1
ATOM 2998 C CA . LEU A 1 381 ? -26.826 -3.092 37.901 1.00 90.62 381 LEU A CA 1
ATOM 2999 C C . LEU A 1 381 ? -28.020 -3.283 36.966 1.00 90.62 381 LEU A C 1
ATOM 3001 O O . LEU A 1 381 ? -28.255 -2.444 36.097 1.00 90.62 381 LEU A O 1
ATOM 3005 N N . ARG A 1 382 ? -28.807 -4.348 37.171 1.00 90.69 382 ARG A N 1
ATOM 3006 C CA . ARG A 1 382 ? -30.061 -4.559 36.432 1.00 90.69 382 ARG A CA 1
ATOM 3007 C C . ARG A 1 382 ? -31.017 -3.390 36.647 1.00 90.69 382 ARG A C 1
ATOM 3009 O O . ARG A 1 382 ? -31.498 -2.810 35.678 1.00 90.69 382 ARG A O 1
ATOM 3016 N N . SER A 1 383 ? -31.256 -3.021 37.905 1.00 91.06 383 SER A N 1
ATOM 3017 C CA . SER A 1 383 ? -32.133 -1.902 38.265 1.00 91.06 383 SER A CA 1
ATOM 3018 C C . SER A 1 383 ? -31.669 -0.589 37.627 1.00 91.06 383 SER A C 1
ATOM 3020 O O . SER A 1 383 ? -32.456 0.078 36.956 1.00 91.06 383 SER A O 1
ATOM 3022 N N . TRP A 1 384 ? -30.376 -0.270 37.734 1.00 93.94 384 TRP A N 1
ATOM 3023 C CA . TRP A 1 384 ? -29.772 0.902 37.100 1.00 93.94 384 TRP A CA 1
ATOM 3024 C C . TRP A 1 384 ? -29.968 0.904 35.584 1.00 93.94 384 TRP A C 1
ATOM 3026 O O . TRP A 1 384 ? -30.418 1.903 35.023 1.00 93.94 384 TRP A O 1
ATOM 3036 N N . PHE A 1 385 ? -29.708 -0.219 34.912 1.00 92.06 385 PHE A N 1
ATOM 3037 C CA . PHE A 1 385 ? -29.889 -0.315 33.468 1.00 92.06 385 PHE A CA 1
ATOM 3038 C C . PHE A 1 385 ? -31.364 -0.145 33.063 1.00 92.06 385 PHE A C 1
ATOM 3040 O O . PHE A 1 385 ? -31.671 0.581 32.117 1.00 92.06 385 PHE A O 1
ATOM 3047 N N . TYR A 1 386 ? -32.311 -0.737 33.795 1.00 90.50 386 TYR A N 1
ATOM 3048 C CA . TYR A 1 386 ? -33.740 -0.581 33.500 1.00 90.50 386 TYR A CA 1
ATOM 3049 C C . TYR A 1 386 ? -34.277 0.830 33.767 1.00 90.50 386 TYR A C 1
ATOM 3051 O O . TYR A 1 386 ? -35.284 1.216 33.161 1.00 90.50 386 TYR A O 1
ATOM 3059 N N . GLN A 1 387 ? -33.635 1.594 34.650 1.00 90.19 387 GLN A N 1
ATOM 3060 C CA . GLN A 1 387 ? -33.992 2.984 34.939 1.00 90.19 387 GLN A CA 1
ATOM 3061 C C . GLN A 1 387 ? -33.353 3.957 33.941 1.00 90.19 387 GLN A C 1
ATOM 3063 O O . GLN A 1 387 ? -34.044 4.820 33.402 1.00 90.19 387 GLN A O 1
ATOM 3068 N N . SER A 1 388 ? -32.067 3.770 33.640 1.00 89.50 388 SER A N 1
ATOM 3069 C CA . SER A 1 388 ? -31.232 4.777 32.971 1.00 89.50 388 SER A CA 1
ATOM 3070 C C . SER A 1 388 ? -30.591 4.296 31.663 1.00 89.50 388 SER A C 1
ATOM 3072 O O . SER A 1 388 ? -29.787 5.008 31.070 1.00 89.50 388 SER A O 1
ATOM 3074 N N . GLY A 1 389 ? -30.926 3.092 31.194 1.00 87.56 389 GLY A N 1
ATOM 3075 C CA . GLY A 1 389 ? -30.332 2.449 30.018 1.00 87.56 389 GLY A CA 1
ATOM 3076 C C . GLY A 1 389 ? -31.293 2.188 28.853 1.00 87.56 389 GLY A C 1
ATOM 3077 O O . GLY A 1 389 ? -30.998 1.379 27.967 1.00 87.56 389 GLY A O 1
ATOM 3078 N N . ARG A 1 390 ? -32.473 2.824 28.826 1.00 89.69 390 ARG A N 1
ATOM 3079 C CA . ARG A 1 390 ? -33.519 2.506 27.830 1.00 89.69 390 ARG A CA 1
ATOM 3080 C C . ARG A 1 390 ? -33.272 3.115 26.456 1.00 89.69 390 ARG A C 1
ATOM 3082 O O . ARG A 1 390 ? -33.724 2.549 25.468 1.00 89.69 390 ARG A O 1
ATOM 3089 N N . THR A 1 391 ? -32.554 4.229 26.386 1.00 94.19 391 THR A N 1
ATOM 3090 C CA . THR A 1 391 ? -32.235 4.927 25.131 1.00 94.19 391 THR A CA 1
ATOM 3091 C C . THR A 1 391 ? -30.740 5.209 25.036 1.00 94.19 391 THR A C 1
ATOM 3093 O O . THR A 1 391 ? -30.040 5.231 26.051 1.00 94.19 391 THR A O 1
ATOM 3096 N N . VAL A 1 392 ? -30.237 5.430 23.820 1.00 94.56 392 VAL A N 1
ATOM 3097 C CA . VAL A 1 392 ? -28.834 5.820 23.597 1.00 94.56 392 VAL A CA 1
ATOM 3098 C C . VAL A 1 392 ? -28.502 7.110 24.355 1.00 94.56 392 VAL A C 1
ATOM 3100 O O . VAL A 1 392 ? -27.473 7.176 25.022 1.00 94.56 392 VAL A O 1
ATOM 3103 N N . GLY A 1 393 ? -29.399 8.103 24.325 1.00 95.62 393 GLY A N 1
ATOM 3104 C CA . GLY A 1 393 ? -29.223 9.376 25.030 1.00 95.62 393 GLY A CA 1
ATOM 3105 C C . GLY A 1 393 ? -29.052 9.207 26.540 1.00 95.62 393 GLY A C 1
ATOM 3106 O O . GLY A 1 393 ? -28.110 9.752 27.109 1.00 95.62 393 GLY A O 1
ATOM 3107 N N . GLN A 1 394 ? -29.893 8.383 27.173 1.00 95.44 394 GLN A N 1
ATOM 3108 C CA . GLN A 1 394 ? -29.777 8.102 28.608 1.00 95.44 394 GLN A CA 1
ATOM 3109 C C . GLN A 1 394 ? -28.478 7.362 28.946 1.00 95.44 394 GLN A C 1
ATOM 3111 O O . GLN A 1 394 ? -27.807 7.720 29.906 1.00 95.44 394 GLN A O 1
ATOM 3116 N N . VAL A 1 395 ? -28.069 6.373 28.141 1.00 95.62 395 VAL A N 1
ATOM 3117 C CA . VAL A 1 395 ? -26.803 5.656 28.375 1.00 95.62 395 VAL A CA 1
ATOM 3118 C C . VAL A 1 395 ? -25.593 6.584 28.207 1.00 95.62 395 VAL A C 1
ATOM 3120 O O . VAL A 1 395 ? -24.637 6.482 28.971 1.00 95.62 395 VAL A O 1
ATOM 3123 N N . LEU A 1 396 ? -25.628 7.523 27.257 1.00 95.75 396 LEU A N 1
ATOM 3124 C CA . LEU A 1 396 ? -24.588 8.546 27.093 1.00 95.75 396 LEU A CA 1
ATOM 3125 C C . LEU A 1 396 ? -24.552 9.532 28.267 1.00 95.75 396 LEU A C 1
ATOM 3127 O O . LEU A 1 396 ? -23.473 9.909 28.727 1.00 95.75 396 LEU A O 1
ATOM 3131 N N . GLU A 1 397 ? -25.715 9.938 28.771 1.00 95.50 397 GLU A N 1
ATOM 3132 C CA . GLU A 1 397 ? -25.823 10.764 29.972 1.00 95.50 397 GLU A CA 1
ATOM 3133 C C . GLU A 1 397 ? -25.297 10.019 31.201 1.00 95.50 397 GLU A C 1
ATOM 3135 O O . GLU A 1 397 ? -24.540 10.590 31.978 1.00 95.50 397 GLU A O 1
ATOM 3140 N N . GLN A 1 398 ? -25.594 8.726 31.338 1.00 95.56 398 GLN A N 1
ATOM 3141 C CA . GLN A 1 398 ? -25.029 7.892 32.394 1.00 95.56 398 GLN A CA 1
ATOM 3142 C C . GLN A 1 398 ? -23.526 7.710 32.244 1.00 95.56 398 GLN A C 1
ATOM 3144 O O . GLN A 1 398 ? -22.810 7.800 33.237 1.00 95.56 398 GLN A O 1
ATOM 3149 N N . TRP A 1 399 ? -23.024 7.526 31.020 1.00 96.12 399 TRP A N 1
ATOM 3150 C CA . TRP A 1 399 ? -21.588 7.545 30.778 1.00 96.12 399 TRP A CA 1
ATOM 3151 C C . TRP A 1 399 ? -21.004 8.863 31.283 1.00 96.12 399 TRP A C 1
ATOM 3153 O O . TRP A 1 399 ? -19.975 8.841 31.944 1.00 96.12 399 TRP A O 1
ATOM 3163 N N . ARG A 1 400 ? -21.696 10.001 31.096 1.00 95.88 400 ARG A N 1
ATOM 3164 C CA . ARG A 1 400 ? -21.286 11.288 31.677 1.00 95.88 400 ARG A CA 1
ATOM 3165 C C . ARG A 1 400 ? -21.346 11.406 33.178 1.00 95.88 400 ARG A C 1
ATOM 3167 O O . ARG A 1 400 ? -20.335 11.769 33.780 1.00 95.88 400 ARG A O 1
ATOM 3174 N N . SER A 1 401 ? -22.479 11.075 33.753 1.00 95.31 401 SER A N 1
ATOM 3175 C CA . SER A 1 401 ? -22.684 11.152 35.183 1.00 95.31 401 SER A CA 1
ATOM 3176 C C . SER A 1 401 ? -21.696 10.248 35.922 1.00 95.31 401 SER A C 1
ATOM 3178 O O . SER A 1 401 ? -20.957 10.729 36.773 1.00 95.31 401 SER A O 1
ATOM 3180 N N . LEU A 1 402 ? -21.584 8.972 35.535 1.00 94.88 402 LEU A N 1
ATOM 3181 C CA . LEU A 1 402 ? -20.752 7.997 36.243 1.00 94.88 402 LEU A CA 1
ATOM 3182 C C . LEU A 1 402 ? -19.265 8.353 36.197 1.00 94.88 402 LEU A C 1
ATOM 3184 O O . LEU A 1 402 ? -18.604 8.314 37.232 1.00 94.88 402 LEU A O 1
ATOM 3188 N N . THR A 1 403 ? -18.724 8.746 35.039 1.00 94.62 403 THR A N 1
ATOM 3189 C CA . THR A 1 403 ? -17.313 9.162 34.954 1.00 94.62 403 THR A CA 1
ATOM 3190 C C . THR A 1 403 ? -17.057 10.498 35.647 1.00 94.62 403 THR A C 1
ATOM 3192 O O . THR A 1 403 ? -15.999 10.679 36.242 1.00 94.62 403 THR A O 1
ATOM 3195 N N . GLY A 1 404 ? -18.017 11.431 35.617 1.00 93.88 404 GLY A N 1
ATOM 3196 C CA . GLY A 1 404 ? -17.924 12.688 36.364 1.00 93.88 404 GLY A CA 1
ATOM 3197 C C . GLY A 1 404 ? -17.875 12.438 37.872 1.00 93.88 404 GLY A C 1
ATOM 3198 O O . GLY A 1 404 ? -16.990 12.937 38.564 1.00 93.88 404 GLY A O 1
ATOM 3199 N N . THR A 1 405 ? -18.769 11.586 38.379 1.00 92.12 405 THR A N 1
ATOM 3200 C CA . THR A 1 405 ? -18.841 11.243 39.803 1.00 92.12 405 THR A CA 1
ATOM 3201 C C . THR A 1 405 ? -17.642 10.424 40.274 1.00 92.12 405 THR A C 1
ATOM 3203 O O . THR A 1 405 ? -17.051 10.746 41.304 1.00 92.12 405 THR A O 1
ATOM 3206 N N . ALA A 1 406 ? -17.276 9.365 39.549 1.00 91.38 406 ALA A N 1
ATOM 3207 C CA . ALA A 1 406 ? -16.253 8.423 39.996 1.00 91.38 406 ALA A CA 1
ATOM 3208 C C . ALA A 1 406 ? -14.823 8.910 39.734 1.00 91.38 406 ALA A C 1
ATOM 3210 O O . ALA A 1 406 ? -13.940 8.663 40.554 1.00 91.38 406 ALA A O 1
ATOM 3211 N N . LEU A 1 407 ? -14.599 9.588 38.604 1.00 91.25 407 LEU A N 1
ATOM 3212 C CA . LEU A 1 407 ? -13.264 9.919 38.092 1.00 91.25 407 LEU A CA 1
ATOM 3213 C C . LEU A 1 407 ? -13.019 11.431 37.992 1.00 91.25 407 LEU A C 1
ATOM 3215 O O . LEU A 1 407 ? -11.931 11.845 37.610 1.00 91.25 407 LEU A O 1
ATOM 3219 N N . GLY A 1 408 ? -14.005 12.266 38.339 1.00 89.75 408 GLY A N 1
ATOM 3220 C CA . GLY A 1 408 ? -13.866 13.722 38.285 1.00 89.75 408 GLY A CA 1
ATOM 3221 C C . GLY A 1 408 ? -13.765 14.281 36.865 1.00 89.75 408 GLY A C 1
ATOM 3222 O O . GLY A 1 408 ? -13.152 15.329 36.683 1.00 89.75 408 GLY A O 1
ATOM 3223 N N . ALA A 1 409 ? -14.326 13.588 35.867 1.00 89.12 409 ALA A N 1
ATOM 3224 C CA . ALA A 1 409 ? -14.356 14.068 34.485 1.00 89.12 409 ALA A CA 1
ATOM 3225 C C . ALA A 1 409 ? -15.039 15.443 34.397 1.00 89.12 409 ALA A C 1
ATOM 3227 O O . ALA A 1 409 ? -16.170 15.580 34.867 1.00 89.12 409 ALA A O 1
ATOM 3228 N N . SER A 1 410 ? -14.404 16.423 33.747 1.00 89.69 410 SER A N 1
ATOM 3229 C CA . SER A 1 410 ? -15.074 17.682 33.403 1.00 89.69 410 SER A CA 1
ATOM 3230 C C . SER A 1 410 ? -16.249 17.425 32.452 1.00 89.69 410 SER A C 1
ATOM 3232 O O . SER A 1 410 ? -16.176 16.549 31.585 1.00 89.69 410 SER A O 1
ATOM 3234 N N . ASP A 1 411 ? -17.306 18.232 32.546 1.00 87.75 411 ASP A N 1
ATOM 3235 C CA . ASP A 1 411 ? -18.409 18.221 31.574 1.00 87.75 411 ASP A CA 1
ATOM 3236 C C . ASP A 1 411 ? -17.954 18.648 30.170 1.00 87.75 411 ASP A C 1
ATOM 3238 O O . ASP A 1 411 ? -18.576 18.286 29.170 1.00 87.75 411 ASP A O 1
ATOM 3242 N N . THR A 1 412 ? -16.841 19.384 30.086 1.00 88.81 412 THR A N 1
ATOM 3243 C CA . THR A 1 412 ? -16.204 19.776 28.822 1.00 88.81 412 THR A CA 1
ATOM 3244 C C . THR A 1 412 ? -15.320 18.678 28.234 1.00 88.81 412 THR A C 1
ATOM 3246 O O . THR A 1 412 ? -14.872 18.814 27.097 1.00 88.81 412 THR A O 1
ATOM 3249 N N . CYS A 1 413 ? -15.040 17.605 28.983 1.00 91.44 413 CYS A N 1
ATOM 3250 C CA . CYS A 1 413 ? -14.193 16.521 28.508 1.00 91.44 413 CYS A CA 1
ATOM 3251 C C . CYS A 1 413 ? -14.919 15.743 27.394 1.00 91.44 413 CYS A C 1
ATOM 3253 O O . CYS A 1 413 ? -16.029 15.235 27.613 1.00 91.44 413 CYS A O 1
ATOM 3255 N N . PRO A 1 414 ? -14.335 15.629 26.189 1.00 92.25 414 PRO A N 1
ATOM 3256 C CA . PRO A 1 414 ? -15.041 15.051 25.063 1.00 92.25 414 PRO A CA 1
ATOM 3257 C C . PRO A 1 414 ? -15.205 13.537 25.198 1.00 92.25 414 PRO A C 1
ATOM 3259 O O . PRO A 1 414 ? -14.298 12.823 25.633 1.00 92.25 414 PRO A O 1
ATOM 3262 N N . LEU A 1 415 ? -16.359 13.052 24.735 1.00 94.81 415 LEU A N 1
ATOM 3263 C CA . LEU A 1 415 ? -16.610 11.635 24.492 1.00 94.81 415 LEU A CA 1
ATOM 3264 C C . LEU A 1 415 ? -16.003 11.222 23.149 1.00 94.81 415 LEU A C 1
ATOM 3266 O O . LEU A 1 415 ? -16.285 11.846 22.120 1.00 94.81 415 LEU A O 1
ATOM 3270 N N . LEU A 1 416 ? -15.207 10.157 23.169 1.00 96.75 416 LEU A N 1
ATOM 3271 C CA . LEU A 1 416 ? -14.472 9.654 22.014 1.00 96.75 416 LEU A CA 1
ATOM 3272 C C . LEU A 1 416 ? -14.763 8.168 21.784 1.00 96.75 416 LEU A C 1
ATOM 3274 O O . LEU A 1 416 ? -14.817 7.390 22.738 1.00 96.75 416 LEU A O 1
ATOM 3278 N N . ILE A 1 417 ? -14.908 7.768 20.519 1.00 96.94 417 ILE A N 1
ATOM 3279 C CA . ILE A 1 417 ? -15.022 6.363 20.103 1.00 96.94 417 ILE A CA 1
ATOM 3280 C C . ILE A 1 417 ? -13.962 6.059 19.054 1.00 96.94 417 ILE A C 1
ATOM 3282 O O . ILE A 1 417 ? -13.996 6.620 17.959 1.00 96.94 417 ILE A O 1
ATOM 3286 N N . PHE A 1 418 ? -13.043 5.151 19.373 1.00 96.94 418 PHE A N 1
ATOM 3287 C CA . PHE A 1 418 ? -12.050 4.621 18.444 1.00 96.94 418 PHE A CA 1
ATOM 3288 C C . PHE A 1 418 ? -12.404 3.176 18.096 1.00 96.94 418 PHE A C 1
ATOM 3290 O O . PHE A 1 418 ? -12.462 2.315 18.973 1.00 96.94 418 PHE A O 1
ATOM 3297 N N . MET A 1 419 ? -12.645 2.912 16.815 1.00 95.62 419 MET A N 1
ATOM 3298 C CA . MET A 1 419 ? -13.071 1.606 16.320 1.00 95.62 419 MET A CA 1
ATOM 3299 C C . MET A 1 419 ? -12.014 1.008 15.391 1.00 95.62 419 MET A C 1
ATOM 3301 O O . MET A 1 419 ? -11.693 1.608 14.367 1.00 95.62 419 MET A O 1
ATOM 3305 N N . ASP A 1 420 ? -11.486 -0.163 15.735 1.00 94.44 420 ASP A N 1
ATOM 3306 C CA . ASP A 1 420 ? -10.633 -0.963 14.853 1.00 94.44 420 ASP A CA 1
ATOM 3307 C C . ASP A 1 420 ? -11.473 -1.970 14.057 1.00 94.44 420 ASP A C 1
ATOM 3309 O O . ASP A 1 420 ? -12.579 -2.332 14.461 1.00 94.44 420 ASP A O 1
ATOM 3313 N N . GLN A 1 421 ? -10.944 -2.415 12.919 1.00 92.06 421 GLN A N 1
ATOM 3314 C CA . GLN A 1 421 ? -11.607 -3.328 11.979 1.00 92.06 421 GLN A CA 1
ATOM 3315 C C . GLN A 1 421 ? -13.020 -2.885 11.549 1.00 92.06 421 GLN A C 1
ATOM 3317 O O . GLN A 1 421 ? -13.894 -3.713 11.275 1.00 92.06 421 GLN A O 1
ATOM 3322 N N . ALA A 1 422 ? -13.264 -1.573 11.472 1.00 92.56 422 ALA A N 1
ATOM 3323 C CA . ALA A 1 422 ? -14.585 -1.010 11.186 1.00 92.56 422 ALA A CA 1
ATOM 3324 C C . ALA A 1 422 ? -15.176 -1.478 9.838 1.00 92.56 422 ALA A C 1
ATOM 3326 O O . ALA A 1 422 ? -16.390 -1.414 9.635 1.00 92.56 422 ALA A O 1
ATOM 3327 N N . GLU A 1 423 ? -14.344 -2.004 8.931 1.00 87.62 423 GLU A N 1
ATOM 3328 C CA . GLU A 1 423 ? -14.786 -2.603 7.676 1.00 87.62 423 GLU A CA 1
ATOM 3329 C C . GLU A 1 423 ? -15.738 -3.778 7.900 1.00 87.62 423 GLU A C 1
ATOM 3331 O O . GLU A 1 423 ? -16.618 -4.003 7.077 1.00 87.62 423 GLU A O 1
ATOM 3336 N N . LEU A 1 424 ? -15.612 -4.504 9.014 1.00 89.19 424 LEU A N 1
ATOM 3337 C CA . LEU A 1 424 ? -16.492 -5.626 9.323 1.00 89.19 424 LEU A CA 1
ATOM 3338 C C . LEU A 1 424 ? -17.942 -5.161 9.461 1.00 89.19 424 LEU A C 1
ATOM 3340 O O . LEU A 1 424 ? -18.827 -5.797 8.913 1.00 89.19 424 LEU A O 1
ATOM 3344 N N . LEU A 1 425 ? -18.189 -4.010 10.092 1.00 89.50 425 LEU A N 1
ATOM 3345 C CA . LEU A 1 425 ? -19.543 -3.451 10.201 1.00 89.50 425 LEU A CA 1
ATOM 3346 C C . LEU A 1 425 ? -20.004 -2.794 8.902 1.00 89.50 425 LEU A C 1
ATOM 3348 O O . LEU A 1 425 ? -21.202 -2.677 8.651 1.00 89.50 425 LEU A O 1
ATOM 3352 N N . ALA A 1 426 ? -19.067 -2.314 8.088 1.00 86.12 426 ALA A N 1
ATOM 3353 C CA . ALA A 1 426 ? -19.404 -1.700 6.815 1.00 86.12 426 ALA A CA 1
ATOM 3354 C C . ALA A 1 426 ? -19.758 -2.745 5.736 1.00 86.12 426 ALA A C 1
ATOM 3356 O O . ALA A 1 426 ? -20.556 -2.421 4.860 1.00 86.12 426 ALA A O 1
ATOM 3357 N N . LYS A 1 427 ? -19.230 -3.984 5.813 1.00 81.88 427 LYS A N 1
ATOM 3358 C CA . LYS A 1 427 ? -19.583 -5.096 4.899 1.00 81.88 427 LYS A CA 1
ATOM 3359 C C . LYS A 1 427 ? -20.990 -5.627 5.128 1.00 81.88 427 LYS A C 1
ATOM 3361 O O . LYS A 1 427 ? -21.648 -6.019 4.170 1.00 81.88 427 LYS A O 1
ATOM 3366 N N . GLU A 1 428 ? -21.417 -5.684 6.384 1.00 82.50 428 GLU A N 1
ATOM 3367 C CA . GLU A 1 428 ? -22.695 -6.280 6.763 1.00 82.50 428 GLU A CA 1
ATOM 3368 C C . GLU A 1 428 ? -23.830 -5.337 6.324 1.00 82.50 428 GLU A C 1
ATOM 3370 O O . GLU A 1 428 ? -24.130 -4.315 6.956 1.00 82.50 428 GLU A O 1
ATOM 3375 N N . GLN A 1 429 ? -24.411 -5.649 5.164 1.00 73.12 429 GLN A N 1
ATOM 3376 C CA . GLN A 1 429 ? -25.574 -4.962 4.620 1.00 73.12 429 GLN A CA 1
ATOM 3377 C C . GLN A 1 429 ? -26.817 -5.424 5.374 1.00 73.12 429 GLN A C 1
ATOM 3379 O O . GLN A 1 429 ? -27.181 -6.597 5.328 1.00 73.12 429 GLN A O 1
ATOM 3384 N N . GLN A 1 430 ? -27.507 -4.500 6.039 1.00 62.94 430 GLN A N 1
ATOM 3385 C CA . GLN A 1 430 ? -28.788 -4.834 6.647 1.00 62.94 430 GLN A CA 1
ATOM 3386 C C . GLN A 1 430 ? -29.865 -4.870 5.557 1.00 62.94 430 GLN A C 1
ATOM 3388 O O . GLN A 1 430 ? -29.936 -3.978 4.712 1.00 62.94 430 GLN A O 1
ATOM 3393 N N . ALA A 1 431 ? -30.771 -5.851 5.611 1.00 57.28 431 ALA A N 1
ATOM 3394 C CA . ALA A 1 431 ? -31.901 -5.985 4.676 1.00 57.28 431 ALA A CA 1
ATOM 3395 C C . ALA A 1 431 ? -32.873 -4.776 4.675 1.00 57.28 431 ALA A C 1
ATOM 3397 O O . ALA A 1 431 ? -33.821 -4.716 3.889 1.00 57.28 431 ALA A O 1
ATOM 3398 N N . ILE A 1 432 ? -32.647 -3.798 5.555 1.00 58.97 432 ILE A N 1
ATOM 3399 C CA . ILE A 1 432 ? -33.450 -2.594 5.720 1.00 58.97 432 ILE A CA 1
ATOM 3400 C C . ILE A 1 432 ? -33.081 -1.586 4.625 1.00 58.97 432 ILE A C 1
ATOM 3402 O O . ILE A 1 432 ? -32.098 -0.845 4.718 1.00 58.97 432 ILE A O 1
ATOM 3406 N N . ARG A 1 433 ? -33.915 -1.523 3.582 1.00 57.22 433 ARG A N 1
ATOM 3407 C CA . ARG A 1 433 ? -33.850 -0.458 2.575 1.00 57.22 433 ARG A CA 1
ATOM 3408 C C . ARG A 1 433 ? -34.243 0.874 3.211 1.00 57.22 433 ARG A C 1
ATOM 3410 O O . ARG A 1 433 ? -35.268 0.978 3.882 1.00 57.22 433 ARG A O 1
ATOM 3417 N N . SER A 1 434 ? -33.441 1.911 2.992 1.00 61.28 434 SER A N 1
ATOM 3418 C CA . SER A 1 434 ? -33.817 3.274 3.370 1.00 61.28 434 SER A CA 1
ATOM 3419 C C . SER A 1 434 ? -35.073 3.723 2.612 1.00 61.28 434 SER A C 1
ATOM 3421 O O . SER A 1 434 ? -35.350 3.251 1.509 1.00 61.28 434 SER A O 1
ATOM 3423 N N . SER A 1 435 ? -35.794 4.713 3.148 1.00 58.47 435 SER A N 1
ATOM 3424 C CA . SER A 1 435 ? -36.933 5.350 2.460 1.00 58.47 435 SER A CA 1
ATOM 3425 C C . SER A 1 435 ? -36.563 5.985 1.110 1.00 58.47 435 SER A C 1
ATOM 3427 O O . SER A 1 435 ? -37.446 6.322 0.329 1.00 58.47 435 SER A O 1
ATOM 3429 N N . LYS A 1 436 ? -35.260 6.128 0.824 1.00 62.06 436 LYS A N 1
ATOM 3430 C CA . LYS A 1 436 ? -34.698 6.611 -0.444 1.00 62.06 436 LYS A CA 1
ATOM 3431 C C . LYS A 1 436 ? -34.069 5.498 -1.299 1.00 62.06 436 LYS A C 1
ATOM 3433 O O . LYS A 1 436 ? -33.349 5.800 -2.242 1.00 62.06 436 LYS A O 1
ATOM 3438 N N . GLY A 1 437 ? -34.312 4.226 -0.974 1.00 58.09 437 GLY A N 1
ATOM 3439 C CA . GLY A 1 437 ? -33.951 3.070 -1.801 1.00 58.09 437 GLY A CA 1
ATOM 3440 C C . GLY A 1 437 ? -32.525 2.525 -1.652 1.00 58.09 437 GLY A C 1
ATOM 3441 O O . GLY A 1 437 ? -32.256 1.459 -2.193 1.00 58.09 437 GLY A O 1
ATOM 3442 N N . GLY A 1 438 ? -31.633 3.189 -0.908 1.00 64.25 438 GLY A N 1
ATOM 3443 C CA . GLY A 1 438 ? -30.276 2.688 -0.630 1.00 64.25 438 GLY A CA 1
ATOM 3444 C C . GLY A 1 438 ? -30.228 1.680 0.527 1.00 64.25 438 GLY A C 1
ATOM 3445 O O . GLY A 1 438 ? -31.025 1.804 1.468 1.00 64.25 438 GLY A O 1
ATOM 3446 N N . ILE A 1 439 ? -29.324 0.701 0.458 1.00 65.62 439 ILE A N 1
ATOM 3447 C CA . ILE A 1 439 ? -29.109 -0.334 1.485 1.00 65.62 439 ILE A CA 1
ATOM 3448 C C . ILE A 1 439 ? -28.179 0.245 2.551 1.00 65.62 439 ILE A C 1
ATOM 3450 O O . ILE A 1 439 ? -27.116 0.755 2.237 1.00 65.62 439 ILE A O 1
ATOM 3454 N N . LYS A 1 440 ? -28.561 0.204 3.829 1.00 75.00 440 LYS A N 1
ATOM 3455 C CA . LYS A 1 440 ? -27.703 0.755 4.887 1.00 75.00 440 LYS A CA 1
ATOM 3456 C C . LYS A 1 440 ? -26.755 -0.313 5.430 1.00 75.00 440 LYS A C 1
ATOM 3458 O O . LYS A 1 440 ? -27.191 -1.409 5.781 1.00 75.00 440 LYS A O 1
ATOM 3463 N N . SER A 1 441 ? -25.472 0.024 5.558 1.00 84.50 441 SER A N 1
ATOM 3464 C CA . SER A 1 441 ? -24.520 -0.813 6.296 1.00 84.50 441 SER A CA 1
ATOM 3465 C C . SER A 1 441 ? -24.755 -0.720 7.803 1.00 84.50 441 SER A C 1
ATOM 3467 O O . SER A 1 441 ? -25.165 0.333 8.311 1.00 84.50 441 SER A O 1
ATOM 3469 N N . ALA A 1 442 ? -24.451 -1.796 8.536 1.00 88.19 442 ALA A N 1
ATOM 3470 C CA . ALA A 1 442 ? -24.516 -1.800 9.997 1.00 88.19 442 ALA A CA 1
ATOM 3471 C C . ALA A 1 442 ? -23.650 -0.683 10.609 1.00 88.19 442 ALA A C 1
ATOM 3473 O O . ALA A 1 442 ? -24.072 -0.028 11.559 1.00 88.19 442 ALA A O 1
ATOM 3474 N N . PHE A 1 443 ? -22.494 -0.386 10.005 1.00 89.69 443 PHE A N 1
ATOM 3475 C CA . PHE A 1 443 ? -21.643 0.751 10.373 1.00 89.69 443 PHE A CA 1
ATOM 3476 C C . PHE A 1 443 ? -22.382 2.094 10.316 1.00 89.69 443 PHE A C 1
ATOM 3478 O O . PHE A 1 443 ? -22.369 2.861 11.278 1.00 89.69 443 PHE A O 1
ATOM 3485 N N . THR A 1 444 ? -23.062 2.375 9.202 1.00 87.44 444 THR A N 1
ATOM 3486 C CA . THR A 1 444 ? -23.753 3.658 9.001 1.00 87.44 444 THR A CA 1
ATOM 3487 C C . THR A 1 444 ? -24.929 3.795 9.952 1.00 87.44 444 THR A C 1
ATOM 3489 O O . THR A 1 444 ? -25.114 4.857 10.545 1.00 87.44 444 THR A O 1
ATOM 3492 N N . ASN A 1 445 ? -25.683 2.709 10.138 1.00 88.12 445 ASN A N 1
ATOM 3493 C CA . ASN A 1 445 ? -26.786 2.657 11.089 1.00 88.12 445 ASN A CA 1
ATOM 3494 C C . ASN A 1 445 ? -26.313 2.835 12.529 1.00 88.12 445 ASN A C 1
ATOM 3496 O O . ASN A 1 445 ? -26.947 3.560 13.286 1.00 88.12 445 ASN A O 1
ATOM 3500 N N . LEU A 1 446 ? -25.199 2.222 12.922 1.00 92.06 446 LEU A N 1
ATOM 3501 C CA . LEU A 1 446 ? -24.650 2.392 14.263 1.00 92.06 446 LEU A CA 1
ATOM 3502 C C . LEU A 1 446 ? -24.201 3.844 14.491 1.00 92.06 446 LEU A C 1
ATOM 3504 O O . LEU A 1 446 ? -24.608 4.481 15.462 1.00 92.06 446 LEU A O 1
ATOM 3508 N N . CYS A 1 447 ? -23.398 4.392 13.576 1.00 92.75 447 CYS A N 1
ATOM 3509 C CA . CYS A 1 447 ? -22.813 5.721 13.735 1.00 92.75 447 CYS A CA 1
ATOM 3510 C C . CYS A 1 447 ? -23.826 6.867 13.579 1.00 92.75 447 CYS A C 1
ATOM 3512 O O . CYS A 1 447 ? -23.615 7.932 14.155 1.00 92.75 447 CYS A O 1
ATOM 3514 N N . SER A 1 448 ? -24.941 6.675 12.864 1.00 91.75 448 SER A N 1
ATOM 3515 C CA . SER A 1 448 ? -25.980 7.707 12.725 1.00 91.75 448 SER A CA 1
ATOM 3516 C C . SER A 1 448 ? -26.741 8.006 14.022 1.00 91.75 448 SER A C 1
ATOM 3518 O O . SER A 1 448 ? -27.400 9.038 14.100 1.00 91.75 448 SER A O 1
ATOM 3520 N N . HIS A 1 449 ? -26.669 7.121 15.024 1.00 93.00 449 HIS A N 1
ATOM 3521 C CA . HIS A 1 449 ? -27.289 7.321 16.342 1.00 93.00 449 HIS A CA 1
ATOM 3522 C C . HIS A 1 449 ? -26.342 7.985 17.357 1.00 93.00 449 HIS A C 1
ATOM 3524 O O . HIS A 1 449 ? -26.730 8.225 18.501 1.00 93.00 449 HIS A O 1
ATOM 3530 N N . LEU A 1 450 ? -25.097 8.280 16.965 1.00 94.25 450 LEU A N 1
ATOM 3531 C CA . LEU A 1 450 ? -24.141 8.980 17.821 1.00 94.25 450 LEU A CA 1
ATOM 3532 C C . LEU A 1 450 ? -24.454 10.486 17.884 1.00 94.25 450 LEU A C 1
ATOM 3534 O O . LEU A 1 450 ? -25.042 11.033 16.954 1.00 94.25 450 LEU A O 1
ATOM 3538 N N . PRO A 1 451 ? -24.055 11.202 18.948 1.00 93.31 451 PRO A N 1
ATOM 3539 C CA . PRO A 1 451 ? -24.175 12.658 18.995 1.00 93.31 451 PRO A CA 1
ATOM 3540 C C . PRO A 1 451 ? -23.326 13.352 17.922 1.00 93.31 451 PRO A C 1
ATOM 3542 O O . PRO A 1 451 ? -22.210 12.928 17.634 1.00 93.31 451 PRO A O 1
ATOM 3545 N N . GLN A 1 452 ? -23.812 14.484 17.402 1.00 92.50 452 GLN A N 1
ATOM 3546 C CA . GLN A 1 452 ? -23.154 15.248 16.329 1.00 92.50 452 GLN A CA 1
ATOM 3547 C C . GLN A 1 452 ? -21.724 15.696 16.673 1.00 92.50 452 GLN A C 1
ATOM 3549 O O . GLN A 1 452 ? -20.841 15.623 15.826 1.00 92.50 452 GLN A O 1
ATOM 3554 N N . ARG A 1 453 ? -21.498 16.103 17.928 1.00 91.88 453 ARG A N 1
ATOM 3555 C CA . ARG A 1 453 ? -20.202 16.586 18.438 1.00 91.88 453 ARG A CA 1
ATOM 3556 C C . ARG A 1 453 ? -19.310 15.488 19.036 1.00 91.88 453 ARG A C 1
ATOM 3558 O O . ARG A 1 453 ? -18.305 15.786 19.679 1.00 91.88 453 ARG A O 1
ATOM 3565 N N . MET A 1 454 ? -19.692 14.215 18.913 1.00 94.44 454 MET A N 1
ATOM 3566 C CA . MET A 1 454 ? -18.879 13.109 19.423 1.00 94.44 454 MET A CA 1
ATOM 3567 C C . MET A 1 454 ? -17.709 12.845 18.473 1.00 94.44 454 MET A C 1
ATOM 3569 O O . MET A 1 454 ? -17.908 12.701 17.270 1.00 94.44 454 MET A O 1
ATOM 3573 N N . GLY A 1 455 ? -16.490 12.756 19.006 1.00 94.19 455 GLY A N 1
ATOM 3574 C CA . GLY A 1 455 ? -15.317 12.438 18.194 1.00 94.19 455 GLY A CA 1
ATOM 3575 C C . GLY A 1 455 ? -15.262 10.944 17.893 1.00 94.19 455 GLY A C 1
ATOM 3576 O O . GLY A 1 455 ? -15.107 10.139 18.810 1.00 94.19 455 GLY A O 1
ATOM 3577 N N . VAL A 1 456 ? -15.371 10.563 16.621 1.00 96.25 456 VAL A N 1
ATOM 3578 C CA . VAL A 1 456 ? -15.323 9.156 16.204 1.00 96.25 456 VAL A CA 1
ATOM 3579 C C . VAL A 1 456 ? -14.186 8.952 15.213 1.00 96.25 456 VAL A C 1
ATOM 3581 O O . VAL A 1 456 ? -14.158 9.590 14.159 1.00 96.25 456 VAL A O 1
ATOM 3584 N N . PHE A 1 457 ? -13.270 8.045 15.543 1.00 96.50 457 PHE A N 1
ATOM 3585 C CA . PHE A 1 457 ? -12.209 7.593 14.651 1.00 96.50 457 PHE A CA 1
ATOM 3586 C C . PHE A 1 457 ? -12.377 6.110 14.355 1.00 96.50 457 PHE A C 1
ATOM 3588 O O . PHE A 1 457 ? -12.511 5.293 15.264 1.00 96.50 457 PHE A O 1
ATOM 3595 N N . CYS A 1 458 ? -12.347 5.751 13.082 1.00 95.12 458 CYS A N 1
ATOM 3596 C CA . CYS A 1 458 ? -12.471 4.374 12.642 1.00 95.12 458 CYS A CA 1
ATOM 3597 C C . CYS A 1 458 ? -11.271 4.010 11.779 1.00 95.12 458 CYS A C 1
ATOM 3599 O O . CYS A 1 458 ? -10.896 4.758 10.878 1.00 95.12 458 CYS A O 1
ATOM 3601 N N . ALA A 1 459 ? -10.692 2.845 12.029 1.00 93.81 459 ALA A N 1
ATOM 3602 C CA . ALA A 1 459 ? -9.650 2.267 11.206 1.00 93.81 459 ALA A CA 1
ATOM 3603 C C . ALA A 1 459 ? -10.137 0.941 10.626 1.00 93.81 459 ALA A C 1
ATOM 3605 O O . ALA A 1 459 ? -10.821 0.167 11.299 1.00 93.81 459 ALA A O 1
ATOM 3606 N N . GLY A 1 460 ? -9.775 0.673 9.375 1.00 90.25 460 GLY A N 1
ATOM 3607 C CA . GLY A 1 460 ? -10.147 -0.576 8.737 1.00 90.25 460 GLY A CA 1
ATOM 3608 C C . GLY A 1 460 ? -9.432 -0.868 7.430 1.00 90.25 460 GLY A C 1
ATOM 3609 O O . GLY A 1 460 ? -8.700 -0.040 6.890 1.00 90.25 460 GLY A O 1
ATOM 3610 N N . THR A 1 461 ? -9.562 -2.096 6.944 1.00 82.75 461 THR A N 1
ATOM 3611 C CA . THR A 1 461 ? -8.797 -2.586 5.793 1.00 82.75 461 THR A CA 1
ATOM 3612 C C . THR A 1 461 ? -9.389 -2.191 4.445 1.00 82.75 461 THR A C 1
ATOM 3614 O O . THR A 1 461 ? -8.646 -1.924 3.505 1.00 82.75 461 THR A O 1
ATOM 3617 N N . LEU A 1 462 ? -10.713 -2.146 4.340 1.00 69.06 462 LEU A N 1
ATOM 3618 C CA . LEU A 1 462 ? -11.405 -1.853 3.090 1.00 69.06 462 LEU A CA 1
ATOM 3619 C C . LEU A 1 462 ? -12.065 -0.490 3.151 1.00 69.06 462 LEU A C 1
ATOM 3621 O O . LEU A 1 462 ? -12.813 -0.227 4.090 1.00 69.06 462 LEU A O 1
ATOM 3625 N N . ASN A 1 463 ? -11.896 0.316 2.103 1.00 67.50 463 ASN A N 1
ATOM 3626 C CA . ASN A 1 463 ? -12.788 1.449 1.922 1.00 67.50 463 ASN A CA 1
ATOM 3627 C C . ASN A 1 463 ? -14.130 0.987 1.348 1.00 67.50 463 ASN A C 1
ATOM 3629 O O . ASN A 1 463 ? -14.403 1.121 0.160 1.00 67.50 463 ASN A O 1
ATOM 3633 N N . LEU A 1 464 ? -14.988 0.458 2.213 1.00 62.06 464 LEU A N 1
ATOM 3634 C CA . LEU A 1 464 ? -16.343 0.027 1.842 1.00 62.06 464 LEU A CA 1
ATOM 3635 C C . LEU A 1 464 ? -17.306 1.195 1.642 1.00 62.06 464 LEU A C 1
ATOM 3637 O O . LEU A 1 464 ? -18.476 0.989 1.342 1.00 62.06 464 LEU A O 1
ATOM 3641 N N . MET A 1 465 ? -16.809 2.419 1.812 1.00 61.59 465 MET A N 1
ATOM 3642 C CA . MET A 1 465 ? -17.554 3.644 1.565 1.00 61.59 465 MET A CA 1
ATOM 3643 C C . MET A 1 465 ? -17.379 4.135 0.121 1.00 61.59 465 MET A C 1
ATOM 3645 O O . MET A 1 465 ? -17.986 5.125 -0.285 1.00 61.59 465 MET A O 1
ATOM 3649 N N . GLU A 1 466 ? -16.527 3.466 -0.661 1.00 57.59 466 GLU A N 1
ATOM 3650 C CA . GLU A 1 466 ? -16.257 3.783 -2.057 1.00 57.59 466 GLU A CA 1
ATOM 3651 C C . GLU A 1 466 ? -17.312 3.170 -2.980 1.00 57.59 466 GLU A C 1
ATOM 3653 O O . GLU A 1 466 ? -17.548 1.968 -2.950 1.00 57.59 466 GLU A O 1
ATOM 3658 N N . GLY A 1 467 ? -17.947 3.990 -3.820 1.00 51.31 467 GLY A N 1
ATOM 3659 C CA . GLY A 1 467 ? -18.955 3.519 -4.782 1.00 51.31 467 GLY A CA 1
ATOM 3660 C C . GLY A 1 467 ? -20.366 3.373 -4.207 1.00 51.31 467 GLY A C 1
ATOM 3661 O O . GLY A 1 467 ? -21.319 3.221 -4.966 1.00 51.31 467 GLY A O 1
ATOM 3662 N N . VAL A 1 468 ? -20.519 3.506 -2.891 1.00 56.97 468 VAL A N 1
ATOM 3663 C CA . VAL A 1 468 ? -21.822 3.599 -2.239 1.00 56.97 468 VAL A CA 1
ATOM 3664 C C . VAL A 1 468 ? -22.461 4.964 -2.562 1.00 56.97 468 VAL A C 1
ATOM 3666 O O . VAL A 1 468 ? -21.816 6.000 -2.350 1.00 56.97 468 VAL A O 1
ATOM 3669 N N . PRO A 1 469 ? -23.699 5.018 -3.096 1.00 56.00 469 PRO A N 1
ATOM 3670 C CA . PRO A 1 469 ? -24.364 6.274 -3.425 1.00 56.00 469 PRO A CA 1
ATOM 3671 C C . PRO A 1 469 ? -24.370 7.242 -2.236 1.00 56.00 469 PRO A C 1
ATOM 3673 O O . PRO A 1 469 ? -24.697 6.854 -1.116 1.00 56.00 469 PRO A O 1
ATOM 3676 N N . HIS A 1 470 ? -24.101 8.534 -2.466 1.00 56.72 470 HIS A N 1
ATOM 3677 C CA . HIS A 1 470 ? -24.170 9.568 -1.416 1.00 56.72 470 HIS A CA 1
ATOM 3678 C C . HIS A 1 470 ? -25.515 9.580 -0.657 1.00 56.72 470 HIS A C 1
ATOM 3680 O O . HIS A 1 470 ? -25.600 10.086 0.463 1.00 56.72 470 HIS A O 1
ATOM 3686 N N . THR A 1 471 ? -26.569 9.014 -1.253 1.00 53.38 471 THR A N 1
ATOM 3687 C CA . THR A 1 471 ? -27.885 8.823 -0.639 1.00 53.38 471 THR A CA 1
ATOM 3688 C C . THR A 1 471 ? -27.871 7.867 0.564 1.00 53.38 471 THR A C 1
ATOM 3690 O O . THR A 1 471 ? -28.676 8.063 1.480 1.00 53.38 471 THR A O 1
ATOM 3693 N N . GLU A 1 472 ? -26.945 6.905 0.630 1.00 55.78 472 GLU A N 1
ATOM 3694 C CA . GLU A 1 472 ? -26.814 5.935 1.732 1.00 55.78 472 GLU A CA 1
ATOM 3695 C C . GLU A 1 472 ? -26.164 6.545 2.984 1.00 55.78 472 GLU A C 1
ATOM 3697 O O . GLU A 1 472 ? -26.538 6.192 4.101 1.00 55.78 472 GLU A O 1
ATOM 3702 N N . TYR A 1 473 ? -25.321 7.572 2.826 1.00 61.16 473 TYR A N 1
ATOM 3703 C CA . TYR A 1 473 ? -24.738 8.346 3.935 1.00 61.16 473 TYR A CA 1
ATOM 3704 C C . TYR A 1 473 ? -25.506 9.632 4.244 1.00 61.16 473 TYR A C 1
ATOM 3706 O O . TYR A 1 473 ? -24.987 10.561 4.859 1.00 61.16 473 TYR A O 1
ATOM 3714 N N . THR A 1 474 ? -26.784 9.718 3.870 1.00 65.25 474 THR A N 1
ATOM 3715 C CA . THR A 1 474 ? -27.577 10.928 4.145 1.00 65.25 474 THR A CA 1
ATOM 3716 C C . THR A 1 474 ? -27.724 11.240 5.637 1.00 65.25 474 THR A C 1
ATOM 3718 O O . THR A 1 474 ? -28.144 12.350 5.953 1.00 65.25 474 THR A O 1
ATOM 3721 N N . GLN A 1 475 ? -27.348 10.334 6.544 1.00 78.38 475 GLN A N 1
ATOM 3722 C CA . GLN A 1 475 ? -27.427 10.503 7.999 1.00 78.38 475 GLN A CA 1
ATOM 3723 C C . GLN A 1 475 ? -26.061 10.605 8.698 1.00 78.38 475 GLN A C 1
ATOM 3725 O O . GLN A 1 475 ? -26.036 10.840 9.899 1.00 78.38 475 GLN A O 1
ATOM 3730 N N . LEU A 1 476 ? -24.946 10.459 7.974 1.00 86.44 476 LEU A N 1
ATOM 3731 C CA . LEU A 1 476 ? -23.597 10.406 8.543 1.00 86.44 476 LEU A CA 1
ATOM 3732 C C . LEU A 1 476 ? -22.617 11.170 7.649 1.00 86.44 476 LEU A C 1
ATOM 3734 O O . LEU A 1 476 ? -22.565 10.938 6.445 1.00 86.44 476 LEU A O 1
ATOM 3738 N N . MET A 1 477 ? -21.813 12.061 8.220 1.00 88.19 477 MET A N 1
ATOM 3739 C CA . MET A 1 477 ? -20.697 12.677 7.509 1.00 88.19 477 MET A CA 1
ATOM 3740 C C . MET A 1 477 ? -19.440 11.835 7.722 1.00 88.19 477 MET A C 1
ATOM 3742 O O . MET A 1 477 ? -18.988 11.681 8.851 1.00 88.19 477 MET A O 1
ATOM 3746 N N . VAL A 1 478 ? -18.837 11.315 6.655 1.00 88.25 478 VAL A N 1
ATOM 3747 C CA . VAL A 1 478 ? -17.574 10.570 6.763 1.00 88.25 478 VAL A CA 1
ATOM 3748 C C . VAL A 1 478 ? -16.449 11.364 6.122 1.00 88.25 478 VAL A C 1
ATOM 3750 O O . VAL A 1 478 ? -16.480 11.657 4.930 1.00 88.25 478 VAL A O 1
ATOM 3753 N N . HIS A 1 479 ? -15.461 11.728 6.933 1.00 90.88 479 HIS A N 1
ATOM 3754 C CA . HIS A 1 479 ? -14.203 12.288 6.472 1.00 90.88 479 HIS A CA 1
ATOM 3755 C C . HIS A 1 479 ? -13.213 11.143 6.246 1.00 90.88 479 HIS A C 1
ATOM 3757 O O . HIS A 1 479 ? -12.829 10.451 7.188 1.00 90.88 479 HIS A O 1
ATOM 3763 N N . ARG A 1 480 ? -12.835 10.922 4.986 1.00 88.19 480 ARG A N 1
ATOM 3764 C CA . ARG A 1 480 ? -11.927 9.846 4.589 1.00 88.19 480 ARG A CA 1
ATOM 3765 C C . ARG A 1 480 ? -10.479 10.317 4.670 1.00 88.19 480 ARG A C 1
ATOM 3767 O O . ARG A 1 480 ? -10.108 11.274 3.999 1.00 88.19 480 ARG A O 1
ATOM 3774 N N . MET A 1 481 ? -9.669 9.576 5.412 1.00 90.19 481 MET A N 1
ATOM 3775 C CA . MET A 1 481 ? -8.220 9.739 5.446 1.00 90.19 481 MET A CA 1
ATOM 3776 C C . MET A 1 481 ? -7.568 9.001 4.265 1.00 90.19 481 MET A C 1
ATOM 3778 O O . MET A 1 481 ? -8.046 7.921 3.893 1.00 90.19 481 MET A O 1
ATOM 3782 N N . PRO A 1 482 ? -6.458 9.518 3.707 1.00 86.69 482 PRO A N 1
ATOM 3783 C CA . PRO A 1 482 ? -5.634 8.769 2.763 1.00 86.69 482 PRO A CA 1
ATOM 3784 C C . PRO A 1 482 ? -5.156 7.443 3.366 1.00 86.69 482 PRO A C 1
ATOM 3786 O O . PRO A 1 482 ? -4.845 7.369 4.558 1.00 86.69 482 PRO A O 1
ATOM 3789 N N . ALA A 1 483 ? -5.074 6.395 2.546 1.00 86.38 483 ALA A N 1
ATOM 3790 C CA . ALA A 1 483 ? -4.539 5.114 2.986 1.00 86.38 483 ALA A CA 1
ATOM 3791 C C . ALA A 1 483 ? -3.078 5.256 3.447 1.00 86.38 483 ALA A C 1
ATOM 3793 O O . ALA A 1 483 ? -2.285 5.972 2.839 1.00 86.38 483 ALA A O 1
ATOM 3794 N N . LEU A 1 484 ? -2.698 4.530 4.503 1.00 89.94 484 LEU A N 1
ATOM 3795 C CA . LEU A 1 484 ? -1.307 4.486 4.953 1.00 89.94 484 LEU A CA 1
ATOM 3796 C C . LEU A 1 484 ? -0.428 3.824 3.885 1.00 89.94 484 LEU A C 1
ATOM 3798 O O . LEU A 1 484 ? -0.632 2.648 3.570 1.00 89.94 484 LEU A O 1
ATOM 3802 N N . ALA A 1 485 ? 0.562 4.564 3.387 1.00 88.44 485 ALA A N 1
ATOM 3803 C CA . ALA A 1 485 ? 1.602 4.039 2.507 1.00 88.44 485 ALA A CA 1
ATOM 3804 C C . ALA A 1 485 ? 2.556 3.109 3.279 1.00 88.44 485 ALA A C 1
ATOM 3806 O O . ALA A 1 485 ? 2.685 3.257 4.492 1.00 88.44 485 ALA A O 1
ATOM 3807 N N . PRO A 1 486 ? 3.252 2.158 2.649 1.00 90.50 486 PRO A N 1
ATOM 3808 C CA . PRO A 1 486 ? 4.374 1.462 3.281 1.00 90.50 486 PRO A CA 1
ATOM 3809 C C . PRO A 1 486 ? 5.455 2.428 3.809 1.00 90.50 486 PRO A C 1
ATOM 3811 O O . PRO A 1 486 ? 5.481 3.595 3.425 1.00 90.50 486 PRO A O 1
ATOM 3814 N N . LEU A 1 487 ? 6.311 1.967 4.725 1.00 91.00 487 LEU A N 1
ATOM 3815 C CA . LEU A 1 487 ? 7.399 2.783 5.278 1.00 91.00 487 LEU A CA 1
ATOM 3816 C C . LEU A 1 487 ? 8.511 2.989 4.243 1.00 91.00 487 LEU A C 1
ATOM 3818 O O . LEU A 1 487 ? 8.839 2.071 3.481 1.00 91.00 487 LEU A O 1
ATOM 3822 N N . SER A 1 488 ? 9.147 4.160 4.272 1.00 88.81 488 SER A N 1
ATOM 3823 C CA . SER A 1 488 ? 10.389 4.388 3.532 1.00 88.81 488 SER A CA 1
ATOM 3824 C C . SER A 1 488 ? 11.500 3.443 3.997 1.00 88.81 488 SER A C 1
ATOM 3826 O O . SER A 1 488 ? 11.403 2.800 5.046 1.00 88.81 488 SER A O 1
ATOM 3828 N N . GLY A 1 489 ? 12.595 3.374 3.237 1.00 84.88 489 GLY A N 1
ATOM 3829 C CA . GLY A 1 489 ? 13.767 2.592 3.638 1.00 84.88 489 GLY A CA 1
ATOM 3830 C C . GLY A 1 489 ? 14.346 3.032 4.990 1.00 84.88 489 GLY A C 1
ATOM 3831 O O . GLY A 1 489 ? 14.715 2.183 5.799 1.00 84.88 489 GLY A O 1
ATOM 3832 N N . GLU A 1 490 ? 14.366 4.338 5.276 1.00 87.81 490 GLU A N 1
ATOM 3833 C CA . GLU A 1 490 ? 14.890 4.892 6.533 1.00 87.81 490 GLU A CA 1
ATOM 3834 C C . GLU A 1 490 ? 13.963 4.600 7.719 1.00 87.81 490 GLU A C 1
ATOM 3836 O O . GLU A 1 490 ? 14.416 4.160 8.782 1.00 87.81 490 GLU A O 1
ATOM 3841 N N . ALA A 1 491 ? 12.654 4.775 7.536 1.00 90.00 491 ALA A N 1
ATOM 3842 C CA . ALA A 1 491 ? 11.672 4.443 8.560 1.00 90.00 491 ALA A CA 1
ATOM 3843 C C . ALA A 1 491 ? 11.591 2.936 8.803 1.00 90.00 491 ALA A C 1
ATOM 3845 O O . ALA A 1 491 ? 11.530 2.505 9.953 1.00 90.00 491 ALA A O 1
ATOM 3846 N N . ALA A 1 492 ? 11.653 2.118 7.753 1.00 88.69 492 ALA A N 1
ATOM 3847 C CA . ALA A 1 492 ? 11.748 0.674 7.894 1.00 88.69 492 ALA A CA 1
ATOM 3848 C C . ALA A 1 492 ? 12.994 0.306 8.704 1.00 88.69 492 ALA A C 1
ATOM 3850 O O . ALA A 1 492 ? 12.852 -0.345 9.735 1.00 88.69 492 ALA A O 1
ATOM 3851 N N . ALA A 1 493 ? 14.178 0.799 8.323 1.00 85.69 493 ALA A N 1
ATOM 3852 C CA . ALA A 1 493 ? 15.432 0.602 9.053 1.00 85.69 493 ALA A CA 1
ATOM 3853 C C . ALA A 1 493 ? 15.329 1.004 10.533 1.00 85.69 493 ALA A C 1
ATOM 3855 O O . ALA A 1 493 ? 15.676 0.220 11.418 1.00 85.69 493 ALA A O 1
ATOM 3856 N N . THR A 1 494 ? 14.779 2.184 10.812 1.00 88.25 494 THR A N 1
ATOM 3857 C CA . THR A 1 494 ? 14.550 2.671 12.179 1.00 88.25 494 THR A CA 1
ATOM 3858 C C . THR A 1 494 ? 13.615 1.746 12.957 1.00 88.25 494 THR A C 1
ATOM 3860 O O . THR A 1 494 ? 13.923 1.383 14.093 1.00 88.25 494 THR A O 1
ATOM 3863 N N . MET A 1 495 ? 12.512 1.298 12.344 1.00 86.88 495 MET A N 1
ATOM 3864 C CA . MET A 1 495 ? 11.604 0.311 12.936 1.00 86.88 495 MET A CA 1
ATOM 3865 C C . MET A 1 495 ? 12.345 -0.987 13.272 1.00 86.88 495 MET A C 1
ATOM 3867 O O . MET A 1 495 ? 12.114 -1.564 14.337 1.00 86.88 495 MET A O 1
ATOM 3871 N N . MET A 1 496 ? 13.246 -1.434 12.388 1.00 81.44 496 MET A N 1
ATOM 3872 C CA . MET A 1 496 ? 14.013 -2.664 12.586 1.00 81.44 496 MET A CA 1
ATOM 3873 C C . MET A 1 496 ? 14.951 -2.573 13.787 1.00 81.44 496 MET A C 1
ATOM 3875 O O . MET A 1 496 ? 14.985 -3.480 14.624 1.00 81.44 496 MET A O 1
ATOM 3879 N N . VAL A 1 497 ? 15.687 -1.468 13.890 1.00 83.19 497 VAL A N 1
ATOM 3880 C CA . VAL A 1 497 ? 16.642 -1.234 14.979 1.00 83.19 497 VAL A CA 1
ATOM 3881 C C . VAL A 1 497 ? 15.912 -1.091 16.312 1.00 83.19 497 VAL A C 1
ATOM 3883 O O . VAL A 1 497 ? 16.268 -1.758 17.282 1.00 83.19 497 VAL A O 1
ATOM 3886 N N . GLN A 1 498 ? 14.848 -0.282 16.358 1.00 83.56 498 GLN A N 1
ATOM 3887 C CA . GLN A 1 498 ? 14.088 -0.044 17.589 1.00 83.56 498 GLN A CA 1
ATOM 3888 C C . GLN A 1 498 ? 13.443 -1.317 18.140 1.00 83.56 498 GLN A C 1
ATOM 3890 O O . GLN A 1 498 ? 13.347 -1.480 19.352 1.00 83.56 498 GLN A O 1
ATOM 3895 N N . ARG A 1 499 ? 12.999 -2.223 17.264 1.00 77.56 499 ARG A N 1
ATOM 3896 C CA . ARG A 1 499 ? 12.286 -3.430 17.689 1.00 77.56 499 ARG A CA 1
ATOM 3897 C C . ARG A 1 499 ? 13.207 -4.574 18.082 1.00 77.56 499 ARG A C 1
ATOM 3899 O O . ARG A 1 499 ? 12.930 -5.265 19.054 1.00 77.56 499 ARG A O 1
ATOM 3906 N N . SER A 1 500 ? 14.257 -4.810 17.304 1.00 75.75 500 SER A N 1
ATOM 3907 C CA . SER A 1 500 ? 15.192 -5.906 17.577 1.00 75.75 500 SER A CA 1
ATOM 3908 C C . SER A 1 500 ? 16.161 -5.581 18.714 1.00 75.75 500 SER A C 1
ATOM 3910 O O . SER A 1 500 ? 16.770 -6.492 19.271 1.00 75.75 500 SER A O 1
ATOM 3912 N N . GLY A 1 501 ? 16.365 -4.291 19.011 1.00 80.56 501 GLY A N 1
ATOM 3913 C CA . GLY A 1 501 ? 17.473 -3.829 19.845 1.00 80.56 501 GLY A CA 1
ATOM 3914 C C . GLY A 1 501 ? 18.849 -4.094 19.217 1.00 80.56 501 GLY A C 1
ATOM 3915 O O . GLY A 1 501 ? 19.867 -3.877 19.870 1.00 80.56 501 GLY A O 1
ATOM 3916 N N . LYS A 1 502 ? 18.896 -4.570 17.964 1.00 79.12 502 LYS A N 1
ATOM 3917 C CA . LYS A 1 502 ? 20.113 -4.915 17.229 1.00 79.12 502 LYS A CA 1
ATOM 3918 C C . LYS A 1 502 ? 20.326 -3.933 16.085 1.00 79.12 502 LYS A C 1
ATOM 3920 O O . LYS A 1 502 ? 19.398 -3.555 15.373 1.00 79.12 502 LYS A O 1
ATOM 3925 N N . GLN A 1 503 ? 21.579 -3.541 15.886 1.00 79.38 503 GLN A N 1
ATOM 3926 C CA . GLN A 1 503 ? 21.982 -2.848 14.669 1.00 79.38 503 GLN A CA 1
ATOM 3927 C C . GLN A 1 503 ? 22.251 -3.883 13.581 1.00 79.38 503 GLN A C 1
ATOM 3929 O O . GLN A 1 503 ? 23.056 -4.794 13.764 1.00 79.38 503 GLN A O 1
ATOM 3934 N N . TYR A 1 504 ? 21.571 -3.737 12.451 1.00 78.75 504 TYR A N 1
ATOM 3935 C CA . TYR A 1 504 ? 21.813 -4.549 11.266 1.00 78.75 504 TYR A CA 1
ATOM 3936 C C . TYR A 1 504 ? 22.701 -3.789 10.286 1.00 78.75 504 TYR A C 1
ATOM 3938 O O . TYR A 1 504 ? 22.658 -2.560 10.214 1.00 78.75 504 TYR A O 1
ATOM 3946 N N . GLY A 1 505 ? 23.487 -4.530 9.504 1.00 80.19 505 GLY A N 1
ATOM 3947 C CA . GLY A 1 505 ? 24.204 -3.951 8.373 1.00 80.19 505 GLY A CA 1
ATOM 3948 C C . GLY A 1 505 ? 23.225 -3.321 7.380 1.00 80.19 505 GLY A C 1
ATOM 3949 O O . GLY A 1 505 ? 22.134 -3.849 7.154 1.00 80.19 505 GLY A O 1
ATOM 3950 N N . ASN A 1 506 ? 23.625 -2.202 6.774 1.00 79.81 506 ASN A N 1
ATOM 3951 C CA . ASN A 1 506 ? 22.779 -1.445 5.849 1.00 79.81 506 ASN A CA 1
ATOM 3952 C C . ASN A 1 506 ? 22.265 -2.317 4.686 1.00 79.81 506 ASN A C 1
ATOM 3954 O O . ASN A 1 506 ? 21.109 -2.211 4.293 1.00 79.81 506 ASN A O 1
ATOM 3958 N N . ASP A 1 507 ? 23.085 -3.247 4.195 1.00 74.81 507 ASP A N 1
ATOM 3959 C CA . ASP A 1 507 ? 22.710 -4.152 3.103 1.00 74.81 507 ASP A CA 1
ATOM 3960 C C . ASP A 1 507 ? 21.578 -5.113 3.499 1.00 74.81 507 ASP A C 1
ATOM 3962 O O . ASP A 1 507 ? 20.653 -5.334 2.720 1.00 74.81 507 ASP A O 1
ATOM 3966 N N . VAL A 1 508 ? 21.581 -5.617 4.740 1.00 78.12 508 VAL A N 1
ATOM 3967 C CA . VAL A 1 508 ? 20.502 -6.474 5.265 1.00 78.12 508 VAL A CA 1
ATOM 3968 C C . VAL A 1 508 ? 19.199 -5.683 5.376 1.00 78.12 508 VAL A C 1
ATOM 3970 O O . VAL A 1 508 ? 18.147 -6.172 4.967 1.00 78.12 508 VAL A O 1
ATOM 3973 N N . LEU A 1 509 ? 19.263 -4.447 5.884 1.00 80.94 509 LEU A N 1
ATOM 3974 C CA . LEU A 1 509 ? 18.095 -3.567 6.009 1.00 80.94 509 LEU A CA 1
ATOM 3975 C C . LEU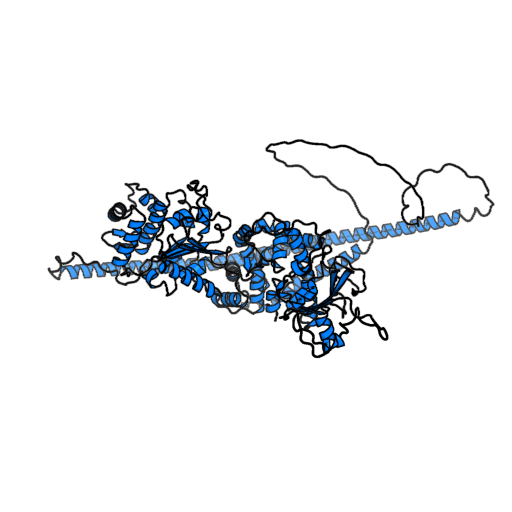 A 1 509 ? 17.477 -3.256 4.642 1.00 80.94 509 LEU A C 1
ATOM 3977 O O . LEU A 1 509 ? 16.262 -3.356 4.476 1.00 80.94 509 LEU A O 1
ATOM 3981 N N . LYS A 1 510 ? 18.315 -2.942 3.648 1.00 77.81 510 LYS A N 1
ATOM 3982 C CA . LYS A 1 510 ? 17.888 -2.678 2.268 1.00 77.81 510 LYS A CA 1
ATOM 3983 C C . LYS A 1 510 ? 17.219 -3.896 1.636 1.00 77.81 510 LYS A C 1
ATOM 3985 O O . LYS A 1 510 ? 16.194 -3.741 0.979 1.00 77.81 510 LYS A O 1
ATOM 3990 N N . GLN A 1 511 ? 17.741 -5.101 1.870 1.00 75.94 511 GLN A N 1
ATOM 3991 C CA . GLN A 1 511 ? 17.126 -6.334 1.372 1.00 75.94 511 GLN A CA 1
ATOM 3992 C C . GLN A 1 511 ? 15.773 -6.607 2.026 1.00 75.94 511 GLN A C 1
ATOM 3994 O O . GLN A 1 511 ? 14.780 -6.846 1.339 1.00 75.94 511 GLN A O 1
ATOM 3999 N N . VAL A 1 512 ? 15.695 -6.515 3.354 1.00 80.88 512 VAL A N 1
ATOM 4000 C CA . VAL A 1 512 ? 14.426 -6.704 4.064 1.00 80.88 512 VAL A CA 1
ATOM 4001 C C . VAL A 1 512 ? 13.392 -5.672 3.604 1.00 80.88 512 VAL A C 1
ATOM 4003 O O . VAL A 1 512 ? 12.239 -6.039 3.364 1.00 80.88 512 VAL A O 1
ATOM 4006 N N . HIS A 1 513 ? 13.790 -4.413 3.392 1.00 84.75 513 HIS A N 1
ATOM 4007 C CA . HIS A 1 513 ? 12.921 -3.384 2.814 1.00 84.75 513 HIS A CA 1
ATOM 4008 C C . HIS A 1 513 ? 12.468 -3.732 1.393 1.00 84.75 513 HIS A C 1
ATOM 4010 O O . HIS A 1 513 ? 11.268 -3.714 1.138 1.00 84.75 513 HIS A O 1
ATOM 4016 N N . LEU A 1 514 ? 13.379 -4.138 0.504 1.00 78.88 514 LEU A N 1
ATOM 4017 C CA . LEU A 1 514 ? 13.066 -4.535 -0.873 1.00 78.88 514 LEU A CA 1
ATOM 4018 C C . LEU A 1 514 ? 12.029 -5.664 -0.935 1.00 78.88 514 LEU A C 1
ATOM 4020 O O . LEU A 1 514 ? 11.070 -5.598 -1.703 1.00 78.88 514 LEU A O 1
ATOM 4024 N N . PHE A 1 515 ? 12.204 -6.705 -0.121 1.00 79.38 515 PHE A N 1
ATOM 4025 C CA . PHE A 1 515 ? 11.293 -7.848 -0.116 1.00 79.38 515 PHE A CA 1
ATOM 4026 C C . PHE A 1 515 ? 9.945 -7.527 0.532 1.00 79.38 515 PHE A C 1
ATOM 4028 O O . PHE A 1 515 ? 8.912 -7.974 0.035 1.00 79.38 515 PHE A O 1
ATOM 4035 N N . SER A 1 516 ? 9.950 -6.758 1.623 1.00 84.69 516 SER A N 1
ATOM 4036 C CA . SER A 1 516 ? 8.733 -6.372 2.350 1.00 84.69 516 SER A CA 1
ATOM 4037 C C . SER A 1 516 ? 7.984 -5.203 1.710 1.00 84.69 516 SER A C 1
ATOM 4039 O O . SER A 1 516 ? 6.840 -4.940 2.075 1.00 84.69 516 SER A O 1
ATOM 4041 N N . GLY A 1 517 ? 8.634 -4.450 0.822 1.00 84.75 517 GLY A N 1
ATOM 4042 C CA . GLY A 1 517 ? 8.148 -3.158 0.353 1.00 84.75 517 GLY A CA 1
ATOM 4043 C C . GLY A 1 517 ? 7.985 -2.124 1.474 1.00 84.75 517 GLY A C 1
ATOM 4044 O O . GLY A 1 517 ? 7.173 -1.220 1.340 1.00 84.75 517 GLY A O 1
ATOM 4045 N N . GLY A 1 518 ? 8.653 -2.289 2.621 1.00 88.31 518 GLY A N 1
ATOM 4046 C CA . GLY A 1 518 ? 8.460 -1.428 3.793 1.00 88.31 518 GLY A CA 1
ATOM 4047 C C . GLY A 1 518 ? 7.113 -1.610 4.503 1.00 88.31 518 GLY A C 1
ATOM 4048 O O . GLY A 1 518 ? 6.742 -0.798 5.350 1.00 88.31 518 GLY A O 1
ATOM 4049 N N . VAL A 1 519 ? 6.350 -2.660 4.184 1.00 89.31 519 VAL A N 1
ATOM 4050 C CA . VAL A 1 519 ? 5.071 -2.944 4.846 1.00 89.31 519 VAL A CA 1
ATOM 4051 C C . VAL A 1 519 ? 5.340 -3.336 6.304 1.00 89.31 519 VAL A C 1
ATOM 4053 O O . VAL A 1 519 ? 5.956 -4.381 6.532 1.00 89.31 519 VAL A O 1
ATOM 4056 N N . PRO A 1 520 ? 4.843 -2.575 7.306 1.00 88.75 520 PRO A N 1
ATOM 4057 C CA . PRO A 1 520 ? 5.151 -2.804 8.715 1.00 88.75 520 PRO A CA 1
ATOM 4058 C C . PRO A 1 520 ? 4.974 -4.250 9.149 1.00 88.75 520 PRO A C 1
ATOM 4060 O O . PRO A 1 520 ? 5.898 -4.810 9.720 1.00 88.75 520 PRO A O 1
ATOM 4063 N N . ARG A 1 521 ? 3.836 -4.881 8.819 1.00 85.12 521 ARG A N 1
ATOM 4064 C CA . ARG A 1 521 ? 3.562 -6.286 9.161 1.00 85.12 521 ARG A CA 1
ATOM 4065 C C . ARG A 1 521 ? 4.635 -7.249 8.646 1.00 85.12 521 ARG A C 1
ATOM 4067 O O . ARG A 1 521 ? 5.013 -8.148 9.383 1.00 85.12 521 ARG A O 1
ATOM 4074 N N . LEU A 1 522 ? 5.112 -7.064 7.415 1.00 83.62 522 LEU A N 1
ATOM 4075 C CA . LEU A 1 522 ? 6.133 -7.925 6.810 1.00 83.62 522 LEU A CA 1
ATOM 4076 C C . LEU A 1 522 ? 7.515 -7.668 7.409 1.00 83.62 522 LEU A C 1
ATOM 4078 O O . LEU A 1 522 ? 8.270 -8.610 7.628 1.00 83.62 522 LEU A O 1
ATOM 4082 N N . LEU A 1 523 ? 7.814 -6.413 7.757 1.00 84.56 523 LEU A N 1
ATOM 4083 C CA . LEU A 1 523 ? 9.015 -6.085 8.520 1.00 84.56 523 LEU A CA 1
ATOM 4084 C C . LEU A 1 523 ? 9.011 -6.795 9.879 1.00 84.56 523 LEU A C 1
ATOM 4086 O O . LEU A 1 523 ? 10.030 -7.346 10.271 1.00 84.56 523 LEU A O 1
ATOM 4090 N N . GLU A 1 524 ? 7.874 -6.833 10.588 1.00 78.31 524 GLU A N 1
ATOM 4091 C CA . GLU A 1 524 ? 7.789 -7.459 11.923 1.00 78.31 524 GLU A CA 1
ATOM 4092 C C . GLU A 1 524 ? 8.222 -8.913 11.934 1.00 78.31 524 GLU A C 1
ATOM 4094 O O . GLU A 1 524 ? 8.834 -9.410 12.876 1.00 78.31 524 GLU A O 1
ATOM 4099 N N . PHE A 1 525 ? 7.828 -9.576 10.867 1.00 73.75 525 PHE A N 1
ATOM 4100 C CA . PHE A 1 525 ? 8.000 -10.982 10.646 1.00 73.75 525 PHE A CA 1
ATOM 4101 C C . PHE A 1 525 ? 9.470 -11.349 10.441 1.00 73.75 525 PHE A C 1
ATOM 4103 O O . PHE A 1 525 ? 9.926 -12.349 10.992 1.00 73.75 525 PHE A O 1
ATOM 4110 N N . ALA A 1 526 ? 10.251 -10.472 9.804 1.00 70.50 526 ALA A N 1
ATOM 4111 C CA . ALA A 1 526 ? 11.701 -10.626 9.743 1.00 70.50 526 ALA A CA 1
ATOM 4112 C C . ALA A 1 526 ? 12.339 -10.773 11.144 1.00 70.50 526 ALA A C 1
ATOM 4114 O O . ALA A 1 526 ? 13.347 -11.459 11.271 1.00 70.50 526 ALA A O 1
ATOM 4115 N N . PHE A 1 527 ? 11.751 -10.202 12.208 1.00 69.00 527 PHE A N 1
ATOM 4116 C CA . PHE A 1 527 ? 12.290 -10.290 13.579 1.00 69.00 527 PHE A CA 1
ATOM 4117 C C . PHE A 1 527 ? 11.842 -11.511 14.375 1.00 69.00 527 PHE A C 1
ATOM 4119 O O . PHE A 1 527 ? 12.427 -11.786 15.418 1.00 69.00 527 PHE A O 1
ATOM 4126 N N . GLN A 1 528 ? 10.783 -12.199 13.951 1.00 67.44 528 GLN A N 1
ATOM 4127 C CA . GLN A 1 528 ? 10.251 -13.347 14.693 1.00 67.44 528 GLN A CA 1
ATOM 4128 C C . GLN A 1 528 ? 11.004 -14.644 14.390 1.00 67.44 528 GLN A C 1
ATOM 4130 O O . GLN A 1 528 ? 10.766 -15.657 15.044 1.00 67.44 528 GLN A O 1
ATOM 4135 N N . ALA A 1 529 ? 11.910 -14.628 13.414 1.00 61.94 529 ALA A N 1
ATOM 4136 C CA . ALA A 1 529 ? 12.662 -15.810 13.054 1.00 61.94 529 ALA A CA 1
ATOM 4137 C C . ALA A 1 529 ? 13.751 -16.153 14.085 1.00 61.94 529 ALA A C 1
ATOM 4139 O O . ALA A 1 529 ? 14.454 -15.261 14.567 1.00 61.94 529 ALA A O 1
ATOM 4140 N N . PRO A 1 530 ? 13.929 -17.447 14.403 1.00 50.88 530 PRO A N 1
ATOM 4141 C CA . PRO A 1 530 ? 14.968 -17.895 15.315 1.00 50.88 530 PRO A CA 1
ATOM 4142 C C . PRO A 1 530 ? 16.352 -17.694 14.683 1.00 50.88 530 PRO A C 1
ATOM 4144 O O . PRO A 1 530 ? 16.714 -18.357 13.713 1.00 50.88 530 PRO A O 1
ATOM 4147 N N . GLY A 1 531 ? 17.133 -16.769 15.241 1.00 59.84 531 GLY A N 1
ATOM 4148 C CA . GLY A 1 531 ? 18.518 -16.510 14.847 1.00 59.84 531 GLY A CA 1
ATOM 4149 C C . GLY A 1 531 ? 18.835 -15.027 14.680 1.00 59.84 531 GLY A C 1
ATOM 4150 O O . GLY A 1 531 ? 17.958 -14.175 14.557 1.00 59.84 531 GLY A O 1
ATOM 4151 N N . GLU A 1 532 ? 20.123 -14.689 14.674 1.00 60.97 532 GLU A N 1
ATOM 4152 C CA . GLU A 1 532 ? 20.535 -13.372 14.195 1.00 60.97 532 GLU A CA 1
ATOM 4153 C C . GLU A 1 532 ? 20.299 -13.303 12.691 1.00 60.97 532 GLU A C 1
ATOM 4155 O O . GLU A 1 532 ? 20.779 -14.178 11.968 1.00 60.97 532 GLU A O 1
ATOM 4160 N N . LEU A 1 533 ? 19.638 -12.239 12.213 1.00 65.06 533 LEU A N 1
ATOM 4161 C CA . LEU A 1 533 ? 19.635 -11.833 10.798 1.00 65.06 533 LEU A CA 1
ATOM 4162 C C . LEU A 1 533 ? 21.049 -11.349 10.405 1.00 65.06 533 LEU A C 1
ATOM 4164 O O . LEU A 1 533 ? 21.255 -10.224 9.961 1.00 65.06 533 LEU A O 1
ATOM 4168 N N . SER A 1 534 ? 22.047 -12.188 10.675 1.00 63.66 534 SER A N 1
ATOM 4169 C CA . SER A 1 534 ? 23.474 -11.958 10.485 1.00 63.66 534 SER A CA 1
ATOM 4170 C C . SER A 1 534 ? 23.862 -12.088 9.020 1.00 63.66 534 SER A C 1
ATOM 4172 O O . SER A 1 534 ? 24.891 -11.566 8.602 1.00 63.66 534 SER A O 1
ATOM 4174 N N . THR A 1 535 ? 23.031 -12.776 8.233 1.00 64.81 535 THR A N 1
ATOM 4175 C CA . THR A 1 535 ? 23.217 -12.954 6.798 1.00 64.81 535 THR A CA 1
ATOM 4176 C C . THR A 1 535 ? 21.900 -12.757 6.061 1.00 64.81 535 THR A C 1
ATOM 4178 O O . THR A 1 535 ? 20.817 -12.995 6.601 1.00 64.81 535 THR A O 1
ATOM 4181 N N . GLU A 1 536 ? 22.011 -12.362 4.796 1.00 63.78 536 GLU A N 1
ATOM 4182 C CA . GLU A 1 536 ? 20.884 -12.212 3.880 1.00 63.78 536 GLU A CA 1
ATOM 4183 C C . GLU A 1 536 ? 20.055 -13.493 3.785 1.00 63.78 536 GLU A C 1
ATOM 4185 O O . GLU A 1 536 ? 18.848 -13.435 3.964 1.00 63.78 536 GLU A O 1
ATOM 4190 N N . VAL A 1 537 ? 20.699 -14.650 3.594 1.00 67.31 537 VAL A N 1
ATOM 4191 C CA . VAL A 1 537 ? 20.029 -15.957 3.472 1.00 67.31 537 VAL A CA 1
ATOM 4192 C C . VAL A 1 537 ? 19.173 -16.258 4.701 1.00 67.31 537 VAL A C 1
ATOM 4194 O O . VAL A 1 537 ? 18.049 -16.737 4.569 1.00 67.31 537 VAL A O 1
ATOM 4197 N N . VAL A 1 538 ? 19.667 -15.932 5.899 1.00 66.25 538 VAL A N 1
ATOM 4198 C CA . VAL A 1 538 ? 18.904 -16.110 7.140 1.00 66.25 538 VAL A CA 1
ATOM 4199 C C . VAL A 1 538 ? 17.710 -15.158 7.184 1.00 66.25 538 VAL A C 1
ATOM 4201 O O . VAL A 1 538 ? 16.606 -15.609 7.475 1.00 66.25 538 VAL A O 1
ATOM 4204 N N . ALA A 1 539 ? 17.884 -13.882 6.823 1.00 66.06 539 ALA A N 1
ATOM 4205 C CA . ALA A 1 539 ? 16.777 -12.921 6.759 1.00 66.06 539 ALA A CA 1
ATOM 4206 C C . ALA A 1 539 ? 15.720 -13.294 5.709 1.00 66.06 539 ALA A C 1
ATOM 4208 O O . ALA A 1 539 ? 14.517 -13.139 5.907 1.00 66.06 539 ALA A O 1
ATOM 4209 N N . MET A 1 540 ? 16.174 -13.853 4.601 1.00 66.50 540 MET A N 1
ATOM 4210 C CA . MET A 1 540 ? 15.357 -14.352 3.514 1.00 66.50 540 MET A CA 1
ATOM 4211 C C . MET A 1 540 ? 14.549 -15.595 3.918 1.00 66.50 540 MET A C 1
ATOM 4213 O O . MET A 1 540 ? 13.346 -15.656 3.657 1.00 66.50 540 MET A O 1
ATOM 4217 N N . ASN A 1 541 ? 15.178 -16.560 4.589 1.00 68.00 541 ASN A N 1
ATOM 4218 C CA . ASN A 1 541 ? 14.507 -17.755 5.108 1.00 68.00 541 ASN A CA 1
ATOM 4219 C C . ASN A 1 541 ? 13.513 -17.400 6.222 1.00 68.00 541 ASN A C 1
ATOM 4221 O O . ASN A 1 541 ? 12.390 -17.899 6.225 1.00 68.00 541 ASN A O 1
ATOM 4225 N N . ALA A 1 542 ? 13.888 -16.467 7.100 1.00 66.69 542 ALA A N 1
ATOM 4226 C CA . ALA A 1 542 ? 13.025 -15.879 8.119 1.00 66.69 542 ALA A CA 1
ATOM 4227 C C . ALA A 1 542 ? 11.733 -15.314 7.515 1.00 66.69 542 ALA A C 1
ATOM 4229 O O . ALA A 1 542 ? 10.633 -15.718 7.883 1.00 66.69 542 ALA A O 1
ATOM 4230 N N . MET A 1 543 ? 11.868 -14.447 6.509 1.00 68.94 543 MET A N 1
ATOM 4231 C CA . MET A 1 543 ? 10.725 -13.861 5.806 1.00 68.94 543 MET A CA 1
ATOM 4232 C C . MET A 1 543 ? 9.872 -14.906 5.070 1.00 68.94 543 MET A C 1
ATOM 4234 O O . MET A 1 543 ? 8.679 -14.689 4.881 1.00 68.94 543 MET A O 1
ATOM 4238 N N . THR A 1 544 ? 10.447 -16.053 4.690 1.00 64.50 544 THR A N 1
ATOM 4239 C CA . THR A 1 544 ? 9.733 -17.149 4.008 1.00 64.50 544 THR A CA 1
ATOM 4240 C C . THR A 1 544 ? 8.810 -17.924 4.951 1.00 64.50 544 THR A C 1
ATOM 4242 O O . THR A 1 544 ? 7.720 -18.317 4.552 1.00 64.50 544 THR A O 1
ATOM 4245 N N . MET A 1 545 ? 9.172 -18.108 6.222 1.00 62.22 545 MET A N 1
ATOM 4246 C CA . MET A 1 545 ? 8.225 -18.675 7.196 1.00 62.22 545 MET A CA 1
ATOM 4247 C C . MET A 1 545 ? 7.053 -17.728 7.451 1.00 62.22 545 MET A C 1
ATOM 4249 O O . MET A 1 545 ? 5.925 -18.142 7.660 1.00 62.22 545 MET A O 1
ATOM 4253 N N . CYS A 1 546 ? 7.308 -16.431 7.386 1.00 59.66 546 CYS A N 1
ATOM 4254 C CA . CYS A 1 546 ? 6.285 -15.419 7.582 1.00 59.66 546 CYS A CA 1
ATOM 4255 C C . CYS A 1 546 ? 5.396 -15.191 6.355 1.00 59.66 546 CYS A C 1
ATOM 4257 O O . CYS A 1 546 ? 4.284 -14.660 6.465 1.00 59.66 546 CYS A O 1
ATOM 4259 N N . PHE A 1 547 ? 5.899 -15.598 5.188 1.00 65.81 547 PHE A N 1
ATOM 4260 C CA . PHE A 1 547 ? 5.149 -15.669 3.950 1.00 65.81 547 PHE A CA 1
ATOM 4261 C C . PHE A 1 547 ? 3.963 -16.616 4.107 1.00 65.81 547 PHE A C 1
ATOM 4263 O O . PHE A 1 547 ? 2.874 -16.177 3.789 1.00 65.81 547 PHE A O 1
ATOM 4270 N N . SER A 1 548 ? 4.081 -17.815 4.692 1.00 66.88 548 SER A N 1
ATOM 4271 C CA . SER A 1 548 ? 2.934 -18.745 4.774 1.00 66.88 548 SER A CA 1
ATOM 4272 C C . SER A 1 548 ? 1.681 -18.124 5.410 1.00 66.88 548 SER A C 1
ATOM 4274 O O . SER A 1 548 ? 0.577 -18.277 4.889 1.00 66.88 548 SER A O 1
ATOM 4276 N N . ASP A 1 549 ? 1.852 -17.340 6.477 1.00 65.19 549 ASP A N 1
ATOM 4277 C CA . ASP A 1 549 ? 0.735 -16.787 7.256 1.00 65.19 549 ASP A CA 1
ATOM 4278 C C . ASP A 1 549 ? 0.103 -15.539 6.621 1.00 65.19 549 ASP A C 1
ATOM 4280 O O . ASP A 1 549 ? -1.083 -15.250 6.815 1.00 65.19 549 ASP A O 1
ATOM 4284 N N . SER A 1 550 ? 0.899 -14.749 5.896 1.00 67.44 550 SER A N 1
ATOM 4285 C CA . SER A 1 550 ? 0.422 -13.530 5.224 1.00 67.44 550 SER A CA 1
ATOM 4286 C C . SER A 1 550 ? 0.032 -13.778 3.769 1.00 67.44 550 SER A C 1
ATOM 4288 O O . SER A 1 550 ? -0.888 -13.133 3.270 1.00 67.44 550 SER A O 1
ATOM 4290 N N . TYR A 1 551 ? 0.698 -14.727 3.115 1.00 74.25 551 TYR A N 1
ATOM 4291 C CA . TYR A 1 551 ? 0.459 -15.121 1.736 1.00 74.25 551 TYR A CA 1
ATOM 4292 C C . TYR A 1 551 ? -0.881 -15.815 1.584 1.00 74.25 551 TYR A C 1
ATOM 4294 O O . TYR A 1 551 ? -1.517 -15.599 0.572 1.00 74.25 551 TYR A O 1
ATOM 4302 N N . ALA A 1 552 ? -1.396 -16.526 2.593 1.00 80.25 552 ALA A N 1
ATOM 4303 C CA . ALA A 1 552 ? -2.697 -17.193 2.493 1.00 80.25 552 ALA A CA 1
ATOM 4304 C C . ALA A 1 552 ? -3.843 -16.283 1.991 1.00 80.25 552 ALA A C 1
ATOM 4306 O O . ALA A 1 552 ? -4.730 -16.753 1.287 1.00 80.25 552 ALA A O 1
ATOM 4307 N N . SER A 1 553 ? -3.830 -14.977 2.309 1.00 80.38 553 SER A N 1
ATOM 4308 C CA . SER A 1 553 ? -4.824 -14.039 1.763 1.00 80.38 553 SER A CA 1
ATOM 4309 C C . SER A 1 553 ? -4.477 -13.475 0.383 1.00 80.38 553 SER A C 1
ATOM 4311 O O . SER A 1 553 ? -5.391 -13.091 -0.338 1.00 80.38 553 SER A O 1
ATOM 4313 N N . ALA A 1 554 ? -3.196 -13.411 0.015 1.00 85.44 554 ALA A N 1
ATOM 4314 C CA . ALA A 1 554 ? -2.723 -12.891 -1.269 1.00 85.44 554 ALA A CA 1
ATOM 4315 C C . ALA A 1 554 ? -2.590 -13.973 -2.360 1.00 85.44 554 ALA A C 1
ATOM 4317 O O . ALA A 1 554 ? -2.748 -13.657 -3.537 1.00 85.44 554 ALA A O 1
ATOM 4318 N N . ALA A 1 555 ? -2.344 -15.227 -1.973 1.00 85.81 555 ALA A N 1
ATOM 4319 C CA . ALA A 1 555 ? -2.080 -16.378 -2.834 1.00 85.81 555 ALA A CA 1
ATOM 4320 C C . ALA A 1 555 ? -3.110 -16.544 -3.955 1.00 85.81 555 ALA A C 1
ATOM 4322 O O . ALA A 1 555 ? -2.683 -16.633 -5.102 1.00 85.81 555 ALA A O 1
ATOM 4323 N N . PRO A 1 556 ? -4.434 -16.417 -3.707 1.00 90.38 556 PRO A N 1
ATOM 4324 C CA . PRO A 1 556 ? -5.422 -16.593 -4.773 1.00 90.38 556 PRO A CA 1
ATOM 4325 C C . PRO A 1 556 ? -5.237 -15.640 -5.967 1.00 90.38 556 PRO A C 1
ATOM 4327 O O . PRO A 1 556 ? -5.649 -15.953 -7.081 1.00 90.38 556 PRO A O 1
ATOM 4330 N N . PHE A 1 557 ? -4.622 -14.470 -5.750 1.00 91.31 557 PHE A N 1
ATOM 4331 C CA . PHE A 1 557 ? -4.333 -13.502 -6.813 1.00 91.31 557 PHE A CA 1
ATOM 4332 C C . PHE A 1 557 ? -3.033 -13.807 -7.563 1.00 91.31 557 PHE A C 1
ATOM 4334 O O . PHE A 1 557 ? -2.887 -13.375 -8.702 1.00 91.31 557 PHE A O 1
ATOM 4341 N N . PHE A 1 558 ? -2.101 -14.529 -6.939 1.00 88.94 558 PHE A N 1
ATOM 4342 C CA . PHE A 1 558 ? -0.847 -14.956 -7.560 1.00 88.94 558 PHE A CA 1
ATOM 4343 C C . PHE A 1 558 ? -0.959 -16.332 -8.231 1.00 88.94 558 PHE A C 1
ATOM 4345 O O . PHE A 1 558 ? -0.270 -16.567 -9.219 1.00 88.94 558 PHE A O 1
ATOM 4352 N N . ASP A 1 559 ? -1.895 -17.175 -7.785 1.00 87.69 559 ASP A N 1
ATOM 4353 C CA . ASP A 1 559 ? -2.264 -18.435 -8.442 1.00 87.69 559 ASP A CA 1
ATOM 4354 C C . ASP A 1 559 ? -2.897 -18.194 -9.826 1.00 87.69 559 ASP A C 1
ATOM 4356 O O . ASP A 1 559 ? -2.819 -19.032 -10.725 1.00 87.69 559 ASP A O 1
ATOM 4360 N N . ASN A 1 560 ? -3.521 -17.026 -10.028 1.00 92.50 560 ASN A N 1
ATOM 4361 C CA . ASN A 1 560 ? -3.985 -16.586 -11.338 1.00 92.50 560 ASN A CA 1
ATOM 4362 C C . ASN A 1 560 ? -2.870 -15.827 -12.068 1.00 92.50 560 ASN A C 1
ATOM 4364 O O . ASN A 1 560 ? -2.596 -14.661 -11.779 1.00 92.50 560 ASN A O 1
ATOM 4368 N N . SER A 1 561 ? -2.277 -16.469 -13.070 1.00 90.62 561 SER A N 1
ATOM 4369 C CA . SER A 1 561 ? -1.121 -15.948 -13.802 1.00 90.62 561 SER A CA 1
ATOM 4370 C C . SER A 1 561 ? -1.343 -14.580 -14.465 1.00 90.62 561 SER A C 1
ATOM 4372 O O . SER A 1 561 ? -0.435 -13.748 -14.467 1.00 90.62 561 SER A O 1
ATOM 4374 N N . GLY A 1 562 ? -2.548 -14.301 -14.976 1.00 92.69 562 GLY A N 1
ATOM 4375 C CA . GLY A 1 562 ? -2.886 -13.010 -15.586 1.00 92.69 562 GLY A CA 1
ATOM 4376 C C . GLY A 1 562 ? -2.996 -11.881 -14.559 1.00 92.69 562 GLY A C 1
ATOM 4377 O O . GLY A 1 562 ? -2.528 -10.764 -14.796 1.00 92.69 562 GLY A O 1
ATOM 4378 N N . VAL A 1 563 ? -3.560 -12.177 -13.385 1.00 94.69 563 VAL A N 1
ATOM 4379 C CA . VAL A 1 563 ? -3.628 -11.226 -12.265 1.00 94.69 563 VAL A CA 1
ATOM 4380 C C . VAL A 1 563 ? -2.228 -10.979 -11.709 1.00 94.69 563 VAL A C 1
ATOM 4382 O O . VAL A 1 563 ? -1.825 -9.823 -11.586 1.00 94.69 563 VAL A O 1
ATOM 4385 N N . ALA A 1 564 ? -1.462 -12.043 -11.454 1.00 93.19 564 ALA A N 1
ATOM 4386 C CA . ALA A 1 564 ? -0.082 -11.972 -10.984 1.00 93.19 564 ALA A CA 1
ATOM 4387 C C . ALA A 1 564 ? 0.778 -11.093 -11.902 1.00 93.19 564 ALA A C 1
ATOM 4389 O O . ALA A 1 564 ? 1.440 -10.166 -11.431 1.00 93.19 564 ALA A O 1
ATOM 4390 N N . LEU A 1 565 ? 0.712 -11.335 -13.218 1.00 94.19 565 LEU A N 1
ATOM 4391 C CA . LEU A 1 565 ? 1.428 -10.556 -14.227 1.00 94.19 565 LEU A CA 1
ATOM 4392 C C . LEU A 1 565 ? 1.071 -9.072 -14.133 1.00 94.19 565 LEU A C 1
ATOM 4394 O O . LEU A 1 565 ? 1.955 -8.222 -14.046 1.00 94.19 565 LEU A O 1
ATOM 4398 N N . SER A 1 566 ? -0.225 -8.764 -14.097 1.00 94.94 566 SER A N 1
ATOM 4399 C CA . SER A 1 566 ? -0.722 -7.388 -14.026 1.00 94.94 566 SER A CA 1
ATOM 4400 C C . SER A 1 566 ? -0.235 -6.673 -12.765 1.00 94.94 566 SER A C 1
ATOM 4402 O O . SER A 1 566 ? 0.235 -5.540 -12.839 1.00 94.94 566 SER A O 1
ATOM 4404 N N . LEU A 1 567 ? -0.288 -7.345 -11.611 1.00 93.31 567 LEU A N 1
ATOM 4405 C CA . LEU A 1 567 ? 0.192 -6.809 -10.338 1.00 93.31 567 LEU A CA 1
ATOM 4406 C C . LEU A 1 567 ? 1.698 -6.526 -10.371 1.00 93.31 567 LEU A C 1
ATOM 4408 O O . LEU A 1 567 ? 2.130 -5.442 -9.972 1.00 93.31 567 LEU A O 1
ATOM 4412 N N . VAL A 1 568 ? 2.496 -7.472 -10.869 1.00 90.88 568 VAL A N 1
ATOM 4413 C CA . VAL A 1 568 ? 3.957 -7.336 -10.960 1.00 90.88 568 VAL A CA 1
ATOM 4414 C C . VAL A 1 568 ? 4.340 -6.203 -11.908 1.00 90.88 568 VAL A C 1
ATOM 4416 O O . VAL A 1 568 ? 5.149 -5.353 -11.536 1.00 90.88 568 VAL A O 1
ATOM 4419 N N . LEU A 1 569 ? 3.710 -6.120 -13.084 1.00 93.44 569 LEU A N 1
ATOM 4420 C CA . LEU A 1 569 ? 3.911 -5.016 -14.022 1.00 93.44 569 LEU A CA 1
ATOM 4421 C C . LEU A 1 569 ? 3.537 -3.670 -13.381 1.00 93.44 569 LEU A C 1
ATOM 4423 O O . LEU A 1 569 ? 4.341 -2.737 -13.413 1.00 93.44 569 LEU A O 1
ATOM 4427 N N . CYS A 1 570 ? 2.355 -3.568 -12.757 1.00 92.38 570 CYS A N 1
ATOM 4428 C CA . CYS A 1 570 ? 1.890 -2.347 -12.091 1.00 92.38 570 CYS A CA 1
ATOM 4429 C C . CYS A 1 570 ? 2.789 -1.910 -10.933 1.00 92.38 570 CYS A C 1
ATOM 4431 O O . CYS A 1 570 ? 2.820 -0.725 -10.628 1.00 92.38 570 CYS A O 1
ATOM 4433 N N . SER A 1 571 ? 3.488 -2.841 -10.279 1.00 87.69 571 SER A N 1
ATOM 4434 C CA . SER A 1 571 ? 4.450 -2.518 -9.223 1.00 87.69 571 SER A CA 1
ATOM 4435 C C . SER A 1 571 ? 5.856 -2.236 -9.738 1.00 87.69 571 SER A C 1
ATOM 4437 O O . SER A 1 571 ? 6.647 -1.633 -9.010 1.00 87.69 571 SER A O 1
ATOM 4439 N N . ALA A 1 572 ? 6.214 -2.724 -10.924 1.00 87.94 572 ALA A N 1
ATOM 4440 C CA . ALA A 1 572 ? 7.503 -2.438 -11.538 1.00 87.94 572 ALA A CA 1
ATOM 4441 C C . ALA A 1 572 ? 7.535 -1.015 -12.098 1.00 87.94 572 ALA A C 1
ATOM 4443 O O . ALA A 1 572 ? 8.538 -0.305 -11.974 1.00 87.94 572 ALA A O 1
ATOM 4444 N N . VAL A 1 573 ? 6.409 -0.576 -12.665 1.00 90.12 573 VAL A N 1
ATOM 4445 C CA . VAL A 1 573 ? 6.255 0.773 -13.204 1.00 90.12 573 VAL A CA 1
ATOM 4446 C C . VAL A 1 573 ? 5.433 1.655 -12.267 1.00 90.12 573 VAL A C 1
ATOM 4448 O O . VAL A 1 573 ? 4.599 1.165 -11.522 1.00 90.12 573 VAL A O 1
ATOM 4451 N N . ARG A 1 574 ? 5.619 2.977 -12.291 1.00 86.62 574 ARG A N 1
ATOM 4452 C CA . ARG A 1 574 ? 4.751 3.932 -11.585 1.00 86.62 574 ARG A CA 1
ATOM 4453 C C . ARG A 1 574 ? 3.385 4.003 -12.264 1.00 86.62 574 ARG A C 1
ATOM 4455 O O . ARG A 1 574 ? 3.093 4.928 -13.025 1.00 86.62 574 ARG A O 1
ATOM 4462 N N . TRP A 1 575 ? 2.563 2.994 -12.012 1.00 90.38 575 TRP A N 1
ATOM 4463 C CA . TRP A 1 575 ? 1.199 2.925 -12.504 1.00 90.38 575 TRP A CA 1
ATOM 4464 C C . TRP A 1 575 ? 0.265 3.665 -11.555 1.00 90.38 575 TRP A C 1
ATOM 4466 O O . TRP A 1 575 ? 0.219 3.336 -10.370 1.00 90.38 575 TRP A O 1
ATOM 4476 N N . LYS A 1 576 ? -0.475 4.658 -12.060 1.00 87.88 576 LYS A N 1
ATOM 4477 C CA . LYS A 1 576 ? -1.422 5.394 -11.222 1.00 87.88 576 LYS A CA 1
ATOM 4478 C C . LYS A 1 576 ? -2.638 4.529 -10.936 1.00 87.88 576 LYS A C 1
ATOM 4480 O O . LYS A 1 576 ? -3.299 4.075 -11.867 1.00 87.88 576 LYS A O 1
ATOM 4485 N N . VAL A 1 577 ? -2.948 4.325 -9.663 1.00 82.44 577 VAL A N 1
ATOM 4486 C CA . VAL A 1 577 ? -4.119 3.547 -9.261 1.00 82.44 577 VAL A CA 1
ATOM 4487 C C . VAL A 1 577 ? -5.248 4.483 -8.866 1.00 82.44 577 VAL A C 1
ATOM 4489 O O . VAL A 1 577 ? -5.120 5.299 -7.958 1.00 82.44 577 VAL A O 1
ATOM 4492 N N . CYS A 1 578 ? -6.388 4.332 -9.533 1.00 73.56 578 CYS A N 1
ATOM 4493 C CA . CYS A 1 578 ? -7.655 4.821 -9.012 1.00 73.56 578 CYS A CA 1
ATOM 4494 C C . CYS A 1 578 ? -8.299 3.685 -8.212 1.00 73.56 578 CYS A C 1
ATOM 4496 O O . CYS A 1 578 ? -8.443 2.581 -8.726 1.00 73.56 578 CYS A O 1
ATOM 4498 N N . GLU A 1 579 ? -8.715 3.933 -6.972 1.00 60.59 579 GLU A N 1
ATOM 4499 C CA . GLU A 1 579 ? -9.297 2.895 -6.100 1.00 60.59 579 GLU A CA 1
ATOM 4500 C C . GLU A 1 579 ? -10.591 2.283 -6.663 1.00 60.59 579 GLU A C 1
ATOM 4502 O O . GLU A 1 579 ? -10.954 1.162 -6.315 1.00 60.59 579 GLU A O 1
ATOM 4507 N N . ARG A 1 580 ? -11.262 2.996 -7.578 1.00 63.81 580 ARG A N 1
ATOM 4508 C CA . ARG A 1 580 ? -12.443 2.519 -8.316 1.00 63.81 580 ARG A CA 1
ATOM 4509 C C . ARG A 1 580 ? -12.099 1.721 -9.571 1.00 63.81 580 ARG A C 1
ATOM 4511 O O . ARG A 1 580 ? -12.993 1.142 -10.184 1.00 63.81 580 ARG A O 1
ATOM 4518 N N . ALA A 1 581 ? -10.840 1.745 -9.991 1.00 83.44 581 ALA A N 1
ATOM 4519 C CA . ALA A 1 581 ? -10.394 1.014 -11.159 1.00 83.44 581 ALA A CA 1
ATOM 4520 C C . ALA A 1 581 ? -10.199 -0.468 -10.830 1.00 83.44 581 ALA A C 1
ATOM 4522 O O . ALA A 1 581 ? -10.016 -0.885 -9.681 1.00 83.44 581 ALA A O 1
ATOM 4523 N N . LYS A 1 582 ? -10.230 -1.264 -11.889 1.00 92.75 582 LYS A N 1
ATOM 4524 C CA . LYS A 1 582 ? -9.829 -2.664 -11.859 1.00 92.75 582 LYS A CA 1
ATOM 4525 C C . LYS A 1 582 ? -8.324 -2.761 -12.076 1.00 92.75 582 LYS A C 1
ATOM 4527 O O . LYS A 1 582 ? -7.715 -1.853 -12.648 1.00 92.75 582 LYS A O 1
ATOM 4532 N N . VAL A 1 583 ? -7.728 -3.862 -11.636 1.00 94.69 583 VAL A N 1
ATOM 4533 C CA . VAL A 1 583 ? -6.358 -4.197 -12.032 1.00 94.69 583 VAL A CA 1
ATOM 4534 C C . VAL A 1 583 ? -6.350 -4.371 -13.560 1.00 94.69 583 VAL A C 1
ATOM 4536 O O . VAL A 1 583 ? -7.208 -5.107 -14.064 1.00 94.69 583 VAL A O 1
ATOM 4539 N N . PRO A 1 584 ? -5.445 -3.699 -14.305 1.00 95.31 584 PRO A N 1
ATOM 4540 C CA . PRO A 1 584 ? -5.405 -3.759 -15.768 1.00 95.31 584 PRO A CA 1
ATOM 4541 C C . PRO A 1 584 ? -5.471 -5.191 -16.297 1.00 95.31 584 PRO A C 1
ATOM 4543 O O . PRO A 1 584 ? -4.801 -6.067 -15.768 1.00 95.31 584 PRO A O 1
ATOM 4546 N N . GLY A 1 585 ? -6.287 -5.441 -17.324 1.00 94.25 585 GLY A N 1
ATOM 4547 C CA . GLY A 1 585 ? -6.438 -6.780 -17.907 1.00 94.25 585 GLY A CA 1
ATOM 4548 C C . GLY A 1 585 ? -7.251 -7.777 -17.072 1.00 94.25 585 GLY A C 1
ATOM 4549 O O . GLY A 1 585 ? -7.366 -8.933 -17.468 1.00 94.25 585 GLY A O 1
ATOM 4550 N N . THR A 1 586 ? -7.848 -7.357 -15.953 1.00 95.19 586 THR A N 1
ATOM 4551 C CA . THR A 1 586 ? -8.646 -8.229 -15.078 1.00 95.19 586 THR A CA 1
ATOM 4552 C C . THR A 1 586 ? -9.991 -7.591 -14.720 1.00 95.19 586 THR A C 1
ATOM 4554 O O . THR A 1 586 ? -10.203 -6.390 -14.905 1.00 95.19 586 THR A O 1
ATOM 4557 N N . ASP A 1 587 ? -10.900 -8.386 -14.153 1.00 93.62 587 ASP A N 1
ATOM 4558 C CA . ASP A 1 587 ? -12.145 -7.883 -13.564 1.00 93.62 587 ASP A CA 1
ATOM 4559 C C . ASP A 1 587 ? -12.053 -7.592 -12.059 1.00 93.62 587 ASP A C 1
ATOM 4561 O O . ASP A 1 587 ? -13.041 -7.161 -11.463 1.00 93.62 587 ASP A O 1
ATOM 4565 N N . ILE A 1 588 ? -10.870 -7.766 -11.462 1.00 92.75 588 ILE A N 1
ATOM 4566 C CA . ILE A 1 588 ? -10.656 -7.649 -10.020 1.00 92.75 588 ILE A CA 1
ATOM 4567 C C . ILE A 1 588 ? -10.457 -6.174 -9.642 1.00 92.75 588 ILE A C 1
ATOM 4569 O O . ILE A 1 588 ? -9.574 -5.512 -10.198 1.00 92.75 588 ILE A O 1
ATOM 4573 N N . PRO A 1 589 ? -11.243 -5.625 -8.703 1.00 90.75 589 PRO A N 1
ATOM 4574 C CA . PRO A 1 589 ? -11.053 -4.262 -8.224 1.00 90.75 589 PRO A CA 1
ATOM 4575 C C . PRO A 1 589 ? -9.801 -4.149 -7.342 1.00 90.75 589 PRO A C 1
ATOM 4577 O O . PRO A 1 589 ? -9.481 -5.047 -6.559 1.00 90.75 589 PRO A O 1
ATOM 4580 N N . TRP A 1 590 ? -9.116 -3.003 -7.394 1.00 88.50 590 TRP A N 1
ATOM 4581 C CA . TRP A 1 590 ? -7.941 -2.753 -6.545 1.00 88.50 590 TRP A CA 1
ATOM 4582 C C . TRP A 1 590 ? -8.237 -2.870 -5.044 1.00 88.50 590 TRP A C 1
ATOM 4584 O O . TRP A 1 590 ? -7.372 -3.279 -4.272 1.00 88.50 590 TRP A O 1
ATOM 4594 N N . SER A 1 591 ? -9.467 -2.568 -4.623 1.00 82.81 591 SER A N 1
ATOM 4595 C CA . SER A 1 591 ? -9.904 -2.717 -3.233 1.00 82.81 591 SER A CA 1
ATOM 4596 C C . SER A 1 591 ? -9.787 -4.158 -2.718 1.00 82.81 591 SER A C 1
ATOM 4598 O O . SER A 1 591 ? -9.403 -4.352 -1.564 1.00 82.81 591 SER A O 1
ATOM 4600 N N . GLU A 1 592 ? -10.044 -5.166 -3.558 1.00 86.12 592 GLU A N 1
ATOM 4601 C CA . GLU A 1 592 ? -9.873 -6.581 -3.203 1.00 86.12 592 GLU A CA 1
ATOM 4602 C C . GLU A 1 592 ? -8.392 -6.950 -3.058 1.00 86.12 592 GLU A C 1
ATOM 4604 O O . GLU A 1 592 ? -8.006 -7.564 -2.062 1.00 86.12 592 GLU A O 1
ATOM 4609 N N . ILE A 1 593 ? -7.542 -6.484 -3.978 1.00 90.19 593 ILE A N 1
ATOM 4610 C CA . ILE A 1 593 ? -6.083 -6.677 -3.919 1.00 90.19 593 ILE A CA 1
ATOM 4611 C C . ILE A 1 593 ? -5.492 -6.069 -2.639 1.00 90.19 593 ILE A C 1
ATOM 4613 O O . ILE A 1 593 ? -4.695 -6.696 -1.933 1.00 90.19 593 ILE A O 1
ATOM 4617 N N . PHE A 1 594 ? -5.893 -4.841 -2.313 1.00 87.19 594 PHE A N 1
ATOM 4618 C CA . PHE A 1 594 ? -5.456 -4.137 -1.108 1.00 87.19 594 PHE A CA 1
ATOM 4619 C C . PHE A 1 594 ? -5.973 -4.811 0.165 1.00 87.19 594 PHE A C 1
ATOM 4621 O O . PHE A 1 594 ? -5.267 -4.881 1.175 1.00 87.19 594 PHE A O 1
ATOM 4628 N N . HIS A 1 595 ? -7.184 -5.365 0.125 1.00 81.50 595 HIS A N 1
ATOM 4629 C CA . HIS A 1 595 ? -7.731 -6.115 1.248 1.00 81.50 595 HIS A CA 1
ATOM 4630 C C . HIS A 1 595 ? -6.942 -7.382 1.548 1.00 81.50 595 HIS A C 1
ATOM 4632 O O . HIS A 1 595 ? -6.613 -7.656 2.705 1.00 81.50 595 HIS A O 1
ATOM 4638 N N . ALA A 1 596 ? -6.600 -8.106 0.490 1.00 85.44 596 ALA A N 1
ATOM 4639 C CA . ALA A 1 596 ? -5.786 -9.304 0.545 1.00 85.44 596 ALA A CA 1
ATOM 4640 C C . ALA A 1 596 ? -4.364 -9.048 1.065 1.00 85.44 596 ALA A C 1
ATOM 4642 O O . ALA A 1 596 ? -3.702 -9.977 1.530 1.00 85.44 596 ALA A O 1
ATOM 4643 N N . GLY A 1 597 ? -3.897 -7.794 1.009 1.00 86.12 597 GLY A N 1
ATOM 4644 C CA . GLY A 1 597 ? -2.497 -7.444 1.247 1.00 86.12 597 GLY A CA 1
ATOM 4645 C C . GLY A 1 597 ? -1.578 -7.910 0.112 1.00 86.12 597 GLY A C 1
ATOM 4646 O O . GLY A 1 597 ? -0.371 -8.027 0.317 1.00 86.12 597 GLY A O 1
ATOM 4647 N N . ALA A 1 598 ? -2.142 -8.185 -1.070 1.00 88.56 598 ALA A N 1
ATOM 4648 C CA . ALA A 1 598 ? -1.391 -8.564 -2.264 1.00 88.56 598 ALA A CA 1
ATOM 4649 C C . ALA A 1 598 ? -0.656 -7.357 -2.875 1.00 88.56 598 ALA A C 1
ATOM 4651 O O . ALA A 1 598 ? 0.415 -7.512 -3.455 1.00 88.56 598 ALA A O 1
ATOM 4652 N N . ALA A 1 599 ? -1.191 -6.148 -2.685 1.00 90.19 599 ALA A N 1
ATOM 4653 C CA . ALA A 1 599 ? -0.541 -4.894 -3.049 1.00 90.19 599 ALA A CA 1
ATOM 4654 C C . ALA A 1 599 ? -0.894 -3.769 -2.062 1.00 90.19 599 ALA A C 1
ATOM 4656 O O . ALA A 1 599 ? -1.801 -3.904 -1.236 1.00 90.19 599 ALA A O 1
ATOM 4657 N N . PHE A 1 600 ? -0.172 -2.654 -2.151 1.00 88.56 600 PHE A N 1
ATOM 4658 C CA . PHE A 1 600 ? -0.263 -1.522 -1.231 1.00 88.56 600 PHE A CA 1
ATOM 4659 C C . PHE A 1 600 ? -0.217 -0.198 -2.006 1.00 88.56 600 PHE A C 1
ATOM 4661 O O . PHE A 1 600 ? 0.603 -0.072 -2.912 1.00 88.56 600 PHE A O 1
ATOM 4668 N N . PRO A 1 601 ? -1.045 0.806 -1.666 1.00 86.12 601 PRO A N 1
ATOM 4669 C CA . PRO A 1 601 ? -0.946 2.126 -2.259 1.00 86.12 601 PRO A CA 1
ATOM 4670 C C . PRO A 1 601 ? 0.345 2.794 -1.783 1.00 86.12 601 PRO A C 1
ATOM 4672 O O . PRO A 1 601 ? 0.702 2.724 -0.606 1.00 86.12 601 PRO A O 1
ATOM 4675 N N . SER A 1 602 ? 1.039 3.446 -2.706 1.00 83.12 602 SER A N 1
ATOM 4676 C CA . SER A 1 602 ? 2.264 4.202 -2.462 1.00 83.12 602 SER A CA 1
ATOM 4677 C C . SER A 1 602 ? 2.157 5.536 -3.196 1.00 83.12 602 SER A C 1
ATOM 4679 O O . SER A 1 602 ? 2.389 5.620 -4.405 1.00 83.12 602 SER A O 1
ATOM 4681 N N . GLY A 1 603 ? 1.701 6.571 -2.486 1.00 82.50 603 GLY A N 1
ATOM 4682 C CA . GLY A 1 603 ? 1.276 7.821 -3.118 1.00 82.50 603 GLY A CA 1
ATOM 4683 C C . GLY A 1 603 ? 0.089 7.584 -4.055 1.00 82.50 603 GLY A C 1
ATOM 4684 O O . GLY A 1 603 ? -0.921 7.020 -3.643 1.00 82.50 603 GLY A O 1
ATOM 4685 N N . ASP A 1 604 ? 0.223 7.987 -5.317 1.00 81.38 604 ASP A N 1
ATOM 4686 C CA . ASP A 1 604 ? -0.745 7.708 -6.383 1.00 81.38 604 ASP A CA 1
ATOM 4687 C C . ASP A 1 604 ? -0.458 6.401 -7.143 1.00 81.38 604 ASP A C 1
ATOM 4689 O O . ASP A 1 604 ? -1.162 6.090 -8.102 1.00 81.38 604 ASP A O 1
ATOM 4693 N N . THR A 1 605 ? 0.548 5.629 -6.720 1.00 86.12 605 THR A N 1
ATOM 4694 C CA . THR A 1 605 ? 0.972 4.374 -7.357 1.00 86.12 605 THR A CA 1
ATOM 4695 C C . THR A 1 605 ? 0.691 3.145 -6.495 1.00 86.12 605 THR A C 1
ATOM 4697 O O . THR A 1 605 ? 0.108 3.241 -5.412 1.00 86.12 605 THR A O 1
ATOM 4700 N N . VAL A 1 606 ? 1.114 1.971 -6.968 1.00 88.56 606 VAL A N 1
ATOM 4701 C CA . VAL A 1 606 ? 1.000 0.706 -6.244 1.00 88.56 606 VAL A CA 1
ATOM 4702 C C . VAL A 1 606 ? 2.353 0.038 -6.041 1.00 88.56 606 VAL A C 1
ATOM 4704 O O . VAL A 1 606 ? 3.238 0.092 -6.890 1.00 88.56 606 VAL A O 1
ATOM 4707 N N . LEU A 1 607 ? 2.487 -0.620 -4.897 1.00 87.50 607 LEU A N 1
ATOM 4708 C CA . LEU A 1 607 ? 3.613 -1.450 -4.523 1.00 87.50 607 LEU A CA 1
ATOM 4709 C C . LEU A 1 607 ? 3.143 -2.885 -4.287 1.00 87.50 607 LEU A C 1
ATOM 4711 O O . LEU A 1 607 ? 2.229 -3.129 -3.500 1.00 87.50 607 LEU A O 1
ATOM 4715 N N . VAL A 1 608 ? 3.815 -3.838 -4.918 1.00 87.88 608 VAL A N 1
ATOM 4716 C CA . VAL A 1 608 ? 3.669 -5.272 -4.674 1.00 87.88 608 VAL A CA 1
ATOM 4717 C C . VAL A 1 608 ? 4.974 -5.759 -4.045 1.00 87.88 608 VAL A C 1
ATOM 4719 O O . VAL A 1 608 ? 6.015 -5.724 -4.706 1.00 87.88 608 VAL A O 1
ATOM 4722 N N . PRO A 1 609 ? 4.956 -6.193 -2.772 1.00 84.94 609 PRO A N 1
ATOM 4723 C CA . PRO A 1 609 ? 6.125 -6.772 -2.128 1.00 84.94 609 PRO A CA 1
ATOM 4724 C C . PRO A 1 609 ? 6.707 -7.906 -2.967 1.00 84.94 609 PRO A C 1
ATOM 4726 O O . PRO A 1 609 ? 6.004 -8.847 -3.340 1.00 84.94 609 PRO A O 1
ATOM 4729 N N . ARG A 1 610 ? 8.010 -7.832 -3.254 1.00 82.19 610 ARG A N 1
ATOM 4730 C CA . ARG A 1 610 ? 8.701 -8.817 -4.099 1.00 82.19 610 ARG A CA 1
ATOM 4731 C C . ARG A 1 610 ? 8.573 -10.240 -3.553 1.00 82.19 610 ARG A C 1
ATOM 4733 O O . ARG A 1 610 ? 8.482 -11.188 -4.329 1.00 82.19 610 ARG A O 1
ATOM 4740 N N . LEU A 1 611 ? 8.502 -10.364 -2.223 1.00 75.12 611 LEU A N 1
ATOM 4741 C CA . LEU A 1 611 ? 8.327 -11.632 -1.514 1.00 75.12 611 LEU A CA 1
ATOM 4742 C C . LEU A 1 611 ? 7.124 -12.448 -2.022 1.00 75.12 611 LEU A C 1
ATOM 4744 O O . LEU A 1 611 ? 7.163 -13.669 -1.932 1.00 75.12 611 LEU A O 1
ATOM 4748 N N . TRP A 1 612 ? 6.086 -11.800 -2.565 1.00 80.81 612 TRP A N 1
ATOM 4749 C CA . TRP A 1 612 ? 4.846 -12.443 -3.015 1.00 80.81 612 TRP A CA 1
ATOM 4750 C C . TRP A 1 612 ? 4.989 -13.374 -4.211 1.00 80.81 612 TRP A C 1
ATOM 4752 O O . TRP A 1 612 ? 4.213 -14.311 -4.338 1.00 80.81 612 TRP A O 1
ATOM 4762 N N . TRP A 1 613 ? 5.981 -13.157 -5.063 1.00 79.62 613 TRP A N 1
ATOM 4763 C CA . TRP A 1 613 ? 6.105 -13.914 -6.308 1.00 79.62 613 TRP A CA 1
ATOM 4764 C C . TRP A 1 613 ? 7.513 -14.448 -6.539 1.00 79.62 613 TRP A C 1
ATOM 4766 O O . TRP A 1 613 ? 7.670 -15.442 -7.231 1.00 79.62 613 TRP A O 1
ATOM 4776 N N . CYS A 1 614 ? 8.550 -13.860 -5.934 1.00 77.19 614 CYS A N 1
ATOM 4777 C CA . CYS A 1 614 ? 9.915 -14.362 -6.112 1.00 77.19 614 CYS A CA 1
ATOM 4778 C C . CYS A 1 614 ? 10.204 -15.645 -5.315 1.00 77.19 614 CYS A C 1
ATOM 4780 O O . CYS A 1 614 ? 11.284 -16.217 -5.445 1.00 77.19 614 CYS A O 1
ATOM 4782 N N . ARG A 1 615 ? 9.305 -16.035 -4.402 1.00 73.69 615 ARG A N 1
ATOM 4783 C CA . ARG A 1 615 ? 9.471 -17.205 -3.528 1.00 73.69 615 ARG A CA 1
ATOM 4784 C C . ARG A 1 615 ? 8.753 -18.434 -4.016 1.00 73.69 615 ARG A C 1
ATOM 4786 O O . ARG A 1 615 ? 9.274 -19.535 -3.857 1.00 73.69 615 ARG A O 1
ATOM 4793 N N . ASP A 1 616 ? 7.572 -18.233 -4.565 1.00 78.38 616 ASP A N 1
ATOM 4794 C CA . ASP A 1 616 ? 6.848 -19.305 -5.200 1.00 78.38 616 ASP A CA 1
ATOM 4795 C C . ASP A 1 616 ? 7.467 -19.529 -6.583 1.00 78.38 616 ASP A C 1
ATOM 4797 O O . ASP A 1 616 ? 7.320 -18.710 -7.490 1.00 78.38 616 ASP A O 1
ATOM 4801 N N . VAL A 1 617 ? 8.245 -20.609 -6.704 1.00 83.75 617 VAL A N 1
ATOM 4802 C CA . VAL A 1 617 ? 8.966 -20.951 -7.937 1.00 83.75 617 VAL A CA 1
ATOM 4803 C C . VAL A 1 617 ? 7.985 -21.131 -9.091 1.00 83.75 617 VAL A C 1
ATOM 4805 O O . VAL A 1 617 ? 8.255 -20.633 -10.177 1.00 83.75 617 VAL A O 1
ATOM 4808 N N . ALA A 1 618 ? 6.821 -21.740 -8.845 1.00 86.38 618 ALA A N 1
ATOM 4809 C CA . ALA A 1 618 ? 5.818 -21.959 -9.878 1.00 86.38 618 ALA A CA 1
ATOM 4810 C C . ALA A 1 618 ? 5.215 -20.632 -10.358 1.00 86.38 618 ALA A C 1
ATOM 4812 O O . ALA A 1 618 ? 5.097 -20.408 -11.565 1.00 86.38 618 ALA A O 1
ATOM 4813 N N . VAL A 1 619 ? 4.896 -19.714 -9.437 1.00 86.44 619 VAL A N 1
ATOM 4814 C CA . VAL A 1 619 ? 4.430 -18.362 -9.798 1.00 86.44 619 VAL A CA 1
ATOM 4815 C C . VAL A 1 619 ? 5.520 -17.605 -10.558 1.00 86.44 619 VAL A C 1
ATOM 4817 O O . VAL A 1 619 ? 5.231 -16.999 -11.587 1.00 86.44 619 VAL A O 1
ATOM 4820 N N . SER A 1 620 ? 6.774 -17.652 -10.100 1.00 87.88 620 SER A N 1
ATOM 4821 C CA . SER A 1 620 ? 7.895 -16.969 -10.756 1.00 87.88 620 SER A CA 1
ATOM 4822 C C . SER A 1 620 ? 8.167 -17.503 -12.164 1.00 87.88 620 SER A C 1
ATOM 4824 O O . SER A 1 620 ? 8.390 -16.707 -13.072 1.00 87.88 620 SER A O 1
ATOM 4826 N N . GLU A 1 621 ? 8.154 -18.823 -12.358 1.00 90.31 621 GLU A N 1
ATOM 4827 C CA . GLU A 1 621 ? 8.324 -19.465 -13.668 1.00 90.31 621 GLU A CA 1
ATOM 4828 C C . GLU A 1 621 ? 7.171 -19.104 -14.606 1.00 90.31 621 GLU A C 1
ATOM 4830 O O . GLU A 1 621 ? 7.396 -18.729 -15.753 1.00 90.31 621 GLU A O 1
ATOM 4835 N N . THR A 1 622 ? 5.939 -19.113 -14.094 1.00 91.12 622 THR A N 1
ATOM 4836 C CA . THR A 1 622 ? 4.753 -18.727 -14.870 1.00 91.12 622 THR A CA 1
ATOM 4837 C C . THR A 1 622 ? 4.798 -17.251 -15.279 1.00 91.12 622 THR A C 1
ATOM 4839 O O . THR A 1 622 ? 4.483 -16.902 -16.416 1.00 91.12 622 THR A O 1
ATOM 4842 N N . LEU A 1 623 ? 5.205 -16.361 -14.369 1.00 92.06 623 LEU A N 1
ATOM 4843 C CA . LEU A 1 623 ? 5.398 -14.939 -14.664 1.00 92.06 623 LEU A CA 1
ATOM 4844 C C . LEU A 1 623 ? 6.481 -14.727 -15.719 1.00 92.06 623 LEU A C 1
ATOM 4846 O O . LEU A 1 623 ? 6.287 -13.926 -16.630 1.00 92.06 623 LEU A O 1
ATOM 4850 N N . GLN A 1 624 ? 7.601 -15.440 -15.591 1.00 93.12 624 GLN A N 1
ATOM 4851 C CA . GLN A 1 624 ? 8.698 -15.393 -16.549 1.00 93.12 624 GLN A CA 1
ATOM 4852 C C . GLN A 1 624 ? 8.220 -15.830 -17.938 1.00 93.12 624 GLN A C 1
ATOM 4854 O O . GLN A 1 624 ? 8.413 -15.086 -18.892 1.00 93.12 624 GLN A O 1
ATOM 4859 N N . GLN A 1 625 ? 7.513 -16.958 -18.038 1.00 93.06 625 GLN A N 1
ATOM 4860 C CA . GLN A 1 625 ? 6.964 -17.454 -19.301 1.00 93.06 625 GLN A CA 1
ATOM 4861 C C . GLN A 1 625 ? 6.007 -16.441 -19.954 1.00 93.06 625 GLN A C 1
ATOM 4863 O O . GLN A 1 625 ? 6.152 -16.112 -21.128 1.00 93.06 625 GLN A O 1
ATOM 4868 N N . ASN A 1 626 ? 5.076 -15.871 -19.183 1.00 93.06 626 ASN A N 1
ATOM 4869 C CA . ASN A 1 626 ? 4.140 -14.866 -19.699 1.00 93.06 626 ASN A CA 1
ATOM 4870 C C . ASN A 1 626 ? 4.837 -13.583 -20.186 1.00 93.06 626 ASN A C 1
ATOM 4872 O O . ASN A 1 626 ? 4.327 -12.888 -21.066 1.00 93.06 626 ASN A O 1
ATOM 4876 N N . LEU A 1 627 ? 5.964 -13.216 -19.572 1.00 93.44 627 LEU A N 1
ATOM 4877 C CA . LEU A 1 627 ? 6.749 -12.048 -19.965 1.00 93.44 627 LEU A CA 1
ATOM 4878 C C . LEU A 1 627 ? 7.630 -12.337 -21.189 1.00 93.44 627 LEU A C 1
ATOM 4880 O O . LEU A 1 627 ? 7.790 -11.455 -22.034 1.00 93.44 627 LEU A O 1
ATOM 4884 N N . GLU A 1 628 ? 8.131 -13.565 -21.330 1.00 92.25 628 GLU A N 1
ATOM 4885 C CA . GLU A 1 628 ? 8.867 -14.024 -22.513 1.00 92.25 628 GLU A CA 1
ATOM 4886 C C . GLU A 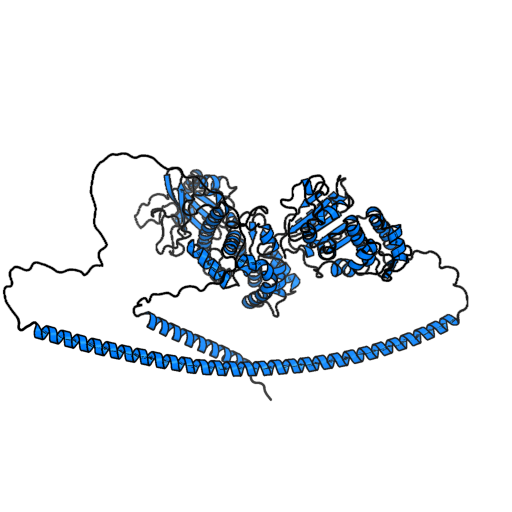1 628 ? 8.009 -13.951 -23.781 1.00 92.25 628 GLU A C 1
ATOM 4888 O O . GLU A 1 628 ? 8.491 -13.463 -24.804 1.00 92.25 628 GLU A O 1
ATOM 4893 N N . ASP A 1 629 ? 6.720 -14.295 -23.695 1.00 88.44 629 ASP A N 1
ATOM 4894 C CA . ASP A 1 629 ? 5.767 -14.192 -24.814 1.00 88.44 629 ASP A CA 1
ATOM 4895 C C . ASP A 1 629 ? 5.624 -12.760 -25.360 1.00 88.44 629 ASP A C 1
ATOM 4897 O O . ASP A 1 629 ? 5.279 -12.546 -26.524 1.00 88.44 629 ASP A O 1
ATOM 4901 N N . VAL A 1 630 ? 5.895 -11.756 -24.523 1.00 91.81 630 VAL A N 1
ATOM 4902 C CA . VAL A 1 630 ? 5.868 -10.335 -24.897 1.00 91.81 630 VAL A CA 1
ATOM 4903 C C . VAL A 1 630 ? 7.258 -9.713 -24.972 1.00 91.81 630 VAL A C 1
ATOM 4905 O O . VAL A 1 630 ? 7.355 -8.488 -25.096 1.00 91.81 630 VAL A O 1
ATOM 4908 N N . ASN A 1 631 ? 8.300 -10.547 -24.924 1.00 95.75 631 ASN A N 1
ATOM 4909 C CA . ASN A 1 631 ? 9.709 -10.182 -24.978 1.00 95.75 631 ASN A CA 1
ATOM 4910 C C . ASN A 1 631 ? 10.085 -9.107 -23.937 1.00 95.75 631 ASN A C 1
ATOM 4912 O O . ASN A 1 631 ? 10.715 -8.089 -24.236 1.00 95.75 631 ASN A O 1
ATOM 4916 N N . ILE A 1 632 ? 9.628 -9.314 -22.701 1.00 95.81 632 ILE A N 1
ATOM 4917 C CA . ILE A 1 632 ? 10.005 -8.545 -21.513 1.00 95.81 632 ILE A CA 1
ATOM 4918 C C . ILE A 1 632 ? 10.731 -9.505 -20.568 1.00 95.81 632 ILE A C 1
ATOM 4920 O O . ILE A 1 632 ? 10.300 -10.630 -20.349 1.00 95.81 632 ILE A O 1
ATOM 4924 N N . SER A 1 633 ? 11.840 -9.068 -19.984 1.00 93.62 633 SER A N 1
ATOM 4925 C CA . SER A 1 633 ? 12.615 -9.867 -19.031 1.00 93.62 633 SER A CA 1
ATOM 4926 C C . SER A 1 633 ? 12.228 -9.488 -17.604 1.00 93.62 633 SER A C 1
ATOM 4928 O O . SER A 1 633 ? 12.388 -8.332 -17.209 1.00 93.62 633 SER A O 1
ATOM 4930 N N . LEU A 1 634 ? 11.731 -10.446 -16.810 1.00 89.69 634 LEU A N 1
ATOM 4931 C CA . LEU A 1 634 ? 11.382 -10.204 -15.402 1.00 89.69 634 LEU A CA 1
ATOM 4932 C C . LEU A 1 634 ? 12.611 -9.790 -14.587 1.00 89.69 634 LEU A C 1
ATOM 4934 O O . LEU A 1 634 ? 12.525 -8.878 -13.764 1.00 89.69 634 LEU A O 1
ATOM 4938 N N . GLU A 1 635 ? 13.759 -10.430 -14.836 1.00 88.31 635 GLU A N 1
ATOM 4939 C CA . GLU A 1 635 ? 15.025 -10.094 -14.178 1.00 88.31 635 GLU A CA 1
ATOM 4940 C C . GLU A 1 635 ? 15.476 -8.673 -14.527 1.00 88.31 635 GLU A C 1
ATOM 4942 O O . GLU A 1 635 ? 15.957 -7.958 -13.655 1.00 88.31 635 GLU A O 1
ATOM 4947 N N . ASP A 1 636 ? 15.313 -8.235 -15.773 1.00 89.50 636 ASP A N 1
ATOM 4948 C CA . ASP A 1 636 ? 15.734 -6.891 -16.166 1.00 89.50 636 ASP A CA 1
ATOM 4949 C C . ASP A 1 636 ? 14.718 -5.815 -15.755 1.00 89.50 636 ASP A C 1
ATOM 4951 O O . ASP A 1 636 ? 15.103 -4.681 -15.472 1.00 89.50 636 ASP A O 1
ATOM 4955 N N . LEU A 1 637 ? 13.429 -6.160 -15.687 1.00 88.06 637 LEU A N 1
ATOM 4956 C CA . LEU A 1 637 ? 12.369 -5.280 -15.202 1.00 88.06 637 LEU A CA 1
ATOM 4957 C C . LEU A 1 637 ? 12.478 -5.050 -13.687 1.00 88.06 637 LEU A C 1
ATOM 4959 O O . LEU A 1 637 ? 12.322 -3.920 -13.222 1.00 88.06 637 LEU A O 1
ATOM 4963 N N . LEU A 1 638 ? 12.761 -6.113 -12.928 1.00 83.06 638 LEU A N 1
ATOM 4964 C CA . LEU A 1 638 ? 12.854 -6.129 -11.466 1.00 83.06 638 LEU A CA 1
ATOM 4965 C C . LEU A 1 638 ? 14.193 -6.742 -11.017 1.00 83.06 638 LEU A C 1
ATOM 4967 O O . LEU A 1 638 ? 14.226 -7.836 -10.431 1.00 83.06 638 LEU A O 1
ATOM 4971 N N . PRO A 1 639 ? 15.317 -6.045 -11.263 1.00 75.62 639 PRO A N 1
ATOM 4972 C CA . PRO A 1 639 ? 16.637 -6.599 -11.017 1.00 75.62 639 PRO A CA 1
ATOM 4973 C C . PRO A 1 639 ? 16.854 -6.944 -9.557 1.00 75.62 639 PRO A C 1
ATOM 4975 O O . PRO A 1 639 ? 16.345 -6.314 -8.627 1.00 75.62 639 PRO A O 1
ATOM 4978 N N . ASP A 1 640 ? 17.612 -8.012 -9.350 1.00 71.25 640 ASP A N 1
ATOM 4979 C CA . ASP A 1 640 ? 18.094 -8.373 -8.029 1.00 71.25 640 ASP A CA 1
ATOM 4980 C C . ASP A 1 640 ? 19.051 -7.281 -7.528 1.00 71.25 640 ASP A C 1
ATOM 4982 O O . ASP A 1 640 ? 20.102 -7.022 -8.124 1.00 71.25 640 ASP A O 1
ATOM 4986 N N . ALA A 1 641 ? 18.686 -6.639 -6.418 1.00 64.69 641 ALA A N 1
ATOM 4987 C CA . ALA A 1 641 ? 19.504 -5.610 -5.795 1.00 64.69 641 ALA A CA 1
ATOM 4988 C C . ALA A 1 641 ? 20.901 -6.126 -5.411 1.00 64.69 641 ALA A C 1
ATOM 4990 O O . ALA A 1 641 ? 21.861 -5.365 -5.492 1.00 64.69 641 ALA A O 1
ATOM 4991 N N . MET A 1 642 ? 21.066 -7.414 -5.088 1.00 60.09 642 MET A N 1
ATOM 4992 C CA . MET A 1 642 ? 22.385 -7.995 -4.828 1.00 60.09 642 MET A CA 1
ATOM 4993 C C . MET A 1 642 ? 23.216 -8.139 -6.094 1.00 60.09 642 MET A C 1
ATOM 4995 O O . MET A 1 642 ? 24.400 -7.806 -6.076 1.00 60.09 642 MET A O 1
ATOM 4999 N N . LYS A 1 643 ? 22.618 -8.560 -7.216 1.00 64.94 643 LYS A N 1
ATOM 5000 C CA . LYS A 1 643 ? 23.320 -8.572 -8.513 1.00 64.94 643 LYS A CA 1
ATOM 5001 C C . LYS A 1 643 ? 23.748 -7.159 -8.921 1.00 64.94 643 LYS A C 1
ATOM 5003 O O . LYS A 1 643 ? 24.788 -6.998 -9.562 1.00 64.94 643 LYS A O 1
ATOM 5008 N N . LEU A 1 644 ? 22.981 -6.138 -8.533 1.00 62.97 644 LEU A N 1
ATOM 5009 C CA . LEU A 1 644 ? 23.351 -4.733 -8.719 1.00 62.97 644 LEU A CA 1
ATOM 5010 C C . LEU A 1 644 ? 24.499 -4.294 -7.789 1.00 62.97 644 LEU A C 1
ATOM 5012 O O . LEU A 1 644 ? 25.384 -3.573 -8.243 1.00 62.97 644 LEU A O 1
ATOM 5016 N N . LEU A 1 645 ? 24.521 -4.747 -6.528 1.00 56.00 645 LEU A N 1
ATOM 5017 C CA . LEU A 1 645 ? 25.566 -4.423 -5.538 1.00 56.00 645 LEU A CA 1
ATOM 5018 C C . LEU A 1 645 ? 26.895 -5.148 -5.790 1.00 56.00 645 LEU A C 1
ATOM 5020 O O . LEU A 1 645 ? 27.962 -4.554 -5.651 1.00 56.00 645 LEU A O 1
ATOM 5024 N N . GLN A 1 646 ? 26.851 -6.427 -6.170 1.00 56.78 646 GLN A N 1
ATOM 5025 C CA . GLN A 1 646 ? 28.041 -7.260 -6.385 1.00 56.78 646 GLN A CA 1
ATOM 5026 C C . GLN A 1 646 ? 28.841 -6.845 -7.625 1.00 56.78 646 GLN A C 1
ATOM 5028 O O . GLN A 1 646 ? 30.039 -7.123 -7.712 1.00 56.78 646 GLN A O 1
ATOM 5033 N N . LYS A 1 647 ? 28.215 -6.146 -8.581 1.00 56.56 647 LYS A N 1
ATOM 5034 C CA . LYS A 1 647 ? 28.896 -5.560 -9.743 1.00 56.56 647 LYS A CA 1
ATOM 5035 C C . LYS A 1 647 ? 29.679 -4.310 -9.322 1.00 56.56 647 LYS A C 1
ATOM 5037 O O . LYS A 1 647 ? 29.321 -3.182 -9.649 1.00 56.56 647 LYS A O 1
ATOM 5042 N N . SER A 1 648 ? 30.807 -4.517 -8.649 1.00 45.47 648 SER A N 1
ATOM 5043 C CA . SER A 1 648 ? 31.791 -3.513 -8.205 1.00 45.47 648 SER A CA 1
ATOM 5044 C C . SER A 1 648 ? 32.547 -2.785 -9.341 1.00 45.47 648 SER A C 1
ATOM 5046 O O . SER A 1 648 ? 33.619 -2.220 -9.133 1.00 45.47 648 SER A O 1
ATOM 5048 N N . GLY A 1 649 ? 32.000 -2.751 -10.560 1.00 52.19 649 GLY A N 1
ATOM 5049 C CA . GLY A 1 649 ? 32.656 -2.243 -11.770 1.00 52.19 649 GLY A CA 1
ATOM 5050 C C . GLY A 1 649 ? 32.342 -0.780 -12.108 1.00 52.19 649 GLY A C 1
ATOM 5051 O O . GLY A 1 649 ? 31.875 -0.486 -13.204 1.00 52.19 649 GLY A O 1
ATOM 5052 N N . GLY A 1 650 ? 32.571 0.163 -11.192 1.00 55.84 650 GLY A N 1
ATOM 5053 C CA . GLY A 1 650 ? 32.444 1.602 -11.488 1.00 55.84 650 GLY A CA 1
ATOM 5054 C C . GLY A 1 650 ? 31.056 2.057 -12.009 1.00 55.84 650 GLY A C 1
ATOM 5055 O O . GLY A 1 650 ? 30.060 1.345 -11.877 1.00 55.84 650 GLY A O 1
ATOM 5056 N N . PRO A 1 651 ? 30.936 3.280 -12.561 1.00 56.44 651 PRO A N 1
ATOM 5057 C CA . PRO A 1 651 ? 29.673 3.804 -13.103 1.00 56.44 651 PRO A CA 1
ATOM 5058 C C . PRO A 1 651 ? 29.126 2.991 -14.288 1.00 56.44 651 PRO A C 1
ATOM 5060 O O . PRO A 1 651 ? 27.916 2.844 -14.424 1.00 56.44 651 PRO A O 1
ATOM 5063 N N . THR A 1 652 ? 30.009 2.420 -15.113 1.00 55.53 652 THR A N 1
ATOM 5064 C CA . THR A 1 652 ? 29.643 1.682 -16.331 1.00 55.53 652 THR A CA 1
ATOM 5065 C C . THR A 1 652 ? 28.999 0.323 -16.033 1.00 55.53 652 THR A C 1
ATOM 5067 O O . THR A 1 652 ? 28.007 -0.019 -16.668 1.00 55.53 652 THR A O 1
ATOM 5070 N N . ALA A 1 653 ? 29.465 -0.434 -15.026 1.00 55.97 653 ALA A N 1
ATOM 5071 C CA . ALA A 1 653 ? 28.831 -1.713 -14.662 1.00 55.97 653 ALA A CA 1
ATOM 5072 C C . ALA A 1 653 ? 27.441 -1.544 -14.024 1.00 55.97 653 ALA A C 1
ATOM 5074 O O . ALA A 1 653 ? 26.644 -2.483 -14.036 1.00 55.97 653 ALA A O 1
ATOM 5075 N N . ARG A 1 654 ? 27.142 -0.347 -13.500 1.00 62.25 654 ARG A N 1
ATOM 5076 C CA . ARG A 1 654 ? 25.808 0.040 -13.018 1.00 62.25 654 ARG A CA 1
ATOM 5077 C C . ARG A 1 654 ? 24.899 0.577 -14.133 1.00 62.25 654 ARG A C 1
ATOM 5079 O O . ARG A 1 654 ? 23.684 0.548 -13.966 1.00 62.25 654 ARG A O 1
ATOM 5086 N N . GLY A 1 655 ? 25.468 1.023 -15.258 1.00 75.38 655 GLY A N 1
ATOM 5087 C CA . GLY A 1 655 ? 24.735 1.546 -16.419 1.00 75.38 655 GLY A CA 1
ATOM 5088 C C . GLY A 1 655 ? 23.939 0.475 -17.163 1.00 75.38 655 GLY A C 1
ATOM 5089 O O . GLY A 1 655 ? 22.749 0.649 -17.385 1.00 75.38 655 GLY A O 1
ATOM 5090 N N . VAL A 1 656 ? 24.538 -0.690 -17.421 1.00 83.75 656 VAL A N 1
ATOM 5091 C CA . VAL A 1 656 ? 23.881 -1.757 -18.200 1.00 83.75 656 VAL A CA 1
ATOM 5092 C C . VAL A 1 656 ? 22.575 -2.270 -17.568 1.00 83.75 656 VAL A C 1
ATOM 5094 O O . VAL A 1 656 ? 21.556 -2.307 -18.255 1.00 83.75 656 VAL A O 1
ATOM 5097 N N . PRO A 1 657 ? 22.525 -2.652 -16.274 1.00 84.31 657 PRO A N 1
ATOM 5098 C CA . PRO A 1 657 ? 21.258 -3.051 -15.658 1.00 84.31 657 PRO A CA 1
ATOM 5099 C C . PRO A 1 657 ? 20.215 -1.928 -15.661 1.00 84.31 657 PRO A C 1
ATOM 5101 O O . PRO A 1 657 ? 19.022 -2.187 -15.778 1.00 84.31 657 PRO A O 1
ATOM 5104 N N . TRP A 1 658 ? 20.670 -0.678 -15.552 1.00 83.94 658 TRP A N 1
ATOM 5105 C CA . TRP A 1 658 ? 19.809 0.493 -15.628 1.00 83.94 658 TRP A CA 1
ATOM 5106 C C . TRP A 1 658 ? 19.191 0.652 -17.023 1.00 83.94 658 TRP A C 1
ATOM 5108 O O . TRP A 1 658 ? 17.977 0.780 -17.132 1.00 83.94 658 TRP A O 1
ATOM 5118 N N . GLU A 1 659 ? 19.996 0.573 -18.084 1.00 89.38 659 GLU A N 1
ATOM 5119 C CA . GLU A 1 659 ? 19.545 0.613 -19.482 1.00 89.38 659 GLU A CA 1
ATOM 5120 C C . GLU A 1 659 ? 18.460 -0.432 -19.756 1.00 89.38 659 GLU A C 1
ATOM 5122 O O . GLU A 1 659 ? 17.390 -0.112 -20.280 1.00 89.38 659 GLU A O 1
ATOM 5127 N N . LYS A 1 660 ? 18.713 -1.678 -19.340 1.00 91.56 660 LYS A N 1
ATOM 5128 C CA . LYS A 1 660 ? 17.760 -2.774 -19.508 1.00 91.56 660 LYS A CA 1
ATOM 5129 C C . LYS A 1 660 ? 16.472 -2.545 -18.721 1.00 91.56 660 LYS A C 1
ATOM 5131 O O . LYS A 1 660 ? 15.391 -2.777 -19.260 1.00 91.56 660 LYS A O 1
ATOM 5136 N N . CYS A 1 661 ? 16.568 -2.054 -17.486 1.00 89.69 661 CYS A N 1
ATOM 5137 C CA . CYS A 1 661 ? 15.402 -1.748 -16.660 1.00 89.69 661 CYS A CA 1
ATOM 5138 C C . CYS A 1 661 ? 14.542 -0.641 -17.281 1.00 89.69 661 CYS A C 1
ATOM 5140 O O . CYS A 1 661 ? 13.327 -0.793 -17.368 1.00 89.69 661 CYS A O 1
ATOM 5142 N N . VAL A 1 662 ? 15.156 0.427 -17.804 1.00 91.69 662 VAL A N 1
ATOM 5143 C CA . VAL A 1 662 ? 14.442 1.499 -18.518 1.00 91.69 662 VAL A CA 1
ATOM 5144 C C . VAL A 1 662 ? 13.684 0.949 -19.728 1.00 91.69 662 VAL A C 1
ATOM 5146 O O . VAL A 1 662 ? 12.492 1.224 -19.875 1.00 91.69 662 VAL A O 1
ATOM 5149 N N . ALA A 1 663 ? 14.347 0.153 -20.573 1.00 95.44 663 ALA A N 1
ATOM 5150 C CA . ALA A 1 663 ? 13.721 -0.428 -21.759 1.00 95.44 663 ALA A CA 1
ATOM 5151 C C . ALA A 1 663 ? 12.532 -1.333 -21.395 1.00 95.44 663 ALA A C 1
ATOM 5153 O O . ALA A 1 663 ? 11.435 -1.171 -21.934 1.00 95.44 663 ALA A O 1
ATOM 5154 N N . ASN A 1 664 ? 12.725 -2.238 -20.430 1.00 95.56 664 ASN A N 1
ATOM 5155 C CA . ASN A 1 664 ? 11.677 -3.154 -19.982 1.00 95.56 664 ASN A CA 1
ATOM 5156 C C . ASN A 1 664 ? 10.522 -2.413 -19.299 1.00 95.56 664 AS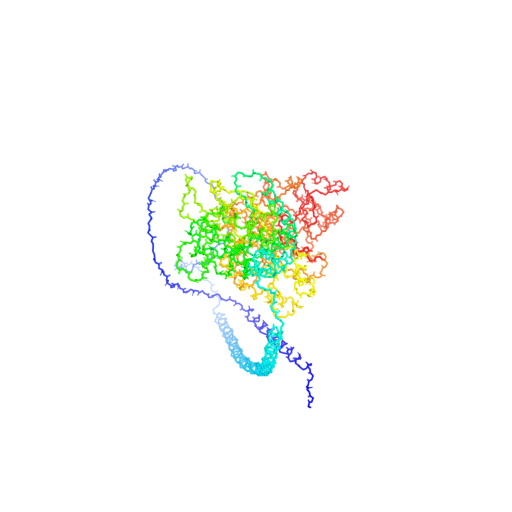N A C 1
ATOM 5158 O O . ASN A 1 664 ? 9.367 -2.763 -19.521 1.00 95.56 664 ASN A O 1
ATOM 5162 N N . ALA A 1 665 ? 10.792 -1.361 -18.524 1.00 94.25 665 ALA A N 1
ATOM 5163 C CA . ALA A 1 665 ? 9.753 -0.577 -17.861 1.00 94.25 665 ALA A CA 1
ATOM 5164 C C . ALA A 1 665 ? 8.886 0.214 -18.858 1.00 94.25 665 ALA A C 1
ATOM 5166 O O . ALA A 1 665 ? 7.670 0.309 -18.683 1.00 94.25 665 ALA A O 1
ATOM 5167 N N . LEU A 1 666 ? 9.479 0.742 -19.935 1.00 95.44 666 LEU A N 1
ATOM 5168 C CA . LEU A 1 666 ? 8.733 1.361 -21.035 1.00 95.44 666 LEU A CA 1
ATOM 5169 C C . LEU A 1 666 ? 7.814 0.341 -21.727 1.00 95.44 666 LEU A C 1
ATOM 5171 O O . LEU A 1 666 ? 6.608 0.580 -21.839 1.00 95.44 666 LEU A O 1
ATOM 5175 N N . ALA A 1 667 ? 8.353 -0.819 -22.114 1.00 96.62 667 ALA A N 1
ATOM 5176 C CA . ALA A 1 667 ? 7.577 -1.898 -22.730 1.00 96.62 667 ALA A CA 1
ATOM 5177 C C . ALA A 1 667 ? 6.449 -2.404 -21.807 1.00 96.62 667 ALA A C 1
ATOM 5179 O O . ALA A 1 667 ? 5.298 -2.517 -22.232 1.00 96.62 667 ALA A O 1
ATOM 5180 N N . ALA A 1 668 ? 6.744 -2.619 -20.522 1.00 95.88 668 ALA A N 1
ATOM 5181 C CA . ALA A 1 668 ? 5.776 -3.001 -19.493 1.00 95.88 668 ALA A CA 1
ATOM 5182 C C . ALA A 1 668 ? 4.621 -1.997 -19.385 1.00 95.88 668 ALA A C 1
ATOM 5184 O O . ALA A 1 668 ? 3.452 -2.381 -19.326 1.00 95.88 668 ALA A O 1
ATOM 5185 N N . ARG A 1 669 ? 4.929 -0.697 -19.412 1.00 95.19 669 ARG A N 1
ATOM 5186 C CA . ARG A 1 669 ? 3.916 0.357 -19.321 1.00 95.19 669 ARG A CA 1
ATOM 5187 C C . ARG A 1 669 ? 3.019 0.421 -20.556 1.00 95.19 669 ARG A C 1
ATOM 5189 O O . ARG A 1 669 ? 1.815 0.620 -20.409 1.00 95.19 669 ARG A O 1
ATOM 5196 N N . PHE A 1 670 ? 3.571 0.193 -21.750 1.00 96.75 670 PHE A N 1
ATOM 5197 C CA . PHE A 1 670 ? 2.777 0.015 -22.973 1.00 96.75 670 PHE A CA 1
ATOM 5198 C C . PHE A 1 670 ? 1.814 -1.172 -22.855 1.00 96.75 670 PHE A C 1
ATOM 5200 O O . PHE A 1 670 ? 0.637 -1.046 -23.201 1.00 96.75 670 PHE A O 1
ATOM 5207 N N . ARG A 1 671 ? 2.278 -2.309 -22.318 1.00 95.94 671 ARG A N 1
ATOM 5208 C CA . ARG A 1 671 ? 1.421 -3.485 -22.106 1.00 95.94 671 ARG A CA 1
ATOM 5209 C C . ARG A 1 671 ? 0.292 -3.207 -21.131 1.00 95.94 671 ARG A C 1
ATOM 5211 O O . ARG A 1 671 ? -0.858 -3.452 -21.483 1.00 95.94 671 ARG A O 1
ATOM 5218 N N . LEU A 1 672 ? 0.590 -2.624 -19.971 1.00 95.50 672 LEU A N 1
ATOM 5219 C CA . LEU A 1 672 ? -0.434 -2.237 -18.997 1.00 95.50 672 LEU A CA 1
ATOM 5220 C C . LEU A 1 672 ? -1.479 -1.297 -19.597 1.00 95.50 672 LEU A C 1
ATOM 5222 O O . LEU A 1 672 ? -2.670 -1.486 -19.369 1.00 95.50 672 LEU A O 1
ATOM 5226 N N . HIS A 1 673 ? -1.051 -0.333 -20.415 1.00 95.62 673 HIS A N 1
ATOM 5227 C CA . HIS A 1 673 ? -1.964 0.566 -21.113 1.00 95.62 673 HIS A CA 1
ATOM 5228 C C . HIS A 1 673 ? -2.909 -0.184 -22.062 1.00 95.62 673 HIS A C 1
ATOM 5230 O O . HIS A 1 673 ? -4.118 0.055 -22.055 1.00 95.62 673 HIS A O 1
ATOM 5236 N N . CYS A 1 674 ? -2.385 -1.126 -22.851 1.00 96.12 674 CYS A N 1
ATOM 5237 C CA . CYS A 1 674 ? -3.213 -1.960 -23.724 1.00 96.12 674 CYS A CA 1
ATOM 5238 C C . CYS A 1 674 ? -4.181 -2.839 -22.915 1.00 96.12 674 CYS A C 1
ATOM 5240 O O . CYS A 1 674 ? -5.353 -2.946 -23.271 1.00 96.12 674 CYS A O 1
ATOM 5242 N N . MET A 1 675 ? -3.718 -3.417 -21.801 1.00 95.50 675 MET A N 1
ATOM 5243 C CA . MET A 1 675 ? -4.522 -4.258 -20.906 1.00 95.50 675 MET A CA 1
ATOM 5244 C C . MET A 1 675 ? -5.656 -3.478 -20.232 1.00 95.50 675 MET A C 1
ATOM 5246 O O . MET A 1 675 ? -6.783 -3.967 -20.167 1.00 95.50 675 MET A O 1
ATOM 5250 N N . GLU A 1 676 ? -5.390 -2.262 -19.751 1.00 94.38 676 GLU A N 1
ATOM 5251 C CA . GLU A 1 676 ? -6.401 -1.387 -19.145 1.00 94.38 676 GLU A CA 1
ATOM 5252 C C . GLU A 1 676 ? -7.490 -1.007 -20.157 1.00 94.38 676 GLU A C 1
ATOM 5254 O O . GLU A 1 676 ? -8.679 -1.048 -19.838 1.00 94.38 676 GLU A O 1
ATOM 5259 N N . ARG A 1 677 ? -7.097 -0.696 -21.399 1.00 95.00 677 ARG A N 1
ATOM 5260 C CA . ARG A 1 677 ? -8.029 -0.323 -22.474 1.00 95.00 677 ARG A CA 1
ATOM 5261 C C . ARG A 1 677 ? -8.677 -1.504 -23.193 1.00 95.00 677 ARG A C 1
ATOM 5263 O O . ARG A 1 677 ? -9.553 -1.282 -24.025 1.00 95.00 677 ARG A O 1
ATOM 5270 N N . LYS A 1 678 ? -8.288 -2.740 -22.862 1.00 95.06 678 LYS A N 1
ATOM 5271 C CA . LYS A 1 678 ? -8.707 -3.966 -23.565 1.00 95.06 678 LYS A CA 1
ATOM 5272 C C . LYS A 1 678 ? -8.403 -3.909 -25.072 1.00 95.06 678 LYS A C 1
ATOM 5274 O O . LYS A 1 678 ? -9.174 -4.409 -25.886 1.00 95.06 678 LYS A O 1
ATOM 5279 N N . SER A 1 679 ? -7.283 -3.288 -25.436 1.00 96.06 679 SER A N 1
ATOM 5280 C CA . SER A 1 679 ? -6.849 -3.120 -26.825 1.00 96.06 679 SER A CA 1
ATOM 5281 C C . SER A 1 679 ? -5.866 -4.214 -27.242 1.00 96.06 679 SER A C 1
ATOM 5283 O O . SER A 1 679 ? -5.035 -4.649 -26.443 1.00 96.06 679 SER A O 1
ATOM 5285 N N . ASN A 1 680 ? -5.903 -4.620 -28.517 1.00 95.38 680 ASN A N 1
ATOM 5286 C CA . ASN A 1 680 ? -4.888 -5.514 -29.074 1.00 95.38 680 ASN A CA 1
ATOM 5287 C C . ASN A 1 680 ? -3.559 -4.765 -29.227 1.00 95.38 680 ASN A C 1
ATOM 5289 O O . ASN A 1 680 ? -3.434 -3.861 -30.056 1.00 95.38 680 ASN A O 1
ATOM 5293 N N . ALA A 1 681 ? -2.551 -5.159 -28.457 1.00 94.44 681 ALA A N 1
ATOM 5294 C CA . ALA A 1 681 ? -1.252 -4.502 -28.467 1.00 94.44 681 ALA A CA 1
ATOM 5295 C C . ALA A 1 681 ? -0.566 -4.520 -29.847 1.00 94.44 681 ALA A C 1
ATOM 5297 O O . ALA A 1 681 ? 0.149 -3.575 -30.166 1.00 94.44 681 ALA A O 1
ATOM 5298 N N . ASN A 1 682 ? -0.820 -5.536 -30.681 1.00 94.25 682 ASN A N 1
ATOM 5299 C CA . ASN A 1 682 ? -0.207 -5.657 -32.010 1.00 94.25 682 ASN A CA 1
ATOM 5300 C C . ASN A 1 682 ? -0.715 -4.610 -33.012 1.00 94.25 682 ASN A C 1
ATOM 5302 O O . ASN A 1 682 ? -0.028 -4.314 -33.985 1.00 94.25 682 ASN A O 1
ATOM 5306 N N . ASP A 1 683 ? -1.876 -4.007 -32.763 1.00 92.56 683 ASP A N 1
ATOM 5307 C CA . ASP A 1 683 ? -2.494 -3.039 -33.679 1.00 92.56 683 ASP A CA 1
ATOM 5308 C C . ASP A 1 683 ? -2.615 -1.643 -33.055 1.00 92.56 683 ASP A C 1
ATOM 5310 O O . ASP A 1 683 ? -3.081 -0.696 -33.690 1.00 92.56 683 ASP A O 1
ATOM 5314 N N . THR A 1 684 ? -2.175 -1.494 -31.803 1.00 96.19 684 THR A N 1
ATOM 5315 C CA . THR A 1 684 ? -2.354 -0.264 -31.036 1.00 96.19 684 THR A CA 1
ATOM 5316 C C . THR A 1 684 ? -1.103 0.603 -31.096 1.00 96.19 684 THR A C 1
ATOM 5318 O O . THR A 1 684 ? -0.022 0.202 -30.664 1.00 96.19 684 THR A O 1
ATOM 5321 N N . TRP A 1 685 ? -1.281 1.832 -31.578 1.00 96.56 685 TRP A N 1
ATOM 5322 C CA . TRP A 1 685 ? -0.323 2.923 -31.426 1.00 96.56 685 TRP A CA 1
ATOM 5323 C C . TRP A 1 685 ? -0.813 3.863 -30.331 1.00 96.56 685 TRP A C 1
ATOM 5325 O O . TRP A 1 685 ? -1.926 4.381 -30.404 1.00 96.56 685 TRP A O 1
ATOM 5335 N N . VAL A 1 686 ? 0.012 4.066 -29.310 1.00 97.12 686 VAL A N 1
ATOM 5336 C CA . VAL A 1 686 ? -0.326 4.873 -28.135 1.00 97.12 686 VAL A CA 1
ATOM 5337 C C . VAL A 1 686 ? 0.461 6.180 -28.187 1.00 97.12 686 VAL A C 1
ATOM 5339 O O . VAL A 1 686 ? 1.670 6.128 -28.417 1.00 97.12 686 VAL A O 1
ATOM 5342 N N . PRO A 1 687 ? -0.152 7.356 -27.958 1.00 96.88 687 PRO A N 1
ATOM 5343 C CA . PRO A 1 687 ? 0.602 8.597 -27.806 1.00 96.88 687 PRO A CA 1
ATOM 5344 C C . PRO A 1 687 ? 1.678 8.453 -26.726 1.00 96.88 687 PRO A C 1
ATOM 5346 O O . PRO A 1 687 ? 1.380 8.003 -25.620 1.00 96.88 687 PRO A O 1
ATOM 5349 N N . PHE A 1 688 ? 2.920 8.859 -27.011 1.00 96.00 688 PHE A N 1
ATOM 5350 C CA . PHE A 1 688 ? 4.043 8.650 -26.083 1.00 96.00 688 PHE A CA 1
ATOM 5351 C C . PHE A 1 688 ? 3.724 9.241 -24.697 1.00 96.00 688 PHE A C 1
ATOM 5353 O O . PHE A 1 688 ? 3.937 8.603 -23.669 1.00 96.00 688 PHE A O 1
ATOM 5360 N N . LEU A 1 689 ? 3.102 10.423 -24.660 1.00 94.75 689 LEU A N 1
ATOM 5361 C CA . LEU A 1 689 ? 2.710 11.110 -23.425 1.00 94.75 689 LEU A CA 1
ATOM 5362 C C . LEU A 1 689 ? 1.667 10.375 -22.568 1.00 94.75 689 LEU A C 1
ATOM 5364 O O . LEU A 1 689 ? 1.566 10.666 -21.379 1.00 94.75 689 LEU A O 1
ATOM 5368 N N . GLU A 1 690 ? 0.901 9.431 -23.123 1.00 93.31 690 GLU A N 1
ATOM 5369 C CA . GLU A 1 690 ? 0.006 8.589 -22.315 1.00 93.31 690 GLU A CA 1
ATOM 5370 C C . GLU A 1 690 ? 0.788 7.519 -21.545 1.00 93.31 690 GLU A C 1
ATOM 5372 O O . GLU A 1 690 ? 0.425 7.161 -20.424 1.00 93.31 690 GLU A O 1
ATOM 5377 N N . LEU A 1 691 ? 1.904 7.049 -22.109 1.00 93.25 691 LEU A N 1
ATOM 5378 C CA . LEU A 1 691 ? 2.819 6.134 -21.430 1.00 93.25 691 LEU A CA 1
ATOM 5379 C C . LEU A 1 691 ? 3.817 6.872 -20.542 1.00 93.25 691 LEU A C 1
ATOM 5381 O O . LEU A 1 691 ? 4.268 6.317 -19.550 1.00 93.25 691 LEU A O 1
ATOM 5385 N N . TYR A 1 692 ? 4.151 8.119 -20.855 1.00 91.94 692 TYR A N 1
ATOM 5386 C CA . TYR A 1 692 ? 5.019 8.954 -20.035 1.00 91.94 692 TYR A CA 1
ATOM 5387 C C . TYR A 1 692 ? 4.348 10.295 -19.720 1.00 91.94 692 TYR A C 1
ATOM 5389 O O . TYR A 1 692 ? 4.646 11.312 -20.357 1.00 91.94 692 TYR A O 1
ATOM 5397 N N . PRO A 1 693 ? 3.425 10.324 -18.744 1.00 84.88 693 PRO A N 1
ATOM 5398 C CA . PRO A 1 693 ? 2.822 11.573 -18.322 1.00 84.88 693 PRO A CA 1
ATOM 5399 C C . PRO A 1 693 ? 3.883 12.432 -17.629 1.00 84.88 693 PRO A C 1
ATOM 5401 O O . PRO A 1 693 ? 4.493 12.016 -16.647 1.00 84.88 693 PRO A O 1
ATOM 5404 N N . THR A 1 694 ? 4.091 13.647 -18.127 1.00 89.69 694 THR A N 1
ATOM 5405 C CA . THR A 1 694 ? 5.031 14.609 -17.547 1.00 89.69 694 THR A CA 1
ATOM 5406 C C . THR A 1 694 ? 4.399 15.989 -17.425 1.00 89.69 694 THR A C 1
ATOM 5408 O O . THR A 1 694 ? 3.575 16.381 -18.254 1.00 89.69 694 THR A O 1
ATOM 5411 N N . GLN A 1 695 ? 4.787 16.711 -16.372 1.00 91.19 695 GLN A N 1
ATOM 5412 C CA . GLN A 1 695 ? 4.452 18.125 -16.180 1.00 91.19 695 GLN A CA 1
ATOM 5413 C C . GLN A 1 695 ? 5.524 19.057 -16.763 1.00 91.19 695 GLN A C 1
ATOM 5415 O O . GLN A 1 695 ? 5.328 20.267 -16.789 1.00 91.19 695 GLN A O 1
ATOM 5420 N N . ASP A 1 696 ? 6.653 18.515 -17.231 1.00 94.88 696 ASP A N 1
ATOM 5421 C CA . ASP A 1 696 ? 7.703 19.314 -17.855 1.00 94.88 696 ASP A CA 1
ATOM 5422 C C . ASP A 1 696 ? 7.275 19.758 -19.258 1.00 94.88 696 ASP A C 1
ATOM 5424 O O . ASP A 1 696 ? 7.069 18.934 -20.153 1.00 94.88 696 ASP A O 1
ATOM 5428 N N . GLU A 1 697 ? 7.126 21.069 -19.457 1.00 95.56 697 GLU A N 1
ATOM 5429 C CA . GLU A 1 697 ? 6.626 21.618 -20.719 1.00 95.56 697 GLU A CA 1
ATOM 5430 C C . GLU A 1 697 ? 7.539 21.312 -21.908 1.00 95.56 697 GLU A C 1
ATOM 5432 O O . GLU A 1 697 ? 7.046 21.062 -23.011 1.00 95.56 697 GLU A O 1
ATOM 5437 N N . HIS A 1 698 ? 8.858 21.334 -21.702 1.00 96.25 698 HIS A N 1
ATOM 5438 C CA . HIS A 1 698 ? 9.820 21.124 -22.779 1.00 96.25 698 HIS A CA 1
ATOM 5439 C C . HIS A 1 698 ? 9.782 19.678 -23.265 1.00 96.25 698 HIS A C 1
ATOM 5441 O O . HIS A 1 698 ? 9.531 19.429 -24.444 1.00 96.25 698 HIS A O 1
ATOM 5447 N N . LEU A 1 699 ? 9.932 18.720 -22.349 1.00 95.62 699 LEU A N 1
ATOM 5448 C CA . LEU A 1 699 ? 9.839 17.295 -22.650 1.00 95.62 699 LEU A CA 1
ATOM 5449 C C . LEU A 1 699 ? 8.469 16.937 -23.230 1.00 95.62 699 LEU A C 1
ATOM 5451 O O . LEU A 1 699 ? 8.383 16.137 -24.162 1.00 95.62 699 LEU A O 1
ATOM 5455 N N . ARG A 1 700 ? 7.395 17.570 -22.741 1.00 95.81 700 ARG A N 1
ATOM 5456 C CA . ARG A 1 700 ? 6.060 17.401 -23.315 1.00 95.81 700 ARG A CA 1
ATOM 5457 C C . ARG A 1 700 ? 6.027 17.799 -24.791 1.00 95.81 700 ARG A C 1
ATOM 5459 O O . ARG A 1 700 ? 5.520 17.021 -25.593 1.00 95.81 700 ARG A O 1
ATOM 5466 N N . ARG A 1 701 ? 6.585 18.958 -25.163 1.00 95.88 701 ARG A N 1
ATOM 5467 C CA . ARG A 1 701 ? 6.676 19.398 -26.571 1.00 95.88 701 ARG A CA 1
ATOM 5468 C C . ARG A 1 701 ? 7.535 18.458 -27.416 1.00 95.88 701 ARG A C 1
ATOM 5470 O O . ARG A 1 701 ? 7.173 18.200 -28.559 1.00 95.88 701 ARG A O 1
ATOM 5477 N N . VAL A 1 702 ? 8.618 17.915 -26.852 1.00 95.56 702 VAL A N 1
ATOM 5478 C CA . VAL A 1 702 ? 9.469 16.926 -27.536 1.00 95.56 702 VAL A CA 1
ATOM 5479 C C . VAL A 1 702 ? 8.710 15.627 -27.818 1.00 95.56 702 VAL A C 1
ATOM 5481 O O . VAL A 1 702 ? 8.790 15.118 -28.927 1.00 95.56 702 VAL A O 1
ATOM 5484 N N . LEU A 1 703 ? 7.959 15.084 -26.855 1.00 95.56 703 LEU A N 1
ATOM 5485 C CA . LEU A 1 703 ? 7.303 13.775 -26.999 1.00 95.56 703 LEU A CA 1
ATOM 5486 C C . LEU A 1 703 ? 5.916 13.834 -27.666 1.00 95.56 703 LEU A C 1
ATOM 5488 O O . LEU A 1 703 ? 5.460 12.832 -28.212 1.00 95.56 703 LEU A O 1
ATOM 5492 N N . GLN A 1 704 ? 5.237 14.984 -27.641 1.00 95.31 704 GLN A N 1
ATOM 5493 C CA . GLN A 1 704 ? 3.874 15.160 -28.164 1.00 95.31 704 GLN A CA 1
ATOM 5494 C C . GLN A 1 704 ? 3.655 14.705 -29.623 1.00 95.31 704 GLN A C 1
ATOM 5496 O O . GLN A 1 704 ? 2.583 14.160 -29.894 1.00 95.31 704 GLN A O 1
ATOM 5501 N N . PRO A 1 705 ? 4.592 14.902 -30.571 1.00 95.56 705 PRO A N 1
ATOM 5502 C CA . PRO A 1 705 ? 4.392 14.495 -31.966 1.00 95.56 705 PRO A CA 1
ATOM 5503 C C . PRO A 1 705 ? 4.376 12.978 -32.199 1.00 95.56 705 PRO A C 1
ATOM 5505 O O . PRO A 1 705 ? 4.095 12.539 -33.317 1.00 95.56 705 PRO A O 1
ATOM 5508 N N . PHE A 1 706 ? 4.715 12.186 -31.178 1.00 96.38 706 PHE A N 1
ATOM 5509 C CA . PHE A 1 706 ? 5.071 10.785 -31.330 1.00 96.38 706 PHE A CA 1
ATOM 5510 C C . PHE A 1 706 ? 4.058 9.831 -30.708 1.00 96.38 706 PHE A C 1
ATOM 5512 O O . PHE A 1 706 ? 3.524 10.043 -29.617 1.00 96.38 706 PHE A O 1
ATOM 5519 N N . GLU A 1 707 ? 3.859 8.722 -31.404 1.00 97.25 707 GLU A N 1
ATOM 5520 C CA . GLU A 1 707 ? 3.120 7.554 -30.943 1.00 97.25 707 GLU A CA 1
ATOM 5521 C C . GLU A 1 707 ? 4.044 6.341 -30.937 1.00 97.25 707 GLU A C 1
ATOM 5523 O O . GLU A 1 707 ? 5.040 6.300 -31.658 1.00 97.25 707 GLU A O 1
ATOM 5528 N N . VAL A 1 708 ? 3.723 5.336 -30.132 1.00 97.50 708 VAL A N 1
ATOM 5529 C CA . VAL A 1 708 ? 4.558 4.149 -29.965 1.00 97.50 708 VAL A CA 1
ATOM 5530 C C . VAL A 1 708 ? 3.734 2.873 -30.014 1.00 97.50 708 VAL A C 1
ATOM 5532 O O . VAL A 1 708 ? 2.585 2.836 -29.574 1.00 97.50 708 VAL A O 1
ATOM 5535 N N . CYS A 1 709 ? 4.343 1.821 -30.546 1.00 97.06 709 CYS A N 1
ATOM 5536 C CA . CYS A 1 709 ? 3.835 0.460 -30.508 1.00 97.06 709 CYS A CA 1
ATOM 5537 C C . CYS A 1 709 ? 5.017 -0.432 -30.130 1.00 97.06 709 CYS A C 1
ATOM 5539 O O . CYS A 1 709 ? 5.924 -0.629 -30.938 1.00 97.06 709 CYS A O 1
ATOM 5541 N N . TRP A 1 710 ? 5.034 -0.906 -28.883 1.00 97.44 710 TRP A N 1
ATOM 5542 C CA . TRP A 1 710 ? 6.100 -1.761 -28.345 1.00 97.44 710 TRP A CA 1
ATOM 5543 C C . TRP A 1 710 ? 5.621 -3.206 -28.193 1.00 97.44 710 TRP A C 1
ATOM 5545 O O . TRP A 1 710 ? 5.868 -3.870 -27.185 1.00 97.44 710 TRP A O 1
ATOM 5555 N N . CYS A 1 711 ? 4.860 -3.678 -29.184 1.00 96.44 711 CYS A N 1
ATOM 5556 C CA . CYS A 1 711 ? 4.261 -5.010 -29.179 1.00 96.44 711 CYS A CA 1
ATOM 5557 C C . CYS A 1 711 ? 5.275 -6.147 -29.333 1.00 96.44 711 CYS A C 1
ATOM 5559 O O . CYS A 1 711 ? 4.904 -7.295 -29.115 1.00 96.44 711 CYS A O 1
ATOM 5561 N N . ASP A 1 712 ? 6.531 -5.838 -29.646 1.00 96.94 712 ASP A N 1
ATOM 5562 C CA . ASP A 1 712 ? 7.606 -6.829 -29.732 1.00 96.94 712 ASP A CA 1
ATOM 5563 C C . ASP A 1 712 ? 8.572 -6.718 -28.531 1.00 96.94 712 ASP A C 1
ATOM 5565 O O . ASP A 1 712 ? 9.654 -7.302 -28.543 1.00 96.94 712 ASP A O 1
ATOM 5569 N N . GLY A 1 713 ? 8.211 -5.940 -27.500 1.00 97.00 713 GLY A N 1
ATOM 5570 C CA . GLY A 1 713 ? 8.961 -5.838 -26.246 1.00 97.00 713 GLY A CA 1
ATOM 5571 C C . GLY A 1 713 ? 10.330 -5.167 -26.387 1.00 97.00 713 GLY A C 1
ATOM 5572 O O . GLY A 1 713 ? 10.444 -4.067 -26.941 1.00 97.00 713 GLY A O 1
ATOM 5573 N N . VAL A 1 714 ? 11.364 -5.810 -25.840 1.00 97.81 714 VAL A N 1
ATOM 5574 C CA . VAL A 1 714 ? 12.748 -5.318 -25.801 1.00 97.81 714 VAL A CA 1
ATOM 5575 C C . VAL A 1 714 ? 13.676 -6.291 -26.517 1.00 97.81 714 VAL A C 1
ATOM 5577 O O . VAL A 1 714 ? 13.812 -7.440 -26.124 1.00 97.81 714 VAL A O 1
ATOM 5580 N N . ASP A 1 715 ? 14.376 -5.820 -27.541 1.00 96.69 715 ASP A N 1
ATOM 5581 C CA . ASP A 1 715 ? 15.375 -6.615 -28.253 1.00 96.69 715 ASP A CA 1
ATOM 5582 C C . ASP A 1 715 ? 16.794 -6.280 -27.771 1.00 96.69 715 ASP A C 1
ATOM 5584 O O . ASP A 1 715 ? 17.132 -5.114 -27.544 1.00 96.69 715 ASP A O 1
ATOM 5588 N N . LEU A 1 716 ? 17.629 -7.309 -27.638 1.00 95.50 716 LEU A N 1
ATOM 5589 C CA . LEU A 1 716 ? 19.020 -7.234 -27.189 1.00 95.50 716 LEU A CA 1
ATOM 5590 C C . LEU A 1 716 ? 19.939 -7.647 -28.346 1.00 95.50 716 LEU A C 1
ATOM 5592 O O . LEU A 1 716 ? 20.406 -8.789 -28.392 1.00 95.50 716 LEU A O 1
ATOM 5596 N N . PRO A 1 717 ? 20.192 -6.748 -29.312 1.00 94.81 717 PRO A N 1
ATOM 5597 C CA . PRO A 1 717 ? 20.894 -7.115 -30.526 1.00 94.81 717 PRO A CA 1
ATOM 5598 C C . PRO A 1 717 ? 22.361 -7.472 -30.244 1.00 94.81 717 PRO A C 1
ATOM 5600 O O . PRO A 1 717 ? 23.031 -6.887 -29.391 1.00 94.81 717 PRO A O 1
ATOM 5603 N N . THR A 1 718 ? 22.880 -8.439 -31.005 1.00 92.25 718 THR A N 1
ATOM 5604 C CA . THR A 1 718 ? 24.285 -8.887 -30.931 1.00 92.25 718 THR A CA 1
ATOM 5605 C C . THR A 1 718 ? 25.256 -7.943 -31.641 1.00 92.25 718 THR A C 1
ATOM 5607 O O . THR A 1 718 ? 26.466 -8.016 -31.427 1.00 92.25 718 THR A O 1
ATOM 5610 N N . LYS A 1 719 ? 24.728 -7.064 -32.497 1.00 93.69 719 LYS A N 1
ATOM 5611 C CA . LYS A 1 719 ? 25.435 -5.961 -33.148 1.00 93.69 719 LYS A CA 1
ATOM 5612 C C . LYS A 1 719 ? 24.765 -4.656 -32.749 1.00 93.69 719 LYS A C 1
ATOM 5614 O O . LYS A 1 719 ? 23.563 -4.636 -32.514 1.00 93.69 719 LYS A O 1
ATOM 5619 N N . GLU A 1 720 ? 25.540 -3.582 -32.700 1.00 93.69 720 GLU A N 1
ATOM 5620 C CA . GLU A 1 720 ? 25.026 -2.278 -32.300 1.00 93.69 720 GLU A CA 1
ATOM 5621 C C . GLU A 1 720 ? 23.914 -1.825 -33.252 1.00 93.69 720 GLU A C 1
ATOM 5623 O O . GLU A 1 720 ? 24.156 -1.650 -34.447 1.00 93.69 720 GLU A O 1
ATOM 5628 N N . ALA A 1 721 ? 22.711 -1.637 -32.711 1.00 93.50 721 ALA A N 1
ATOM 5629 C CA . ALA A 1 721 ? 21.605 -1.048 -33.443 1.00 93.50 721 ALA A CA 1
ATOM 5630 C C . ALA A 1 721 ? 21.800 0.464 -33.559 1.00 93.50 721 ALA A C 1
ATOM 5632 O O . ALA A 1 721 ? 22.188 1.135 -32.596 1.00 93.50 721 ALA A O 1
ATOM 5633 N N . THR A 1 722 ? 21.482 1.004 -34.728 1.00 91.62 722 THR A N 1
ATOM 5634 C CA . THR A 1 722 ? 21.583 2.429 -35.030 1.00 91.62 722 THR A CA 1
ATOM 5635 C C . THR A 1 722 ? 20.252 2.976 -35.515 1.00 91.62 722 THR A C 1
ATOM 5637 O O . THR A 1 722 ? 19.366 2.256 -35.965 1.00 91.62 722 THR A O 1
ATOM 5640 N N . VAL A 1 723 ? 20.110 4.293 -35.464 1.00 89.62 723 VAL A N 1
ATOM 5641 C CA . VAL A 1 723 ? 18.918 4.987 -35.965 1.00 89.62 723 VAL A CA 1
ATOM 5642 C C . VAL A 1 723 ? 18.711 4.868 -37.483 1.00 89.62 723 VAL A C 1
ATOM 5644 O O . VAL A 1 723 ? 17.647 5.231 -37.972 1.00 89.62 723 VAL A O 1
ATOM 5647 N N . LEU A 1 724 ? 19.727 4.402 -38.220 1.00 88.31 724 LEU A N 1
ATOM 5648 C CA . LEU A 1 724 ? 19.656 4.148 -39.662 1.00 88.31 724 LEU A CA 1
ATOM 5649 C C . LEU A 1 724 ? 19.074 2.764 -39.978 1.00 88.31 724 LEU A C 1
ATOM 5651 O O . LEU A 1 724 ? 18.781 2.469 -41.136 1.00 88.31 724 LEU A O 1
ATOM 5655 N N . ASP A 1 725 ? 18.929 1.907 -38.969 1.00 89.62 725 ASP A N 1
ATOM 5656 C CA . ASP A 1 725 ? 18.402 0.564 -39.151 1.00 89.62 725 ASP A CA 1
ATOM 5657 C C . ASP A 1 725 ? 16.894 0.604 -39.424 1.00 89.62 725 ASP A C 1
ATOM 5659 O O . ASP A 1 725 ? 16.181 1.541 -39.054 1.00 89.62 725 ASP A O 1
ATOM 5663 N N . LYS A 1 726 ? 16.372 -0.470 -40.026 1.00 91.56 726 LYS A N 1
ATOM 5664 C CA . LYS A 1 726 ? 14.927 -0.629 -40.215 1.00 91.56 726 LYS A CA 1
ATOM 5665 C C . LYS A 1 726 ? 14.213 -0.576 -38.859 1.00 91.56 726 LYS A C 1
ATOM 5667 O O . LYS A 1 726 ? 14.537 -1.323 -37.931 1.00 91.56 726 LYS A O 1
ATOM 5672 N N . VAL A 1 727 ? 13.212 0.294 -38.768 1.00 91.88 727 VAL A N 1
ATOM 5673 C CA . VAL A 1 727 ? 12.439 0.500 -37.540 1.00 91.88 727 VAL A CA 1
ATOM 5674 C C . VAL A 1 727 ? 11.486 -0.673 -37.331 1.00 91.88 727 VAL A C 1
ATOM 5676 O O . VAL A 1 727 ? 10.642 -0.960 -38.180 1.00 91.88 727 VAL A O 1
ATOM 5679 N N . GLY A 1 728 ? 11.662 -1.378 -36.215 1.00 93.50 728 GLY A N 1
ATOM 5680 C CA . GLY A 1 728 ? 10.756 -2.433 -35.757 1.00 93.50 728 GLY A CA 1
ATOM 5681 C C . GLY A 1 728 ? 9.754 -1.921 -34.721 1.00 93.50 728 GLY A C 1
ATOM 5682 O O . GLY A 1 728 ? 9.584 -0.716 -34.550 1.00 93.50 728 GLY A O 1
ATOM 5683 N N . ARG A 1 729 ? 9.117 -2.843 -33.991 1.00 96.19 729 ARG A N 1
ATOM 5684 C CA . ARG A 1 729 ? 8.224 -2.530 -32.859 1.00 96.19 729 ARG A CA 1
ATOM 5685 C C . ARG A 1 729 ? 8.779 -3.008 -31.511 1.00 96.19 729 ARG A C 1
ATOM 5687 O O . ARG A 1 729 ? 8.044 -3.102 -30.534 1.00 96.19 729 ARG A O 1
ATOM 5694 N N . ALA A 1 730 ? 10.079 -3.298 -31.453 1.00 97.44 730 ALA A N 1
ATOM 5695 C CA . ALA A 1 730 ? 10.810 -3.591 -30.222 1.00 97.44 730 ALA A CA 1
ATOM 5696 C C . ALA A 1 730 ? 11.750 -2.431 -29.887 1.00 97.44 730 ALA A C 1
ATOM 5698 O O . ALA A 1 730 ? 12.422 -1.901 -30.778 1.00 97.44 730 ALA A O 1
ATOM 5699 N N . ILE A 1 731 ? 11.847 -2.074 -28.607 1.00 98.12 731 ILE A N 1
ATOM 5700 C CA . ILE A 1 731 ? 12.899 -1.172 -28.126 1.00 98.12 731 ILE A CA 1
ATOM 5701 C C . ILE A 1 731 ? 14.229 -1.916 -28.257 1.00 98.12 731 ILE A C 1
ATOM 5703 O O . ILE A 1 731 ? 14.388 -2.976 -27.657 1.00 98.12 731 ILE A O 1
ATOM 5707 N N . LYS A 1 732 ? 15.190 -1.387 -29.023 1.00 97.44 732 LYS A N 1
ATOM 5708 C CA . LYS A 1 732 ? 16.523 -2.005 -29.106 1.00 97.44 732 LYS A CA 1
ATOM 5709 C C . LYS A 1 732 ? 17.372 -1.508 -27.944 1.00 97.44 732 LYS A C 1
ATOM 5711 O O . LYS A 1 732 ? 17.553 -0.301 -27.792 1.00 97.44 732 LYS A O 1
ATOM 5716 N N . CYS A 1 733 ? 17.900 -2.421 -27.138 1.00 96.69 733 CYS A N 1
ATOM 5717 C CA . CYS A 1 733 ? 18.798 -2.120 -26.032 1.00 96.69 733 CYS A CA 1
ATOM 5718 C C . CYS A 1 733 ? 20.203 -2.640 -26.353 1.00 96.69 733 CYS A C 1
ATOM 5720 O O . CYS A 1 733 ? 20.475 -3.836 -26.279 1.00 96.69 733 CYS A O 1
ATOM 5722 N N . ASN A 1 734 ? 21.127 -1.728 -26.651 1.00 95.38 734 ASN A N 1
ATOM 5723 C CA . ASN A 1 734 ? 22.499 -2.047 -27.049 1.00 95.38 734 ASN A CA 1
ATOM 5724 C C . ASN A 1 734 ? 23.398 -2.482 -25.876 1.00 95.38 734 ASN A C 1
ATOM 5726 O O . ASN A 1 734 ? 24.619 -2.486 -26.000 1.00 95.38 734 ASN A O 1
ATOM 5730 N N . SER A 1 735 ? 22.825 -2.895 -24.745 1.00 91.25 735 SER A N 1
ATOM 5731 C CA . SER A 1 735 ? 23.573 -3.283 -23.543 1.00 91.25 735 SER A CA 1
ATOM 5732 C C . SER A 1 735 ? 24.520 -4.479 -23.738 1.00 91.25 735 SER A C 1
ATOM 5734 O O . SER A 1 735 ? 25.461 -4.657 -22.963 1.00 91.25 735 SER A O 1
ATOM 5736 N N . ALA A 1 736 ? 24.299 -5.299 -24.773 1.00 89.69 736 ALA A N 1
ATOM 5737 C CA . ALA A 1 736 ? 25.202 -6.383 -25.170 1.00 89.69 736 ALA A CA 1
ATOM 5738 C C . ALA A 1 736 ? 26.412 -5.897 -25.999 1.00 89.69 736 ALA A C 1
ATOM 5740 O O . ALA A 1 736 ? 27.386 -6.631 -26.167 1.00 89.69 736 ALA A O 1
ATOM 5741 N N . CYS A 1 737 ? 26.371 -4.663 -26.505 1.00 89.19 737 CYS A N 1
ATOM 5742 C CA . CYS A 1 737 ? 27.388 -4.084 -27.371 1.00 89.19 737 CYS A CA 1
ATOM 5743 C C . CYS A 1 737 ? 28.328 -3.184 -26.564 1.00 89.19 737 CYS A C 1
ATOM 5745 O O . CYS A 1 737 ? 27.974 -2.085 -26.134 1.00 89.19 737 CYS A O 1
ATOM 5747 N N . ALA A 1 738 ? 29.567 -3.635 -26.373 1.00 84.12 738 ALA A N 1
ATOM 5748 C CA . ALA A 1 738 ? 30.568 -2.836 -25.679 1.00 84.12 738 ALA A CA 1
ATOM 5749 C C . ALA A 1 738 ? 30.825 -1.515 -26.425 1.00 84.12 738 ALA A C 1
ATOM 5751 O O . ALA A 1 738 ? 31.171 -1.514 -27.604 1.00 84.12 738 ALA A O 1
ATOM 5752 N N . SER A 1 739 ? 30.744 -0.389 -25.709 1.00 83.31 739 SER A N 1
ATOM 5753 C CA . SER A 1 739 ? 30.939 0.960 -26.270 1.00 83.31 739 SER A CA 1
ATOM 5754 C C . SER A 1 739 ? 29.929 1.360 -27.351 1.00 83.31 739 SER A C 1
ATOM 5756 O O . SER A 1 739 ? 30.294 2.126 -28.250 1.00 83.31 739 SER A O 1
ATOM 5758 N N . ALA A 1 740 ? 28.692 0.862 -27.250 1.00 87.00 740 ALA A N 1
ATOM 5759 C CA . ALA A 1 740 ? 27.585 1.311 -28.083 1.00 87.00 740 ALA A CA 1
ATOM 5760 C C . ALA A 1 740 ? 27.496 2.845 -28.120 1.00 87.00 740 ALA A C 1
ATOM 5762 O O . ALA A 1 740 ? 27.732 3.534 -27.123 1.00 87.00 740 ALA A O 1
ATOM 5763 N N . HIS A 1 741 ? 27.184 3.387 -29.294 1.00 88.62 741 HIS A N 1
ATOM 5764 C CA . HIS A 1 741 ? 27.037 4.819 -29.519 1.00 88.62 741 HIS A CA 1
ATOM 5765 C C . HIS A 1 741 ? 25.801 5.362 -28.814 1.00 88.62 741 HIS A C 1
ATOM 5767 O O . HIS A 1 741 ? 25.878 6.395 -28.151 1.00 88.62 741 HIS A O 1
ATOM 5773 N N . HIS A 1 742 ? 24.685 4.645 -28.924 1.00 91.31 742 HIS A N 1
ATOM 5774 C CA . HIS A 1 742 ? 23.453 4.915 -28.194 1.00 91.31 742 HIS A CA 1
ATOM 5775 C C . HIS A 1 742 ? 23.047 3.701 -27.370 1.00 91.31 742 HIS A C 1
ATOM 5777 O O . HIS A 1 742 ? 23.186 2.569 -27.834 1.00 91.31 742 HIS A O 1
ATOM 5783 N N . ASP A 1 743 ? 22.530 3.940 -26.166 1.00 93.12 743 ASP A N 1
ATOM 5784 C CA . ASP A 1 743 ? 22.229 2.859 -25.232 1.00 93.12 743 ASP A CA 1
ATOM 5785 C C . ASP A 1 743 ? 20.903 2.188 -25.610 1.00 93.12 743 ASP A C 1
ATOM 5787 O O . ASP A 1 743 ? 20.824 0.961 -25.678 1.00 93.12 743 ASP A O 1
ATOM 5791 N N . LEU A 1 744 ? 19.877 2.992 -25.926 1.00 95.75 744 LEU A N 1
ATOM 5792 C CA . LEU A 1 744 ? 18.590 2.507 -26.432 1.00 95.75 744 LEU A CA 1
ATOM 5793 C C . LEU A 1 744 ? 18.198 3.202 -27.737 1.00 95.75 744 LEU A C 1
ATOM 5795 O O . LEU A 1 744 ? 18.446 4.396 -27.918 1.00 95.75 744 LEU A O 1
ATOM 5799 N N . LEU A 1 745 ? 17.511 2.464 -28.605 1.00 96.38 745 LEU A N 1
ATOM 5800 C CA . LEU A 1 745 ? 16.829 2.974 -29.792 1.00 96.38 745 LEU A CA 1
ATOM 5801 C C . LEU A 1 745 ? 15.336 2.693 -29.598 1.00 96.38 745 LEU A C 1
ATOM 5803 O O . LEU A 1 745 ? 14.901 1.538 -29.586 1.00 96.38 745 LEU A O 1
ATOM 5807 N N . ILE A 1 746 ? 14.557 3.752 -29.393 1.00 97.00 746 ILE A N 1
ATOM 5808 C CA . ILE A 1 746 ? 13.129 3.665 -29.080 1.00 97.00 746 ILE A CA 1
ATOM 5809 C C . ILE A 1 746 ? 12.347 3.851 -30.382 1.00 97.00 746 ILE A C 1
ATOM 5811 O O . ILE A 1 746 ? 12.388 4.949 -30.943 1.00 97.00 746 ILE A O 1
ATOM 5815 N N . PRO A 1 747 ? 11.654 2.819 -30.896 1.00 96.94 747 PRO A N 1
ATOM 5816 C CA . PRO A 1 747 ? 10.850 2.970 -32.096 1.00 96.94 747 PRO A CA 1
ATOM 5817 C C . PRO A 1 747 ? 9.642 3.852 -31.788 1.00 96.94 747 PRO A C 1
ATOM 5819 O O . PRO A 1 747 ? 8.906 3.626 -30.820 1.00 96.94 747 PRO A O 1
ATOM 5822 N N . VAL A 1 748 ? 9.447 4.858 -32.630 1.00 96.56 748 VAL A N 1
ATOM 5823 C CA . VAL A 1 748 ? 8.338 5.803 -32.564 1.00 96.56 748 VAL A CA 1
ATOM 5824 C C . VAL A 1 748 ? 7.738 5.972 -33.954 1.00 96.56 748 VAL A C 1
ATOM 5826 O O . VAL A 1 748 ? 8.391 5.766 -34.974 1.00 96.56 748 VAL A O 1
ATOM 5829 N N . ARG A 1 749 ? 6.477 6.378 -34.011 1.00 95.75 749 ARG A N 1
ATOM 5830 C CA . ARG A 1 749 ? 5.831 6.850 -35.228 1.00 95.75 749 ARG A CA 1
ATOM 5831 C C . ARG A 1 749 ? 5.513 8.315 -35.060 1.00 95.75 749 ARG A C 1
ATOM 5833 O O . ARG A 1 749 ? 4.770 8.697 -34.155 1.00 95.75 749 ARG A O 1
ATOM 5840 N N . ARG A 1 750 ? 6.057 9.127 -35.954 1.00 93.25 750 ARG A N 1
ATOM 5841 C CA . ARG A 1 750 ? 5.631 10.505 -36.109 1.00 93.25 750 ARG A CA 1
ATOM 5842 C C . ARG A 1 750 ? 4.396 10.527 -37.005 1.00 93.25 750 ARG A C 1
ATOM 5844 O O . ARG A 1 750 ? 4.343 9.822 -38.013 1.00 93.25 750 ARG A O 1
ATOM 5851 N N . ARG A 1 751 ? 3.384 11.302 -36.618 1.00 82.31 751 ARG A N 1
ATOM 5852 C CA . ARG A 1 751 ? 2.070 11.304 -37.289 1.00 82.31 751 ARG A CA 1
ATOM 5853 C C . ARG A 1 751 ? 2.118 11.700 -38.769 1.00 82.31 751 ARG A C 1
ATOM 5855 O O . ARG A 1 751 ? 1.239 11.302 -39.521 1.00 82.31 751 ARG A O 1
ATOM 5862 N N . ASP A 1 752 ? 3.120 12.469 -39.168 1.00 82.38 752 ASP A N 1
ATOM 5863 C CA . ASP A 1 752 ? 3.303 13.061 -40.495 1.00 82.38 752 ASP A CA 1
ATOM 5864 C C . ASP A 1 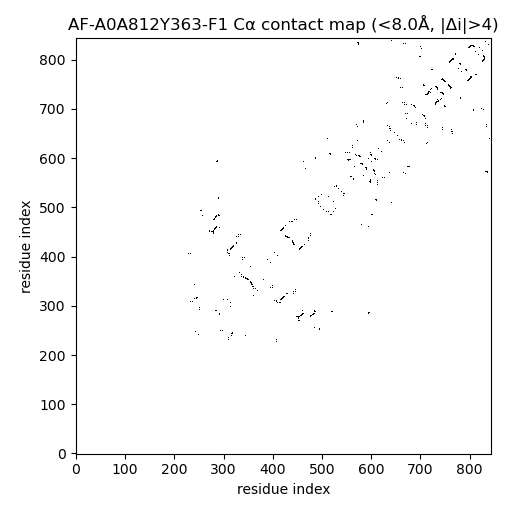752 ? 4.395 12.375 -41.336 1.00 82.38 752 ASP A C 1
ATOM 5866 O O . ASP A 1 752 ? 4.248 12.304 -42.552 1.00 82.38 752 ASP A O 1
ATOM 5870 N N . THR A 1 753 ? 5.466 11.848 -40.728 1.00 84.75 753 THR A N 1
ATOM 5871 C CA . THR A 1 753 ? 6.629 11.320 -41.479 1.00 84.75 753 THR A CA 1
ATOM 5872 C C . THR A 1 753 ? 6.817 9.803 -41.413 1.00 84.75 753 THR A C 1
ATOM 5874 O O . THR A 1 753 ? 7.710 9.277 -42.073 1.00 84.75 753 THR A O 1
ATOM 5877 N N . GLY A 1 754 ? 6.005 9.082 -40.635 1.00 89.81 754 GLY A N 1
ATOM 5878 C CA . GLY A 1 754 ? 6.106 7.626 -40.496 1.00 89.81 754 GLY A CA 1
ATOM 5879 C C . GLY A 1 754 ? 6.969 7.172 -39.314 1.00 89.81 754 GLY A C 1
ATOM 5880 O O . GLY A 1 754 ? 7.100 7.872 -38.310 1.00 89.81 754 GLY A O 1
ATOM 5881 N N . THR A 1 755 ? 7.483 5.942 -39.380 1.00 92.31 755 THR A N 1
ATOM 5882 C CA . THR A 1 755 ? 8.224 5.305 -38.278 1.00 92.31 755 THR A CA 1
ATOM 5883 C C . THR A 1 755 ? 9.703 5.673 -38.291 1.00 92.31 755 THR A C 1
ATOM 5885 O O . THR A 1 755 ? 10.360 5.533 -39.319 1.00 92.31 755 THR A O 1
ATOM 5888 N N . GLU A 1 756 ? 10.234 6.060 -37.136 1.00 93.94 756 GLU A N 1
ATOM 5889 C CA . GLU A 1 756 ? 11.641 6.405 -36.915 1.00 93.94 756 GLU A CA 1
ATOM 5890 C C . GLU A 1 756 ? 12.127 5.898 -35.543 1.00 93.94 756 GLU A C 1
ATOM 5892 O O . GLU A 1 756 ? 11.328 5.462 -34.712 1.00 93.94 756 GLU A O 1
ATOM 5897 N N . TYR A 1 757 ? 13.437 5.945 -35.289 1.00 93.19 757 TYR A N 1
ATOM 5898 C CA . TYR A 1 757 ? 13.989 5.718 -33.950 1.00 93.19 757 TYR A CA 1
ATOM 5899 C C . TYR A 1 757 ? 14.284 7.046 -33.248 1.00 93.19 757 TYR A C 1
ATOM 5901 O O . TYR A 1 757 ? 14.910 7.937 -33.821 1.00 93.19 757 TYR A O 1
ATOM 5909 N N . MET A 1 758 ? 13.925 7.136 -31.968 1.00 94.62 758 MET A N 1
ATOM 5910 C CA . MET A 1 758 ? 14.559 8.071 -31.040 1.00 94.62 758 MET A CA 1
ATOM 5911 C C . MET A 1 758 ? 15.799 7.422 -30.434 1.00 94.62 758 MET A C 1
ATOM 5913 O O . MET A 1 758 ? 15.725 6.315 -29.896 1.00 94.62 758 MET A O 1
ATOM 5917 N N . ALA A 1 759 ? 16.928 8.123 -30.474 1.00 94.50 759 ALA A N 1
ATOM 5918 C CA . ALA A 1 759 ? 18.119 7.696 -29.755 1.00 94.50 759 ALA A CA 1
ATOM 5919 C C . ALA A 1 759 ? 17.987 8.058 -28.273 1.00 94.50 759 ALA A C 1
ATOM 5921 O O . ALA A 1 759 ? 17.538 9.158 -27.936 1.00 94.50 759 ALA A O 1
ATOM 5922 N N . ALA A 1 760 ? 18.418 7.166 -27.382 1.00 94.06 760 ALA A N 1
ATOM 5923 C CA . ALA A 1 760 ? 18.479 7.452 -25.959 1.00 94.06 760 ALA A CA 1
ATOM 5924 C C . ALA A 1 760 ? 19.830 7.103 -25.325 1.00 94.06 760 ALA A C 1
ATOM 5926 O O . ALA A 1 760 ? 20.475 6.101 -25.641 1.00 94.06 760 ALA A O 1
ATOM 5927 N N . GLN A 1 761 ? 20.235 7.960 -24.392 1.00 91.25 761 GLN A N 1
ATOM 5928 C CA . GLN A 1 761 ? 21.387 7.795 -23.514 1.00 91.25 761 GLN A CA 1
ATOM 5929 C C . GLN A 1 761 ? 20.882 7.578 -22.090 1.00 91.25 761 GLN A C 1
ATOM 5931 O O . GLN A 1 761 ? 20.333 8.502 -21.489 1.00 91.25 761 GLN A O 1
ATOM 5936 N N . CYS A 1 762 ? 21.061 6.384 -21.542 1.00 88.81 762 CYS A N 1
ATOM 5937 C CA . CYS A 1 762 ? 20.592 6.023 -20.213 1.00 88.81 762 CYS A CA 1
ATOM 5938 C C . CYS A 1 762 ? 21.724 6.147 -19.199 1.00 88.81 762 CYS A C 1
ATOM 5940 O O . CYS A 1 762 ? 22.783 5.542 -19.333 1.00 88.81 762 CYS A O 1
ATOM 5942 N N . ARG A 1 763 ? 21.505 6.922 -18.133 1.00 81.00 763 ARG A N 1
ATOM 5943 C CA . ARG A 1 763 ? 22.493 7.087 -17.065 1.00 81.00 763 ARG A CA 1
ATOM 5944 C C . ARG A 1 763 ? 21.893 6.954 -15.684 1.00 81.00 763 ARG A C 1
ATOM 5946 O O . ARG A 1 763 ? 20.973 7.676 -15.304 1.00 81.00 763 ARG A O 1
ATOM 5953 N N . TYR A 1 764 ? 22.522 6.093 -14.895 1.00 74.81 764 TYR A N 1
ATOM 5954 C CA . TYR A 1 764 ? 22.304 6.042 -13.462 1.00 74.81 764 TYR A CA 1
ATOM 5955 C C . TYR A 1 764 ? 23.213 7.058 -12.751 1.00 74.81 764 TYR A C 1
ATOM 5957 O O . TYR A 1 764 ? 24.288 6.716 -12.257 1.00 74.81 764 TYR A O 1
ATOM 5965 N N . GLY A 1 765 ? 22.810 8.330 -12.724 1.00 74.38 765 GLY A N 1
ATOM 5966 C CA . GLY A 1 765 ? 23.539 9.389 -12.019 1.00 74.38 765 GLY A CA 1
ATOM 5967 C C . GLY A 1 765 ? 23.550 10.722 -12.739 1.00 74.38 765 GLY A C 1
ATOM 5968 O O . GLY A 1 765 ? 22.489 11.207 -13.089 1.00 74.38 765 GLY A O 1
ATOM 5969 N N . SER A 1 766 ? 24.717 11.342 -12.912 1.00 80.62 766 SER A N 1
ATOM 5970 C CA . SER A 1 766 ? 24.792 12.716 -13.407 1.00 80.62 766 SER A CA 1
ATOM 5971 C C . SER A 1 766 ? 24.494 12.838 -14.906 1.00 80.62 766 SER A C 1
ATOM 5973 O O . SER A 1 766 ? 24.837 11.979 -15.727 1.00 80.62 766 SER A O 1
ATOM 5975 N N . ILE A 1 767 ? 23.878 13.965 -15.258 1.00 89.00 767 ILE A N 1
ATOM 5976 C CA . ILE A 1 767 ? 23.573 14.374 -16.633 1.00 89.00 767 ILE A CA 1
ATOM 5977 C C . ILE A 1 767 ? 24.882 14.695 -17.382 1.00 89.00 767 ILE A C 1
ATOM 5979 O O . ILE A 1 767 ? 25.857 15.137 -16.775 1.00 89.00 767 ILE A O 1
ATOM 5983 N N . LYS A 1 768 ? 24.912 14.475 -18.703 1.00 88.62 768 LYS A N 1
ATOM 5984 C CA . LYS A 1 768 ? 26.068 14.787 -19.555 1.00 88.62 768 LYS A CA 1
ATOM 5985 C C . LYS A 1 768 ? 26.035 16.269 -19.910 1.00 88.62 768 LYS A C 1
ATOM 5987 O O . LYS A 1 768 ? 25.016 16.790 -20.350 1.00 88.62 768 LYS A O 1
ATOM 5992 N N . GLY A 1 769 ? 27.168 16.946 -19.779 1.00 89.94 769 GLY A N 1
ATOM 5993 C CA . GLY A 1 769 ? 27.331 18.291 -20.337 1.00 89.94 769 GLY A CA 1
ATOM 5994 C C . GLY A 1 769 ? 27.534 18.263 -21.857 1.00 89.94 769 GLY A C 1
ATOM 5995 O O . GLY A 1 769 ? 27.905 17.227 -22.413 1.00 89.94 769 GLY A O 1
ATOM 5996 N N . ALA A 1 770 ? 27.396 19.420 -22.518 1.00 89.50 770 ALA A N 1
ATOM 5997 C CA . ALA A 1 770 ? 27.680 19.576 -23.954 1.00 89.50 770 ALA A CA 1
ATOM 5998 C C . ALA A 1 770 ? 29.042 18.978 -24.345 1.00 89.50 770 ALA A C 1
ATOM 6000 O O . ALA A 1 770 ? 29.124 18.167 -25.258 1.00 89.50 770 ALA A O 1
ATOM 6001 N N . ASN A 1 771 ? 30.092 19.279 -23.571 1.00 89.94 771 ASN A N 1
ATOM 6002 C CA . ASN A 1 771 ? 31.441 18.766 -23.823 1.00 89.94 771 ASN A CA 1
ATOM 6003 C C . ASN A 1 771 ? 31.512 17.232 -23.834 1.00 89.94 771 ASN A C 1
ATOM 6005 O O . ASN A 1 771 ? 32.295 16.657 -24.584 1.00 89.94 771 ASN A O 1
ATOM 6009 N N . GLU A 1 772 ? 30.743 16.550 -22.986 1.00 89.12 772 GLU A N 1
ATOM 6010 C CA . GLU A 1 772 ? 30.725 15.085 -22.947 1.00 89.12 772 GLU A CA 1
ATOM 6011 C C . GLU A 1 772 ? 29.921 14.504 -24.109 1.00 89.12 772 GLU A C 1
ATOM 6013 O O . GLU A 1 772 ? 30.334 13.501 -24.696 1.00 89.12 772 GLU A O 1
ATOM 6018 N N . LEU A 1 773 ? 28.798 15.137 -24.461 1.00 89.12 773 LEU A N 1
ATOM 6019 C CA . LEU A 1 773 ? 27.991 14.765 -25.623 1.00 89.12 773 LEU A CA 1
ATOM 6020 C C . LEU A 1 773 ? 28.797 14.919 -26.922 1.00 89.12 773 LEU A C 1
ATOM 6022 O O . LEU A 1 773 ? 28.808 14.000 -27.740 1.00 89.12 773 LEU A O 1
ATOM 6026 N N . ASP A 1 774 ? 29.550 16.011 -27.060 1.00 87.88 774 ASP A N 1
ATOM 6027 C CA . ASP A 1 774 ? 30.435 16.269 -28.201 1.00 87.88 774 ASP A CA 1
ATOM 6028 C C . ASP A 1 774 ? 31.589 15.266 -28.259 1.00 87.88 774 ASP A C 1
ATOM 6030 O O . ASP A 1 774 ? 31.807 14.625 -29.288 1.00 87.88 774 ASP A O 1
ATOM 6034 N N . LYS A 1 775 ? 32.286 15.043 -27.134 1.00 87.12 775 LYS A N 1
ATOM 6035 C CA . LYS A 1 775 ? 33.365 14.040 -27.042 1.00 87.12 775 LYS A CA 1
ATOM 6036 C C . LYS A 1 775 ? 32.897 12.640 -27.424 1.00 87.12 775 LYS A C 1
ATOM 6038 O O . LYS A 1 775 ? 33.668 11.869 -27.986 1.00 87.12 775 LYS A O 1
ATOM 6043 N N . THR A 1 776 ? 31.646 12.310 -27.117 1.00 83.75 776 THR A N 1
ATOM 6044 C CA . THR A 1 776 ? 31.046 11.011 -27.446 1.00 83.75 776 THR A CA 1
ATOM 6045 C C . THR A 1 776 ? 30.271 11.025 -28.764 1.00 83.75 776 THR A C 1
ATOM 6047 O O . THR A 1 776 ? 29.582 10.057 -29.066 1.00 83.75 776 THR A O 1
ATOM 6050 N N . SER A 1 777 ? 30.407 12.093 -29.564 1.00 84.25 777 SER A N 1
ATOM 6051 C CA . SER A 1 777 ? 29.784 12.266 -30.885 1.00 84.25 777 SER A CA 1
ATOM 6052 C C . SER A 1 777 ? 28.269 12.045 -30.896 1.00 84.25 777 SER A C 1
ATOM 6054 O O . SER A 1 777 ? 27.698 11.675 -31.919 1.00 84.25 777 SER A O 1
ATOM 6056 N N . GLN A 1 778 ? 27.592 12.306 -29.776 1.00 85.62 778 GLN A N 1
ATOM 6057 C CA . GLN A 1 778 ? 26.167 12.004 -29.595 1.00 85.62 778 GLN A CA 1
ATOM 6058 C C . GLN A 1 778 ? 25.261 12.818 -30.515 1.00 85.62 778 GLN A C 1
ATOM 6060 O O . GLN A 1 778 ? 24.087 12.516 -30.629 1.00 85.62 778 GLN A O 1
ATOM 6065 N N . ALA A 1 779 ? 25.791 13.841 -31.185 1.00 80.31 779 ALA A N 1
ATOM 6066 C CA . ALA A 1 779 ? 25.079 14.619 -32.189 1.00 80.31 779 ALA A CA 1
ATOM 6067 C C . ALA A 1 779 ? 24.879 13.880 -33.534 1.00 80.31 779 ALA A C 1
ATOM 6069 O O . ALA A 1 779 ? 24.158 14.393 -34.398 1.00 80.31 779 ALA A O 1
ATOM 6070 N N . LYS A 1 780 ? 25.512 12.715 -33.728 1.00 84.88 780 LYS A N 1
ATOM 6071 C CA . LYS A 1 780 ? 25.543 11.951 -34.986 1.00 84.88 780 LYS A CA 1
ATOM 6072 C C . LYS A 1 780 ? 24.647 10.719 -34.939 1.00 84.88 780 LYS A C 1
ATOM 6074 O O . LYS A 1 780 ? 24.514 10.115 -33.882 1.00 84.88 780 LYS A O 1
ATOM 6079 N N . ALA A 1 781 ? 24.100 10.338 -36.099 1.00 80.81 781 ALA A N 1
ATOM 6080 C CA . ALA A 1 781 ? 23.203 9.186 -36.254 1.00 80.81 781 ALA A CA 1
ATOM 6081 C C . ALA A 1 781 ? 23.841 7.847 -35.831 1.00 80.81 781 ALA A C 1
ATOM 6083 O O . ALA A 1 781 ? 23.174 6.948 -35.326 1.00 80.81 781 ALA A O 1
ATOM 6084 N N . ARG A 1 782 ? 25.155 7.724 -36.014 1.00 84.88 782 ARG A N 1
ATOM 6085 C CA . ARG A 1 782 ? 25.977 6.632 -35.488 1.00 84.88 782 ARG A CA 1
ATOM 6086 C C . ARG A 1 782 ? 27.396 7.119 -35.248 1.00 84.88 782 ARG A C 1
ATOM 6088 O O . ARG A 1 782 ? 27.763 8.218 -35.678 1.00 84.88 782 ARG A O 1
ATOM 6095 N N . LYS A 1 783 ? 28.213 6.278 -34.617 1.00 83.44 783 LYS A N 1
ATOM 6096 C CA . LYS A 1 783 ? 29.636 6.557 -34.444 1.00 83.44 783 LYS A CA 1
ATOM 6097 C C . LYS A 1 783 ? 30.319 6.660 -35.819 1.00 83.44 783 LYS A C 1
ATOM 6099 O O . LYS A 1 783 ? 30.234 5.707 -36.601 1.00 83.44 783 LYS A O 1
ATOM 6104 N N . PRO A 1 784 ? 30.971 7.792 -36.141 1.00 80.69 784 PRO A N 1
ATOM 6105 C CA . PRO A 1 784 ? 31.647 7.951 -37.421 1.00 80.69 784 PRO A CA 1
ATOM 6106 C C . PRO A 1 784 ? 32.883 7.055 -37.480 1.00 80.69 784 PRO A C 1
ATOM 6108 O O . PRO A 1 784 ? 33.669 6.992 -36.528 1.00 80.69 784 PRO A O 1
ATOM 6111 N N . GLN A 1 785 ? 33.071 6.372 -38.607 1.00 84.00 785 GLN A N 1
ATOM 6112 C CA . GLN A 1 785 ? 34.337 5.714 -38.901 1.00 84.00 785 GLN A CA 1
ATOM 6113 C C . GLN A 1 785 ? 35.397 6.758 -39.276 1.00 84.00 785 GLN A C 1
ATOM 6115 O O . GLN A 1 785 ? 35.106 7.926 -39.545 1.00 84.00 785 GLN A O 1
ATOM 6120 N N . ARG A 1 786 ? 36.675 6.370 -39.246 1.00 81.75 786 ARG A N 1
ATOM 6121 C CA . ARG A 1 786 ? 37.772 7.314 -39.491 1.00 81.75 786 ARG A CA 1
ATOM 6122 C C . ARG A 1 786 ? 37.664 7.903 -40.904 1.00 81.75 786 ARG A C 1
ATOM 6124 O O . ARG A 1 786 ? 37.759 7.169 -41.878 1.00 81.75 786 ARG A O 1
ATOM 6131 N N . GLY A 1 787 ? 37.528 9.228 -40.991 1.00 78.25 787 GLY A N 1
ATOM 6132 C CA . GLY A 1 787 ? 37.395 9.954 -42.262 1.00 78.25 787 GLY A CA 1
ATOM 6133 C C . GLY A 1 787 ? 35.973 9.983 -42.829 1.00 78.25 787 GLY A C 1
ATOM 6134 O O . GLY A 1 787 ? 35.759 10.538 -43.901 1.00 78.25 787 GLY A O 1
ATOM 6135 N N . GLU A 1 788 ? 35.002 9.417 -42.116 1.00 79.06 788 GLU A N 1
ATOM 6136 C CA . GLU A 1 788 ? 33.611 9.385 -42.538 1.00 79.06 788 GLU A CA 1
ATOM 6137 C C . GLU A 1 788 ? 32.849 10.626 -42.067 1.00 79.06 788 GLU A C 1
ATOM 6139 O O . GLU A 1 788 ? 32.944 11.038 -40.908 1.00 79.06 788 GLU A O 1
ATOM 6144 N N . THR A 1 789 ? 32.038 11.191 -42.962 1.00 76.38 789 THR A N 1
ATOM 6145 C CA . THR A 1 789 ? 31.063 12.223 -42.602 1.00 76.38 789 THR A CA 1
ATOM 6146 C C . THR A 1 789 ? 29.708 11.550 -42.441 1.00 76.38 789 THR A C 1
ATOM 6148 O O . THR A 1 789 ? 29.164 11.019 -43.403 1.00 76.38 789 THR A O 1
ATOM 6151 N N . VAL A 1 790 ? 29.182 11.542 -41.219 1.00 75.25 790 VAL A N 1
ATOM 6152 C CA . VAL A 1 790 ? 27.869 10.965 -40.908 1.00 75.25 790 VAL A CA 1
ATOM 6153 C C . VAL A 1 790 ? 26.854 12.091 -40.784 1.00 75.25 790 VAL A C 1
ATOM 6155 O O . VAL A 1 790 ? 27.162 13.152 -40.215 1.00 75.25 790 VAL A O 1
ATOM 6158 N N . GLU A 1 791 ? 25.652 11.840 -41.299 1.00 71.94 791 GLU A N 1
ATOM 6159 C CA . GLU A 1 791 ? 24.504 12.718 -41.118 1.00 71.94 791 GLU A CA 1
ATOM 6160 C C . GLU A 1 791 ? 24.302 13.062 -39.637 1.00 71.94 791 GLU A C 1
ATOM 6162 O O . GLU A 1 791 ? 24.619 12.297 -38.711 1.00 71.94 791 GLU A O 1
ATOM 6167 N N . ASP A 1 792 ? 23.788 14.264 -39.405 1.00 65.69 792 ASP A N 1
ATOM 6168 C CA . ASP A 1 792 ? 23.320 14.620 -38.079 1.00 65.69 792 ASP A CA 1
ATOM 6169 C C . ASP A 1 792 ? 22.180 13.685 -37.671 1.00 65.69 792 ASP A C 1
ATOM 6171 O O . ASP A 1 792 ? 21.408 13.217 -38.499 1.00 65.69 792 ASP A O 1
ATOM 6175 N N . MET A 1 793 ? 22.113 13.383 -36.376 1.00 66.62 793 MET A N 1
ATOM 6176 C CA . MET A 1 793 ? 21.161 12.429 -35.807 1.00 66.62 793 MET A CA 1
ATOM 6177 C C . MET A 1 793 ? 19.721 12.652 -36.312 1.00 66.62 793 MET A C 1
ATOM 6179 O O . MET A 1 793 ? 19.296 13.810 -36.398 1.00 66.62 793 MET A O 1
ATOM 6183 N N . PRO A 1 794 ? 18.938 11.591 -36.572 1.00 59.81 794 PRO A N 1
ATOM 6184 C CA . PRO A 1 794 ? 17.503 11.719 -36.788 1.00 59.81 794 PRO A CA 1
ATOM 6185 C C . PRO A 1 794 ? 16.814 12.209 -35.511 1.00 59.81 794 PRO A C 1
ATOM 6187 O O . PRO A 1 794 ? 17.444 12.466 -34.487 1.00 59.81 794 PRO A O 1
ATOM 6190 N N . ASN A 1 795 ? 15.519 12.469 -35.609 1.00 73.38 795 ASN A N 1
ATOM 6191 C CA . ASN A 1 795 ? 14.944 13.719 -35.137 1.00 73.38 795 ASN A CA 1
ATOM 6192 C C . ASN A 1 795 ? 15.120 14.090 -33.648 1.00 73.38 795 ASN A C 1
ATOM 6194 O O . ASN A 1 795 ? 15.106 15.287 -33.363 1.00 73.38 795 ASN A O 1
ATOM 6198 N N . VAL A 1 796 ? 15.302 13.148 -32.712 1.00 91.69 796 VAL A N 1
ATOM 6199 C CA . VAL A 1 796 ? 15.348 13.429 -31.260 1.00 91.69 796 VAL A CA 1
ATOM 6200 C C . VAL A 1 796 ? 16.394 12.577 -30.520 1.00 91.69 796 VAL A C 1
ATOM 6202 O O . VAL A 1 796 ? 16.444 11.360 -30.700 1.00 91.69 796 VAL A O 1
ATOM 6205 N N . LEU A 1 797 ? 17.162 13.212 -29.621 1.00 93.88 797 LEU A N 1
ATOM 6206 C CA . LEU A 1 797 ? 17.968 12.559 -28.577 1.00 93.88 797 LEU A CA 1
ATOM 6207 C C . LEU A 1 797 ? 17.327 12.729 -27.200 1.00 93.88 797 LEU A C 1
ATOM 6209 O O . LEU A 1 797 ? 17.129 13.855 -26.738 1.00 93.88 797 LEU A O 1
ATOM 6213 N N . LEU A 1 798 ? 17.099 11.618 -26.505 1.00 94.44 798 LEU A N 1
ATOM 6214 C CA . LEU A 1 798 ? 16.688 11.618 -25.106 1.00 94.44 798 LEU A CA 1
ATOM 6215 C C . LEU A 1 798 ? 17.862 11.257 -24.205 1.00 94.44 798 LEU A C 1
ATOM 6217 O O . LEU A 1 798 ? 18.496 10.217 -24.364 1.00 94.44 798 LEU A O 1
ATOM 6221 N N . GLN A 1 799 ? 18.133 12.081 -23.203 1.00 93.25 799 GLN A N 1
ATOM 6222 C CA . GLN A 1 799 ? 19.009 11.680 -22.114 1.00 93.25 799 GLN A CA 1
ATOM 6223 C C . GLN A 1 799 ? 18.169 11.272 -20.905 1.00 93.25 799 GLN A C 1
ATOM 6225 O O . GLN A 1 799 ? 17.593 12.096 -20.197 1.00 93.25 799 GLN A O 1
ATOM 6230 N N . ILE A 1 800 ? 18.111 9.964 -20.681 1.00 92.38 800 ILE A N 1
ATOM 6231 C CA . ILE A 1 800 ? 17.292 9.325 -19.664 1.00 92.38 800 ILE A CA 1
ATOM 6232 C C . ILE A 1 800 ? 18.118 9.151 -18.388 1.00 92.38 800 ILE A C 1
ATOM 6234 O O . ILE A 1 800 ? 19.109 8.421 -18.361 1.00 92.38 800 ILE A O 1
ATOM 6238 N N . CYS A 1 801 ? 17.729 9.838 -17.319 1.00 86.94 801 CYS A N 1
ATOM 6239 C CA . CYS A 1 801 ? 18.581 10.028 -16.154 1.00 86.94 801 CYS A CA 1
ATOM 6240 C C . CYS A 1 801 ? 17.782 10.041 -14.845 1.00 86.94 801 CYS A C 1
ATOM 6242 O O . CYS A 1 801 ? 16.716 10.645 -14.771 1.00 86.94 801 CYS A O 1
ATOM 6244 N N . SER A 1 802 ? 18.303 9.408 -13.789 1.00 81.06 802 SER A N 1
ATOM 6245 C CA . SER A 1 802 ? 17.637 9.356 -12.475 1.00 81.06 802 SER A CA 1
ATOM 6246 C C . SER A 1 802 ? 17.693 10.669 -11.675 1.00 81.06 802 SER A C 1
ATOM 6248 O O . SER A 1 802 ? 16.924 10.835 -10.724 1.00 81.06 802 SER A O 1
ATOM 6250 N N . GLU A 1 803 ? 18.583 11.598 -12.043 1.00 83.44 803 GLU A N 1
ATOM 6251 C CA . GLU A 1 803 ? 18.769 12.907 -11.389 1.00 83.44 803 GLU A CA 1
ATOM 6252 C C . GLU A 1 803 ? 18.181 14.084 -12.188 1.00 83.44 803 GLU A C 1
ATOM 6254 O O . GLU A 1 803 ? 18.254 15.231 -11.740 1.00 83.44 803 GLU A O 1
ATOM 6259 N N . ALA A 1 804 ? 17.590 13.832 -13.362 1.00 85.31 804 ALA A N 1
ATOM 6260 C CA . ALA A 1 804 ? 16.997 14.880 -14.191 1.00 85.31 804 ALA A CA 1
ATOM 6261 C C . ALA A 1 804 ? 15.821 15.560 -13.470 1.00 85.31 804 ALA A C 1
ATOM 6263 O O . ALA A 1 804 ? 14.818 14.925 -13.162 1.00 85.31 804 ALA A O 1
ATOM 6264 N N . LYS A 1 805 ? 15.921 16.863 -13.196 1.00 85.75 805 LYS A N 1
ATOM 6265 C CA . LYS A 1 805 ? 14.847 17.622 -12.521 1.00 85.75 805 LYS A CA 1
ATOM 6266 C C . LYS A 1 805 ? 13.867 18.284 -13.488 1.00 85.75 805 LYS A C 1
ATOM 6268 O O . LYS A 1 805 ? 12.729 18.532 -13.114 1.00 85.75 805 LYS A O 1
ATOM 6273 N N . ALA A 1 806 ? 14.322 18.566 -14.702 1.00 88.12 806 ALA A N 1
ATOM 6274 C CA . ALA A 1 806 ? 13.557 19.176 -15.779 1.00 88.12 806 ALA A CA 1
ATOM 6275 C C . ALA A 1 806 ? 13.971 18.525 -17.100 1.00 88.12 806 ALA A C 1
ATOM 6277 O O . ALA A 1 806 ? 15.057 17.950 -17.193 1.00 88.12 806 ALA A O 1
ATOM 6278 N N . GLY A 1 807 ? 13.119 18.631 -18.112 1.00 87.00 807 GLY A N 1
ATOM 6279 C CA . GLY A 1 807 ? 13.389 18.181 -19.474 1.00 87.00 807 GLY A CA 1
ATOM 6280 C C . GLY A 1 807 ? 14.357 19.088 -20.227 1.00 87.00 807 GLY A C 1
ATOM 6281 O O . GLY A 1 807 ? 14.902 18.682 -21.257 1.00 87.00 807 GLY A O 1
ATOM 6282 N N . TYR A 1 808 ? 14.581 20.297 -19.710 1.00 92.06 808 TYR A N 1
ATOM 6283 C CA . TYR A 1 808 ? 15.473 21.316 -20.250 1.00 92.06 808 TYR A CA 1
ATOM 6284 C C . TYR A 1 808 ? 16.824 21.313 -19.507 1.00 92.06 808 TYR A C 1
ATOM 6286 O O . TYR A 1 808 ? 16.866 21.290 -18.277 1.00 92.06 808 TYR A O 1
ATOM 6294 N N . GLN A 1 809 ? 17.930 21.386 -20.252 1.00 91.88 809 GLN A N 1
ATOM 6295 C CA . GLN A 1 809 ? 19.286 21.592 -19.739 1.00 91.88 809 GLN A CA 1
ATOM 6296 C C . GLN A 1 809 ? 19.878 22.910 -20.251 1.00 91.88 809 GLN A C 1
ATOM 6298 O O . GLN A 1 809 ? 19.770 23.242 -21.429 1.00 91.88 809 GLN A O 1
ATOM 6303 N N . GLU A 1 810 ? 20.550 23.667 -19.387 1.00 90.38 810 GLU A N 1
ATOM 6304 C CA . GLU A 1 810 ? 21.288 24.849 -19.829 1.00 90.38 810 GLU A CA 1
ATOM 6305 C C . GLU A 1 810 ? 22.611 24.447 -20.489 1.00 90.38 810 GLU A C 1
ATOM 6307 O O . GLU A 1 810 ? 23.511 23.893 -19.852 1.00 90.38 810 GLU A O 1
ATOM 6312 N N . PHE A 1 811 ? 22.743 24.751 -21.781 1.00 89.75 811 PHE A N 1
ATOM 6313 C CA . PHE A 1 811 ? 23.985 24.576 -22.525 1.00 89.75 811 PHE A CA 1
ATOM 6314 C C . PHE A 1 811 ? 24.672 25.914 -22.776 1.00 89.75 811 PHE A C 1
ATOM 6316 O O . PHE A 1 811 ? 24.065 26.868 -23.259 1.00 89.75 811 PHE A O 1
ATOM 6323 N N . GLN A 1 812 ? 25.977 25.958 -22.501 1.00 83.19 812 GLN A N 1
ATOM 6324 C CA . GLN A 1 812 ? 26.825 27.091 -22.879 1.00 83.19 812 GLN A CA 1
ATOM 6325 C C . GLN A 1 812 ? 27.191 27.068 -24.373 1.00 83.19 812 GLN A C 1
ATOM 6327 O O . GLN A 1 812 ? 27.484 28.117 -24.946 1.00 83.19 812 GLN A O 1
ATOM 6332 N N . SER A 1 813 ? 27.172 25.895 -25.023 1.00 80.38 813 SER A N 1
ATOM 6333 C CA . SER A 1 813 ? 27.449 25.781 -26.459 1.00 80.38 813 SER A CA 1
ATOM 6334 C C . SER A 1 813 ? 26.181 26.014 -27.288 1.00 80.38 813 SER A C 1
ATOM 6336 O O . SER A 1 813 ? 25.107 25.506 -26.962 1.00 80.38 813 SER A O 1
ATOM 6338 N N . ARG A 1 814 ? 26.312 26.781 -28.380 1.00 86.69 814 ARG A N 1
ATOM 6339 C CA . ARG A 1 814 ? 25.198 27.065 -29.303 1.00 86.69 814 ARG A CA 1
ATOM 6340 C C . ARG A 1 814 ? 24.573 25.797 -29.914 1.00 86.69 814 ARG A C 1
ATOM 6342 O O . ARG A 1 814 ? 23.358 25.695 -29.853 1.00 86.69 814 ARG A O 1
ATOM 6349 N N . PRO A 1 815 ? 25.333 24.791 -30.399 1.00 88.00 815 PRO A N 1
ATOM 6350 C CA . PRO A 1 815 ? 24.735 23.662 -31.121 1.00 88.00 815 PRO A CA 1
ATOM 6351 C C . PRO A 1 815 ? 23.732 22.833 -30.306 1.00 88.00 815 PRO A C 1
ATOM 6353 O O . PRO A 1 815 ? 22.689 22.440 -30.823 1.00 88.00 815 PRO A O 1
ATOM 6356 N N . TRP A 1 816 ? 24.026 22.561 -29.031 1.00 89.81 816 TRP A N 1
ATOM 6357 C CA . TRP A 1 816 ? 23.118 21.791 -28.173 1.00 89.81 816 TRP A CA 1
ATOM 6358 C C . TRP A 1 816 ? 21.929 22.616 -27.701 1.00 89.81 816 TRP A C 1
ATOM 6360 O O . TRP A 1 816 ? 20.822 22.088 -27.623 1.00 89.81 816 TRP A O 1
ATOM 6370 N N . LYS A 1 817 ? 22.141 23.915 -27.463 1.00 92.31 817 LYS A N 1
ATOM 6371 C CA . LYS A 1 817 ? 21.051 24.849 -27.194 1.00 92.31 817 LYS A CA 1
ATOM 6372 C C . LYS A 1 817 ? 20.077 24.908 -28.372 1.00 92.31 817 LYS A C 1
ATOM 6374 O O . LYS A 1 817 ? 18.892 24.689 -28.171 1.00 92.31 817 LYS A O 1
ATOM 6379 N N . ASP A 1 818 ? 20.579 25.085 -29.592 1.00 91.50 818 ASP A N 1
ATOM 6380 C CA . ASP A 1 818 ? 19.747 25.156 -30.797 1.00 91.50 818 ASP A CA 1
ATOM 6381 C C . ASP A 1 818 ? 18.962 23.852 -31.011 1.00 91.50 818 ASP A C 1
ATOM 6383 O O . ASP A 1 818 ? 17.775 23.878 -31.330 1.00 91.50 818 ASP A O 1
ATOM 6387 N N . ARG A 1 819 ? 19.589 22.689 -30.778 1.00 90.44 819 ARG A N 1
ATOM 6388 C CA . ARG A 1 819 ? 18.893 21.390 -30.827 1.00 90.44 819 ARG A CA 1
ATOM 6389 C C . ARG A 1 819 ? 17.785 21.284 -29.790 1.00 90.44 819 ARG A C 1
ATOM 6391 O O . ARG A 1 819 ? 16.731 20.724 -30.084 1.00 90.44 819 ARG A O 1
ATOM 6398 N N . GLN A 1 820 ? 18.020 21.791 -28.587 1.00 93.06 820 GLN A N 1
ATOM 6399 C CA . GLN A 1 820 ? 17.012 21.815 -27.541 1.00 93.06 820 GLN A CA 1
ATOM 6400 C C . GLN A 1 820 ? 15.865 22.757 -27.916 1.00 93.06 820 GLN A C 1
ATOM 6402 O O . GLN A 1 820 ? 14.719 22.329 -27.887 1.00 93.06 820 GLN A O 1
ATOM 6407 N N . ASP A 1 821 ? 16.155 23.968 -28.388 1.00 92.62 821 ASP A N 1
ATOM 6408 C CA . ASP A 1 821 ? 15.150 24.941 -28.842 1.00 92.62 821 ASP A CA 1
ATOM 6409 C C . ASP A 1 821 ? 14.320 24.411 -30.030 1.00 92.62 821 ASP A C 1
ATOM 6411 O O . ASP A 1 821 ? 13.137 24.719 -30.158 1.00 92.62 821 ASP A O 1
ATOM 6415 N N . GLN A 1 822 ? 14.906 23.543 -30.860 1.00 93.50 822 GLN A N 1
ATOM 6416 C CA . GLN A 1 822 ? 14.232 22.831 -31.955 1.00 93.50 822 GLN A CA 1
ATOM 6417 C C . GLN A 1 822 ? 13.496 21.552 -31.518 1.00 93.50 822 GLN A C 1
ATOM 6419 O O . GLN A 1 822 ? 13.024 20.802 -32.371 1.00 93.50 822 GLN A O 1
ATOM 6424 N N . HIS A 1 823 ? 13.414 21.261 -30.217 1.00 94.25 823 HIS A N 1
ATOM 6425 C CA . HIS A 1 823 ? 12.782 20.052 -29.670 1.00 94.25 823 HIS A CA 1
ATOM 6426 C C . HIS A 1 823 ? 13.431 18.732 -30.129 1.00 94.25 823 HIS A C 1
ATOM 6428 O O . HIS A 1 823 ? 12.792 17.683 -30.141 1.00 94.25 823 HIS A O 1
ATOM 6434 N N . ARG A 1 824 ? 14.724 18.769 -30.476 1.00 92.69 824 ARG A N 1
ATOM 6435 C CA . ARG A 1 824 ? 15.532 17.610 -30.904 1.00 92.69 824 ARG A CA 1
ATOM 6436 C C . ARG A 1 824 ? 16.410 17.038 -29.790 1.00 92.69 824 ARG A C 1
ATOM 6438 O O . ARG A 1 824 ? 17.165 16.094 -30.014 1.00 92.69 824 ARG A O 1
ATOM 6445 N N . TYR A 1 825 ? 16.340 17.616 -28.595 1.00 94.75 825 TYR A N 1
ATOM 6446 C CA . TYR A 1 825 ? 17.018 17.135 -27.398 1.00 94.75 825 TYR A CA 1
ATOM 6447 C C . TYR A 1 825 ? 16.149 17.376 -26.163 1.00 94.75 825 TYR A C 1
ATOM 6449 O O . TYR A 1 825 ? 15.546 18.446 -26.022 1.00 94.75 825 TYR A O 1
ATOM 6457 N N . SER A 1 826 ? 16.106 16.402 -25.254 1.00 95.88 826 SER A N 1
ATOM 6458 C CA . SER A 1 826 ? 15.510 16.588 -23.932 1.00 95.88 826 SER A CA 1
ATOM 6459 C C . SER A 1 826 ? 16.072 15.610 -22.903 1.00 95.88 826 SER A C 1
ATOM 6461 O O . SER A 1 826 ? 16.559 14.526 -23.233 1.00 95.88 826 SER A O 1
ATOM 6463 N N . LEU A 1 827 ? 15.977 15.999 -21.636 1.00 94.44 827 LEU A N 1
ATOM 6464 C CA . LEU A 1 827 ? 16.176 15.118 -20.498 1.00 94.44 827 LEU A CA 1
ATOM 6465 C C . LEU A 1 827 ? 14.871 14.406 -20.135 1.00 94.44 827 LEU A C 1
ATOM 6467 O O . LEU A 1 82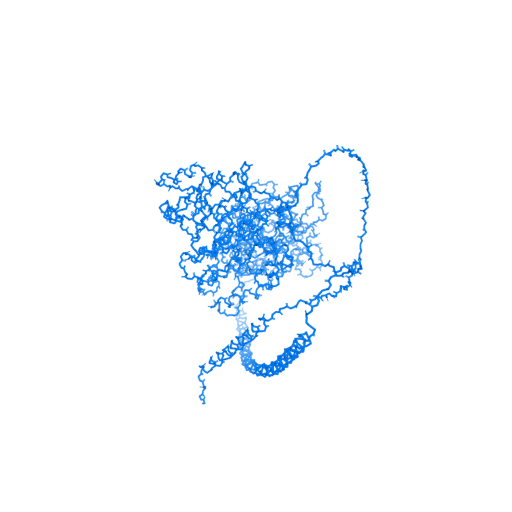7 ? 13.790 14.976 -20.228 1.00 94.44 827 LEU A O 1
ATOM 6471 N N . MET A 1 828 ? 14.971 13.177 -19.645 1.00 93.31 828 MET A N 1
ATOM 6472 C CA . MET A 1 828 ? 13.823 12.396 -19.194 1.00 93.31 828 MET A CA 1
ATOM 6473 C C . MET A 1 828 ? 14.140 11.740 -17.851 1.00 93.31 828 MET A C 1
ATOM 6475 O O . MET A 1 828 ? 15.157 11.056 -17.717 1.00 93.31 828 MET A O 1
ATOM 6479 N N . ASN A 1 829 ? 13.277 11.935 -16.850 1.00 89.44 829 ASN A N 1
ATOM 6480 C CA . ASN A 1 829 ? 13.460 11.344 -15.528 1.00 89.44 829 ASN A CA 1
ATOM 6481 C C . ASN A 1 829 ? 12.717 10.012 -15.390 1.00 89.44 829 ASN A C 1
ATOM 6483 O O . ASN A 1 829 ? 11.492 9.942 -15.379 1.00 89.44 829 ASN A O 1
ATOM 6487 N N . CYS A 1 830 ? 13.463 8.933 -15.186 1.00 82.19 830 CYS A N 1
ATOM 6488 C CA . CYS A 1 830 ? 12.863 7.618 -14.976 1.00 82.19 830 CYS A CA 1
ATOM 6489 C C . CYS A 1 830 ? 12.156 7.430 -13.636 1.00 82.19 830 CYS A C 1
ATOM 6491 O O . CYS A 1 830 ? 11.493 6.408 -13.477 1.00 82.19 830 CYS A O 1
ATOM 6493 N N . SER A 1 831 ? 12.232 8.380 -12.696 1.00 78.06 831 SER A N 1
ATOM 6494 C CA . SER A 1 831 ? 11.382 8.355 -11.504 1.00 78.06 831 SER A CA 1
ATOM 6495 C C . SER A 1 831 ? 9.916 8.253 -11.881 1.00 78.06 831 SER A C 1
ATOM 6497 O O . SER A 1 831 ? 9.186 7.563 -11.197 1.00 78.06 831 SER A O 1
ATOM 6499 N N . GLU A 1 832 ? 9.490 8.854 -12.991 1.00 77.12 832 GLU A N 1
ATOM 6500 C CA . GLU A 1 832 ? 8.086 8.842 -13.408 1.00 77.12 832 GLU A CA 1
ATOM 6501 C C . GLU A 1 832 ? 7.639 7.516 -14.040 1.00 77.12 832 GLU A C 1
ATOM 6503 O O . GLU A 1 832 ? 6.438 7.271 -14.176 1.00 77.12 832 GLU A O 1
ATOM 6508 N N . ILE A 1 833 ? 8.582 6.632 -14.392 1.00 81.75 833 ILE A N 1
ATOM 6509 C CA . ILE A 1 833 ? 8.282 5.316 -14.973 1.00 81.75 833 ILE A CA 1
ATOM 6510 C C . ILE A 1 833 ? 8.592 4.186 -14.017 1.00 81.75 833 ILE A C 1
ATOM 6512 O O . ILE A 1 833 ? 7.778 3.286 -13.930 1.00 81.75 833 ILE A O 1
ATOM 6516 N N . ILE A 1 834 ? 9.732 4.190 -13.333 1.00 85.75 834 ILE A N 1
ATOM 6517 C CA . ILE A 1 834 ? 10.213 3.041 -12.562 1.00 85.75 834 ILE A CA 1
ATOM 6518 C C . ILE A 1 834 ? 9.773 3.219 -11.109 1.00 85.75 834 ILE A C 1
ATOM 6520 O O . ILE A 1 834 ? 10.281 4.087 -10.398 1.00 85.75 834 ILE A O 1
ATOM 6524 N N . ALA A 1 835 ? 8.832 2.394 -10.647 1.00 79.44 835 ALA A N 1
ATOM 6525 C CA . ALA A 1 835 ? 8.329 2.474 -9.273 1.00 79.44 835 ALA A CA 1
ATOM 6526 C C . ALA A 1 835 ? 9.402 2.078 -8.252 1.00 79.44 835 ALA A C 1
ATOM 6528 O O . ALA A 1 835 ? 9.547 2.724 -7.216 1.00 79.44 835 ALA A O 1
ATOM 6529 N N . GLN A 1 836 ? 10.230 1.090 -8.589 1.00 70.50 836 GLN A N 1
ATOM 6530 C CA . GLN A 1 836 ? 11.308 0.602 -7.726 1.00 70.50 836 GLN A CA 1
ATOM 6531 C C . GLN A 1 836 ? 12.618 1.397 -7.857 1.00 70.50 836 GLN A C 1
ATOM 6533 O O . GLN A 1 836 ? 13.685 0.917 -7.481 1.00 70.50 836 GLN A O 1
ATOM 6538 N N . LEU A 1 837 ? 12.576 2.638 -8.356 1.00 70.81 837 LEU A N 1
ATOM 6539 C CA . LEU A 1 837 ? 13.764 3.496 -8.438 1.00 70.81 837 LEU A CA 1
ATOM 6540 C C . LEU A 1 837 ? 14.423 3.691 -7.061 1.00 70.81 837 LEU A C 1
ATOM 6542 O O . LEU A 1 837 ? 15.646 3.782 -6.955 1.00 70.81 837 LEU A O 1
ATOM 6546 N N . GLU A 1 838 ? 13.622 3.736 -5.996 1.00 62.34 838 GLU A N 1
ATOM 6547 C CA . GLU A 1 838 ? 14.133 3.834 -4.628 1.00 62.34 838 GLU A CA 1
ATOM 6548 C C . GLU A 1 838 ? 14.989 2.628 -4.245 1.00 62.34 838 GLU A C 1
ATOM 6550 O O . GLU A 1 838 ? 16.019 2.804 -3.600 1.00 62.34 838 GLU A O 1
ATOM 6555 N N . CYS A 1 839 ? 14.654 1.432 -4.736 1.00 55.75 839 CYS A N 1
ATOM 6556 C CA . CYS A 1 839 ? 15.467 0.238 -4.541 1.00 55.75 839 CYS A CA 1
ATOM 6557 C C . CYS A 1 839 ? 16.866 0.404 -5.141 1.00 55.75 839 CYS A C 1
ATOM 6559 O O . CYS A 1 839 ? 17.823 -0.054 -4.534 1.00 55.75 839 CYS A O 1
ATOM 6561 N N . PHE A 1 840 ? 17.008 1.115 -6.268 1.00 60.00 840 PHE A N 1
ATOM 6562 C CA . PHE A 1 840 ? 18.317 1.477 -6.823 1.00 60.00 840 PHE A CA 1
ATOM 6563 C C . PHE A 1 840 ? 19.008 2.589 -6.028 1.00 60.00 840 PHE A C 1
ATOM 6565 O O . PHE A 1 840 ? 20.228 2.543 -5.847 1.00 60.00 840 PHE A O 1
ATOM 6572 N N . ARG A 1 841 ? 18.261 3.601 -5.558 1.00 62.62 841 ARG A N 1
ATOM 6573 C CA . ARG A 1 841 ? 18.811 4.718 -4.762 1.00 62.62 841 ARG A CA 1
ATOM 6574 C C . ARG A 1 841 ? 19.390 4.238 -3.443 1.00 62.62 841 ARG A C 1
ATOM 6576 O O . ARG A 1 841 ? 20.443 4.722 -3.044 1.00 62.62 841 ARG A O 1
ATOM 6583 N N . LEU A 1 842 ? 18.752 3.241 -2.836 1.00 51.84 842 LEU A N 1
ATOM 6584 C CA . LEU A 1 842 ? 19.273 2.532 -1.680 1.00 51.84 842 LEU A CA 1
ATOM 6585 C C . LEU A 1 842 ? 20.617 1.848 -1.983 1.00 51.84 842 LEU A C 1
ATOM 6587 O O . LEU A 1 842 ? 21.307 1.501 -1.050 1.00 51.84 842 LEU A O 1
ATOM 6591 N N . LEU A 1 843 ? 21.064 1.665 -3.228 1.00 50.12 843 LEU A N 1
ATOM 6592 C CA . LEU A 1 843 ? 22.366 1.044 -3.549 1.00 50.12 843 LEU A CA 1
ATOM 6593 C C . LEU A 1 843 ? 23.518 2.056 -3.705 1.00 50.12 843 LEU A C 1
ATOM 6595 O O . LEU A 1 843 ? 24.628 1.662 -4.074 1.00 50.12 843 LEU A O 1
ATOM 6599 N N . ARG A 1 844 ? 23.262 3.351 -3.479 1.00 51.03 844 ARG A N 1
ATOM 6600 C CA . ARG A 1 844 ? 24.309 4.354 -3.225 1.00 51.03 844 ARG A CA 1
ATOM 6601 C C . ARG A 1 844 ? 24.678 4.359 -1.747 1.00 51.03 844 ARG A C 1
ATOM 6603 O O . ARG A 1 844 ? 25.855 4.683 -1.491 1.00 51.03 844 ARG A O 1
#

Sequence (844 aa):
MSRPPATSRKVTRVLVLLALFLVCRRTAQTALALLGVGAVPFCRSVPPGAWAPNSLVASRAKAESIEDDKAPSEKDEVEEATTEAKAIFDQGSRTKAVDEAASAQTADSVEDAQDEQLQENKEDLAAAQRARDRAENAVVRADKAVTELDDVVAELRRRWLQEFQDEVKQELKHDLQDAKQELKDAKQDLNDAKQELNDAKQEYEQAKASAQAGPAQVLQATQRQVKKLPGSEISNWDDRVLNSRINNKANRPILERNETVQEVLAQIKMTQDADFNKPRVVALWSPRGTGKTSLLRHLAQREEYAESRKCGRLLVLDAQVVRDYVDQDPERLLRAIIVWHLLQIFHEHTVNDVTFQATSFADVMELVKGKANDDRFNTNLRSWFYQSGRTVGQVLEQWRSLTGTALGASDTCPLLIFMDQAELLAKEQQAIRSSKGGIKSAFTNLCSHLPQRMGVFCAGTLNLMEGVPHTEYTQLMVHRMPALAPLSGEAAATMMVQRSGKQYGNDVLKQVHLFSGGVPRLLEFAFQAPGELSTEVVAMNAMTMCFSDSYASAAPFFDNSGVALSLVLCSAVRWKVCERAKVPGTDIPWSEIFHAGAAFPSGDTVLVPRLWWCRDVAVSETLQQNLEDVNISLEDLLPDAMKLLQKSGGPTARGVPWEKCVANALAARFRLHCMERKSNANDTWVPFLELYPTQDEHLRRVLQPFEVCWCDGVDLPTKEATVLDKVGRAIKCNSACASAHHDLLIPVRRRDTGTEYMAAQCRYGSIKGANELDKTSQAKARKPQRGETVEDMPNVLLQICSEAKAGYQEFQSRPWKDRQDQHRYSLMNCSEIIAQLECFRLLR

Foldseek 3Di:
DDDDDPPVVVVVVVVVVVVVVVVVVVVVVVVVVVVPDDDDDDDDDDDDDDDDDDDDDDDDDDDDDDDDDDDDDDDDDDDDDDDDDDDDDDDDDDDDDDDDDDDDDDDPPPVVVVVVVVVVVVVVVVVVVVVVVVVVVVVVVVVVVVVVVVVVVVVVVVVVVVVVVVVVVVVVVVVVVVVVVVVVVVVVVVVVVVVVVVVVVVVVVVVVVVVVPPDDDDDDPDDDDPPQDPDLFQPPLLVLAPCVAAPDSDQADDPPCPVVLVVLVVQLVCLQPDDDPFAEEEEAAFFDQQCQSNSLVVSCVDPVCPLCSGLLLEHEHECVLCLVVLQDQLFLSLLLSLLLSVLRSQDQHAFPNARRHHDRSVVSSVLSVCPPPPPVGDPRSSVCCVVQRVGSVSSVVVSVVRSCSRNVRDPSNAREYEYEQLVSQLPAFHPDQDPVGFTEGSSLSNRLRDDSNHRYYYYHHFPSVPPRPVVRNPRYHYHYDDYRFADALVSLQVSLCVVLVDHDDLVLSLLQCQQCVNRNRLSVQLNVQPDPPNDNVSSLVSSVVVCVVLLVLQVVQLVPLQSVLLQLLQQQWFHFDDQQAARFLDPHGVRSCSHSVQWGDDPRGIHGRNNNQVPPPVSVVSSQVVCVQQPAGSCLSSPDLVCLLVQPPPQLSNQLSQLSNLQNLLSSLLVSVCRRVVHDLVPDWAQSCVSPPDPFPLVCVLRRQKTARLSNGAAADCDADFQPDDADRHWYAPSNPPLRLAGIWGWIAGPPPGITTEGEAEGEDDDDAPVRCVVSVVQFRGDADVPDDGDGHPQAYEYEYQPDPHQDDDHPDPVVVVCSVSSRYTYHHSVNTGNCVSSVVSSD

Mean predicted aligned error: 16.1 Å

pLDDT: mean 77.93, std 19.4, range [26.52, 98.12]

Radius of gyration: 39.89 Å; Cα contacts (8 Å, |Δi|>4): 1130; chains: 1; bounding box: 78×82×153 Å

Solvent-accessible surface area (backbone atoms only — not comparable to full-atom values): 48040 Å² total; per-residue (Å²): 135,87,78,81,67,78,67,60,64,54,53,54,56,52,52,53,53,51,51,53,50,54,48,55,53,51,54,51,54,51,51,54,63,60,69,70,61,83,90,78,89,84,87,84,89,85,87,89,85,87,84,85,83,87,87,82,90,88,86,92,78,87,84,86,88,84,80,89,85,82,85,85,90,82,91,82,90,84,91,84,86,84,87,84,90,88,86,92,84,85,92,81,82,91,75,88,86,90,86,84,82,88,79,85,88,74,82,82,67,54,60,59,54,51,51,52,54,52,51,51,53,52,52,52,51,52,50,51,49,56,51,48,56,52,49,54,57,47,50,58,52,48,55,52,53,50,53,56,45,51,54,51,52,52,50,52,50,53,52,51,55,50,53,51,52,52,51,52,54,50,51,54,52,49,53,55,50,50,55,52,49,53,55,51,50,55,52,48,54,54,50,52,54,53,48,54,53,52,52,53,50,50,52,49,53,52,52,50,56,55,58,72,72,62,80,89,88,86,89,85,85,87,79,89,72,87,74,57,50,95,56,70,49,60,79,63,44,58,56,64,44,43,48,71,33,39,98,71,68,69,89,61,89,79,65,95,37,61,66,61,51,52,49,52,52,52,54,36,49,49,29,52,76,45,92,53,99,37,15,42,36,42,34,35,32,25,34,53,46,45,45,59,70,46,51,53,51,49,57,64,67,32,74,93,36,40,64,25,48,39,24,68,31,52,46,57,40,35,33,76,80,51,52,92,49,54,91,48,60,43,59,59,48,52,37,29,55,53,52,45,49,49,21,45,77,36,46,86,36,69,55,96,82,26,61,28,61,62,74,57,66,68,58,36,46,44,55,72,70,58,60,86,84,56,81,90,52,58,70,48,42,52,52,50,40,74,73,46,47,82,44,50,66,42,37,53,48,46,55,48,50,52,26,29,68,50,33,65,36,57,92,84,56,59,52,36,40,41,30,33,47,38,33,59,32,41,66,45,67,43,93,56,61,42,100,85,71,35,64,36,24,37,37,58,53,41,51,42,73,45,59,36,49,35,27,32,40,34,28,22,39,42,64,68,73,64,89,56,58,73,76,53,45,73,53,40,46,73,48,76,47,79,54,56,42,49,40,53,70,67,46,36,42,51,53,49,31,72,71,68,75,44,89,68,58,69,70,52,46,51,49,54,30,56,36,31,48,19,24,49,50,53,53,54,33,44,68,71,35,94,68,76,70,82,42,62,68,51,38,53,52,24,38,51,65,44,36,62,78,53,35,68,57,23,43,73,48,44,74,36,61,68,53,30,42,37,48,51,46,37,25,40,18,48,36,75,61,53,72,89,36,50,44,45,70,50,90,52,44,40,54,59,41,22,44,31,45,48,28,39,53,46,86,60,21,42,41,45,36,46,56,76,38,77,66,43,62,68,46,37,51,50,44,41,54,63,26,51,80,41,33,35,52,58,60,42,45,59,56,58,64,61,69,60,62,70,46,79,50,65,73,65,54,51,23,45,61,46,44,44,21,53,49,29,35,52,29,44,44,52,49,46,53,24,32,59,69,72,47,62,48,88,80,44,70,42,53,40,47,78,70,52,73,68,89,40,68,60,33,43,63,47,38,63,63,29,25,33,40,48,57,52,12,48,39,73,42,89,57,72,73,49,61,86,50,87,68,61,36,31,34,36,34,21,70,73,26,86,84,45,72,41,43,31,37,41,38,32,31,36,86,87,83,44,74,42,38,34,42,25,44,56,37,83,42,82,82,80,51,69,72,55,37,58,74,61,46,62,66,32,41,55,76,64,54,94,94,52,89,66,59,69,40,64,74,32,41,38,40,36,19,70,67,47,88,50,19,71,77,96,51,92,52,65,72,62,39,53,34,35,78,68,44,28,40,30,33,38,44,46,67,67,42,33,48,54,47,60,64,58,59,72,73,110

Nearest PDB structures (foldseek):
  8bob-assembly1_D  TM=4.272E-01  e=2.170E-06  Escherichia coli
  8uii-assembly1_B  TM=5.260E-01  e=8.798E-04  Homo sapiens
  6mdm-assembly1_A  TM=5.417E-01  e=6.178E-03  Cricetulus griseus
  7thj-assembly1_A  TM=4.726E-01  e=3.115E-03  Saccharomyces cerevisiae
  8u7t-assembly1_A  TM=5.280E-01  e=1.435E-02  Saccharomyces cerevisiae BY4741

Secondary structure (DSSP, 8-state):
-PPPPTHHHHHHHHHHHHHHHHHHHHHHHHHHHHTTS-PPPP----PPPP--------------------------------------------------------STTHHHHHHHHHHHHHHHHHHHHHHHHHHHHHHHHHHHHHHHHHHHHHHHHHHHHHHHHHHHHHHHHHHHHHHHHHHHHHHHHHHHHHHHHHHHHHHHHHHHHHHTTS-S--SS--S------SSSS-TTHIIIIIITTSS--S-----S-HHHHHHHHHHHHHHHHS--SS-EEEEEE--TTSSHHHHHHHHHHSGGGHHHHHTT-EEEEEGGGTGGGTTS-HHHHHHHHHHHHHHHHTTT-EETTEE-----HHHHHHHHTT-TT-TTS-HHHHHHHHHH-SSHHHHHHHHHHHHHHHH---TTSPPEEEEESTHHHHH-EEEEE-TTSPEEEHHHHHHTTS-TT-EEEEEESS-TTSSS-TTTTTT-EEEEEPPPPPPPHHHHHHHHHHHHS-PPPHHHHHHHHHHHTT-HHHHHHHTTSSS---SHHHHHHHHHHHHHHHHHHHHHHHSSHHHHHHHHHHHHBTPPPPTTSBPTTSS-BHHHHHHHTS-EEETTEEE--THHHHS-HHHHHHHHHHHHTTT--HHHHS--HHHHHH--SHHHHHHHHHHHHHHHHHHHHHHHHHHHHT--TTT--EEHHHHS----HHHHHHHTTEEE--TT-EE--SS---TTSPP-SSEEEGGGSTT-S-SEEEEEEETTTEEEEEEEEEESSPPPPHHHHHHTTTTBSSPPPTT--PPBP-S-EEEEETT--SS----SSHHHHHHHHTTSEEEEEGGGTBTTHHHHHTT-